Protein AF-0000000085120344 (afdb_homodimer)

Radius of gyration: 31.51 Å; Cα contacts (8 Å, |Δi|>4): 1935; chains: 2; bounding box: 82×93×73 Å

Foldseek 3Di:
DPPVLVVVLVVVLVVLLVQLVVQLVVCVVVVFHSLLRLLVSLQCCAQQHPNVDYPVSLVVCVVLQQCLLLLVLLLCLQPPVLPLPDDDDPLLLVLLVQLQVQQLVLLLVLQCVLPVPQADSLLSSLLSLLLSQFDLVLLCVLCVLQVNCPPPLNVSLSSSNVSSNVVSLLVNLCSVCVVVPVDNPVVVVVVVCCLVCVLVVLVVVLVCCVVPPPDPCRSLVVLSVCLVPVLVVCVVVRHHSSVSSNSNSNSCNVVCVVPLVSSVVSCCVNVSRRSSSNSSSLSNLQHHDDPSLVVSLVSSLCSSQVSQVVSCVVSVSPPSSLSRLHDDDVSSSSLVVQQPPDDPPHGNHDNSPSNSSSVSNSVSSVSSSVSSCVVGNRPDDDPDQLQADFQLPDPFAAQEDEQAAFQVVNQVSLVVDPLQKGFYAYPQQATFFMDGPVQCPPQDPVNRRVHGCNVRTDGDAAEDESRHGLVVCVPPVNQPDSKYFYAYPVRHTPGMDGSVVSVCVNSVVDDPPPD/DPPVLVVVLVVVLVVLLVQLVVQLVVCVVVVFHSLLRLLVSLQCCAQQHPNVDYPVSLVVCVVLQQLLLLLVLLLCLQPPVLPLPDDDDPLLLVLLVLLQVQQLVLLLVLQCVLPVVQADSLLSSLLSLLLSQFDLVLLCVLCVLQVNCPPPLNVSLSSSNVSSNVVSLLVNLCSVCVVVPVDPPVVVVVVVCCLVCVLVVLVVVLVCCVVPPPDPCRSLVVLSVCLVPVLVVCVVVRHHSNVSSNSNSNSCNVVCVVPLVSSVVSCCVNVSRRVSSNSSSLSNLQHHDDPSLVVSLVSSLCSSQVSQVVSCVVSVSPPSSLSRLHDDDVSSSSLVVQQPPDDPPHGNHDNSPSNSSSVSNSVSSVSSSVSSCVVGNRPDDDPDQLQADFQLPDPFAAQEDEQAAFQVVNQVSLVVDPLQKGFYAYPQQATFFMDGPVQCPPQDPVNRRVDGCNVRTDGDAAEDESRHGLVVCVPPVNQPDSKYFYAYPVRHTPGMDGSVVSVCVNSVVDDPPPD

InterPro domains:
  IPR000644 CBS domain [PF00571] (421-442)
  IPR000644 CBS domain [PF00571] (454-506)
  IPR006153 Cation/H+ exchanger, transmembrane domain [PF00999] (15-316)
  IPR038770 Sodium/solute symporter superfamily [G3DSA:1.20.1530.20] (8-380)
  IPR046342 CBS domain superfamily [G3DSA:3.10.580.10] (399-508)
  IPR046342 CBS domain superfamily [SSF54631] (400-507)

Secondary structure (DSSP, 8-state):
--HHHHHHHHHHHHHHHHHHHHHHHHHHHTTS-HHHHHHHHHHHHSTTTT--S-HHHHHHTHHHHHHHHHHHHHHHHHHTGGG--SPPPHHHHHHHHHHHHHHHHHHHHHHHHHTTTT--HHHHHHHHHHHH---HHHHHHHHHHHTGGGSHHHHHHHHHHHHHHHHHHHHHHHHHHHHH---TTHHHHHHHHIIIIIHHHHHHHHHHHHHH--STTHHHHHHHHHHHHHHHHHHHTTS-HHHHHHHHHHHTHHHHHT-HHHHHHHHHHIIIIIHHHHHHHHHHT-----HHHHHHHHHHHHHHHHHHHHHHHHTT-TTGGGGGG---HHHHHHHHHHHHSEETTEESS-HHHHHHHHHHHHHHHHHHHHHHHHHS---S-----GGGSBGGGS--B--EEETTSBHHHHHHHHHHSSSSEEEEE-TTS-EEEEEEGGGGTT--HHHHHH-BHHHHPEE---EEETTSBHHHHTSHHHHTSS-EEEE-TTS-EEEEE-HHHHHHHHTT-------/--HHHHHHHHHHHHHHHHHHHHHHHHHHHTTS-HHHHHHHHHHHHSTTTT--S-HHHHHHTHHHHHHHHHHHHHHHHHHTGGG--SPPPHHHHHHHHHHHHHHHHHHHHHHHHHTTTT--HHHHHHHHHHHH---HHHHHHHHHHHTGGGSHHHHHHHHHHHHHHHHHHHHHHHHHHHHH---TTHHHHHHHHIIIIIHHHHHHHHHHHHHH--STTHHHHHHHHHHHHHHHHHHHTTS-HHHHHHHHHHHHHHHHHT-HHHHHHHHHHIIIIIHHHHHHHHHHT-----HHHHHHHHHHHHHHHHHHHHHHHHTT-TTGGGGGG---HHHHHHHHHHHHSEETTEESS-HHHHHHHHHHHHHHHHHHHHHHHHHS---S-----GGGSBGGGS--B--EEETTSBHHHHHHHHHHSSSSEEEEE-TTS-EEEEEEGGGGTT--HHHHHH-BHHHHPEE---EEETTSBHHHHTSHHHHTSS-EEEE-TTS-EEEEE-HHHHHHHHTT-------

Organism: Pyrolobus fumarii (strain DSM 11204 / 1A) (NCBI:txid694429)

Sequence (1030 aa):
MAGSEIALVAVYVGLVLLVAKLFEDIVRRARLPGFIGAIIAGYILGPGGLNIIHKEHVEAMGLLLVVGIDFLLFLAGAEELSRMRGGLRPRELSVATVLMLSTTAATAVVAHLLYREHLDWSTSLAFGIVMAIVSLGPLTRALIDSGLIATNAGLTVTRIGLIAEVGGILAFNAVYAGKIFPNAITTPLFFIAVYLFGRRLLTRILYLVEDVISAREAPFAIIVALVLTASYLAEIIGFNAAVTALLLGFFASTYLEERPAYVERLKAFTYGFLEPLFFAGIGLKVPQLDPSSMAAMLLITLAAAAPKLLTASAAGLMPTGIALLAKGGVDAALLLTLYETPHGKGNLIPDQLYTAGVFSMLLLSTLMALGLRSIQPPRAKGEKEPWRMRIGELGLGYDVVRRTDNLLTVSMFVSASQGGAVVVIDEDGRPIGYITAADLIYIAPSEMRRLTAEEVMRENVPIVKVTDRVTELLREHLVAEPIVAVVDEDGHLVGTLNPHRVLQKIYGISGKREHMAGSEIALVAVYVGLVLLVAKLFEDIVRRARLPGFIGAIIAGYILGPGGLNIIHKEHVEAMGLLLVVGIDFLLFLAGAEELSRMRGGLRPRELSVATVLMLSTTAATAVVAHLLYREHLDWSTSLAFGIVMAIVSLGPLTRALIDSGLIATNAGLTVTRIGLIAEVGGILAFNAVYAGKIFPNAITTPLFFIAVYLFGRRLLTRILYLVEDVISAREAPFAIIVALVLTASYLAEIIGFNAAVTALLLGFFASTYLEERPAYVERLKAFTYGFLEPLFFAGIGLKVPQLDPSSMAAMLLITLAAAAPKLLTASAAGLMPTGIALLAKGGVDAALLLTLYETPHGKGNLIPDQLYTAGVFSMLLLSTLMALGLRSIQPPRAKGEKEPWRMRIGELGLGYDVVRRTDNLLTVSMFVSASQGGAVVVIDEDGRPIGYITAADLIYIAPSEMRRLTAEEVMRENVPIVKVTDRVTELLREHLVAEPIVAVVDEDGHLVGTLNPHRVLQKIYGISGKREH

Nearest PDB structures (foldseek):
  5bz2-assembly1_A-2  TM=7.868E-01  e=1.996E-12  Thermus thermophilus
  4bwz-assembly1_A  TM=6.552E-01  e=1.893E-11  Thermus thermophilus
  4czb-assembly1_A  TM=6.993E-01  e=3.773E-08  Methanocaldococcus jannaschii
  4cz8-assembly1_B  TM=6.909E-01  e=4.868E-08  Pyrococcus abyssi GE5
  4czb-assembly2_C  TM=6.665E-01  e=4.064E-07  Methanocaldococcus jannaschii

Structure (mmCIF, N/CA/C/O backbone):
data_AF-0000000085120344-model_v1
#
loop_
_entity.id
_entity.type
_entity.pdbx_description
1 polymer 'Sodium/hydrogen exchanger'
#
loop_
_atom_site.group_PDB
_atom_site.id
_atom_site.type_symbol
_atom_site.label_atom_id
_atom_site.label_alt_id
_atom_site.label_comp_id
_atom_site.label_asym_id
_atom_site.label_entity_id
_atom_site.label_seq_id
_atom_site.pdbx_PDB_ins_code
_atom_site.Cartn_x
_atom_site.Cartn_y
_atom_site.Cartn_z
_atom_site.occupancy
_atom_site.B_iso_or_equiv
_atom_site.auth_seq_id
_atom_site.auth_comp_id
_atom_site.auth_asym_id
_atom_site.auth_atom_id
_atom_site.pdbx_PDB_model_num
ATOM 1 N N . MET A 1 1 ? 7.766 -21.344 -13.438 1 42.22 1 MET A N 1
ATOM 2 C CA . MET A 1 1 ? 7.047 -20.719 -14.539 1 42.22 1 MET A CA 1
ATOM 3 C C . MET A 1 1 ? 8.008 -19.969 -15.453 1 42.22 1 MET A C 1
ATOM 5 O O . MET A 1 1 ? 8.93 -19.297 -14.984 1 42.22 1 MET A O 1
ATOM 9 N N . ALA A 1 2 ? 7.918 -20.266 -16.688 1 55.88 2 ALA A N 1
ATOM 10 C CA . ALA A 1 2 ? 8.742 -19.594 -17.672 1 55.88 2 ALA A CA 1
ATOM 11 C C . ALA A 1 2 ? 8.508 -18.094 -17.656 1 55.88 2 ALA A C 1
ATOM 13 O O . ALA A 1 2 ? 7.434 -17.625 -17.266 1 55.88 2 ALA A O 1
ATOM 14 N N . GLY A 1 3 ? 9.492 -17.266 -17.828 1 60.88 3 GLY A N 1
ATOM 15 C CA . GLY A 1 3 ? 9.445 -15.812 -17.875 1 60.88 3 GLY A CA 1
ATOM 16 C C . GLY A 1 3 ? 8.242 -15.281 -18.641 1 60.88 3 GLY A C 1
ATOM 17 O O . GLY A 1 3 ? 7.57 -14.359 -18.172 1 60.88 3 GLY A O 1
ATOM 18 N N . SER A 1 4 ? 7.883 -15.961 -19.641 1 67.62 4 SER A N 1
ATOM 19 C CA . SER A 1 4 ? 6.77 -15.516 -20.469 1 67.62 4 SER A CA 1
ATOM 20 C C . SER A 1 4 ? 5.434 -15.75 -19.766 1 67.62 4 SER A C 1
ATOM 22 O O . SER A 1 4 ? 4.52 -14.922 -19.875 1 67.62 4 SER A O 1
ATOM 24 N N . GLU A 1 5 ? 5.352 -16.828 -19.062 1 79.62 5 GLU A N 1
ATOM 25 C CA . GLU A 1 5 ? 4.113 -17.125 -18.359 1 79.62 5 GLU A CA 1
ATOM 26 C C . GLU A 1 5 ? 3.875 -16.125 -17.219 1 79.62 5 GLU A C 1
ATOM 28 O O . GLU A 1 5 ? 2.742 -15.695 -17 1 79.62 5 GLU A O 1
ATOM 33 N N . ILE A 1 6 ? 4.91 -15.742 -16.641 1 84.81 6 ILE A N 1
ATOM 34 C CA . ILE A 1 6 ? 4.801 -14.789 -15.547 1 84.81 6 ILE A CA 1
ATOM 35 C C . ILE A 1 6 ? 4.367 -13.43 -16.094 1 84.81 6 ILE A C 1
ATOM 37 O O . ILE A 1 6 ? 3.58 -12.727 -15.461 1 84.81 6 ILE A O 1
ATOM 41 N N . ALA A 1 7 ? 4.895 -13.109 -17.266 1 86.88 7 ALA A N 1
ATOM 42 C CA . ALA A 1 7 ? 4.535 -11.836 -17.891 1 86.88 7 ALA A CA 1
ATOM 43 C C . ALA A 1 7 ? 3.041 -11.781 -18.203 1 86.88 7 ALA A C 1
ATOM 45 O O . ALA A 1 7 ? 2.385 -10.773 -17.922 1 86.88 7 ALA A O 1
ATOM 46 N N . LEU A 1 8 ? 2.574 -12.836 -18.719 1 90.69 8 LEU A N 1
ATOM 47 C CA . LEU A 1 8 ? 1.155 -12.891 -19.047 1 90.69 8 LEU A CA 1
ATOM 48 C C . LEU A 1 8 ? 0.294 -12.828 -17.797 1 90.69 8 LEU A C 1
ATOM 50 O O . LEU A 1 8 ? -0.735 -12.156 -17.781 1 90.69 8 LEU A O 1
ATOM 54 N N . VAL A 1 9 ? 0.687 -13.523 -16.797 1 92.94 9 VAL A N 1
ATOM 55 C CA . VAL A 1 9 ? -0.058 -13.531 -15.539 1 92.94 9 VAL A CA 1
ATOM 56 C C . VAL A 1 9 ? -0.06 -12.125 -14.938 1 92.94 9 VAL A C 1
ATOM 58 O O . VAL A 1 9 ? -1.075 -11.68 -14.398 1 92.94 9 VAL A O 1
ATOM 61 N N . ALA A 1 10 ? 1.059 -11.469 -15.047 1 94 10 ALA A N 1
ATOM 62 C CA . ALA A 1 10 ? 1.147 -10.102 -14.539 1 94 10 ALA A CA 1
ATOM 63 C C . ALA A 1 10 ? 0.184 -9.18 -15.281 1 94 10 ALA A C 1
ATOM 65 O O . ALA A 1 10 ? -0.469 -8.336 -14.672 1 94 10 ALA A O 1
ATOM 66 N N . VAL A 1 11 ? 0.093 -9.367 -16.547 1 93.88 11 VAL A N 1
ATOM 67 C CA . VAL A 1 11 ? -0.843 -8.586 -17.359 1 93.88 11 VAL A CA 1
ATOM 68 C C . VAL A 1 11 ? -2.273 -8.859 -16.891 1 93.88 11 VAL A C 1
ATOM 70 O O . VAL A 1 11 ? -3.07 -7.926 -16.75 1 93.88 11 VAL A O 1
ATOM 73 N N . TYR A 1 12 ? -2.557 -10.094 -16.672 1 95.56 12 TYR A N 1
ATOM 74 C CA . TYR A 1 12 ? -3.9 -10.469 -16.25 1 95.56 12 TYR A CA 1
ATOM 75 C C . TYR A 1 12 ? -4.227 -9.883 -14.883 1 95.56 12 TYR A C 1
ATOM 77 O O . TYR A 1 12 ? -5.359 -9.469 -14.633 1 95.56 12 TYR A O 1
ATOM 85 N N . VAL A 1 13 ? -3.279 -9.891 -13.961 1 95.94 13 VAL A N 1
ATOM 86 C CA . VAL A 1 13 ? -3.5 -9.305 -12.648 1 95.94 13 VAL A CA 1
ATOM 87 C C . VAL A 1 13 ? -3.857 -7.824 -12.797 1 95.94 13 VAL A C 1
ATOM 89 O O . VAL A 1 13 ? -4.805 -7.344 -12.172 1 95.94 13 VAL A O 1
ATOM 92 N N . GLY A 1 14 ? -3.039 -7.133 -13.633 1 95.75 14 GLY A N 1
ATOM 93 C CA . GLY A 1 14 ? -3.334 -5.73 -13.891 1 95.75 14 GLY A CA 1
ATOM 94 C C . GLY A 1 14 ? -4.691 -5.516 -14.531 1 95.75 14 GLY A C 1
ATOM 95 O O . GLY A 1 14 ? -5.422 -4.598 -14.156 1 95.75 14 GLY A O 1
ATOM 96 N N . LEU A 1 15 ? -5.031 -6.336 -15.445 1 95.31 15 LEU A N 1
ATOM 97 C CA . LEU A 1 15 ? -6.309 -6.238 -16.141 1 95.31 15 LEU A CA 1
ATOM 98 C C . LEU A 1 15 ? -7.473 -6.48 -15.195 1 95.31 15 LEU A C 1
ATOM 100 O O . LEU A 1 15 ? -8.469 -5.758 -15.234 1 95.31 15 LEU A O 1
ATOM 104 N N . VAL A 1 16 ? -7.355 -7.516 -14.43 1 96.88 16 VAL A N 1
ATOM 105 C CA . VAL A 1 16 ? -8.406 -7.836 -13.461 1 96.88 16 VAL A CA 1
ATOM 106 C C . VAL A 1 16 ? -8.609 -6.656 -12.516 1 96.88 16 VAL A C 1
ATOM 108 O O . VAL A 1 16 ? -9.742 -6.281 -12.211 1 96.88 16 VAL A O 1
ATOM 111 N N . LEU A 1 17 ? -7.547 -6.105 -12.055 1 95.62 17 LEU A N 1
ATOM 112 C CA . LEU A 1 17 ? -7.621 -4.969 -11.148 1 95.62 17 LEU A CA 1
ATOM 113 C C . LEU A 1 17 ? -8.312 -3.783 -11.812 1 95.62 17 LEU A C 1
ATOM 115 O O . LEU A 1 17 ? -9.164 -3.133 -11.211 1 95.62 17 LEU A O 1
ATOM 119 N N . LEU A 1 18 ? -7.953 -3.504 -13.055 1 93.38 18 LEU A N 1
ATOM 120 C CA . LEU A 1 18 ? -8.523 -2.393 -13.805 1 93.38 18 LEU A CA 1
ATOM 121 C C . LEU A 1 18 ? -10.023 -2.588 -14.016 1 93.38 18 LEU A C 1
ATOM 123 O O . LEU A 1 18 ? -10.812 -1.683 -13.742 1 93.38 18 LEU A O 1
ATOM 127 N N . VAL A 1 19 ? -10.383 -3.732 -14.438 1 95.31 19 VAL A N 1
ATOM 128 C CA . VAL A 1 19 ? -11.781 -4.012 -14.75 1 95.31 19 VAL A CA 1
ATOM 129 C C . VAL A 1 19 ? -12.594 -4.082 -13.461 1 95.31 19 VAL A C 1
ATOM 131 O O . VAL A 1 19 ? -13.734 -3.613 -13.414 1 95.31 19 VAL A O 1
ATOM 134 N N . ALA A 1 20 ? -12.047 -4.703 -12.461 1 95.75 20 ALA A N 1
ATOM 135 C CA . ALA A 1 20 ? -12.727 -4.773 -11.172 1 95.75 20 ALA A CA 1
ATOM 136 C C . ALA A 1 20 ? -13.055 -3.377 -10.648 1 95.75 20 ALA A C 1
ATOM 138 O O . ALA A 1 20 ? -14.164 -3.125 -10.18 1 95.75 20 ALA A O 1
ATOM 139 N N . LYS A 1 21 ? -12.086 -2.469 -10.727 1 92.62 21 LYS A N 1
ATOM 140 C CA . LYS A 1 21 ? -12.297 -1.118 -10.219 1 92.62 21 LYS A CA 1
ATOM 141 C C . LYS A 1 21 ? -13.305 -0.358 -11.07 1 92.62 21 LYS A C 1
ATOM 143 O O . LYS A 1 21 ? -14.086 0.448 -10.555 1 92.62 21 LYS A O 1
ATOM 148 N N . LEU A 1 22 ? -13.273 -0.557 -12.336 1 91.81 22 LEU A N 1
ATOM 149 C CA . LEU A 1 22 ? -14.242 0.066 -13.227 1 91.81 22 LEU A CA 1
ATOM 150 C C . LEU A 1 22 ? -15.656 -0.404 -12.906 1 91.81 22 LEU A C 1
ATOM 152 O O . LEU A 1 22 ? -16.578 0.408 -12.82 1 91.81 22 LEU A O 1
ATOM 156 N N . PHE A 1 23 ? -15.797 -1.659 -12.727 1 95 23 PHE A N 1
ATOM 157 C CA . PHE A 1 23 ? -17.109 -2.205 -12.414 1 95 23 PHE A CA 1
ATOM 158 C C . PHE A 1 23 ? -17.547 -1.807 -11.008 1 95 23 PHE A C 1
ATOM 160 O O . PHE A 1 23 ? -18.734 -1.611 -10.75 1 95 23 PHE A O 1
ATOM 167 N N . GLU A 1 24 ? -16.594 -1.832 -10.078 1 92.94 24 GLU A N 1
ATOM 168 C CA . GLU A 1 24 ? -16.922 -1.314 -8.758 1 92.94 24 GLU A CA 1
ATOM 169 C C . GLU A 1 24 ? -17.516 0.089 -8.836 1 92.94 24 GLU A C 1
ATOM 171 O O . GLU A 1 24 ? -18.484 0.401 -8.148 1 92.94 24 GLU A O 1
ATOM 176 N N . ASP A 1 25 ? -16.938 0.894 -9.688 1 89.31 25 ASP A N 1
ATOM 177 C CA . ASP A 1 25 ? -17.406 2.264 -9.852 1 89.31 25 ASP A CA 1
ATOM 178 C C . ASP A 1 25 ? -18.812 2.289 -10.445 1 89.31 25 ASP A C 1
ATOM 180 O O . ASP A 1 25 ? -19.672 3.045 -9.984 1 89.31 25 ASP A O 1
ATOM 184 N N . ILE A 1 26 ? -19.047 1.523 -11.414 1 92.25 26 ILE A N 1
ATOM 185 C CA . ILE A 1 26 ? -20.344 1.458 -12.078 1 92.25 26 ILE A CA 1
ATOM 186 C C . ILE A 1 26 ? -21.422 1.048 -11.078 1 92.25 26 ILE A C 1
ATOM 188 O O . ILE A 1 26 ? -22.5 1.658 -11.031 1 92.25 26 ILE A O 1
ATOM 192 N N . VAL A 1 27 ? -21.141 0.092 -10.289 1 92.06 27 VAL A N 1
ATOM 193 C CA . VAL A 1 27 ? -22.094 -0.44 -9.336 1 92.06 27 VAL A CA 1
ATOM 194 C C . VAL A 1 27 ? -22.312 0.569 -8.211 1 92.06 27 VAL A C 1
ATOM 196 O O . VAL A 1 27 ? -23.438 0.729 -7.719 1 92.06 27 VAL A O 1
ATOM 199 N N . ARG A 1 28 ? -21.266 1.176 -7.824 1 86.12 28 ARG A N 1
ATOM 200 C CA . ARG A 1 28 ? -21.391 2.182 -6.773 1 86.12 28 ARG A CA 1
ATOM 201 C C . ARG A 1 28 ? -22.25 3.35 -7.23 1 86.12 28 ARG A C 1
ATOM 203 O O . ARG A 1 28 ? -22.969 3.949 -6.426 1 86.12 28 ARG A O 1
ATOM 210 N N . ARG A 1 29 ? -22.156 3.709 -8.445 1 83.88 29 ARG A N 1
ATOM 211 C CA . ARG A 1 29 ? -22.984 4.766 -9 1 83.88 29 ARG A CA 1
ATOM 212 C C . ARG A 1 29 ? -24.469 4.391 -8.914 1 83.88 29 ARG A C 1
ATOM 214 O O . ARG A 1 29 ? -25.328 5.266 -8.812 1 83.88 29 ARG A O 1
ATOM 221 N N . ALA A 1 30 ? -24.656 3.123 -8.945 1 87.12 30 ALA A N 1
ATOM 222 C CA . ALA A 1 30 ? -26.016 2.639 -8.766 1 87.12 30 ALA A CA 1
ATOM 223 C C . ALA A 1 30 ? -26.375 2.504 -7.285 1 87.12 30 ALA A C 1
ATOM 225 O O . ALA A 1 30 ? -27.406 1.95 -6.934 1 87.12 30 ALA A O 1
ATOM 226 N N . ARG A 1 31 ? -25.422 2.873 -6.488 1 83.69 31 ARG A N 1
ATOM 227 C CA . ARG A 1 31 ? -25.578 2.887 -5.035 1 83.69 31 ARG A CA 1
ATOM 228 C C . ARG A 1 31 ? -25.672 1.469 -4.484 1 83.69 31 ARG A C 1
ATOM 230 O O . ARG A 1 31 ? -26.484 1.203 -3.584 1 83.69 31 ARG A O 1
ATOM 237 N N . LEU A 1 32 ? -25.062 0.641 -5.102 1 90.38 32 LEU A N 1
ATOM 238 C CA . LEU A 1 32 ? -24.922 -0.737 -4.645 1 90.38 32 LEU A CA 1
ATOM 239 C C . LEU A 1 32 ? -23.547 -0.968 -4.035 1 90.38 32 LEU A C 1
ATOM 241 O O . LEU A 1 32 ? -22.625 -0.176 -4.254 1 90.38 32 LEU A O 1
ATOM 245 N N . PRO A 1 33 ? -23.438 -1.975 -3.158 1 89.38 33 PRO A N 1
ATOM 246 C CA . PRO A 1 33 ? -22.109 -2.275 -2.621 1 89.38 33 PRO A CA 1
ATOM 247 C C . PRO A 1 33 ? -21.094 -2.566 -3.713 1 89.38 33 PRO A C 1
ATOM 249 O O . PRO A 1 33 ? -21.344 -3.361 -4.617 1 89.38 33 PRO A O 1
ATOM 252 N N . GLY A 1 34 ? -19.953 -2.008 -3.615 1 89 34 GLY A N 1
ATOM 253 C CA . GLY A 1 34 ? -18.938 -2.012 -4.648 1 89 34 GLY A CA 1
ATOM 254 C C . GLY A 1 34 ? -18.422 -3.4 -4.977 1 89 34 GLY A C 1
ATOM 255 O O . GLY A 1 34 ? -18.078 -3.691 -6.125 1 89 34 GLY A O 1
ATOM 256 N N . PHE A 1 35 ? -18.359 -4.332 -3.965 1 91.56 35 PHE A N 1
ATOM 257 C CA . PHE A 1 35 ? -17.766 -5.648 -4.191 1 91.56 35 PHE A CA 1
ATOM 258 C C . PHE A 1 35 ? -18.578 -6.438 -5.211 1 91.56 35 PHE A C 1
ATOM 260 O O . PHE A 1 35 ? -18.047 -7.34 -5.863 1 91.56 35 PHE A O 1
ATOM 267 N N . ILE A 1 36 ? -19.859 -6.082 -5.375 1 95.12 36 ILE A N 1
ATOM 268 C CA . ILE A 1 36 ? -20.688 -6.707 -6.391 1 95.12 36 ILE A CA 1
ATOM 269 C C . ILE A 1 36 ? -20.062 -6.52 -7.77 1 95.12 36 ILE A C 1
ATOM 271 O O . ILE A 1 36 ? -20 -7.461 -8.562 1 95.12 36 ILE A O 1
ATOM 275 N N . GLY A 1 37 ? -19.656 -5.289 -7.984 1 95.69 37 GLY A N 1
ATOM 276 C CA . GLY A 1 37 ? -19.016 -4.988 -9.25 1 95.69 37 GLY A CA 1
ATOM 277 C C . GLY A 1 37 ? -17.766 -5.801 -9.492 1 95.69 37 GLY A C 1
ATOM 278 O O . GLY A 1 37 ? -17.531 -6.293 -10.602 1 95.69 37 GLY A O 1
ATOM 279 N N . ALA A 1 38 ? -16.906 -5.957 -8.547 1 95.5 38 ALA A N 1
ATOM 280 C CA . ALA A 1 38 ? -15.664 -6.711 -8.672 1 95.5 38 ALA A CA 1
ATOM 281 C C . ALA A 1 38 ? -15.938 -8.18 -8.977 1 95.5 38 ALA A C 1
ATOM 283 O O . ALA A 1 38 ? -15.242 -8.797 -9.789 1 95.5 38 ALA A O 1
ATOM 284 N N . ILE A 1 39 ? -16.922 -8.773 -8.336 1 96.56 39 ILE A N 1
ATOM 285 C CA . ILE A 1 39 ? -17.281 -10.164 -8.578 1 96.56 39 ILE A CA 1
ATOM 286 C C . ILE A 1 39 ? -17.812 -10.328 -10 1 96.56 39 ILE A C 1
ATOM 288 O O . ILE A 1 39 ? -17.422 -11.266 -10.703 1 96.56 39 ILE A O 1
ATOM 292 N N . ILE A 1 40 ? -18.641 -9.414 -10.422 1 97.19 40 ILE A N 1
ATOM 293 C CA . ILE A 1 40 ? -19.172 -9.453 -11.781 1 97.19 40 ILE A CA 1
ATOM 294 C C . ILE A 1 40 ? -18.047 -9.336 -12.797 1 97.19 40 ILE A C 1
ATOM 296 O O . ILE A 1 40 ? -18.031 -10.039 -13.805 1 97.19 40 ILE A O 1
ATOM 300 N N . ALA A 1 41 ? -17.156 -8.383 -12.562 1 97.31 41 ALA A N 1
ATOM 301 C CA . ALA A 1 41 ? -15.984 -8.234 -13.422 1 97.31 41 ALA A CA 1
ATOM 302 C C . ALA A 1 41 ? -15.219 -9.547 -13.547 1 97.31 41 ALA A C 1
ATOM 304 O O . ALA A 1 41 ? -14.844 -9.953 -14.656 1 97.31 41 ALA A O 1
ATOM 305 N N . GLY A 1 42 ? -14.938 -10.211 -12.43 1 97.38 42 GLY A N 1
ATOM 306 C CA . GLY A 1 42 ? -14.273 -11.5 -12.445 1 97.38 42 GLY A CA 1
ATOM 307 C C . GLY A 1 42 ? -15.031 -12.547 -13.25 1 97.38 42 GLY A C 1
ATOM 308 O O . GLY A 1 42 ? -14.438 -13.266 -14.055 1 97.38 42 GLY A O 1
ATOM 309 N N . TYR A 1 43 ? -16.344 -12.547 -13.016 1 97.19 43 TYR A N 1
ATOM 310 C CA . TYR A 1 43 ? -17.172 -13.508 -13.734 1 97.19 43 TYR A CA 1
ATOM 311 C C . TYR A 1 43 ? -17.078 -13.297 -15.234 1 97.19 43 TYR A C 1
ATOM 313 O O . TYR A 1 43 ? -16.922 -14.25 -16 1 97.19 43 TYR A O 1
ATOM 321 N N . ILE A 1 44 ? -17.172 -12.078 -15.688 1 97.31 44 ILE A N 1
ATOM 322 C CA . ILE A 1 44 ? -17.156 -11.734 -17.109 1 97.31 44 ILE A CA 1
ATOM 323 C C . ILE A 1 44 ? -15.812 -12.125 -17.719 1 97.31 44 ILE A C 1
ATOM 325 O O . ILE A 1 44 ? -15.766 -12.68 -18.812 1 97.31 44 ILE A O 1
ATOM 329 N N . LEU A 1 45 ? -14.703 -11.93 -17.031 1 97.44 45 LEU A N 1
ATOM 330 C CA . LEU A 1 45 ? -13.352 -12.18 -17.547 1 97.44 45 LEU A CA 1
ATOM 331 C C . LEU A 1 45 ? -13.016 -13.664 -17.484 1 97.44 45 LEU A C 1
ATOM 333 O O . LEU A 1 45 ? -12.117 -14.125 -18.203 1 97.44 45 LEU A O 1
ATOM 337 N N . GLY A 1 46 ? -13.703 -14.383 -16.625 1 96.56 46 GLY A N 1
ATOM 338 C CA . GLY A 1 46 ? -13.336 -15.766 -16.328 1 96.56 46 GLY A CA 1
ATOM 339 C C . GLY A 1 46 ? -14.016 -16.766 -17.234 1 96.56 46 GLY A C 1
ATOM 340 O O . GLY A 1 46 ? -14.68 -16.391 -18.203 1 96.56 46 GLY A O 1
ATOM 341 N N . PRO A 1 47 ? -13.844 -18.016 -16.969 1 93.5 47 PRO A N 1
ATOM 342 C CA . PRO A 1 47 ? -14.391 -19.094 -17.797 1 93.5 47 PRO A CA 1
ATOM 343 C C . PRO A 1 47 ? -15.914 -19.094 -17.844 1 93.5 47 PRO A C 1
ATOM 345 O O . PRO A 1 47 ? -16.516 -19.547 -18.812 1 93.5 47 PRO A O 1
ATOM 348 N N . GLY A 1 48 ? -16.578 -18.578 -16.891 1 92.88 48 GLY A N 1
ATOM 349 C CA . GLY A 1 48 ? -18.031 -18.516 -16.875 1 92.88 48 GLY A CA 1
ATOM 350 C C . GLY A 1 48 ? -18.609 -17.469 -17.812 1 92.88 48 GLY A C 1
ATOM 351 O O . GLY A 1 48 ? -19.766 -17.547 -18.188 1 92.88 48 GLY A O 1
ATOM 352 N N . GLY A 1 49 ? -17.797 -16.469 -18.109 1 95.31 49 GLY A N 1
ATOM 353 C CA . GLY A 1 49 ? -18.203 -15.383 -18.984 1 95.31 49 GLY A CA 1
ATOM 354 C C . GLY A 1 49 ? -17.5 -15.414 -20.344 1 95.31 49 GLY A C 1
ATOM 355 O O . GLY A 1 49 ? -17.625 -16.375 -21.094 1 95.31 49 GLY A O 1
ATOM 356 N N . LEU A 1 50 ? -16.656 -14.461 -20.594 1 95.62 50 LEU A N 1
ATOM 357 C CA . LEU A 1 50 ? -15.992 -14.305 -21.891 1 95.62 50 LEU A CA 1
ATOM 358 C C . LEU A 1 50 ? -14.758 -15.195 -21.984 1 95.62 50 LEU A C 1
ATOM 360 O O . LEU A 1 50 ? -14.203 -15.367 -23.078 1 95.62 50 LEU A O 1
ATOM 364 N N . ASN A 1 51 ? -14.305 -15.781 -20.938 1 95.25 51 ASN A N 1
ATOM 365 C CA . ASN A 1 51 ? -13.164 -16.688 -20.875 1 95.25 51 ASN A CA 1
ATOM 366 C C . ASN A 1 51 ? -11.898 -16.016 -21.406 1 95.25 51 ASN A C 1
ATOM 368 O O . ASN A 1 51 ? -11.141 -16.641 -22.172 1 95.25 51 ASN A O 1
ATOM 372 N N . ILE A 1 52 ? -11.727 -14.805 -21.141 1 95.69 52 ILE A N 1
ATOM 373 C CA . ILE A 1 52 ? -10.516 -14.062 -21.484 1 95.69 52 ILE A CA 1
ATOM 374 C C . ILE A 1 52 ? -9.336 -14.602 -20.672 1 95.69 52 ILE A C 1
ATOM 376 O O . ILE A 1 52 ? -8.227 -14.734 -21.203 1 95.69 52 ILE A O 1
ATOM 380 N N . ILE A 1 53 ? -9.578 -14.852 -19.406 1 96.12 53 ILE A N 1
ATOM 381 C CA . ILE A 1 53 ? -8.586 -15.461 -18.516 1 96.12 53 ILE A CA 1
ATOM 382 C C . ILE A 1 53 ? -8.922 -16.938 -18.297 1 96.12 53 ILE A C 1
ATOM 384 O O . ILE A 1 53 ? -9.922 -17.266 -17.656 1 96.12 53 ILE A O 1
ATOM 388 N N . HIS A 1 54 ? -8.102 -17.719 -18.75 1 94.19 54 HIS A N 1
ATOM 389 C CA . HIS A 1 54 ? -8.328 -19.156 -18.688 1 94.19 54 HIS A CA 1
ATOM 390 C C . HIS A 1 54 ? -8.055 -19.703 -17.281 1 94.19 54 HIS A C 1
ATOM 392 O O . HIS A 1 54 ? -7.41 -19.031 -16.469 1 94.19 54 HIS A O 1
ATOM 398 N N . LYS A 1 55 ? -8.516 -20.875 -17.062 1 91 55 LYS A N 1
ATOM 399 C CA . LYS A 1 55 ? -8.461 -21.5 -15.75 1 91 55 LYS A CA 1
ATOM 400 C C . LYS A 1 55 ? -7.02 -21.609 -15.242 1 91 55 LYS A C 1
ATOM 402 O O . LYS A 1 55 ? -6.758 -21.391 -14.062 1 91 55 LYS A O 1
ATOM 407 N N . GLU A 1 56 ? -6.109 -21.906 -16.109 1 89.81 56 GLU A N 1
ATOM 408 C CA . GLU A 1 56 ? -4.707 -22.062 -15.742 1 89.81 56 GLU A CA 1
ATOM 409 C C . GLU A 1 56 ? -4.117 -20.766 -15.211 1 89.81 56 GLU A C 1
ATOM 411 O O . GLU A 1 56 ? -3.32 -20.781 -14.273 1 89.81 56 GLU A O 1
ATOM 416 N N . HIS A 1 57 ? -4.527 -19.672 -15.844 1 91.56 57 HIS A N 1
ATOM 417 C CA . HIS A 1 57 ? -4.004 -18.375 -15.438 1 91.56 57 HIS A CA 1
ATOM 418 C C . HIS A 1 57 ? -4.652 -17.906 -14.141 1 91.56 57 HIS A C 1
ATOM 420 O O . HIS A 1 57 ? -4.023 -17.203 -13.344 1 91.56 57 HIS A O 1
ATOM 426 N N . VAL A 1 58 ? -5.914 -18.328 -13.922 1 91.19 58 VAL A N 1
ATOM 427 C CA . VAL A 1 58 ? -6.578 -18.031 -12.664 1 91.19 58 VAL A CA 1
ATOM 428 C C . VAL A 1 58 ? -5.84 -18.719 -11.516 1 91.19 58 VAL A C 1
ATOM 430 O O . VAL A 1 58 ? -5.617 -18.109 -10.461 1 91.19 58 VAL A O 1
ATOM 433 N N . GLU A 1 59 ? -5.453 -19.891 -11.75 1 87 59 GLU A N 1
ATOM 434 C CA . GLU A 1 59 ? -4.734 -20.656 -10.734 1 87 59 GLU A CA 1
ATOM 435 C C . GLU A 1 59 ? -3.373 -20.047 -10.438 1 87 59 GLU A C 1
ATOM 437 O O . GLU A 1 59 ? -2.912 -20.062 -9.289 1 87 59 GLU A O 1
ATOM 442 N N . ALA A 1 60 ? -2.77 -19.5 -11.523 1 87.19 60 ALA A N 1
ATOM 443 C CA . ALA A 1 60 ? -1.454 -18.875 -11.367 1 87.19 60 ALA A CA 1
ATOM 444 C C . ALA A 1 60 ? -1.537 -17.625 -10.508 1 87.19 60 ALA A C 1
ATOM 446 O O . ALA A 1 60 ? -0.561 -17.25 -9.859 1 87.19 60 ALA A O 1
ATOM 447 N N . MET A 1 61 ? -2.725 -17.047 -10.438 1 90.88 61 MET A N 1
ATOM 448 C CA . MET A 1 61 ? -2.945 -15.844 -9.641 1 90.88 61 MET A CA 1
ATOM 449 C C . MET A 1 61 ? -3.502 -16.203 -8.266 1 90.88 61 MET A C 1
ATOM 451 O O . MET A 1 61 ? -3.861 -15.32 -7.484 1 90.88 61 MET A O 1
ATOM 455 N N . GLY A 1 62 ? -3.551 -17.406 -7.969 1 87.62 62 GLY A N 1
ATOM 456 C CA . GLY A 1 62 ? -4.293 -17.938 -6.832 1 87.62 62 GLY A CA 1
ATOM 457 C C . GLY A 1 62 ? -3.898 -17.297 -5.516 1 87.62 62 GLY A C 1
ATOM 458 O O . GLY A 1 62 ? -4.762 -16.938 -4.711 1 87.62 62 GLY A O 1
ATOM 459 N N . LEU A 1 63 ? -2.633 -17.109 -5.27 1 87.69 63 LEU A N 1
ATOM 460 C CA . LEU A 1 63 ? -2.158 -16.547 -4.012 1 87.69 63 LEU A CA 1
ATOM 461 C C . LEU A 1 63 ? -2.721 -15.156 -3.793 1 87.69 63 LEU A C 1
ATOM 463 O O . LEU A 1 63 ? -3.248 -14.852 -2.721 1 87.69 63 LEU A O 1
ATOM 467 N N . LEU A 1 64 ? -2.648 -14.312 -4.832 1 90.38 64 LEU A N 1
ATOM 468 C CA . LEU A 1 64 ? -3.104 -12.93 -4.738 1 90.38 64 LEU A CA 1
ATOM 469 C C . LEU A 1 64 ? -4.617 -12.867 -4.562 1 90.38 64 LEU A C 1
ATOM 471 O O . LEU A 1 64 ? -5.129 -11.977 -3.877 1 90.38 64 LEU A O 1
ATOM 475 N N . LEU A 1 65 ? -5.285 -13.812 -5.148 1 88.81 65 LEU A N 1
ATOM 476 C CA . LEU A 1 65 ? -6.746 -13.82 -5.121 1 88.81 65 LEU A CA 1
ATOM 477 C C . LEU A 1 65 ? -7.262 -14.258 -3.754 1 88.81 65 LEU A C 1
ATOM 479 O O . LEU A 1 65 ? -8.367 -13.875 -3.354 1 88.81 65 LEU A O 1
ATOM 483 N N . VAL A 1 66 ? -6.445 -14.984 -3.021 1 85.5 66 VAL A N 1
ATOM 484 C CA . VAL A 1 66 ? -6.977 -15.586 -1.802 1 85.5 66 VAL A CA 1
ATOM 485 C C . VAL A 1 66 ? -6.535 -14.766 -0.589 1 85.5 66 VAL A C 1
ATOM 487 O O . VAL A 1 66 ? -7.285 -14.633 0.382 1 85.5 66 VAL A O 1
ATOM 490 N N . VAL A 1 67 ? -5.395 -14.164 -0.666 1 91.31 67 VAL A N 1
ATOM 491 C CA . VAL A 1 67 ? -4.84 -13.5 0.509 1 91.31 67 VAL A CA 1
ATOM 492 C C . VAL A 1 67 ? -5.609 -12.211 0.777 1 91.31 67 VAL A C 1
ATOM 494 O O . VAL A 1 67 ? -5.574 -11.68 1.891 1 91.31 67 VAL A O 1
ATOM 497 N N . GLY A 1 68 ? -6.316 -11.68 -0.216 1 90.19 68 GLY A N 1
ATOM 498 C CA . GLY A 1 68 ? -7.047 -10.43 -0.079 1 90.19 68 GLY A CA 1
ATOM 499 C C . GLY A 1 68 ? -8.047 -10.445 1.06 1 90.19 68 GLY A C 1
ATOM 500 O O . GLY A 1 68 ? -8.234 -9.438 1.746 1 90.19 68 GLY A O 1
ATOM 501 N N . ILE A 1 69 ? -8.586 -11.516 1.355 1 85.44 69 ILE A N 1
ATOM 502 C CA . ILE A 1 69 ? -9.617 -11.617 2.387 1 85.44 69 ILE A CA 1
ATOM 503 C C . ILE A 1 69 ? -8.992 -11.398 3.762 1 85.44 69 ILE A C 1
ATOM 505 O O . ILE A 1 69 ? -9.625 -10.828 4.656 1 85.44 69 ILE A O 1
ATOM 509 N N . ASP A 1 70 ? -7.832 -11.914 3.908 1 89.06 70 ASP A N 1
ATOM 510 C CA . ASP A 1 70 ? -7.164 -11.789 5.199 1 89.06 70 ASP A CA 1
ATOM 511 C C . ASP A 1 70 ? -6.941 -10.32 5.555 1 89.06 70 ASP A C 1
ATOM 513 O O . ASP A 1 70 ? -7.137 -9.914 6.703 1 89.06 70 ASP A O 1
ATOM 517 N N . PHE A 1 71 ? -6.625 -9.578 4.59 1 91.69 71 PHE A N 1
ATOM 518 C CA . PHE A 1 71 ? -6.328 -8.172 4.859 1 91.69 71 PHE A CA 1
ATOM 519 C C . PHE A 1 71 ? -7.617 -7.367 4.996 1 91.69 71 PHE A C 1
ATOM 521 O O . PHE A 1 71 ? -7.672 -6.406 5.766 1 91.69 71 PHE A O 1
ATOM 528 N N . LEU A 1 72 ? -8.594 -7.746 4.238 1 84.12 72 LEU A N 1
ATOM 529 C CA . LEU A 1 72 ? -9.906 -7.133 4.406 1 84.12 72 LEU A CA 1
ATOM 530 C C . LEU A 1 72 ? -10.414 -7.32 5.832 1 84.12 72 LEU A C 1
ATOM 532 O O . LEU A 1 72 ? -10.875 -6.363 6.461 1 84.12 72 LEU A O 1
ATOM 536 N N . LEU A 1 73 ? -10.258 -8.477 6.289 1 80.69 73 LEU A N 1
ATOM 537 C CA . LEU A 1 73 ? -10.781 -8.781 7.617 1 80.69 73 LEU A CA 1
ATOM 538 C C . LEU A 1 73 ? -9.875 -8.211 8.703 1 80.69 73 LEU A C 1
ATOM 540 O O . LEU A 1 73 ? -10.352 -7.828 9.773 1 80.69 73 LEU A O 1
ATOM 544 N N . PHE A 1 74 ? -8.609 -8.195 8.492 1 87.62 74 PHE A N 1
ATOM 545 C CA . PHE A 1 74 ? -7.691 -7.539 9.414 1 87.62 74 PHE A CA 1
ATOM 546 C C . PHE A 1 74 ? -8.109 -6.098 9.664 1 87.62 74 PHE A C 1
ATOM 548 O O . PHE A 1 74 ? -8.172 -5.648 10.812 1 87.62 74 PHE A O 1
ATOM 555 N N . LEU A 1 75 ? -8.43 -5.371 8.57 1 84.69 75 LEU A N 1
ATOM 556 C CA . LEU A 1 75 ? -8.836 -3.977 8.703 1 84.69 75 LEU A CA 1
ATOM 557 C C . LEU A 1 75 ? -10.203 -3.871 9.375 1 84.69 75 LEU A C 1
ATOM 559 O O . LEU A 1 75 ? -10.445 -2.945 10.156 1 84.69 75 LEU A O 1
ATOM 563 N N . ALA A 1 76 ? -11.07 -4.746 9.039 1 75.62 76 ALA A N 1
ATOM 564 C CA . ALA A 1 76 ? -12.375 -4.781 9.695 1 75.62 76 ALA A CA 1
ATOM 565 C C . ALA A 1 76 ? -12.227 -4.957 11.203 1 75.62 76 ALA A C 1
ATOM 567 O O . ALA A 1 76 ? -12.953 -4.344 11.984 1 75.62 76 ALA A O 1
ATOM 568 N N . GLY A 1 77 ? -11.367 -5.852 11.602 1 77.19 77 GLY A N 1
ATOM 569 C CA . GLY A 1 77 ? -11.078 -6.051 13.016 1 77.19 77 GLY A CA 1
ATOM 570 C C . GLY A 1 77 ? -10.469 -4.832 13.68 1 77.19 77 GLY A C 1
ATOM 571 O O . GLY A 1 77 ? -10.836 -4.488 14.805 1 77.19 77 GLY A O 1
ATOM 572 N N . ALA A 1 78 ? -9.633 -4.188 12.977 1 82.25 78 ALA A N 1
ATOM 573 C CA . ALA A 1 78 ? -8.898 -3.055 13.531 1 82.25 78 ALA A CA 1
ATOM 574 C C . ALA A 1 78 ? -9.797 -1.827 13.656 1 82.25 78 ALA A C 1
ATOM 576 O O . ALA A 1 78 ? -9.617 -1.005 14.555 1 82.25 78 ALA A O 1
ATOM 577 N N . GLU A 1 79 ? -10.727 -1.657 12.812 1 73.44 79 GLU A N 1
ATOM 578 C CA . GLU A 1 79 ? -11.516 -0.429 12.773 1 73.44 79 GLU A CA 1
ATOM 579 C C . GLU A 1 79 ? -12.922 -0.66 13.305 1 73.44 79 GLU A C 1
ATOM 581 O O . GLU A 1 79 ? -13.469 0.186 14.023 1 73.44 79 GLU A O 1
ATOM 586 N N . GLU A 1 80 ? -13.531 -1.738 12.859 1 63.09 80 GLU A N 1
ATOM 587 C CA . GLU A 1 80 ? -14.953 -1.927 13.109 1 63.09 80 GLU A CA 1
ATOM 588 C C . GLU A 1 80 ? -15.195 -2.625 14.445 1 63.09 80 GLU A C 1
ATOM 590 O O . GLU A 1 80 ? -16.016 -2.172 15.258 1 63.09 80 GLU A O 1
ATOM 595 N N . LEU A 1 81 ? -14.555 -3.604 14.648 1 61.38 81 LEU A N 1
ATOM 596 C CA . LEU A 1 81 ? -14.805 -4.41 15.836 1 61.38 81 LEU A CA 1
ATOM 597 C C . LEU A 1 81 ? -14.328 -3.691 17.094 1 61.38 81 LEU A C 1
ATOM 599 O O . LEU A 1 81 ? -14.938 -3.82 18.156 1 61.38 81 LEU A O 1
ATOM 603 N N . SER A 1 82 ? -13.383 -2.922 16.922 1 61.03 82 SER A N 1
ATOM 604 C CA . SER A 1 82 ? -12.82 -2.256 18.094 1 61.03 82 SER A CA 1
ATOM 605 C C . SER A 1 82 ? -13.758 -1.175 18.609 1 61.03 82 SER A C 1
ATOM 607 O O . SER A 1 82 ? -13.703 -0.821 19.797 1 61.03 82 SER A O 1
ATOM 609 N N . ARG A 1 83 ? -14.547 -0.731 17.797 1 58.38 83 ARG A N 1
ATOM 610 C CA . ARG A 1 83 ? -15.438 0.354 18.188 1 58.38 83 ARG A CA 1
ATOM 611 C C . ARG A 1 83 ? -16.703 -0.188 18.859 1 58.38 83 ARG A C 1
ATOM 613 O O . ARG A 1 83 ? -17.438 0.561 19.5 1 58.38 83 ARG A O 1
ATOM 620 N N . MET A 1 84 ? -16.984 -1.354 18.625 1 52.62 84 MET A N 1
ATOM 621 C CA . MET A 1 84 ? -18.219 -1.922 19.172 1 52.62 84 MET A CA 1
ATOM 622 C C . MET A 1 84 ? -18.094 -2.189 20.656 1 52.62 84 MET A C 1
ATOM 624 O O . MET A 1 84 ? -17.75 -3.301 21.062 1 52.62 84 MET A O 1
ATOM 628 N N . ARG A 1 85 ? -17.625 -1.244 21.469 1 52.81 85 ARG A N 1
ATOM 629 C CA . ARG A 1 85 ? -17.406 -1.309 22.906 1 52.81 85 ARG A CA 1
ATOM 630 C C . ARG A 1 85 ? -18.703 -1.6 23.641 1 52.81 85 ARG A C 1
ATOM 632 O O . ARG A 1 85 ? -18.703 -1.76 24.875 1 52.81 85 ARG A O 1
ATOM 639 N N . GLY A 1 86 ? -19.812 -1.731 23.031 1 56.19 86 GLY A N 1
ATOM 640 C CA . GLY A 1 86 ? -20.969 -1.9 23.906 1 56.19 86 GLY A CA 1
ATOM 641 C C . GLY A 1 86 ? -21.281 -3.354 24.203 1 56.19 86 GLY A C 1
ATOM 642 O O . GLY A 1 86 ? -20.812 -4.254 23.5 1 56.19 86 GLY A O 1
ATOM 643 N N . GLY A 1 87 ? -21.594 -3.805 25.484 1 59.66 87 GLY A N 1
ATOM 644 C CA . GLY A 1 87 ? -21.953 -5.121 25.969 1 59.66 87 GLY A CA 1
ATOM 645 C C . GLY A 1 87 ? -23.031 -5.797 25.156 1 59.66 87 GLY A C 1
ATOM 646 O O . GLY A 1 87 ? -23.781 -5.129 24.438 1 59.66 87 GLY A O 1
ATOM 647 N N . LEU A 1 88 ? -22.922 -7.105 24.828 1 65.38 88 LEU A N 1
ATOM 648 C CA . LEU A 1 88 ? -23.922 -7.945 24.156 1 65.38 88 LEU A CA 1
ATOM 649 C C . LEU A 1 88 ? -25.219 -7.992 24.953 1 65.38 88 LEU A C 1
ATOM 651 O O . LEU A 1 88 ? -25.203 -8.227 26.156 1 65.38 88 LEU A O 1
ATOM 655 N N . ARG A 1 89 ? -26.344 -7.496 24.344 1 81.94 89 ARG A N 1
ATOM 656 C CA . ARG A 1 89 ? -27.656 -7.613 24.969 1 81.94 89 ARG A CA 1
ATOM 657 C C . ARG A 1 89 ? -28.281 -8.969 24.672 1 81.94 89 ARG A C 1
ATOM 659 O O . ARG A 1 89 ? -28.203 -9.461 23.547 1 81.94 89 ARG A O 1
ATOM 666 N N . PRO A 1 90 ? -28.922 -9.602 25.688 1 88.25 90 PRO A N 1
ATOM 667 C CA . PRO A 1 90 ? -29.516 -10.93 25.5 1 88.25 90 PRO A CA 1
ATOM 668 C C . PRO A 1 90 ? -30.531 -10.969 24.359 1 88.25 90 PRO A C 1
ATOM 670 O O . PRO A 1 90 ? -30.625 -11.969 23.656 1 88.25 90 PRO A O 1
ATOM 673 N N . ARG A 1 91 ? -31.281 -9.977 24.234 1 90.38 91 ARG A N 1
ATOM 674 C CA . ARG A 1 91 ? -32.281 -9.93 23.172 1 90.38 91 ARG A CA 1
ATOM 675 C C . ARG A 1 91 ? -31.594 -9.992 21.797 1 90.38 91 ARG A C 1
ATOM 677 O O . ARG A 1 91 ? -32.094 -10.68 20.891 1 90.38 91 ARG A O 1
ATOM 684 N N . GLU A 1 92 ? -30.578 -9.312 21.656 1 92.31 92 GLU A N 1
ATOM 685 C CA . GLU A 1 92 ? -29.859 -9.297 20.391 1 92.31 92 GLU A CA 1
ATOM 686 C C . GLU A 1 92 ? -29.234 -10.664 20.094 1 92.31 92 GLU A C 1
ATOM 688 O O . GLU A 1 92 ? -29.203 -11.094 18.938 1 92.31 92 GLU A O 1
ATOM 693 N N . LEU A 1 93 ? -28.812 -11.312 21.141 1 93.38 93 LEU A N 1
ATOM 694 C CA . LEU A 1 93 ? -28.281 -12.664 21 1 93.38 93 LEU A CA 1
ATOM 695 C C . LEU A 1 93 ? -29.359 -13.633 20.531 1 93.38 93 LEU A C 1
ATOM 697 O O . LEU A 1 93 ? -29.109 -14.492 19.688 1 93.38 93 LEU A O 1
ATOM 701 N N . SER A 1 94 ? -30.484 -13.5 21.156 1 95.56 94 SER A N 1
ATOM 702 C CA . SER A 1 94 ? -31.594 -14.383 20.797 1 95.56 94 SER A CA 1
ATOM 703 C C . SER A 1 94 ? -32.031 -14.164 19.344 1 95.56 94 SER A C 1
ATOM 705 O O . SER A 1 94 ? -32.281 -15.125 18.625 1 95.56 94 SER A O 1
ATOM 707 N N . VAL A 1 95 ? -32.125 -12.969 18.953 1 96.44 95 VAL A N 1
ATOM 708 C CA . VAL A 1 95 ? -32.531 -12.648 17.578 1 96.44 95 VAL A CA 1
ATOM 709 C C . VAL A 1 95 ? -31.5 -13.172 16.594 1 96.44 95 VAL A C 1
ATOM 711 O O . VAL A 1 95 ? -31.844 -13.781 15.578 1 96.44 95 VAL A O 1
ATOM 714 N N . ALA A 1 96 ? -30.25 -12.961 16.891 1 96.5 96 ALA A N 1
ATOM 715 C CA . ALA A 1 96 ? -29.156 -13.43 16.016 1 96.5 96 ALA A CA 1
ATOM 716 C C . ALA A 1 96 ? -29.172 -14.945 15.906 1 96.5 96 ALA A C 1
ATOM 718 O O . ALA A 1 96 ? -28.938 -15.492 14.82 1 96.5 96 ALA A O 1
ATOM 719 N N . THR A 1 97 ? -29.422 -15.594 17.016 1 96.44 97 THR A N 1
ATOM 720 C CA . THR A 1 97 ? -29.422 -17.047 17.031 1 96.44 97 THR A CA 1
ATOM 721 C C . THR A 1 97 ? -30.578 -17.594 16.188 1 96.44 97 THR A C 1
ATOM 723 O O . THR A 1 97 ? -30.391 -18.531 15.406 1 96.44 97 THR A O 1
ATOM 726 N N . VAL A 1 98 ? -31.719 -17.016 16.391 1 97.56 98 VAL A N 1
ATOM 727 C CA . VAL A 1 98 ? -32.875 -17.453 15.625 1 97.56 98 VAL A CA 1
ATOM 728 C C . VAL A 1 98 ? -32.656 -17.203 14.141 1 97.56 98 VAL A C 1
ATOM 730 O O . VAL A 1 98 ? -32.969 -18.031 13.297 1 97.56 98 VAL A O 1
ATOM 733 N N . LEU A 1 99 ? -32.156 -16.047 13.836 1 98.06 99 LEU A N 1
ATOM 734 C CA . LEU A 1 99 ? -31.844 -15.68 12.461 1 98.06 99 LEU A CA 1
ATOM 735 C C . LEU A 1 99 ? -30.875 -16.672 11.836 1 98.06 99 LEU A C 1
ATOM 737 O O . LEU A 1 99 ? -31.094 -17.156 10.719 1 98.06 99 LEU A O 1
ATOM 741 N N . MET A 1 100 ? -29.844 -17.016 12.547 1 97.75 100 MET A N 1
ATOM 742 C CA . MET A 1 100 ? -28.812 -17.922 12.055 1 97.75 100 MET A CA 1
ATOM 743 C C . MET A 1 100 ? -29.344 -19.328 11.875 1 97.75 100 MET A C 1
ATOM 745 O O . MET A 1 100 ? -29.125 -19.969 10.836 1 97.75 100 MET A O 1
ATOM 749 N N . LEU A 1 101 ? -30.062 -19.797 12.875 1 98 101 LEU A N 1
ATOM 750 C CA . LEU A 1 101 ? -30.547 -21.172 12.836 1 98 101 LEU A CA 1
ATOM 751 C C . LEU A 1 101 ? -31.625 -21.328 11.766 1 98 101 LEU A C 1
ATOM 753 O O . LEU A 1 101 ? -31.625 -22.312 11.023 1 98 101 LEU A O 1
ATOM 757 N N . SER A 1 102 ? -32.531 -20.422 11.734 1 98.44 102 SER A N 1
ATOM 758 C CA . SER A 1 102 ? -33.625 -20.516 10.766 1 98.44 102 SER A CA 1
ATOM 759 C C . SER A 1 102 ? -33.125 -20.406 9.336 1 98.44 102 SER A C 1
ATOM 761 O O . SER A 1 102 ? -33.531 -21.172 8.461 1 98.44 102 SER A O 1
ATOM 763 N N . THR A 1 103 ? -32.219 -19.469 9.07 1 98.56 103 THR A N 1
ATOM 764 C CA . THR A 1 103 ? -31.672 -19.297 7.73 1 98.56 103 THR A CA 1
ATOM 765 C C . THR A 1 103 ? -30.828 -20.5 7.332 1 98.56 103 THR A C 1
ATOM 767 O O . THR A 1 103 ? -30.891 -20.953 6.191 1 98.56 103 THR A O 1
ATOM 770 N N . THR A 1 104 ? -29.969 -20.969 8.297 1 98.38 104 THR A N 1
ATOM 771 C CA . THR A 1 104 ? -29.141 -22.156 8.039 1 98.38 104 THR A CA 1
ATOM 772 C C . THR A 1 104 ? -30.016 -23.344 7.676 1 98.38 104 THR A C 1
ATOM 774 O O . THR A 1 104 ? -29.75 -24.047 6.699 1 98.38 104 THR A O 1
ATOM 777 N N . ALA A 1 105 ? -31.016 -23.547 8.469 1 98.12 105 ALA A N 1
ATOM 778 C CA . ALA A 1 105 ? -31.906 -24.672 8.234 1 98.12 105 ALA A CA 1
ATOM 779 C C . ALA A 1 105 ? -32.594 -24.578 6.871 1 98.12 105 ALA A C 1
ATOM 781 O O . ALA A 1 105 ? -32.594 -25.547 6.105 1 98.12 105 ALA A O 1
ATOM 782 N N . ALA A 1 106 ? -33.125 -23.469 6.555 1 98.56 106 ALA A N 1
ATOM 783 C CA . ALA A 1 106 ? -33.844 -23.281 5.301 1 98.56 106 ALA A CA 1
ATOM 784 C C . ALA A 1 106 ? -32.906 -23.484 4.102 1 98.56 106 ALA A C 1
ATOM 786 O O . ALA A 1 106 ? -33.25 -24.188 3.154 1 98.56 106 ALA A O 1
ATOM 787 N N . THR A 1 107 ? -31.75 -22.875 4.098 1 98.5 107 THR A N 1
ATOM 788 C CA . THR A 1 107 ? -30.844 -22.938 2.955 1 98.5 107 THR A CA 1
ATOM 789 C C . THR A 1 107 ? -30.188 -24.297 2.859 1 98.5 107 THR A C 1
ATOM 791 O O . THR A 1 107 ? -29.938 -24.797 1.759 1 98.5 107 THR A O 1
ATOM 794 N N . ALA A 1 108 ? -29.891 -24.906 4.051 1 97.56 108 ALA A N 1
ATOM 795 C CA . ALA A 1 108 ? -29.328 -26.25 4.051 1 97.56 108 ALA A CA 1
ATOM 796 C C . ALA A 1 108 ? -30.297 -27.25 3.439 1 97.56 108 ALA A C 1
ATOM 798 O O . ALA A 1 108 ? -29.906 -28.125 2.664 1 97.56 108 ALA A O 1
ATOM 799 N N . VAL A 1 109 ? -31.531 -27.156 3.789 1 97.75 109 VAL A N 1
ATOM 800 C CA . VAL A 1 109 ? -32.531 -28.078 3.295 1 97.75 109 VAL A CA 1
ATOM 801 C C . VAL A 1 109 ? -32.719 -27.891 1.789 1 97.75 109 VAL A C 1
ATOM 803 O O . VAL A 1 109 ? -32.781 -28.859 1.041 1 97.75 109 VAL A O 1
ATOM 806 N N . VAL A 1 110 ? -32.781 -26.672 1.34 1 97.75 110 VAL A N 1
ATOM 807 C CA . VAL A 1 110 ? -32.938 -26.391 -0.083 1 97.75 110 VAL A CA 1
ATOM 808 C C . VAL A 1 110 ? -31.75 -26.938 -0.858 1 97.75 110 VAL A C 1
ATOM 810 O O . VAL A 1 110 ? -31.906 -27.594 -1.886 1 97.75 110 VAL A O 1
ATOM 813 N N . ALA A 1 111 ? -30.547 -26.641 -0.392 1 97.12 111 ALA A N 1
ATOM 814 C CA . ALA A 1 111 ? -29.328 -27.125 -1.057 1 97.12 111 ALA A CA 1
ATOM 815 C C . ALA A 1 111 ? -29.297 -28.641 -1.105 1 97.12 111 ALA A C 1
ATOM 817 O O . ALA A 1 111 ? -28.938 -29.234 -2.129 1 97.12 111 ALA A O 1
ATOM 818 N N . HIS A 1 112 ? -29.703 -29.266 0.061 1 95.69 112 HIS A N 1
ATOM 819 C CA . HIS A 1 112 ? -29.672 -30.719 0.15 1 95.69 112 HIS A CA 1
ATOM 820 C C . HIS A 1 112 ? -30.703 -31.344 -0.797 1 95.69 112 HIS A C 1
ATOM 822 O O . HIS A 1 112 ? -30.422 -32.375 -1.405 1 95.69 112 HIS A O 1
ATOM 828 N N . LEU A 1 113 ? -31.812 -30.781 -0.913 1 95.94 113 LEU A N 1
ATOM 829 C CA . LEU A 1 113 ? -32.875 -31.312 -1.768 1 95.94 113 LEU A CA 1
ATOM 830 C C . LEU A 1 113 ? -32.5 -31.141 -3.24 1 95.94 113 LEU A C 1
ATOM 832 O O . LEU A 1 113 ? -32.812 -32.031 -4.055 1 95.94 113 LEU A O 1
ATOM 836 N N . LEU A 1 114 ? -31.906 -30.094 -3.607 1 95.12 114 LEU A N 1
ATOM 837 C CA . LEU A 1 114 ? -31.562 -29.812 -4.992 1 95.12 114 LEU A CA 1
ATOM 838 C C . LEU A 1 114 ? -30.391 -30.688 -5.449 1 95.12 114 LEU A C 1
ATOM 840 O O . LEU A 1 114 ? -30.328 -31.094 -6.613 1 95.12 114 LEU A O 1
ATOM 844 N N . TYR A 1 115 ? -29.5 -30.953 -4.543 1 93.75 115 TYR A N 1
ATOM 845 C CA . TYR A 1 115 ? -28.281 -31.672 -4.922 1 93.75 115 TYR A CA 1
ATOM 846 C C . TYR A 1 115 ? -28.047 -32.875 -4.02 1 93.75 115 TYR A C 1
ATOM 848 O O . TYR A 1 115 ? -26.938 -33.125 -3.566 1 93.75 115 TYR A O 1
ATOM 856 N N . ARG A 1 116 ? -29 -33.625 -3.795 1 89.25 116 ARG A N 1
ATOM 857 C CA . ARG A 1 116 ? -29.047 -34.719 -2.859 1 89.25 116 ARG A CA 1
ATOM 858 C C . ARG A 1 116 ? -27.969 -35.75 -3.189 1 89.25 116 ARG A C 1
ATOM 860 O O . ARG A 1 116 ? -27.406 -36.375 -2.289 1 89.25 116 ARG A O 1
ATOM 867 N N . GLU A 1 117 ? -27.625 -35.938 -4.391 1 86.5 117 GLU A N 1
ATOM 868 C CA . GLU A 1 117 ? -26.688 -36.969 -4.82 1 86.5 117 GLU A CA 1
ATOM 869 C C . GLU A 1 117 ? -25.25 -36.531 -4.566 1 86.5 117 GLU A C 1
ATOM 871 O O . GLU A 1 117 ? -24.359 -37.375 -4.453 1 86.5 117 GLU A O 1
ATOM 876 N N . HIS A 1 118 ? -25.125 -35.312 -4.43 1 86.25 118 HIS A N 1
ATOM 877 C CA . HIS A 1 118 ? -23.75 -34.812 -4.367 1 86.25 118 HIS A CA 1
ATOM 878 C C . HIS A 1 118 ? -23.406 -34.344 -2.963 1 86.25 118 HIS A C 1
ATOM 880 O O . HIS A 1 118 ? -22.234 -34.25 -2.607 1 86.25 118 HIS A O 1
ATOM 886 N N . LEU A 1 119 ? -24.453 -34.031 -2.209 1 90.62 119 LEU A N 1
ATOM 887 C CA . LEU A 1 119 ? -24.172 -33.344 -0.941 1 90.62 119 LEU A CA 1
ATOM 888 C C . LEU A 1 119 ? -24.5 -34.25 0.237 1 90.62 119 LEU A C 1
ATOM 890 O O . LEU A 1 119 ? -25.562 -34.875 0.269 1 90.62 119 LEU A O 1
ATOM 894 N N . ASP A 1 120 ? -23.531 -34.375 1.151 1 90.44 120 ASP A N 1
ATOM 895 C CA . ASP A 1 120 ? -23.891 -34.906 2.461 1 90.44 120 ASP A CA 1
ATOM 896 C C . ASP A 1 120 ? -24.453 -33.812 3.367 1 90.44 120 ASP A C 1
ATOM 898 O O . ASP A 1 120 ? -24.375 -32.625 3.043 1 90.44 120 ASP A O 1
ATOM 902 N N . TRP A 1 121 ? -25.078 -34.188 4.438 1 90.5 121 TRP A N 1
ATOM 903 C CA . TRP A 1 121 ? -25.766 -33.25 5.312 1 90.5 121 TRP A CA 1
ATOM 904 C C . TRP A 1 121 ? -24.781 -32.281 5.957 1 90.5 121 TRP A C 1
ATOM 906 O O . TRP A 1 121 ? -25.109 -31.109 6.199 1 90.5 121 TRP A O 1
ATOM 916 N N . SER A 1 122 ? -23.594 -32.719 6.297 1 90.31 122 SER A N 1
ATOM 917 C CA . SER A 1 122 ? -22.594 -31.844 6.887 1 90.31 122 SER A CA 1
ATOM 918 C C . SER A 1 122 ? -22.234 -30.703 5.938 1 90.31 122 SER A C 1
ATOM 920 O O . SER A 1 122 ? -22.078 -29.562 6.363 1 90.31 122 SER A O 1
ATOM 922 N N . THR A 1 123 ? -22.078 -31.078 4.633 1 92.56 123 THR A N 1
ATOM 923 C CA . THR A 1 123 ? -21.75 -30.062 3.631 1 92.56 123 THR A CA 1
ATOM 924 C C . THR A 1 123 ? -22.922 -29.109 3.418 1 92.56 123 THR A C 1
ATOM 926 O O . THR A 1 123 ? -22.719 -27.906 3.266 1 92.56 123 THR A O 1
ATOM 929 N N . SER A 1 124 ? -24.125 -29.656 3.438 1 95.31 124 SER A N 1
ATOM 930 C CA . SER A 1 124 ? -25.312 -28.828 3.303 1 95.31 124 SER A CA 1
ATOM 931 C C . SER A 1 124 ? -25.438 -27.844 4.465 1 95.31 124 SER A C 1
ATOM 933 O O . SER A 1 124 ? -25.828 -26.688 4.273 1 95.31 124 SER A O 1
ATOM 935 N N . LEU A 1 125 ? -25.141 -28.375 5.617 1 94.81 125 LEU A N 1
ATOM 936 C CA . LEU A 1 125 ? -25.188 -27.531 6.809 1 94.81 125 LEU A CA 1
ATOM 937 C C . LEU A 1 125 ? -24.141 -26.438 6.73 1 94.81 125 LEU A C 1
ATOM 939 O O . LEU A 1 125 ? -24.422 -25.281 7.094 1 94.81 125 LEU A O 1
ATOM 943 N N . ALA A 1 126 ? -22.969 -26.797 6.289 1 92.81 126 ALA A N 1
ATOM 944 C CA . ALA A 1 126 ? -21.922 -25.797 6.125 1 92.81 126 ALA A CA 1
ATOM 945 C C . ALA A 1 126 ? -22.344 -24.719 5.137 1 92.81 126 ALA A C 1
ATOM 947 O O . ALA A 1 126 ? -22.109 -23.531 5.379 1 92.81 126 ALA A O 1
ATOM 948 N N . PHE A 1 127 ? -22.906 -25.141 4.078 1 95.88 127 PHE A N 1
ATOM 949 C CA . PHE A 1 127 ? -23.406 -24.203 3.082 1 95.88 127 PHE A CA 1
ATOM 950 C C . PHE A 1 127 ? -24.469 -23.281 3.684 1 95.88 127 PHE A C 1
ATOM 952 O O . PHE A 1 127 ? -24.453 -22.078 3.453 1 95.88 127 PHE A O 1
ATOM 959 N N . GLY A 1 128 ? -25.391 -23.891 4.422 1 97.81 128 GLY A N 1
ATOM 960 C CA . GLY A 1 128 ? -26.438 -23.109 5.07 1 97.81 128 GLY A CA 1
ATOM 961 C C . GLY A 1 128 ? -25.906 -22.078 6.035 1 97.81 128 GLY A C 1
ATOM 962 O O . GLY A 1 128 ? -26.438 -20.969 6.121 1 97.81 128 GLY A O 1
ATOM 963 N N . ILE A 1 129 ? -24.906 -22.406 6.762 1 95.56 129 ILE A N 1
ATOM 964 C CA . ILE A 1 129 ? -24.281 -21.469 7.691 1 95.56 129 ILE A CA 1
ATOM 965 C C . ILE A 1 129 ? -23.703 -20.281 6.926 1 95.56 129 ILE A C 1
ATOM 967 O O . ILE A 1 129 ? -23.875 -19.141 7.34 1 95.56 129 ILE A O 1
ATOM 971 N N . VAL A 1 130 ? -23.047 -20.547 5.773 1 95.06 130 VAL A N 1
ATOM 972 C CA . VAL A 1 130 ? -22.453 -19.5 4.949 1 95.06 130 VAL A CA 1
ATOM 973 C C . VAL A 1 130 ? -23.547 -18.531 4.5 1 95.06 130 VAL A C 1
ATOM 975 O O . VAL A 1 130 ? -23.359 -17.312 4.551 1 95.06 130 VAL A O 1
ATOM 978 N N . MET A 1 131 ? -24.688 -19.062 4.168 1 97.44 131 MET A N 1
ATOM 979 C CA . MET A 1 131 ? -25.781 -18.234 3.68 1 97.44 131 MET A CA 1
ATOM 980 C C . MET A 1 131 ? -26.438 -17.469 4.824 1 97.44 131 MET A C 1
ATOM 982 O O . MET A 1 131 ? -27.062 -16.438 4.605 1 97.44 131 MET A O 1
ATOM 986 N N . ALA A 1 132 ? -26.266 -17.938 6.02 1 97.88 132 ALA A N 1
ATOM 987 C CA . ALA A 1 132 ? -26.906 -17.344 7.188 1 97.88 132 ALA A CA 1
ATOM 988 C C . ALA A 1 132 ? -26.062 -16.203 7.746 1 97.88 132 ALA A C 1
ATOM 990 O O . ALA A 1 132 ? -26.594 -15.289 8.391 1 97.88 132 ALA A O 1
ATOM 991 N N . ILE A 1 133 ? -24.812 -16.234 7.508 1 93.81 133 ILE A N 1
ATOM 992 C CA . ILE A 1 133 ? -23.891 -15.219 8.023 1 93.81 133 ILE A CA 1
ATOM 993 C C . ILE A 1 133 ? -24.297 -13.844 7.492 1 93.81 133 ILE A C 1
ATOM 995 O O . ILE A 1 133 ? -24.797 -13.727 6.371 1 93.81 133 ILE A O 1
ATOM 999 N N . VAL A 1 134 ? -24.188 -12.852 8.359 1 93.94 134 VAL A N 1
ATOM 1000 C CA . VAL A 1 134 ? -24.391 -11.453 8 1 93.94 134 VAL A CA 1
ATOM 1001 C C . VAL A 1 134 ? -23.047 -10.719 8.008 1 93.94 134 VAL A C 1
ATOM 1003 O O . VAL A 1 134 ? -22.328 -10.727 9.016 1 93.94 134 VAL A O 1
ATOM 1006 N N . SER A 1 135 ? -22.75 -10.18 6.875 1 88.88 135 SER A N 1
ATOM 1007 C CA . SER A 1 135 ? -21.469 -9.492 6.785 1 88.88 135 SER A CA 1
ATOM 1008 C C . SER A 1 135 ? -21.547 -8.094 7.395 1 88.88 135 SER A C 1
ATOM 1010 O O . SER A 1 135 ? -22.281 -7.238 6.902 1 88.88 135 SER A O 1
ATOM 1012 N N . LEU A 1 136 ? -20.766 -7.84 8.352 1 79.38 136 LEU A N 1
ATOM 1013 C CA . LEU A 1 136 ? -20.828 -6.598 9.117 1 79.38 136 LEU A CA 1
ATOM 1014 C C . LEU A 1 136 ? -20.328 -5.422 8.289 1 79.38 136 LEU A C 1
ATOM 1016 O O . LEU A 1 136 ? -20.859 -4.316 8.375 1 79.38 136 LEU A O 1
ATOM 1020 N N . GLY A 1 137 ? -19.266 -5.621 7.547 1 76.19 137 GLY A N 1
ATOM 1021 C CA . GLY A 1 137 ? -18.719 -4.547 6.746 1 76.19 137 GLY A CA 1
ATOM 1022 C C . GLY A 1 137 ? -19.734 -3.883 5.836 1 76.19 137 GLY A C 1
ATOM 1023 O O . GLY A 1 137 ? -20.062 -2.711 6.02 1 76.19 137 GLY A O 1
ATOM 1024 N N . PRO A 1 138 ? -20.188 -4.637 4.926 1 84.19 138 PRO A N 1
ATOM 1025 C CA . PRO A 1 138 ? -21.203 -4.094 4.027 1 84.19 138 PRO A CA 1
ATOM 1026 C C . PRO A 1 138 ? -22.453 -3.598 4.77 1 84.19 138 PRO A C 1
ATOM 1028 O O . PRO A 1 138 ? -23.062 -2.6 4.371 1 84.19 138 PRO A O 1
ATOM 1031 N N . LEU A 1 139 ? -22.844 -4.23 5.805 1 88.69 139 LEU A N 1
ATOM 1032 C CA . LEU A 1 139 ? -23.984 -3.812 6.605 1 88.69 139 LEU A CA 1
ATOM 1033 C C . LEU A 1 139 ? -23.75 -2.428 7.203 1 88.69 139 LEU A C 1
ATOM 1035 O O . LEU A 1 139 ? -24.594 -1.537 7.055 1 88.69 139 LEU A O 1
ATOM 1039 N N . THR A 1 140 ? -22.656 -2.26 7.84 1 79.31 140 THR A N 1
ATOM 1040 C CA . THR A 1 140 ? -22.359 -0.994 8.5 1 79.31 140 THR A CA 1
ATOM 1041 C C . THR A 1 140 ? -22.219 0.13 7.473 1 79.31 140 THR A C 1
ATOM 1043 O O . THR A 1 140 ? -22.703 1.242 7.699 1 79.31 140 THR A O 1
ATOM 1046 N N . ARG A 1 141 ? -21.594 -0.267 6.426 1 75.25 141 ARG A N 1
ATOM 1047 C CA . ARG A 1 141 ? -21.438 0.737 5.379 1 75.25 141 ARG A CA 1
ATOM 1048 C C . ARG A 1 141 ? -22.781 1.178 4.824 1 75.25 141 ARG A C 1
ATOM 1050 O O . ARG A 1 141 ? -23 2.367 4.59 1 75.25 141 ARG A O 1
ATOM 1057 N N . ALA A 1 142 ? -23.594 0.313 4.625 1 83.5 142 ALA A N 1
ATOM 1058 C CA . ALA A 1 142 ? -24.922 0.621 4.102 1 83.5 142 ALA A CA 1
ATOM 1059 C C . ALA A 1 142 ? -25.719 1.479 5.082 1 83.5 142 ALA A C 1
ATOM 1061 O O . ALA A 1 142 ? -26.438 2.393 4.676 1 83.5 142 ALA A O 1
ATOM 1062 N N . LEU A 1 143 ? -25.562 1.219 6.312 1 82.88 143 LEU A N 1
ATOM 1063 C CA . LEU A 1 143 ? -26.266 1.983 7.336 1 82.88 143 LEU A CA 1
ATOM 1064 C C . LEU A 1 143 ? -25.688 3.395 7.449 1 82.88 143 LEU A C 1
ATOM 1066 O O . LEU A 1 143 ? -26.438 4.352 7.668 1 82.88 143 LEU A O 1
ATOM 1070 N N . ILE A 1 144 ? -24.422 3.443 7.312 1 73.19 144 ILE A N 1
ATOM 1071 C CA . ILE A 1 144 ? -23.766 4.75 7.328 1 73.19 144 ILE A CA 1
ATOM 1072 C C . ILE A 1 144 ? -24.25 5.574 6.137 1 73.19 144 ILE A C 1
ATOM 1074 O O . ILE A 1 144 ? -24.641 6.734 6.293 1 73.19 144 ILE A O 1
ATOM 1078 N N . ASP A 1 145 ? -24.25 4.973 5.02 1 72.81 145 ASP A N 1
ATOM 1079 C CA . ASP A 1 145 ? -24.641 5.652 3.787 1 72.81 145 ASP A CA 1
ATOM 1080 C C . ASP A 1 145 ? -26.109 6.105 3.852 1 72.81 145 ASP A C 1
ATOM 1082 O O . ASP A 1 145 ? -26.469 7.133 3.271 1 72.81 145 ASP A O 1
ATOM 1086 N N . SER A 1 146 ? -26.844 5.371 4.613 1 79.44 146 SER A N 1
ATOM 1087 C CA . SER A 1 146 ? -28.266 5.703 4.707 1 79.44 146 SER A CA 1
ATOM 1088 C C . SER A 1 146 ? -28.531 6.613 5.898 1 79.44 146 SER A C 1
ATOM 1090 O O . SER A 1 146 ? -29.672 7.074 6.09 1 79.44 146 SER A O 1
ATOM 1092 N N . GLY A 1 147 ? -27.516 6.805 6.699 1 73.81 147 GLY A N 1
ATOM 1093 C CA . GLY A 1 147 ? -27.672 7.637 7.883 1 73.81 147 GLY A CA 1
ATOM 1094 C C . GLY A 1 147 ? -28.359 6.918 9.031 1 73.81 147 GLY A C 1
ATOM 1095 O O . GLY A 1 147 ? -28.609 7.52 10.078 1 73.81 147 GLY A O 1
ATOM 1096 N N . LEU A 1 148 ? -28.609 5.734 8.891 1 81.38 148 LEU A N 1
ATOM 1097 C CA . LEU A 1 148 ? -29.391 4.988 9.867 1 81.38 148 LEU A CA 1
ATOM 1098 C C . LEU A 1 148 ? -28.5 4.438 10.977 1 81.38 148 LEU A C 1
ATOM 1100 O O . LEU A 1 148 ? -28.984 3.965 12 1 81.38 148 LEU A O 1
ATOM 1104 N N . ILE A 1 149 ? -27.188 4.555 10.758 1 77.19 149 ILE A N 1
ATOM 1105 C CA . ILE A 1 149 ? -26.234 3.959 11.68 1 77.19 149 ILE A CA 1
ATOM 1106 C C . ILE A 1 149 ? -26.375 4.598 13.062 1 77.19 149 ILE A C 1
ATOM 1108 O O . ILE A 1 149 ? -26.078 3.973 14.078 1 77.19 149 ILE A O 1
ATOM 1112 N N . ALA A 1 150 ? -26.906 5.812 13.055 1 71.38 150 ALA A N 1
ATOM 1113 C CA . ALA A 1 150 ? -26.984 6.559 14.305 1 71.38 150 ALA A CA 1
ATOM 1114 C C . ALA A 1 150 ? -28.297 6.277 15.031 1 71.38 150 ALA A C 1
ATOM 1116 O O . ALA A 1 150 ? -28.469 6.652 16.188 1 71.38 150 ALA A O 1
ATOM 1117 N N . THR A 1 151 ? -29.156 5.582 14.477 1 80.5 151 THR A N 1
ATOM 1118 C CA . THR A 1 151 ? -30.453 5.273 15.078 1 80.5 151 THR A CA 1
ATOM 1119 C C . THR A 1 151 ? -30.359 4.039 15.969 1 80.5 151 THR A C 1
ATOM 1121 O O . THR A 1 151 ? -29.406 3.258 15.852 1 80.5 151 THR A O 1
ATOM 1124 N N . ASN A 1 152 ? -31.297 3.908 16.859 1 81.94 152 ASN A N 1
ATOM 1125 C CA . ASN A 1 152 ? -31.344 2.736 17.734 1 81.94 152 ASN A CA 1
ATOM 1126 C C . ASN A 1 152 ? -31.5 1.448 16.938 1 81.94 152 ASN A C 1
ATOM 1128 O O . ASN A 1 152 ? -30.891 0.429 17.266 1 81.94 152 ASN A O 1
ATOM 1132 N N . ALA A 1 153 ? -32.312 1.515 15.969 1 88.25 153 ALA A N 1
ATOM 1133 C CA . ALA A 1 153 ? -32.531 0.346 15.109 1 88.25 153 ALA A CA 1
ATOM 1134 C C . ALA A 1 153 ? -31.234 -0.022 14.383 1 88.25 153 ALA A C 1
ATOM 1136 O O . ALA A 1 153 ? -30.891 -1.201 14.273 1 88.25 153 ALA A O 1
ATOM 1137 N N . GLY A 1 154 ? -30.578 1.014 13.859 1 87.19 154 GLY A N 1
ATOM 1138 C CA . GLY A 1 154 ? -29.312 0.788 13.172 1 87.19 154 GLY A CA 1
ATOM 1139 C C . GLY A 1 154 ? -28.266 0.151 14.055 1 87.19 154 GLY A C 1
ATOM 1140 O O . GLY A 1 154 ? -27.562 -0.776 13.633 1 87.19 154 GLY A O 1
ATOM 1141 N N . LEU A 1 155 ? -28.219 0.589 15.266 1 80.88 155 LEU A N 1
ATOM 1142 C CA . LEU A 1 155 ? -27.25 0.056 16.219 1 80.88 155 LEU A CA 1
ATOM 1143 C C . LEU A 1 155 ? -27.594 -1.382 16.594 1 80.88 155 LEU A C 1
ATOM 1145 O O . LEU A 1 155 ? -26.703 -2.227 16.703 1 80.88 155 LEU A O 1
ATOM 1149 N N . THR A 1 156 ? -28.844 -1.583 16.797 1 86.88 156 THR A N 1
ATOM 1150 C CA . THR A 1 156 ? -29.297 -2.926 17.156 1 86.88 156 THR A CA 1
ATOM 1151 C C . THR A 1 156 ? -29 -3.906 16.016 1 86.88 156 THR A C 1
ATOM 1153 O O . THR A 1 156 ? -28.484 -5 16.266 1 86.88 156 THR A O 1
ATOM 1156 N N . VAL A 1 157 ? -29.266 -3.514 14.836 1 92 157 VAL A N 1
ATOM 1157 C CA . VAL A 1 157 ? -29.031 -4.355 13.664 1 92 157 VAL A CA 1
ATOM 1158 C C . VAL A 1 157 ? -27.547 -4.625 13.5 1 92 157 VAL A C 1
ATOM 1160 O O . VAL A 1 157 ? -27.141 -5.73 13.133 1 92 157 VAL A O 1
ATOM 1163 N N . THR A 1 158 ? -26.766 -3.637 13.758 1 84.88 158 THR A N 1
ATOM 1164 C CA . THR A 1 158 ? -25.328 -3.785 13.672 1 84.88 158 THR A CA 1
ATOM 1165 C C . THR A 1 158 ? -24.828 -4.812 14.68 1 84.88 158 THR A C 1
ATOM 1167 O O . THR A 1 158 ? -23.984 -5.652 14.352 1 84.88 158 THR A O 1
ATOM 1170 N N . ARG A 1 159 ? -25.344 -4.766 15.844 1 83.88 159 ARG A N 1
ATOM 1171 C CA . ARG A 1 159 ? -24.938 -5.711 16.875 1 83.88 159 ARG A CA 1
ATOM 1172 C C . ARG A 1 159 ? -25.391 -7.125 16.531 1 83.88 159 ARG A C 1
ATOM 1174 O O . ARG A 1 159 ? -24.641 -8.086 16.734 1 83.88 159 ARG A O 1
ATOM 1181 N N . ILE A 1 160 ? -26.547 -7.262 16.062 1 91.06 160 ILE A N 1
ATOM 1182 C CA . ILE A 1 160 ? -27.062 -8.555 15.633 1 91.06 160 ILE A CA 1
ATOM 1183 C C . ILE A 1 160 ? -26.188 -9.109 14.508 1 91.06 160 ILE A C 1
ATOM 1185 O O . ILE A 1 160 ? -25.844 -10.297 14.492 1 91.06 160 ILE A O 1
ATOM 1189 N N . GLY A 1 161 ? -25.859 -8.25 13.531 1 89.75 161 GLY A N 1
ATOM 1190 C CA . GLY A 1 161 ? -24.953 -8.641 12.461 1 89.75 161 GLY A CA 1
ATOM 1191 C C . GLY A 1 161 ? -23.625 -9.156 12.953 1 89.75 161 GLY A C 1
ATOM 1192 O O . GLY A 1 161 ? -23.094 -10.148 12.438 1 89.75 161 GLY A O 1
ATOM 1193 N N . LEU A 1 162 ? -23.125 -8.508 13.938 1 80 162 LEU A N 1
ATOM 1194 C CA . LEU A 1 162 ? -21.859 -8.906 14.516 1 80 162 LEU A CA 1
ATOM 1195 C C . LEU A 1 162 ? -21.938 -10.305 15.125 1 80 162 LEU A C 1
ATOM 1197 O O . LEU A 1 162 ? -21.062 -11.141 14.898 1 80 162 LEU A O 1
ATOM 1201 N N . ILE A 1 163 ? -22.922 -10.5 15.906 1 84.38 163 ILE A N 1
ATOM 1202 C CA . ILE A 1 163 ? -23.125 -11.797 16.547 1 84.38 163 ILE A CA 1
ATOM 1203 C C . ILE A 1 163 ? -23.297 -12.883 15.484 1 84.38 163 ILE A C 1
ATOM 1205 O O . ILE A 1 163 ? -22.719 -13.961 15.594 1 84.38 163 ILE A O 1
ATOM 1209 N N . ALA A 1 164 ? -24.031 -12.578 14.5 1 90.94 164 ALA A N 1
ATOM 1210 C CA . ALA A 1 164 ? -24.297 -13.531 13.43 1 90.94 164 ALA A CA 1
ATOM 1211 C C . ALA A 1 164 ? -23.016 -13.852 12.656 1 90.94 164 ALA A C 1
ATOM 1213 O O . ALA A 1 164 ? -22.812 -15 12.25 1 90.94 164 ALA A O 1
ATOM 1214 N N . GLU A 1 165 ? -22.219 -12.852 12.391 1 85.25 165 GLU A N 1
ATOM 1215 C CA . GLU A 1 165 ? -20.969 -13.07 11.648 1 85.25 165 GLU A CA 1
ATOM 1216 C C . GLU A 1 165 ? -19.984 -13.898 12.469 1 85.25 165 GLU A C 1
ATOM 1218 O O . GLU A 1 165 ? -19.469 -14.906 11.984 1 85.25 165 GLU A O 1
ATOM 1223 N N . VAL A 1 166 ? -19.75 -13.523 13.672 1 76.06 166 VAL A N 1
ATOM 1224 C CA . VAL A 1 166 ? -18.812 -14.234 14.523 1 76.06 166 VAL A CA 1
ATOM 1225 C C . VAL A 1 166 ? -19.328 -15.641 14.812 1 76.06 166 VAL A C 1
ATOM 1227 O O . VAL A 1 166 ? -18.578 -16.609 14.711 1 76.06 166 VAL A O 1
ATOM 1230 N N . GLY A 1 167 ? -20.531 -15.68 15.211 1 82.81 167 GLY A N 1
ATOM 1231 C CA . GLY A 1 167 ? -21.141 -16.984 15.461 1 82.81 167 GLY A CA 1
ATOM 1232 C C . GLY A 1 167 ? -21.125 -17.891 14.25 1 82.81 167 GLY A C 1
ATOM 1233 O O . GLY A 1 167 ? -20.906 -19.094 14.375 1 82.81 167 GLY A O 1
ATOM 1234 N N . GLY A 1 168 ? -21.422 -17.312 13.094 1 87.38 168 GLY A N 1
ATOM 1235 C CA . GLY A 1 168 ? -21.406 -18.078 11.852 1 87.38 168 GLY A CA 1
ATOM 1236 C C . GLY A 1 168 ? -20.047 -18.641 11.508 1 87.38 168 GLY A C 1
ATOM 1237 O O . GLY A 1 168 ? -19.938 -19.797 11.094 1 87.38 168 GLY A O 1
ATOM 1238 N N . ILE A 1 169 ? -19.031 -17.844 11.672 1 78.88 169 ILE A N 1
ATOM 1239 C CA . ILE A 1 169 ? -17.672 -18.281 11.398 1 78.88 169 ILE A CA 1
ATOM 1240 C C . ILE A 1 169 ? -17.312 -19.453 12.32 1 78.88 169 ILE A C 1
ATOM 1242 O O . ILE A 1 169 ? -16.75 -20.453 11.867 1 78.88 169 ILE A O 1
ATOM 1246 N N . LEU A 1 170 ? -17.641 -19.312 13.586 1 76.75 170 LEU A N 1
ATOM 1247 C CA . LEU A 1 170 ? -17.375 -20.359 14.555 1 76.75 170 LEU A CA 1
ATOM 1248 C C . LEU A 1 170 ? -18.156 -21.625 14.219 1 76.75 170 LEU A C 1
ATOM 1250 O O . LEU A 1 170 ? -17.609 -22.734 14.289 1 76.75 170 LEU A O 1
ATOM 1254 N N . ALA A 1 171 ? -19.375 -21.469 13.914 1 85.5 171 ALA A N 1
ATOM 1255 C CA . ALA A 1 171 ? -20.234 -22.594 13.562 1 85.5 171 ALA A CA 1
ATOM 1256 C C . ALA A 1 171 ? -19.719 -23.297 12.305 1 85.5 171 ALA A C 1
ATOM 1258 O O . ALA A 1 171 ? -19.719 -24.531 12.227 1 85.5 171 ALA A O 1
ATOM 1259 N N . PHE A 1 172 ? -19.344 -22.484 11.32 1 84.94 172 PHE A N 1
ATOM 1260 C CA . PHE A 1 172 ? -18.797 -23.047 10.086 1 84.94 172 PHE A CA 1
ATOM 1261 C C . PHE A 1 172 ? -17.562 -23.891 10.359 1 84.94 172 PHE A C 1
ATOM 1263 O O . PHE A 1 172 ? -17.438 -25 9.844 1 84.94 172 PHE A O 1
ATOM 1270 N N . ASN A 1 173 ? -16.688 -23.312 11.141 1 75.81 173 ASN A N 1
ATOM 1271 C CA . ASN A 1 173 ? -15.445 -24.016 11.453 1 75.81 173 ASN A CA 1
ATOM 1272 C C . ASN A 1 173 ? -15.719 -25.328 12.172 1 75.81 173 ASN A C 1
ATOM 1274 O O . ASN A 1 173 ? -15.023 -26.328 11.953 1 75.81 173 ASN A O 1
ATOM 1278 N N . ALA A 1 174 ? -16.641 -25.312 13.062 1 77 174 ALA A N 1
ATOM 1279 C CA . ALA A 1 174 ? -17 -26.516 13.805 1 77 174 ALA A CA 1
ATOM 1280 C C . ALA A 1 174 ? -17.531 -27.609 12.875 1 77 174 ALA A C 1
ATOM 1282 O O . ALA A 1 174 ? -17.188 -28.781 13.016 1 77 174 ALA A O 1
ATOM 1283 N N . VAL A 1 175 ? -18.344 -27.234 11.938 1 81 175 VAL A N 1
ATOM 1284 C CA . VAL A 1 175 ? -18.953 -28.188 11.008 1 81 175 VAL A CA 1
ATOM 1285 C C . VAL A 1 175 ? -17.906 -28.641 9.984 1 81 175 VAL A C 1
ATOM 1287 O O . VAL A 1 175 ? -17.828 -29.828 9.656 1 81 175 VAL A O 1
ATOM 1290 N N . TYR A 1 176 ? -17.172 -27.641 9.516 1 75.31 176 TYR A N 1
ATOM 1291 C CA . TYR A 1 176 ? -16.156 -27.906 8.5 1 75.31 176 TYR A CA 1
ATOM 1292 C C . TYR A 1 176 ? -15.047 -28.781 9.055 1 75.31 176 TYR A C 1
ATOM 1294 O O . TYR A 1 176 ? -14.594 -29.719 8.391 1 75.31 176 TYR A O 1
ATOM 1302 N N . ALA A 1 177 ? -14.5 -28.328 10.234 1 63.72 177 ALA A N 1
ATOM 1303 C CA . ALA A 1 177 ? -13.453 -29.109 10.891 1 63.72 177 ALA A CA 1
ATOM 1304 C C . ALA A 1 177 ? -13.922 -30.531 11.18 1 63.72 177 ALA A C 1
ATOM 1306 O O . ALA A 1 177 ? -13.141 -31.484 11.086 1 63.72 177 ALA A O 1
ATOM 1307 N N . GLY A 1 178 ? -15.125 -30.578 11.781 1 60.09 178 GLY A N 1
ATOM 1308 C CA . GLY A 1 178 ? -15.664 -31.891 12.047 1 60.09 178 GLY A CA 1
ATOM 1309 C C . GLY A 1 178 ? -15.602 -32.812 10.844 1 60.09 178 GLY A C 1
ATOM 1310 O O . GLY A 1 178 ? -15.484 -34.031 10.984 1 60.09 178 GLY A O 1
ATOM 1311 N N . LYS A 1 179 ? -15.742 -32.188 9.828 1 57 179 LYS A N 1
ATOM 1312 C CA . LYS A 1 179 ? -15.641 -32.969 8.609 1 57 179 LYS A CA 1
ATOM 1313 C C . LYS A 1 179 ? -14.188 -33.281 8.281 1 57 179 LYS A C 1
ATOM 1315 O O . LYS A 1 179 ? -13.883 -34.344 7.758 1 57 179 LYS A O 1
ATOM 1320 N N . ILE A 1 180 ? -13.328 -32.219 8.508 1 53.03 180 ILE A N 1
ATOM 1321 C CA . ILE A 1 180 ? -11.938 -32.406 8.109 1 53.03 180 ILE A CA 1
ATOM 1322 C C . ILE A 1 180 ? -11.094 -32.781 9.336 1 53.03 180 ILE A C 1
ATOM 1324 O O . ILE A 1 180 ? -10.219 -33.625 9.266 1 53.03 180 ILE A O 1
ATOM 1328 N N . PHE A 1 181 ? -11.148 -31.828 10.445 1 53.62 181 PHE A N 1
ATOM 1329 C CA . PHE A 1 181 ? -10.281 -32.062 11.594 1 53.62 181 PHE A CA 1
ATOM 1330 C C . PHE A 1 181 ? -11.109 -32.344 12.844 1 53.62 181 PHE A C 1
ATOM 1332 O O . PHE A 1 181 ? -12.141 -31.719 13.078 1 53.62 181 PHE A O 1
ATOM 1339 N N . PRO A 1 182 ? -11.141 -33.438 13.383 1 46.03 182 PRO A N 1
ATOM 1340 C CA . PRO A 1 182 ? -11.938 -33.906 14.516 1 46.03 182 PRO A CA 1
ATOM 1341 C C . PRO A 1 182 ? -11.945 -32.906 15.68 1 46.03 182 PRO A C 1
ATOM 1343 O O . PRO A 1 182 ? -12.703 -33.094 16.641 1 46.03 182 PRO A O 1
ATOM 1346 N N . ASN A 1 183 ? -10.984 -31.875 16.062 1 51 183 ASN A N 1
ATOM 1347 C CA . ASN A 1 183 ? -10.883 -31.578 17.484 1 51 183 ASN A CA 1
ATOM 1348 C C . ASN A 1 183 ? -11.641 -30.312 17.844 1 51 183 ASN A C 1
ATOM 1350 O O . ASN A 1 183 ? -11.133 -29.203 17.641 1 51 183 ASN A O 1
ATOM 1354 N N . ALA A 1 184 ? -12.859 -30.359 18.062 1 54.94 184 ALA A N 1
ATOM 1355 C CA . ALA A 1 184 ? -13.805 -29.406 18.656 1 54.94 184 ALA A CA 1
ATOM 1356 C C . ALA A 1 184 ? -13.141 -28.609 19.766 1 54.94 184 ALA A C 1
ATOM 1358 O O . ALA A 1 184 ? -13.484 -27.453 20 1 54.94 184 ALA A O 1
ATOM 1359 N N . ILE A 1 185 ? -12.141 -29.234 20.391 1 57.59 185 ILE A N 1
ATOM 1360 C CA . ILE A 1 185 ? -11.555 -28.594 21.562 1 57.59 185 ILE A CA 1
ATOM 1361 C C . ILE A 1 185 ? -10.438 -27.641 21.125 1 57.59 185 ILE A C 1
ATOM 1363 O O . ILE A 1 185 ? -10.172 -26.641 21.781 1 57.59 185 ILE A O 1
ATOM 1367 N N . THR A 1 186 ? -9.891 -27.906 19.938 1 60.94 186 THR A N 1
ATOM 1368 C CA . THR A 1 186 ? -8.711 -27.141 19.531 1 60.94 186 THR A CA 1
ATOM 1369 C C . THR A 1 186 ? -9.109 -25.766 19.031 1 60.94 186 THR A C 1
ATOM 1371 O O . THR A 1 186 ? -8.336 -24.812 19.156 1 60.94 186 THR A O 1
ATOM 1374 N N . THR A 1 187 ? -10.359 -25.672 18.578 1 62.47 187 THR A N 1
ATOM 1375 C CA . THR A 1 187 ? -10.766 -24.406 18 1 62.47 187 THR A CA 1
ATOM 1376 C C . THR A 1 187 ? -10.938 -23.344 19.094 1 62.47 187 THR A C 1
ATOM 1378 O O . THR A 1 187 ? -10.344 -22.266 19 1 62.47 187 THR A O 1
ATOM 1381 N N . PRO A 1 188 ? -11.719 -23.703 20.141 1 61.97 188 PRO A N 1
ATOM 1382 C CA . PRO A 1 188 ? -11.812 -22.688 21.188 1 61.97 188 PRO A CA 1
ATOM 1383 C C . PRO A 1 188 ? -10.461 -22.375 21.828 1 61.97 188 PRO A C 1
ATOM 1385 O O . PRO A 1 188 ? -10.195 -21.219 22.172 1 61.97 188 PRO A O 1
ATOM 1388 N N . LEU A 1 189 ? -9.656 -23.375 21.953 1 63.88 189 LEU A N 1
ATOM 1389 C CA . LEU A 1 189 ? -8.344 -23.156 22.547 1 63.88 189 LEU A CA 1
ATOM 1390 C C . LEU A 1 189 ? -7.488 -22.234 21.688 1 63.88 189 LEU A C 1
ATOM 1392 O O . LEU A 1 189 ? -6.762 -21.391 22.219 1 63.88 189 LEU A O 1
ATOM 1396 N N . PHE A 1 190 ? -7.684 -22.328 20.453 1 67.94 190 PHE A N 1
ATOM 1397 C CA . PHE A 1 190 ? -6.938 -21.469 19.547 1 67.94 190 PHE A CA 1
ATOM 1398 C C . PHE A 1 190 ? -7.379 -20.016 19.688 1 67.94 190 PHE A C 1
ATOM 1400 O O . PHE A 1 190 ? -6.543 -19.109 19.766 1 67.94 190 PHE A O 1
ATOM 1407 N N . PHE A 1 191 ? -8.656 -19.906 19.828 1 66.44 191 PHE A N 1
ATOM 1408 C CA . PHE A 1 191 ? -9.164 -18.547 19.922 1 66.44 191 PHE A CA 1
ATOM 1409 C C . PHE A 1 191 ? -8.758 -17.906 21.25 1 66.44 191 PHE A C 1
ATOM 1411 O O . PHE A 1 191 ? -8.422 -16.719 21.297 1 66.44 191 PHE A O 1
ATOM 1418 N N . ILE A 1 192 ? -8.789 -18.766 22.219 1 65.75 192 ILE A N 1
ATOM 1419 C CA . ILE A 1 192 ? -8.375 -18.281 23.531 1 65.75 192 ILE A CA 1
ATOM 1420 C C . ILE A 1 192 ? -6.891 -17.938 23.516 1 65.75 192 ILE A C 1
ATOM 1422 O O . ILE A 1 192 ? -6.488 -16.891 24.031 1 65.75 192 ILE A O 1
ATOM 1426 N N . ALA A 1 193 ? -6.133 -18.719 22.875 1 68.31 193 ALA A N 1
ATOM 1427 C CA . ALA A 1 193 ? -4.691 -18.484 22.781 1 68.31 193 ALA A CA 1
ATOM 1428 C C . ALA A 1 193 ? -4.391 -17.219 21.969 1 68.31 193 ALA A C 1
ATOM 1430 O O . ALA A 1 193 ? -3.555 -16.406 22.375 1 68.31 193 ALA A O 1
ATOM 1431 N N . VAL A 1 194 ? -5.102 -17.141 20.938 1 69.44 194 VAL A N 1
ATOM 1432 C CA . VAL A 1 194 ? -4.887 -15.969 20.094 1 69.44 194 VAL A CA 1
ATOM 1433 C C . VAL A 1 194 ? -5.305 -14.703 20.828 1 69.44 194 VAL A C 1
ATOM 1435 O O . VAL A 1 194 ? -4.633 -13.672 20.75 1 69.44 194 VAL A O 1
ATOM 1438 N N . TYR A 1 195 ? -6.402 -14.906 21.531 1 64.06 195 TYR A N 1
ATOM 1439 C CA . TYR A 1 195 ? -6.902 -13.766 22.281 1 64.06 195 TYR A CA 1
ATOM 1440 C C . TYR A 1 195 ? -5.926 -13.375 23.391 1 64.06 195 TYR A C 1
ATOM 1442 O O . TYR A 1 195 ? -5.609 -12.195 23.547 1 64.06 195 TYR A O 1
ATOM 1450 N N . LEU A 1 196 ? -5.473 -14.367 24.109 1 63.88 196 LEU A N 1
ATOM 1451 C CA . LEU A 1 196 ? -4.633 -14.102 25.281 1 63.88 196 LEU A CA 1
ATOM 1452 C C . LEU A 1 196 ? -3.238 -13.656 24.859 1 63.88 196 LEU A C 1
ATOM 1454 O O . LEU A 1 196 ? -2.676 -12.727 25.438 1 63.88 196 LEU A O 1
ATOM 1458 N N . PHE A 1 197 ? -2.785 -14.242 23.766 1 65.62 197 PHE A N 1
ATOM 1459 C CA . PHE A 1 197 ? -1.384 -14.008 23.438 1 65.62 197 PHE A CA 1
ATOM 1460 C C . PHE A 1 197 ? -1.254 -13.109 22.219 1 65.62 197 PHE A C 1
ATOM 1462 O O . PHE A 1 197 ? -0.234 -12.445 22.047 1 65.62 197 PHE A O 1
ATOM 1469 N N . GLY A 1 198 ? -2.268 -13.188 21.547 1 69.12 198 GLY A N 1
ATOM 1470 C CA . GLY A 1 198 ? -2.178 -12.477 20.281 1 69.12 198 GLY A CA 1
ATOM 1471 C C . GLY A 1 198 ? -2.104 -10.969 20.438 1 69.12 198 GLY A C 1
ATOM 1472 O O . GLY A 1 198 ? -1.261 -10.312 19.828 1 69.12 198 GLY A O 1
ATOM 1473 N N . ARG A 1 199 ? -2.857 -10.578 21.406 1 73.56 199 ARG A N 1
ATOM 1474 C CA . ARG A 1 199 ? -2.895 -9.133 21.609 1 73.56 199 ARG A CA 1
ATOM 1475 C C . ARG A 1 199 ? -1.576 -8.625 22.172 1 73.56 199 ARG A C 1
ATOM 1477 O O . ARG A 1 199 ? -0.996 -7.668 21.656 1 73.56 199 ARG A O 1
ATOM 1484 N N . ARG A 1 200 ? -1.148 -9.25 23.234 1 75.88 200 ARG A N 1
ATOM 1485 C CA . ARG A 1 200 ? 0.068 -8.82 23.922 1 75.88 200 ARG A CA 1
ATOM 1486 C C . ARG A 1 200 ? 1.287 -8.984 23.016 1 75.88 200 ARG A C 1
ATOM 1488 O O . ARG A 1 200 ? 2.145 -8.102 22.953 1 75.88 200 ARG A O 1
ATOM 1495 N N . LEU A 1 201 ? 1.305 -10.086 22.391 1 78.81 201 LEU A N 1
ATOM 1496 C CA . LEU A 1 201 ? 2.463 -10.391 21.562 1 78.81 201 LEU A CA 1
ATOM 1497 C C . LEU A 1 201 ? 2.518 -9.461 20.344 1 78.81 201 LEU A C 1
ATOM 1499 O O . LEU A 1 201 ? 3.582 -8.945 20 1 78.81 201 LEU A O 1
ATOM 1503 N N . LEU A 1 202 ? 1.405 -9.273 19.734 1 81.44 202 LEU A N 1
ATOM 1504 C CA . LEU A 1 202 ? 1.359 -8.43 18.547 1 81.44 202 LEU A CA 1
ATOM 1505 C C . LEU A 1 202 ? 1.747 -6.992 18.875 1 81.44 202 LEU A C 1
ATOM 1507 O O . LEU A 1 202 ? 2.559 -6.387 18.172 1 81.44 202 LEU A O 1
ATOM 1511 N N . THR A 1 203 ? 1.214 -6.547 19.938 1 77.19 203 THR A N 1
ATOM 1512 C CA . THR A 1 203 ? 1.501 -5.172 20.312 1 77.19 203 THR A CA 1
ATOM 1513 C C . THR A 1 203 ? 2.973 -5.008 20.688 1 77.19 203 THR A C 1
ATOM 1515 O O . THR A 1 203 ? 3.604 -4.012 20.328 1 77.19 203 THR A O 1
ATOM 1518 N N . ARG A 1 204 ? 3.455 -5.93 21.375 1 79.94 204 ARG A N 1
ATOM 1519 C CA . ARG A 1 204 ? 4.859 -5.875 21.766 1 79.94 204 ARG A CA 1
ATOM 1520 C C . ARG A 1 204 ? 5.773 -5.902 20.547 1 79.94 204 ARG A C 1
ATOM 1522 O O . ARG A 1 204 ? 6.77 -5.18 20.5 1 79.94 204 ARG A O 1
ATOM 1529 N N . ILE A 1 205 ? 5.449 -6.746 19.609 1 83.5 205 ILE A N 1
ATOM 1530 C CA . ILE A 1 205 ? 6.258 -6.871 18.406 1 83.5 205 ILE A CA 1
ATOM 1531 C C . ILE A 1 205 ? 6.227 -5.559 17.625 1 83.5 205 ILE A C 1
ATOM 1533 O O . ILE A 1 205 ? 7.266 -5.062 17.188 1 83.5 205 ILE A O 1
ATOM 1537 N N . LEU A 1 206 ? 5.059 -5.047 17.516 1 81.44 206 LEU A N 1
ATOM 1538 C CA . LEU A 1 206 ? 4.902 -3.828 16.719 1 81.44 206 LEU A CA 1
ATOM 1539 C C . LEU A 1 206 ? 5.641 -2.662 17.375 1 81.44 206 LEU A C 1
ATOM 1541 O O . LEU A 1 206 ? 6.289 -1.873 16.688 1 81.44 206 LEU A O 1
ATOM 1545 N N . TYR A 1 207 ? 5.582 -2.604 18.656 1 74.69 207 TYR A N 1
ATOM 1546 C CA . TYR A 1 207 ? 6.312 -1.56 19.375 1 74.69 207 TYR A CA 1
ATOM 1547 C C . TYR A 1 207 ? 7.816 -1.767 19.25 1 74.69 207 TYR A C 1
ATOM 1549 O O . TYR A 1 207 ? 8.57 -0.807 19.062 1 74.69 207 TYR A O 1
ATOM 1557 N N . LEU A 1 208 ? 8.242 -2.955 19.312 1 77.31 208 LEU A N 1
ATOM 1558 C CA . LEU A 1 208 ? 9.664 -3.271 19.203 1 77.31 208 LEU A CA 1
ATOM 1559 C C . LEU A 1 208 ? 10.188 -2.904 17.812 1 77.31 208 LEU A C 1
ATOM 1561 O O . LEU A 1 208 ? 11.289 -2.354 17.688 1 77.31 208 LEU A O 1
ATOM 1565 N N . VAL A 1 209 ? 9.391 -3.256 16.875 1 77.94 209 VAL A N 1
ATOM 1566 C CA . VAL A 1 209 ? 9.789 -2.979 15.5 1 77.94 209 VAL A CA 1
ATOM 1567 C C . VAL A 1 209 ? 9.914 -1.47 15.297 1 77.94 209 VAL A C 1
ATOM 1569 O O . VAL A 1 209 ? 10.875 -1 14.68 1 77.94 209 VAL A O 1
ATOM 1572 N N . GLU A 1 210 ? 8.953 -0.816 15.766 1 70.75 210 GLU A N 1
ATOM 1573 C CA . GLU A 1 210 ? 8.961 0.637 15.625 1 70.75 210 GLU A CA 1
ATOM 1574 C C . GLU A 1 210 ? 10.172 1.254 16.312 1 70.75 210 GLU A C 1
ATOM 1576 O O . GLU A 1 210 ? 10.742 2.23 15.836 1 70.75 210 GLU A O 1
ATOM 1581 N N . ASP A 1 211 ? 10.516 0.621 17.391 1 67.38 211 ASP A N 1
ATOM 1582 C CA . ASP A 1 211 ? 11.578 1.185 18.219 1 67.38 211 ASP A CA 1
ATOM 1583 C C . ASP A 1 211 ? 12.953 0.795 17.688 1 67.38 211 ASP A C 1
ATOM 1585 O O . ASP A 1 211 ? 13.898 1.579 17.766 1 67.38 211 ASP A O 1
ATOM 1589 N N . VAL A 1 212 ? 13.023 -0.387 17.141 1 70.12 212 VAL A N 1
ATOM 1590 C CA . VAL A 1 212 ? 14.359 -0.941 16.938 1 70.12 212 VAL A CA 1
ATOM 1591 C C . VAL A 1 212 ? 14.672 -0.988 15.438 1 70.12 212 VAL A C 1
ATOM 1593 O O . VAL A 1 212 ? 15.828 -0.848 15.039 1 70.12 212 VAL A O 1
ATOM 1596 N N . ILE A 1 213 ? 13.656 -1.13 14.641 1 72.5 213 ILE A N 1
ATOM 1597 C CA . ILE A 1 213 ? 13.922 -1.402 13.234 1 72.5 213 ILE A CA 1
ATOM 1598 C C . ILE A 1 213 ? 13.875 -0.099 12.438 1 72.5 213 ILE A C 1
ATOM 1600 O O . ILE A 1 213 ? 12.883 0.627 12.477 1 72.5 213 ILE A O 1
ATOM 1604 N N . SER A 1 214 ? 14.938 0.214 11.797 1 68.31 214 SER A N 1
ATOM 1605 C CA . SER A 1 214 ? 15.078 1.47 11.07 1 68.31 214 SER A CA 1
ATOM 1606 C C . SER A 1 214 ? 14.844 1.27 9.57 1 68.31 214 SER A C 1
ATOM 1608 O O . SER A 1 214 ? 14.844 2.232 8.805 1 68.31 214 SER A O 1
ATOM 1610 N N . ALA A 1 215 ? 14.586 0.103 9.195 1 71.44 215 ALA A N 1
ATOM 1611 C CA . ALA A 1 215 ? 14.367 -0.16 7.773 1 71.44 215 ALA A CA 1
ATOM 1612 C C . ALA A 1 215 ? 13.148 0.602 7.262 1 71.44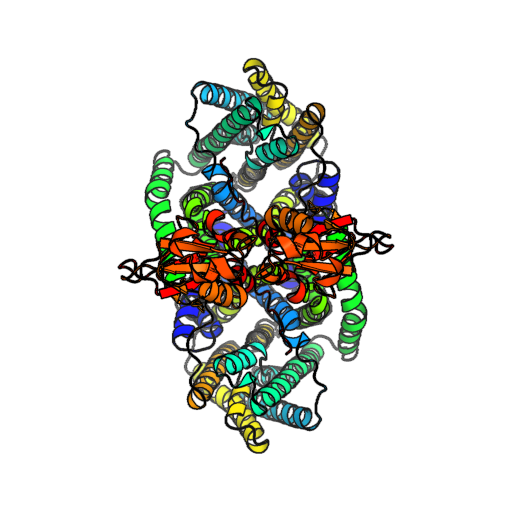 215 ALA A C 1
ATOM 1614 O O . ALA A 1 215 ? 12.18 0.819 8 1 71.44 215 ALA A O 1
ATOM 1615 N N . ARG A 1 216 ? 13.258 0.959 6.062 1 72.94 216 ARG A N 1
ATOM 1616 C CA . ARG A 1 216 ? 12.195 1.731 5.43 1 72.94 216 ARG A CA 1
ATOM 1617 C C . ARG A 1 216 ? 10.883 0.957 5.434 1 72.94 216 ARG A C 1
ATOM 1619 O O . ARG A 1 216 ? 10.844 -0.223 5.078 1 72.94 216 ARG A O 1
ATOM 1626 N N . GLU A 1 217 ? 9.82 1.596 5.855 1 79.06 217 GLU A N 1
ATOM 1627 C CA . GLU A 1 217 ? 8.469 1.043 5.863 1 79.06 217 GLU A CA 1
ATOM 1628 C C . GLU A 1 217 ? 8.414 -0.271 6.637 1 79.06 217 GLU A C 1
ATOM 1630 O O . GLU A 1 217 ? 7.664 -1.178 6.281 1 79.06 217 GLU A O 1
ATOM 1635 N N . ALA A 1 218 ? 9.227 -0.382 7.676 1 83.56 218 ALA A N 1
ATOM 1636 C CA . ALA A 1 218 ? 9.344 -1.627 8.43 1 83.56 218 ALA A CA 1
ATOM 1637 C C . ALA A 1 218 ? 8.047 -1.952 9.156 1 83.56 218 ALA A C 1
ATOM 1639 O O . ALA A 1 218 ? 7.578 -3.094 9.125 1 83.56 218 ALA A O 1
ATOM 1640 N N . PRO A 1 219 ? 7.426 -0.948 9.781 1 81.88 219 PRO A N 1
ATOM 1641 C CA . PRO A 1 219 ? 6.195 -1.296 10.492 1 81.88 219 PRO A CA 1
ATOM 1642 C C . PRO A 1 219 ? 5.113 -1.849 9.562 1 81.88 219 PRO A C 1
ATOM 1644 O O . PRO A 1 219 ? 4.449 -2.83 9.906 1 81.88 219 PRO A O 1
ATOM 1647 N N . PHE A 1 220 ? 4.934 -1.229 8.461 1 88.69 220 PHE A N 1
ATOM 1648 C CA . PHE A 1 220 ? 3.984 -1.714 7.461 1 88.69 220 PHE A CA 1
ATOM 1649 C C . PHE A 1 220 ? 4.332 -3.135 7.031 1 88.69 220 PHE A C 1
ATOM 1651 O O . PHE A 1 220 ? 3.465 -4.008 7.004 1 88.69 220 PHE A O 1
ATOM 1658 N N . ALA A 1 221 ? 5.566 -3.35 6.68 1 92.44 221 ALA A N 1
ATOM 1659 C CA . ALA A 1 221 ? 6.039 -4.648 6.203 1 92.44 221 ALA A CA 1
ATOM 1660 C C . ALA A 1 221 ? 5.805 -5.734 7.25 1 92.44 221 ALA A C 1
ATOM 1662 O O . ALA A 1 221 ? 5.414 -6.855 6.914 1 92.44 221 ALA A O 1
ATOM 1663 N N . ILE A 1 222 ? 6.02 -5.422 8.406 1 89.62 222 ILE A N 1
ATOM 1664 C CA . ILE A 1 222 ? 5.918 -6.391 9.492 1 89.62 222 ILE A CA 1
ATOM 1665 C C . ILE A 1 222 ? 4.453 -6.758 9.719 1 89.62 222 ILE A C 1
ATOM 1667 O O . ILE A 1 222 ? 4.129 -7.922 9.969 1 89.62 222 ILE A O 1
ATOM 1671 N N . ILE A 1 223 ? 3.592 -5.758 9.68 1 91.31 223 ILE A N 1
ATOM 1672 C CA . ILE A 1 223 ? 2.166 -6.039 9.812 1 91.31 223 ILE A CA 1
ATOM 1673 C C . ILE A 1 223 ? 1.725 -6.988 8.703 1 91.31 223 ILE A C 1
ATOM 1675 O O . ILE A 1 223 ? 1.063 -7.996 8.961 1 91.31 223 ILE A O 1
ATOM 1679 N N . VAL A 1 224 ? 2.107 -6.68 7.469 1 94.69 224 VAL A N 1
ATOM 1680 C CA . VAL A 1 224 ? 1.743 -7.512 6.324 1 94.69 224 VAL A CA 1
ATOM 1681 C C . VAL A 1 224 ? 2.303 -8.922 6.508 1 94.69 224 VAL A C 1
ATOM 1683 O O . VAL A 1 224 ? 1.594 -9.906 6.301 1 94.69 224 VAL A O 1
ATOM 1686 N N . ALA A 1 225 ? 3.529 -8.992 6.922 1 94.31 225 ALA A N 1
ATOM 1687 C CA . ALA A 1 225 ? 4.191 -10.281 7.125 1 94.31 225 ALA A CA 1
ATOM 1688 C C . ALA A 1 225 ? 3.49 -11.094 8.211 1 94.31 225 ALA A C 1
ATOM 1690 O O . ALA A 1 225 ? 3.289 -12.297 8.062 1 94.31 225 ALA A O 1
ATOM 1691 N N . LEU A 1 226 ? 3.137 -10.453 9.25 1 90.88 226 LEU A N 1
ATOM 1692 C CA . LEU A 1 226 ? 2.51 -11.141 10.375 1 90.88 226 LEU A CA 1
ATOM 1693 C C . LEU A 1 226 ? 1.113 -11.625 10.008 1 90.88 226 LEU A C 1
ATOM 1695 O O . LEU A 1 226 ? 0.703 -12.711 10.414 1 90.88 226 LEU A O 1
ATOM 1699 N N . VAL A 1 227 ? 0.37 -10.797 9.312 1 92 227 VAL A N 1
ATOM 1700 C CA . VAL A 1 227 ? -0.958 -11.211 8.875 1 92 227 VAL A CA 1
ATOM 1701 C C . VAL A 1 227 ? -0.848 -12.461 8 1 92 227 VAL A C 1
ATOM 1703 O O . VAL A 1 227 ? -1.581 -13.43 8.203 1 92 227 VAL A O 1
ATOM 1706 N N . LEU A 1 228 ? 0.087 -12.484 7.066 1 94.25 228 LEU A N 1
ATOM 1707 C CA . LEU A 1 228 ? 0.261 -13.625 6.172 1 94.25 228 LEU A CA 1
ATOM 1708 C C . LEU A 1 228 ? 0.752 -14.844 6.941 1 94.25 228 LEU A C 1
ATOM 1710 O O . LEU A 1 228 ? 0.155 -15.922 6.852 1 94.25 228 LEU A O 1
ATOM 1714 N N . THR A 1 229 ? 1.769 -14.719 7.746 1 92.38 229 THR A N 1
ATOM 1715 C CA . THR A 1 229 ? 2.393 -15.859 8.414 1 92.38 229 THR A CA 1
ATOM 1716 C C . THR A 1 229 ? 1.466 -16.422 9.484 1 92.38 229 THR A C 1
ATOM 1718 O O . THR A 1 229 ? 1.18 -17.625 9.492 1 92.38 229 THR A O 1
ATOM 1721 N N . ALA A 1 230 ? 0.939 -15.57 10.344 1 87.56 230 ALA A N 1
ATOM 1722 C CA . ALA A 1 230 ? 0.112 -16.031 11.461 1 87.56 230 ALA A CA 1
ATOM 1723 C C . ALA A 1 230 ? -1.208 -16.609 10.953 1 87.56 230 ALA A C 1
ATOM 1725 O O . ALA A 1 230 ? -1.663 -17.656 11.438 1 87.56 230 ALA A O 1
ATOM 1726 N N . SER A 1 231 ? -1.854 -15.93 10.023 1 87.25 231 SER A N 1
ATOM 1727 C CA . SER A 1 231 ? -3.15 -16.375 9.523 1 87.25 231 SER A CA 1
ATOM 1728 C C . SER A 1 231 ? -3.035 -17.734 8.828 1 87.25 231 SER A C 1
ATOM 1730 O O . SER A 1 231 ? -3.83 -18.641 9.086 1 87.25 231 SER A O 1
ATOM 1732 N N . TYR A 1 232 ? -2.025 -17.891 8.008 1 90.44 232 TYR A N 1
ATOM 1733 C CA . TYR A 1 232 ? -1.974 -19.125 7.219 1 90.44 232 TYR A CA 1
ATOM 1734 C C . TYR A 1 232 ? -1.28 -20.234 7.992 1 90.44 232 TYR A C 1
ATOM 1736 O O . TYR A 1 232 ? -1.466 -21.422 7.688 1 90.44 232 TYR A O 1
ATOM 1744 N N . LEU A 1 233 ? -0.449 -19.906 8.961 1 86.56 233 LEU A N 1
ATOM 1745 C CA . LEU A 1 233 ? -0.025 -20.938 9.906 1 86.56 233 LEU A CA 1
ATOM 1746 C C . LEU A 1 233 ? -1.22 -21.5 10.664 1 86.56 233 LEU A C 1
ATOM 1748 O O . LEU A 1 233 ? -1.287 -22.703 10.914 1 86.56 233 LEU A O 1
ATOM 1752 N N . ALA A 1 234 ? -2.111 -20.578 11.086 1 80.25 234 ALA A N 1
ATOM 1753 C CA . ALA A 1 234 ? -3.348 -21.016 11.734 1 80.25 234 ALA A CA 1
ATOM 1754 C C . ALA A 1 234 ? -4.152 -21.922 10.812 1 80.25 234 ALA A C 1
ATOM 1756 O O . ALA A 1 234 ? -4.73 -22.922 11.266 1 80.25 234 ALA A O 1
ATOM 1757 N N . GLU A 1 235 ? -4.188 -21.562 9.547 1 79.06 235 GLU A N 1
ATOM 1758 C CA . GLU A 1 235 ? -4.926 -22.375 8.594 1 79.06 235 GLU A CA 1
ATOM 1759 C C . GLU A 1 235 ? -4.316 -23.781 8.469 1 79.06 235 GLU A C 1
ATOM 1761 O O . GLU A 1 235 ? -5.043 -24.766 8.359 1 79.06 235 GLU A O 1
ATOM 1766 N N . ILE A 1 236 ? -3.002 -23.875 8.477 1 80.12 236 ILE A N 1
ATOM 1767 C CA . ILE A 1 236 ? -2.291 -25.141 8.359 1 80.12 236 ILE A CA 1
ATOM 1768 C C . ILE A 1 236 ? -2.623 -26.031 9.562 1 80.12 236 ILE A C 1
ATOM 1770 O O . ILE A 1 236 ? -2.738 -27.25 9.422 1 80.12 236 ILE A O 1
ATOM 1774 N N . ILE A 1 237 ? -2.863 -25.375 10.664 1 75 237 ILE A N 1
ATOM 1775 C CA . ILE A 1 237 ? -3.137 -26.172 11.859 1 75 237 ILE A CA 1
ATOM 1776 C C . ILE A 1 237 ? -4.645 -26.359 12.023 1 75 237 ILE A C 1
ATOM 1778 O O . ILE A 1 237 ? -5.105 -26.859 13.055 1 75 237 ILE A O 1
ATOM 1782 N N . GLY A 1 238 ? -5.398 -25.891 11.047 1 68.25 238 GLY A N 1
ATOM 1783 C CA . GLY A 1 238 ? -6.797 -26.281 10.984 1 68.25 238 GLY A CA 1
ATOM 1784 C C . GLY A 1 238 ? -7.75 -25.125 11.273 1 68.25 238 GLY A C 1
ATOM 1785 O O . GLY A 1 238 ? -8.961 -25.344 11.398 1 68.25 238 GLY A O 1
ATOM 1786 N N . PHE A 1 239 ? -7.254 -23.953 11.43 1 69.5 239 PHE A N 1
ATOM 1787 C CA . PHE A 1 239 ? -8.117 -22.812 11.672 1 69.5 239 PHE A CA 1
ATOM 1788 C C . PHE A 1 239 ? -8.297 -21.984 10.398 1 69.5 239 PHE A C 1
ATOM 1790 O O . PHE A 1 239 ? -7.57 -22.172 9.422 1 69.5 239 PHE A O 1
ATOM 1797 N N . ASN A 1 240 ? -9.336 -21.172 10.422 1 70.38 240 ASN A N 1
ATOM 1798 C CA . ASN A 1 240 ? -9.586 -20.312 9.266 1 70.38 240 ASN A CA 1
ATOM 1799 C C . ASN A 1 240 ? -8.641 -19.125 9.242 1 70.38 240 ASN A C 1
ATOM 1801 O O . ASN A 1 240 ? -8.516 -18.406 10.234 1 70.38 240 ASN A O 1
ATOM 1805 N N . ALA A 1 241 ? -7.984 -18.953 8.164 1 80.44 241 ALA A N 1
ATOM 1806 C CA . ALA A 1 241 ? -7.008 -17.875 8.023 1 80.44 241 ALA A CA 1
ATOM 1807 C C . ALA A 1 241 ? -7.684 -16.5 8.125 1 80.44 241 ALA A C 1
ATOM 1809 O O . ALA A 1 241 ? -7.133 -15.578 8.727 1 80.44 241 ALA A O 1
ATOM 1810 N N . ALA A 1 242 ? -8.828 -16.328 7.543 1 76.56 242 ALA A N 1
ATOM 1811 C CA . ALA A 1 242 ? -9.539 -15.055 7.52 1 76.56 242 ALA A CA 1
ATOM 1812 C C . ALA A 1 242 ? -9.953 -14.633 8.93 1 76.56 242 ALA A C 1
ATOM 1814 O O . ALA A 1 242 ? -9.828 -13.469 9.297 1 76.56 242 ALA A O 1
ATOM 1815 N N . VAL A 1 243 ? -10.422 -15.531 9.68 1 71.56 243 VAL A N 1
ATOM 1816 C CA . VAL A 1 243 ? -10.836 -15.25 11.047 1 71.56 243 VAL A CA 1
ATOM 1817 C C . VAL A 1 243 ? -9.625 -14.867 11.891 1 71.56 243 VAL A C 1
ATOM 1819 O O . VAL A 1 243 ? -9.695 -13.945 12.711 1 71.56 243 VAL A O 1
ATOM 1822 N N . THR A 1 244 ? -8.633 -15.641 11.719 1 78.12 244 THR A N 1
ATOM 1823 C CA . THR A 1 244 ? -7.398 -15.32 12.43 1 78.12 244 THR A CA 1
ATOM 1824 C C . THR A 1 244 ? -6.938 -13.906 12.102 1 78.12 244 THR A C 1
ATOM 1826 O O . THR A 1 244 ? -6.512 -13.164 12.984 1 78.12 244 THR A O 1
ATOM 1829 N N . ALA A 1 245 ? -7.004 -13.531 10.82 1 84.75 245 ALA A N 1
ATOM 1830 C CA . ALA A 1 245 ? -6.629 -12.18 10.406 1 84.75 245 ALA A CA 1
ATOM 1831 C C . ALA A 1 245 ? -7.52 -11.133 11.078 1 84.75 245 ALA A C 1
ATOM 1833 O O . ALA A 1 245 ? -7.043 -10.062 11.469 1 84.75 245 ALA A O 1
ATOM 1834 N N . LEU A 1 246 ? -8.781 -11.445 11.227 1 77.44 246 LEU A N 1
ATOM 1835 C CA . LEU A 1 246 ? -9.727 -10.555 11.891 1 77.44 246 LEU A CA 1
ATOM 1836 C C . LEU A 1 246 ? -9.328 -10.32 13.344 1 77.44 246 LEU A C 1
ATOM 1838 O O . LEU A 1 246 ? -9.344 -9.188 13.828 1 77.44 246 LEU A O 1
ATOM 1842 N N . LEU A 1 247 ? -9.023 -11.344 13.992 1 77.06 247 LEU A N 1
ATOM 1843 C CA . LEU A 1 247 ? -8.617 -11.258 15.383 1 77.06 247 LEU A CA 1
ATOM 1844 C C . LEU A 1 247 ? -7.328 -10.453 15.523 1 77.06 247 LEU A C 1
ATOM 1846 O O . LEU A 1 247 ? -7.191 -9.648 16.453 1 77.06 247 LEU A O 1
ATOM 1850 N N . LEU A 1 248 ? -6.395 -10.742 14.633 1 85.06 248 LEU A N 1
ATOM 1851 C CA . LEU A 1 248 ? -5.145 -9.984 14.656 1 85.06 248 LEU A CA 1
ATOM 1852 C C . LEU A 1 248 ? -5.41 -8.492 14.484 1 85.06 248 LEU A C 1
ATOM 1854 O O . LEU A 1 248 ? -4.77 -7.664 15.133 1 85.06 248 LEU A O 1
ATOM 1858 N N . GLY A 1 249 ? -6.273 -8.172 13.539 1 85.5 249 GLY A N 1
ATOM 1859 C CA . GLY A 1 249 ? -6.672 -6.789 13.359 1 85.5 249 GLY A CA 1
ATOM 1860 C C . GLY A 1 249 ? -7.258 -6.164 14.609 1 85.5 249 GLY A C 1
ATOM 1861 O O . GLY A 1 249 ? -6.922 -5.031 14.961 1 85.5 249 GLY A O 1
ATOM 1862 N N . PHE A 1 250 ? -8.125 -6.891 15.273 1 78.69 250 PHE A N 1
ATOM 1863 C CA . PHE A 1 250 ? -8.742 -6.43 16.516 1 78.69 250 PHE A CA 1
ATOM 1864 C C . PHE A 1 250 ? -7.684 -6.16 17.578 1 78.69 250 PHE A C 1
ATOM 1866 O O . PHE A 1 250 ? -7.75 -5.152 18.281 1 78.69 250 PHE A O 1
ATOM 1873 N N . PHE A 1 251 ? -6.75 -7.031 17.656 1 82 251 PHE A N 1
ATOM 1874 C CA . PHE A 1 251 ? -5.684 -6.887 18.641 1 82 251 PHE A CA 1
ATOM 1875 C C . PHE A 1 251 ? -4.801 -5.691 18.297 1 82 251 PHE A C 1
ATOM 1877 O O . PHE A 1 251 ? -4.27 -5.035 19.203 1 82 251 PHE A O 1
ATOM 1884 N N . ALA A 1 252 ? -4.668 -5.426 17.047 1 85.38 252 ALA A N 1
ATOM 1885 C CA . ALA A 1 252 ? -3.793 -4.344 16.609 1 85.38 252 ALA A CA 1
ATOM 1886 C C . ALA A 1 252 ? -4.523 -3.002 16.641 1 85.38 252 ALA A C 1
ATOM 1888 O O . ALA A 1 252 ? -3.924 -1.957 16.359 1 85.38 252 ALA A O 1
ATOM 1889 N N . SER A 1 253 ? -5.789 -2.986 16.984 1 81.88 253 SER A N 1
ATOM 1890 C CA . SER A 1 253 ? -6.648 -1.813 16.859 1 81.88 253 SER A CA 1
ATOM 1891 C C . SER A 1 253 ? -6.113 -0.643 17.672 1 81.88 253 SER A C 1
ATOM 1893 O O . SER A 1 253 ? -6.066 0.49 17.188 1 81.88 253 SER A O 1
ATOM 1895 N N . THR A 1 254 ? -5.711 -0.857 18.875 1 73.25 254 THR A N 1
ATOM 1896 C CA . THR A 1 254 ? -5.219 0.212 19.734 1 73.25 254 THR A CA 1
ATOM 1897 C C . THR A 1 254 ? -3.936 0.814 19.172 1 73.25 254 THR A C 1
ATOM 1899 O O . THR A 1 254 ? -3.766 2.035 19.172 1 73.25 254 THR A O 1
ATOM 1902 N N . TYR A 1 255 ? -3.086 -0.094 18.703 1 76.94 255 TYR A N 1
ATOM 1903 C CA . TYR A 1 255 ? -1.839 0.354 18.094 1 76.94 255 TYR A CA 1
ATOM 1904 C C . TYR A 1 255 ? -2.107 1.172 16.844 1 76.94 255 TYR A C 1
ATOM 1906 O O . TYR A 1 255 ? -1.519 2.238 16.641 1 76.94 255 TYR A O 1
ATOM 1914 N N . LEU A 1 256 ? -2.955 0.747 16.031 1 81.75 256 LEU A N 1
ATOM 1915 C CA . LEU A 1 256 ? -3.229 1.363 14.734 1 81.75 256 LEU A CA 1
ATOM 1916 C C . LEU A 1 256 ? -4.027 2.65 14.906 1 81.75 256 LEU A C 1
ATOM 1918 O O . LEU A 1 256 ? -3.904 3.572 14.094 1 81.75 256 LEU A O 1
ATOM 1922 N N . GLU A 1 257 ? -4.832 2.707 15.938 1 73.62 257 GLU A N 1
ATOM 1923 C CA . GLU A 1 257 ? -5.598 3.918 16.219 1 73.62 257 GLU A CA 1
ATOM 1924 C C . GLU A 1 257 ? -4.68 5.113 16.453 1 73.62 257 GLU A C 1
ATOM 1926 O O . GLU A 1 257 ? -5.027 6.246 16.125 1 73.62 257 GLU A O 1
ATOM 1931 N N . GLU A 1 258 ? -3.574 4.824 16.953 1 67.5 258 GLU A N 1
ATOM 1932 C CA . GLU A 1 258 ? -2.621 5.883 17.281 1 67.5 258 GLU A CA 1
ATOM 1933 C C . GLU A 1 258 ? -1.717 6.191 16.094 1 67.5 258 GLU A C 1
ATOM 1935 O O . GLU A 1 258 ? -0.915 7.129 16.141 1 67.5 258 GLU A O 1
ATOM 1940 N N . ARG A 1 259 ? -1.905 5.5 15.078 1 75 259 ARG A N 1
ATOM 1941 C CA . ARG A 1 259 ? -1.053 5.645 13.906 1 75 259 ARG A CA 1
ATOM 1942 C C . ARG A 1 259 ? -1.885 5.68 12.625 1 75 259 ARG A C 1
ATOM 1944 O O . ARG A 1 259 ? -1.771 4.785 11.781 1 75 259 ARG A O 1
ATOM 1951 N N . PRO A 1 260 ? -2.51 6.738 12.391 1 71.44 260 PRO A N 1
ATOM 1952 C CA . PRO A 1 260 ? -3.439 6.816 11.258 1 71.44 260 PRO A CA 1
ATOM 1953 C C . PRO A 1 260 ? -2.742 6.68 9.906 1 71.44 260 PRO A C 1
ATOM 1955 O O . PRO A 1 260 ? -3.326 6.152 8.961 1 71.44 260 PRO A O 1
ATOM 1958 N N . ALA A 1 261 ? -1.514 7.102 9.875 1 70.94 261 ALA A N 1
ATOM 1959 C CA . ALA A 1 261 ? -0.765 6.996 8.625 1 70.94 261 ALA A CA 1
ATOM 1960 C C . ALA A 1 261 ? -0.602 5.539 8.203 1 70.94 261 ALA A C 1
ATOM 1962 O O . ALA A 1 261 ? -0.681 5.219 7.012 1 70.94 261 ALA A O 1
ATOM 1963 N N . TYR A 1 262 ? -0.394 4.676 9.195 1 79.5 262 TYR A N 1
ATOM 1964 C CA . TYR A 1 262 ? -0.253 3.256 8.898 1 79.5 262 TYR A CA 1
ATOM 1965 C C . TYR A 1 262 ? -1.577 2.664 8.43 1 79.5 262 TYR A C 1
ATOM 1967 O O . TYR A 1 262 ? -1.603 1.812 7.535 1 79.5 262 TYR A O 1
ATOM 1975 N N . VAL A 1 263 ? -2.598 3.137 9.016 1 81.81 263 VAL A N 1
ATOM 1976 C CA . VAL A 1 263 ? -3.922 2.658 8.641 1 81.81 263 VAL A CA 1
ATOM 1977 C C . VAL A 1 263 ? -4.219 3.041 7.195 1 81.81 263 VAL A C 1
ATOM 1979 O O . VAL A 1 263 ? -4.742 2.23 6.426 1 81.81 263 VAL A O 1
ATOM 1982 N N . GLU A 1 264 ? -3.834 4.227 6.891 1 80.5 264 GLU A N 1
ATOM 1983 C CA . GLU A 1 264 ? -4.078 4.707 5.535 1 80.5 264 GLU A CA 1
ATOM 1984 C C . GLU A 1 264 ? -3.279 3.908 4.512 1 80.5 264 GLU A C 1
ATOM 1986 O O . GLU A 1 264 ? -3.764 3.631 3.412 1 80.5 264 GLU A O 1
ATOM 1991 N N . ARG A 1 265 ? -2.094 3.547 4.867 1 85.69 265 ARG A N 1
ATOM 1992 C CA . ARG A 1 265 ? -1.265 2.725 3.988 1 85.69 265 ARG A CA 1
ATOM 1993 C C . ARG A 1 265 ? -1.859 1.331 3.822 1 85.69 265 ARG A C 1
ATOM 1995 O O . ARG A 1 265 ? -1.891 0.791 2.715 1 85.69 265 ARG A O 1
ATOM 2002 N N . LEU A 1 266 ? -2.322 0.809 4.883 1 90.5 266 LEU A N 1
ATOM 2003 C CA . LEU A 1 266 ? -2.93 -0.517 4.852 1 90.5 266 LEU A CA 1
ATOM 2004 C C . LEU A 1 266 ? -4.23 -0.5 4.059 1 90.5 266 LEU A C 1
ATOM 2006 O O . LEU A 1 266 ? -4.562 -1.478 3.385 1 90.5 266 LEU A O 1
ATOM 2010 N N . LYS A 1 267 ? -4.934 0.605 4.145 1 87.5 267 LYS A N 1
ATOM 2011 C CA . LYS A 1 267 ? -6.172 0.738 3.387 1 87.5 267 LYS A CA 1
ATOM 2012 C C . LYS A 1 267 ? -5.902 0.762 1.886 1 87.5 267 LYS A C 1
ATOM 2014 O O . LYS A 1 267 ? -6.59 0.091 1.113 1 87.5 267 LYS A O 1
ATOM 2019 N N . ALA A 1 268 ? -4.914 1.514 1.527 1 88.25 268 ALA A N 1
ATOM 2020 C CA . ALA A 1 268 ? -4.551 1.562 0.115 1 88.25 268 ALA A CA 1
ATOM 2021 C C . ALA A 1 268 ? -4.137 0.184 -0.394 1 88.25 268 ALA A C 1
ATOM 2023 O O . ALA A 1 268 ? -4.547 -0.231 -1.481 1 88.25 268 ALA A O 1
ATOM 2024 N N . PHE A 1 269 ? -3.363 -0.468 0.391 1 92.81 269 PHE A N 1
ATOM 2025 C CA . PHE A 1 269 ? -2.877 -1.807 0.079 1 92.81 269 PHE A CA 1
ATOM 2026 C C . PHE A 1 269 ? -4.035 -2.789 -0.039 1 92.81 269 PHE A C 1
ATOM 2028 O O . PHE A 1 269 ? -4.082 -3.592 -0.974 1 92.81 269 PHE A O 1
ATOM 2035 N N . THR A 1 270 ? -4.957 -2.725 0.833 1 92.31 270 THR A N 1
ATOM 2036 C CA . THR A 1 270 ? -6.059 -3.68 0.919 1 92.31 270 THR A CA 1
ATOM 2037 C C . THR A 1 270 ? -7.16 -3.326 -0.076 1 92.31 270 THR A C 1
ATOM 2039 O O . THR A 1 270 ? -7.516 -4.141 -0.928 1 92.31 270 THR A O 1
ATOM 2042 N N . TYR A 1 271 ? -7.617 -2.09 -0.033 1 90.06 271 TYR A N 1
ATOM 2043 C CA . TYR A 1 271 ? -8.781 -1.692 -0.813 1 90.06 271 TYR A CA 1
ATOM 2044 C C . TYR A 1 271 ? -8.391 -1.354 -2.246 1 90.06 271 TYR A C 1
ATOM 2046 O O . TYR A 1 271 ? -9.227 -1.401 -3.154 1 90.06 271 TYR A O 1
ATOM 2054 N N . GLY A 1 272 ? -7.184 -1.034 -2.443 1 91.19 272 GLY A N 1
ATOM 2055 C CA . GLY A 1 272 ? -6.727 -0.649 -3.77 1 91.19 272 GLY A CA 1
ATOM 2056 C C . GLY A 1 272 ? -6.184 -1.813 -4.574 1 91.19 272 GLY A C 1
ATOM 2057 O O . GLY A 1 272 ? -6.23 -1.8 -5.805 1 91.19 272 GLY A O 1
ATOM 2058 N N . PHE A 1 273 ? -5.707 -2.777 -3.861 1 94 273 PHE A N 1
ATOM 2059 C CA . PHE A 1 273 ? -4.98 -3.82 -4.574 1 94 273 PHE A CA 1
ATOM 2060 C C . PHE A 1 273 ? -5.555 -5.195 -4.262 1 94 273 PHE A C 1
ATOM 2062 O O . PHE A 1 273 ? -6.188 -5.82 -5.117 1 94 273 PHE A O 1
ATOM 2069 N N . LEU A 1 274 ? -5.586 -5.625 -3.021 1 94.5 274 LEU A N 1
ATOM 2070 C CA . LEU A 1 274 ? -5.859 -7.012 -2.662 1 94.5 274 LEU A CA 1
ATOM 2071 C C . LEU A 1 274 ? -7.355 -7.297 -2.68 1 94.5 274 LEU A C 1
ATOM 2073 O O . LEU A 1 274 ? -7.793 -8.328 -3.195 1 94.5 274 LEU A O 1
ATOM 2077 N N . GLU A 1 275 ? -8.164 -6.391 -2.133 1 92.5 275 GLU A N 1
ATOM 2078 C CA . GLU A 1 275 ? -9.609 -6.605 -2.023 1 92.5 275 GLU A CA 1
ATOM 2079 C C . GLU A 1 275 ? -10.242 -6.773 -3.398 1 92.5 275 GLU A C 1
ATOM 2081 O O . GLU A 1 275 ? -10.977 -7.734 -3.633 1 92.5 275 GLU A O 1
ATOM 2086 N N . PRO A 1 276 ? -9.977 -5.867 -4.355 1 94.25 276 PRO A N 1
ATOM 2087 C CA . PRO A 1 276 ? -10.578 -6.047 -5.68 1 94.25 276 PRO A CA 1
ATOM 2088 C C . PRO A 1 276 ? -10.164 -7.359 -6.344 1 94.25 276 PRO A C 1
ATOM 2090 O O . PRO A 1 276 ? -10.969 -7.996 -7.02 1 94.25 276 PRO A O 1
ATOM 2093 N N . LEU A 1 277 ? -8.93 -7.73 -6.168 1 95.88 277 LEU A N 1
ATOM 2094 C CA . LEU A 1 277 ? -8.461 -8.984 -6.738 1 95.88 277 LEU A CA 1
ATOM 2095 C C . LEU A 1 277 ? -9.172 -10.172 -6.098 1 95.88 277 LEU A C 1
ATOM 2097 O O . LEU A 1 277 ? -9.516 -11.141 -6.781 1 95.88 277 LEU A O 1
ATOM 2101 N N . PHE A 1 278 ? -9.367 -10.102 -4.816 1 93.62 278 PHE A N 1
ATOM 2102 C CA . PHE A 1 278 ? -10.047 -11.172 -4.098 1 93.62 278 PHE A CA 1
ATOM 2103 C C . PHE A 1 278 ? -11.477 -11.352 -4.609 1 93.62 278 PHE A C 1
ATOM 2105 O O . PHE A 1 278 ? -11.883 -12.461 -4.957 1 93.62 278 PHE A O 1
ATOM 2112 N N . PHE A 1 279 ? -12.211 -10.273 -4.656 1 94.75 279 PHE A N 1
ATOM 2113 C CA . PHE A 1 279 ? -13.602 -10.367 -5.09 1 94.75 279 PHE A CA 1
ATOM 2114 C C . PHE A 1 279 ? -13.688 -10.758 -6.559 1 94.75 279 PHE A C 1
ATOM 2116 O O . PHE A 1 279 ? -14.555 -11.539 -6.953 1 94.75 279 PHE A O 1
ATOM 2123 N N . ALA A 1 280 ? -12.812 -10.18 -7.336 1 96.62 280 ALA A N 1
ATOM 2124 C CA . ALA A 1 280 ? -12.773 -10.609 -8.727 1 96.62 280 ALA A CA 1
ATOM 2125 C C . ALA A 1 280 ? -12.43 -12.094 -8.836 1 96.62 280 ALA A C 1
ATOM 2127 O O . ALA A 1 280 ? -12.914 -12.789 -9.734 1 96.62 280 ALA A O 1
ATOM 2128 N N . GLY A 1 281 ? -11.547 -12.547 -7.934 1 95.56 281 GLY A N 1
ATOM 2129 C CA . GLY A 1 281 ? -11.188 -13.953 -7.887 1 95.56 281 GLY A CA 1
ATOM 2130 C C . GLY A 1 281 ? -12.383 -14.859 -7.652 1 95.56 281 GLY A C 1
ATOM 2131 O O . GLY A 1 281 ? -12.469 -15.938 -8.242 1 95.56 281 GLY A O 1
ATOM 2132 N N . ILE A 1 282 ? -13.25 -14.422 -6.77 1 94.5 282 ILE A N 1
ATOM 2133 C CA . ILE A 1 282 ? -14.484 -15.164 -6.531 1 94.5 282 ILE A CA 1
ATOM 2134 C C . ILE A 1 282 ? -15.25 -15.32 -7.84 1 94.5 282 ILE A C 1
ATOM 2136 O O . ILE A 1 282 ? -15.703 -16.422 -8.172 1 94.5 282 ILE A O 1
ATOM 2140 N N . GLY A 1 283 ? -15.359 -14.258 -8.602 1 96.12 283 GLY A N 1
ATOM 2141 C CA . GLY A 1 283 ? -16.062 -14.273 -9.875 1 96.12 283 GLY A CA 1
ATOM 2142 C C . GLY A 1 283 ? -15.352 -15.102 -10.938 1 96.12 283 GLY A C 1
ATOM 2143 O O . GLY A 1 283 ? -15.992 -15.789 -11.727 1 96.12 283 GLY A O 1
ATOM 2144 N N . LEU A 1 284 ? -14.016 -15.008 -10.969 1 96.44 284 LEU A N 1
ATOM 2145 C CA . LEU A 1 284 ? -13.211 -15.727 -11.945 1 96.44 284 LEU A CA 1
ATOM 2146 C C . LEU A 1 284 ? -13.422 -17.234 -11.82 1 96.44 284 LEU A C 1
ATOM 2148 O O . LEU A 1 284 ? -13.258 -17.969 -12.797 1 96.44 284 LEU A O 1
ATOM 2152 N N . LYS A 1 285 ? -13.789 -17.688 -10.648 1 94.31 285 LYS A N 1
ATOM 2153 C CA . LYS A 1 285 ? -13.875 -19.125 -10.398 1 94.31 285 LYS A CA 1
ATOM 2154 C C . LYS A 1 285 ? -15.297 -19.641 -10.594 1 94.31 285 LYS A C 1
ATOM 2156 O O . LYS A 1 285 ? -15.555 -20.844 -10.453 1 94.31 285 LYS A O 1
ATOM 2161 N N . VAL A 1 286 ? -16.234 -18.75 -10.883 1 95.5 286 VAL A N 1
ATOM 2162 C CA . VAL A 1 286 ? -17.625 -19.125 -11.078 1 95.5 286 VAL A CA 1
ATOM 2163 C C . VAL A 1 286 ? -17.781 -19.812 -12.438 1 95.5 286 VAL A C 1
ATOM 2165 O O . VAL A 1 286 ? -17.453 -19.234 -13.477 1 95.5 286 VAL A O 1
ATOM 2168 N N . PRO A 1 287 ? -18.281 -21 -12.406 1 93.69 287 PRO A N 1
ATOM 2169 C CA . PRO A 1 287 ? -18.594 -21.641 -13.688 1 93.69 287 PRO A CA 1
ATOM 2170 C C . PRO A 1 287 ? -19.719 -20.953 -14.438 1 93.69 287 PRO A C 1
ATOM 2172 O O . PRO A 1 287 ? -20.312 -19.984 -13.922 1 93.69 287 PRO A O 1
ATOM 2175 N N . GLN A 1 288 ? -20 -21.469 -15.57 1 92.75 288 GLN A N 1
ATOM 2176 C CA . GLN A 1 288 ? -21 -20.859 -16.438 1 92.75 288 GLN A CA 1
ATOM 2177 C C . GLN A 1 288 ? -22.391 -20.938 -15.805 1 92.75 288 GLN A C 1
ATOM 2179 O O . GLN A 1 288 ? -22.75 -21.953 -15.195 1 92.75 288 GLN A O 1
ATOM 2184 N N . LEU A 1 289 ? -23.094 -19.875 -15.969 1 91.25 289 LEU A N 1
ATOM 2185 C CA . LEU A 1 289 ? -24.469 -19.812 -15.477 1 91.25 289 LEU A CA 1
ATOM 2186 C C . LEU A 1 289 ? -25.406 -20.594 -16.391 1 91.25 289 LEU A C 1
ATOM 2188 O O . LEU A 1 289 ? -25.516 -20.312 -17.578 1 91.25 289 LEU A O 1
ATOM 2192 N N . ASP A 1 290 ? -25.984 -21.625 -15.844 1 92.62 290 ASP A N 1
ATOM 2193 C CA . ASP A 1 290 ? -26.969 -22.438 -16.578 1 92.62 290 ASP A CA 1
ATOM 2194 C C . ASP A 1 290 ? -28.359 -22.312 -15.938 1 92.62 290 ASP A C 1
ATOM 2196 O O . ASP A 1 290 ? -28.5 -21.781 -14.836 1 92.62 290 ASP A O 1
ATOM 2200 N N . PRO A 1 291 ? -29.359 -22.734 -16.625 1 93.06 291 PRO A N 1
ATOM 2201 C CA . PRO A 1 291 ? -30.719 -22.594 -16.094 1 93.06 291 PRO A CA 1
ATOM 2202 C C . PRO A 1 291 ? -30.906 -23.266 -14.734 1 93.06 291 PRO A C 1
ATOM 2204 O O . PRO A 1 291 ? -31.641 -22.75 -13.883 1 93.06 291 PRO A O 1
ATOM 2207 N N . SER A 1 292 ? -30.297 -24.359 -14.594 1 92.19 292 SER A N 1
ATOM 2208 C CA . SER A 1 292 ? -30.406 -25.047 -13.32 1 92.19 292 SER A CA 1
ATOM 2209 C C . SER A 1 292 ? -29.797 -24.234 -12.188 1 92.19 292 SER A C 1
ATOM 2211 O O . SER A 1 292 ? -30.359 -24.141 -11.094 1 92.19 292 SER A O 1
ATOM 2213 N N . SER A 1 293 ? -28.641 -23.656 -12.414 1 93.69 293 SER A N 1
ATOM 2214 C CA . SER A 1 293 ? -28 -22.812 -11.406 1 93.69 293 SER A CA 1
ATOM 2215 C C . SER A 1 293 ? -28.797 -21.547 -11.148 1 93.69 293 SER A C 1
ATOM 2217 O O . SER A 1 293 ? -28.828 -21.031 -10.031 1 93.69 293 SER A O 1
ATOM 2219 N N . MET A 1 294 ? -29.453 -21.078 -12.125 1 94.69 294 MET A N 1
ATOM 2220 C CA . MET A 1 294 ? -30.266 -19.875 -11.961 1 94.69 294 MET A CA 1
ATOM 2221 C C . MET A 1 294 ? -31.469 -20.156 -11.07 1 94.69 294 MET A C 1
ATOM 2223 O O . MET A 1 294 ? -31.828 -19.328 -10.219 1 94.69 294 MET A O 1
ATOM 2227 N N . ALA A 1 295 ? -32.094 -21.266 -11.367 1 95.75 295 ALA A N 1
ATOM 2228 C CA . ALA A 1 295 ? -33.219 -21.656 -10.516 1 95.75 295 ALA A CA 1
ATOM 2229 C C . ALA A 1 295 ? -32.75 -21.859 -9.07 1 95.75 295 ALA A C 1
ATOM 2231 O O . ALA A 1 295 ? -33.469 -21.453 -8.141 1 95.75 295 ALA A O 1
ATOM 2232 N N . ALA A 1 296 ? -31.672 -22.516 -8.945 1 96.56 296 ALA A N 1
ATOM 2233 C CA . ALA A 1 296 ? -31.125 -22.734 -7.609 1 96.56 296 ALA A CA 1
ATOM 2234 C C . ALA A 1 296 ? -30.828 -21.422 -6.918 1 96.56 296 ALA A C 1
ATOM 2236 O O . ALA A 1 296 ? -31.047 -21.281 -5.711 1 96.56 296 ALA A O 1
ATOM 2237 N N . MET A 1 297 ? -30.266 -20.469 -7.664 1 96.81 297 MET A N 1
ATOM 2238 C CA . MET A 1 297 ? -29.953 -19.156 -7.141 1 96.81 297 MET A CA 1
ATOM 2239 C C . MET A 1 297 ? -31.188 -18.469 -6.559 1 96.81 297 MET A C 1
ATOM 2241 O O . MET A 1 297 ? -31.125 -17.906 -5.469 1 96.81 297 MET A O 1
ATOM 2245 N N . LEU A 1 298 ? -32.281 -18.531 -7.262 1 97.5 298 LEU A N 1
ATOM 2246 C CA . LEU A 1 298 ? -33.5 -17.891 -6.812 1 97.5 298 LEU A CA 1
ATOM 2247 C C . LEU A 1 298 ? -34.062 -18.562 -5.562 1 97.5 298 LEU A C 1
ATOM 2249 O O . LEU A 1 298 ? -34.469 -17.891 -4.625 1 97.5 298 LEU A O 1
ATOM 2253 N N . LEU A 1 299 ? -34.031 -19.891 -5.57 1 98 299 LEU A N 1
ATOM 22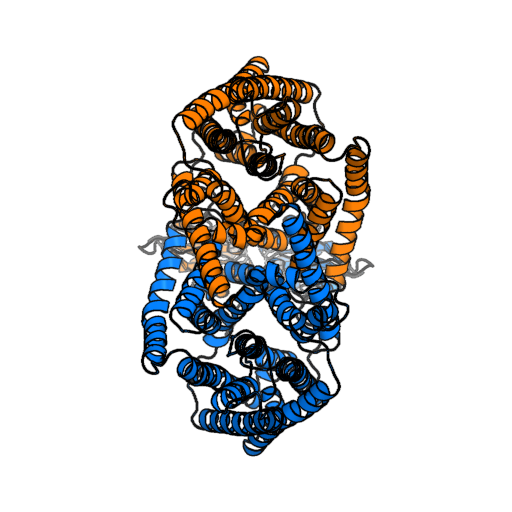54 C CA . LEU A 1 299 ? -34.531 -20.641 -4.426 1 98 299 LEU A CA 1
ATOM 2255 C C . LEU A 1 299 ? -33.656 -20.391 -3.191 1 98 299 LEU A C 1
ATOM 2257 O O . LEU A 1 299 ? -34.188 -20.234 -2.086 1 98 299 LEU A O 1
ATOM 2261 N N . ILE A 1 300 ? -32.375 -20.438 -3.361 1 98.19 300 ILE A N 1
ATOM 2262 C CA . ILE A 1 300 ? -31.453 -20.203 -2.258 1 98.19 300 ILE A CA 1
ATOM 2263 C C . ILE A 1 300 ? -31.609 -18.781 -1.731 1 98.19 300 ILE A C 1
ATOM 2265 O O . ILE A 1 300 ? -31.562 -18.547 -0.521 1 98.19 300 ILE A O 1
ATOM 2269 N N . THR A 1 301 ? -31.75 -17.828 -2.67 1 98.44 301 THR A N 1
ATOM 2270 C CA . THR A 1 301 ? -31.969 -16.438 -2.266 1 98.44 301 THR A CA 1
ATOM 2271 C C . THR A 1 301 ? -33.219 -16.312 -1.41 1 98.44 301 THR A C 1
ATOM 2273 O O . THR A 1 301 ? -33.219 -15.633 -0.377 1 98.44 301 THR A O 1
ATOM 2276 N N . LEU A 1 302 ? -34.25 -16.953 -1.829 1 98.31 302 LEU A N 1
ATOM 2277 C CA . LEU A 1 302 ? -35.5 -16.906 -1.074 1 98.31 302 LEU A CA 1
ATOM 2278 C C . LEU A 1 302 ? -35.312 -17.594 0.282 1 98.31 302 LEU A C 1
ATOM 2280 O O . LEU A 1 302 ? -35.812 -17.078 1.297 1 98.31 302 LEU A O 1
ATOM 2284 N N . ALA A 1 303 ? -34.688 -18.719 0.27 1 98.5 303 ALA A N 1
ATOM 2285 C CA . ALA A 1 303 ? -34.469 -19.484 1.498 1 98.5 303 ALA A CA 1
ATOM 2286 C C . ALA A 1 303 ? -33.594 -18.688 2.482 1 98.5 303 ALA A C 1
ATOM 2288 O O . ALA A 1 303 ? -33.719 -18.859 3.697 1 98.5 303 ALA A O 1
ATOM 2289 N N . ALA A 1 304 ? -32.688 -17.922 1.962 1 98.56 304 ALA A N 1
ATOM 2290 C CA . ALA A 1 304 ? -31.812 -17.125 2.82 1 98.56 304 ALA A CA 1
ATOM 2291 C C . ALA A 1 304 ? -32.5 -15.836 3.268 1 98.56 304 ALA A C 1
ATOM 2293 O O . ALA A 1 304 ? -32.344 -15.414 4.418 1 98.56 304 ALA A O 1
ATOM 2294 N N . ALA A 1 305 ? -33.25 -15.211 2.402 1 98.44 305 ALA A N 1
ATOM 2295 C CA . ALA A 1 305 ? -33.844 -13.898 2.66 1 98.44 305 ALA A CA 1
ATOM 2296 C C . ALA A 1 305 ? -35.062 -14.016 3.582 1 98.44 305 ALA A C 1
ATOM 2298 O O . ALA A 1 305 ? -35.25 -13.203 4.488 1 98.44 305 ALA A O 1
ATOM 2299 N N . ALA A 1 306 ? -35.906 -14.961 3.379 1 98.25 306 ALA A N 1
ATOM 2300 C CA . ALA A 1 306 ? -37.188 -15.055 4.062 1 98.25 306 ALA A CA 1
ATOM 2301 C C . ALA A 1 306 ? -37 -15.203 5.566 1 98.25 306 ALA A C 1
ATOM 2303 O O . ALA A 1 306 ? -37.562 -14.43 6.352 1 98.25 306 ALA A O 1
ATOM 2304 N N . PRO A 1 307 ? -36.219 -16.188 6 1 98.31 307 PRO A N 1
ATOM 2305 C CA . PRO A 1 307 ? -36.062 -16.312 7.449 1 98.31 307 PRO A CA 1
ATOM 2306 C C . PRO A 1 307 ? -35.438 -15.062 8.078 1 98.31 307 PRO A C 1
ATOM 2308 O O . PRO A 1 307 ? -35.812 -14.688 9.195 1 98.31 307 PRO A O 1
ATOM 2311 N N . LYS A 1 308 ? -34.469 -14.43 7.422 1 98.06 308 LYS A N 1
ATOM 2312 C CA . LYS A 1 308 ? -33.812 -13.234 7.961 1 98.06 308 LYS A CA 1
ATOM 2313 C C . LYS A 1 308 ? -34.812 -12.094 8.109 1 98.06 308 LYS A C 1
ATOM 2315 O O . LYS A 1 308 ? -34.875 -11.43 9.148 1 98.06 308 LYS A O 1
ATOM 2320 N N . LEU A 1 309 ? -35.656 -11.922 7.098 1 97.75 309 LEU A N 1
ATOM 2321 C CA . LEU A 1 309 ? -36.625 -10.836 7.113 1 97.75 309 LEU A CA 1
ATOM 2322 C C . LEU A 1 309 ? -37.75 -11.117 8.109 1 97.75 309 LEU A C 1
ATOM 2324 O O . LEU A 1 309 ? -38.25 -10.203 8.773 1 97.75 309 LEU A O 1
ATOM 2328 N N . LEU A 1 310 ? -38.156 -12.328 8.195 1 97.88 310 LEU A N 1
ATOM 2329 C CA . LEU A 1 310 ? -39.188 -12.703 9.148 1 97.88 310 LEU A CA 1
ATOM 2330 C C . LEU A 1 310 ? -38.719 -12.516 10.586 1 97.88 310 LEU A C 1
ATOM 2332 O O . LEU A 1 310 ? -39.438 -12.039 11.438 1 97.88 310 LEU A O 1
ATOM 2336 N N . THR A 1 311 ? -37.469 -12.945 10.812 1 97.88 311 THR A N 1
ATOM 2337 C CA . THR A 1 311 ? -36.906 -12.781 12.148 1 97.88 311 THR A CA 1
ATOM 2338 C C . THR A 1 311 ? -36.75 -11.305 12.492 1 97.88 311 THR A C 1
ATOM 2340 O O . THR A 1 311 ? -37.062 -10.891 13.609 1 97.88 311 THR A O 1
ATOM 2343 N N . ALA A 1 312 ? -36.312 -10.516 11.562 1 97.12 312 ALA A N 1
ATOM 2344 C CA . ALA A 1 312 ? -36.188 -9.078 11.766 1 97.12 312 ALA A CA 1
ATOM 2345 C C . ALA A 1 312 ? -37.562 -8.445 12.031 1 97.12 312 ALA A C 1
ATOM 2347 O O . ALA A 1 312 ? -37.688 -7.566 12.891 1 97.12 312 ALA A O 1
ATOM 2348 N N . SER A 1 313 ? -38.594 -8.859 11.305 1 97 313 SER A N 1
ATOM 2349 C CA . SER A 1 313 ? -39.938 -8.344 11.484 1 97 313 SER A CA 1
ATOM 2350 C C . SER A 1 313 ? -40.5 -8.711 12.859 1 97 313 SER A C 1
ATOM 2352 O O . SER A 1 313 ? -41.094 -7.875 13.531 1 97 313 SER A O 1
ATOM 2354 N N . ALA A 1 314 ? -40.281 -9.898 13.258 1 97.06 314 ALA A N 1
ATOM 2355 C CA . ALA A 1 314 ? -40.75 -10.359 14.562 1 97.06 314 ALA A CA 1
ATOM 2356 C C . ALA A 1 314 ? -40.062 -9.609 15.695 1 97.06 314 ALA A C 1
ATOM 2358 O O . ALA A 1 314 ? -40.625 -9.406 16.766 1 97.06 314 ALA A O 1
ATOM 2359 N N . ALA A 1 315 ? -38.844 -9.156 15.422 1 96.12 315 ALA A N 1
ATOM 2360 C CA . ALA A 1 315 ? -38.094 -8.445 16.438 1 96.12 315 ALA A CA 1
ATOM 2361 C C . ALA A 1 315 ? -38.375 -6.949 16.406 1 96.12 315 ALA A C 1
ATOM 2363 O O . ALA A 1 315 ? -37.812 -6.184 17.188 1 96.12 315 ALA A O 1
ATOM 2364 N N . GLY A 1 316 ? -39.188 -6.477 15.445 1 95.12 316 GLY A N 1
ATOM 2365 C CA . GLY A 1 316 ? -39.562 -5.074 15.352 1 95.12 316 GLY A CA 1
ATOM 2366 C C . GLY A 1 316 ? -38.469 -4.207 14.758 1 95.12 316 GLY A C 1
ATOM 2367 O O . GLY A 1 316 ? -38.375 -3.021 15.086 1 95.12 316 GLY A O 1
ATOM 2368 N N . LEU A 1 317 ? -37.719 -4.777 13.938 1 95.56 317 LEU A N 1
ATOM 2369 C CA . LEU A 1 317 ? -36.531 -4.043 13.461 1 95.56 317 LEU A CA 1
ATOM 2370 C C . LEU A 1 317 ? -36.781 -3.52 12.047 1 95.56 317 LEU A C 1
ATOM 2372 O O . LEU A 1 317 ? -35.938 -2.805 11.5 1 95.56 317 LEU A O 1
ATOM 2376 N N . MET A 1 318 ? -38 -3.928 11.445 1 94.31 318 MET A N 1
ATOM 2377 C CA . MET A 1 318 ? -38.281 -3.436 10.102 1 94.31 318 MET A CA 1
ATOM 2378 C C . MET A 1 318 ? -38.625 -1.957 10.125 1 94.31 318 MET A C 1
ATOM 2380 O O . MET A 1 318 ? -39.25 -1.481 11.086 1 94.31 318 MET A O 1
ATOM 2384 N N . PRO A 1 319 ? -38.156 -1.125 9.211 1 93.25 319 PRO A N 1
ATOM 2385 C CA . PRO A 1 319 ? -37.562 -1.543 7.941 1 93.25 319 PRO A CA 1
ATOM 2386 C C . PRO A 1 319 ? -36.031 -1.655 8.008 1 93.25 319 PRO A C 1
ATOM 2388 O O . PRO A 1 319 ? -35.406 -2.186 7.082 1 93.25 319 PRO A O 1
ATOM 2391 N N . THR A 1 320 ? -35.406 -1.265 9.078 1 93.88 320 THR A N 1
ATOM 2392 C CA . THR A 1 320 ? -33.938 -1.239 9.18 1 93.88 320 THR A CA 1
ATOM 2393 C C . THR A 1 320 ? -33.375 -2.654 9.141 1 93.88 320 THR A C 1
ATOM 2395 O O . THR A 1 320 ? -32.219 -2.859 8.727 1 93.88 320 THR A O 1
ATOM 2398 N N . GLY A 1 321 ? -34.219 -3.65 9.469 1 96.25 321 GLY A N 1
ATOM 2399 C CA . GLY A 1 321 ? -33.812 -5.047 9.531 1 96.25 321 GLY A CA 1
ATOM 2400 C C . GLY A 1 321 ? -33.438 -5.621 8.18 1 96.25 321 GLY A C 1
ATOM 2401 O O . GLY A 1 321 ? -32.812 -6.68 8.102 1 96.25 321 GLY A O 1
ATOM 2402 N N . ILE A 1 322 ? -33.781 -4.926 7.07 1 96.62 322 ILE A N 1
ATOM 2403 C CA . ILE A 1 322 ? -33.406 -5.383 5.734 1 96.62 322 ILE A CA 1
ATOM 2404 C C . ILE A 1 322 ? -31.891 -5.426 5.598 1 96.62 322 ILE A C 1
ATOM 2406 O O . ILE A 1 322 ? -31.359 -6.164 4.77 1 96.62 322 ILE A O 1
ATOM 2410 N N . ALA A 1 323 ? -31.188 -4.684 6.48 1 95.75 323 ALA A N 1
ATOM 2411 C CA . ALA A 1 323 ? -29.734 -4.621 6.473 1 95.75 323 ALA A CA 1
ATOM 2412 C C . ALA A 1 323 ? -29.125 -5.973 6.836 1 95.75 323 ALA A C 1
ATOM 2414 O O . ALA A 1 323 ? -27.953 -6.234 6.531 1 95.75 323 ALA A O 1
ATOM 2415 N N . LEU A 1 324 ? -29.938 -6.863 7.41 1 97.06 324 LEU A N 1
ATOM 2416 C CA . LEU A 1 324 ? -29.453 -8.164 7.859 1 97.06 324 LEU A CA 1
ATOM 2417 C C . LEU A 1 324 ? -29.281 -9.117 6.68 1 97.06 324 LEU A C 1
ATOM 2419 O O . LEU A 1 324 ? -28.766 -10.219 6.836 1 97.06 324 LEU A O 1
ATOM 2423 N N . LEU A 1 325 ? -29.625 -8.648 5.438 1 97.69 325 LEU A N 1
ATOM 2424 C CA . LEU A 1 325 ? -29.406 -9.406 4.211 1 97.69 325 LEU A CA 1
ATOM 2425 C C . LEU A 1 325 ? -27.969 -9.211 3.713 1 97.69 325 LEU A C 1
ATOM 2427 O O . LEU A 1 325 ? -27.562 -9.859 2.752 1 97.69 325 LEU A O 1
ATOM 2431 N N . ALA A 1 326 ? -27.188 -8.445 4.383 1 95 326 ALA A N 1
ATOM 2432 C CA . ALA A 1 326 ? -25.859 -8.039 3.943 1 95 326 ALA A CA 1
ATOM 2433 C C . ALA A 1 326 ? -24.938 -9.242 3.766 1 95 326 ALA A C 1
ATOM 2435 O O . ALA A 1 326 ? -24.875 -10.117 4.637 1 95 326 ALA A O 1
ATOM 2436 N N . LYS A 1 327 ? -24.312 -9.328 2.611 1 94.25 327 LYS A N 1
ATOM 2437 C CA . LYS A 1 327 ? -23.281 -10.305 2.283 1 94.25 327 LYS A CA 1
ATOM 2438 C C . LYS A 1 327 ? -21.969 -9.617 1.954 1 94.25 327 LYS A C 1
ATOM 2440 O O . LYS A 1 327 ? -21.922 -8.406 1.72 1 94.25 327 LYS A O 1
ATOM 2445 N N . GLY A 1 328 ? -20.875 -10.312 2.061 1 87.12 328 GLY A N 1
ATOM 2446 C CA . GLY A 1 328 ? -19.578 -9.688 1.82 1 87.12 328 GLY A CA 1
ATOM 2447 C C . GLY A 1 328 ? -18.469 -10.695 1.618 1 87.12 328 GLY A C 1
ATOM 2448 O O . GLY A 1 328 ? -18.672 -11.75 1.003 1 87.12 328 GLY A O 1
ATOM 2449 N N . GLY A 1 329 ? -17.312 -10.281 2.029 1 82.19 329 GLY A N 1
ATOM 2450 C CA . GLY A 1 329 ? -16.109 -11.055 1.766 1 82.19 329 GLY A CA 1
ATOM 2451 C C . GLY A 1 329 ? -16.031 -12.328 2.588 1 82.19 329 GLY A C 1
ATOM 2452 O O . GLY A 1 329 ? -15.586 -13.367 2.09 1 82.19 329 GLY A O 1
ATOM 2453 N N . VAL A 1 330 ? -16.469 -12.266 3.773 1 79.19 330 VAL A N 1
ATOM 2454 C CA . VAL A 1 330 ? -16.359 -13.43 4.652 1 79.19 330 VAL A CA 1
ATOM 2455 C C . VAL A 1 330 ? -17.203 -14.578 4.105 1 79.19 330 VAL A C 1
ATOM 2457 O O . VAL A 1 330 ? -16.719 -15.711 4 1 79.19 330 VAL A O 1
ATOM 2460 N N . ASP A 1 331 ? -18.406 -14.281 3.809 1 88.88 331 ASP A N 1
ATOM 2461 C CA . ASP A 1 331 ? -19.281 -15.328 3.297 1 88.88 331 ASP A CA 1
ATOM 2462 C C . ASP A 1 331 ? -18.797 -15.852 1.952 1 88.88 331 ASP A C 1
ATOM 2464 O O . ASP A 1 331 ? -18.812 -17.062 1.708 1 88.88 331 ASP A O 1
ATOM 2468 N N . ALA A 1 332 ? -18.312 -14.914 1.161 1 89.06 332 ALA A N 1
ATOM 2469 C CA . ALA A 1 332 ? -17.797 -15.336 -0.14 1 89.06 332 ALA A CA 1
ATOM 2470 C C . ALA A 1 332 ? -16.578 -16.234 0.017 1 89.06 332 ALA A C 1
ATOM 2472 O O . ALA A 1 332 ? -16.422 -17.219 -0.711 1 89.06 332 ALA A O 1
ATOM 2473 N N . ALA A 1 333 ? -15.75 -15.906 0.923 1 82.69 333 ALA A N 1
ATOM 2474 C CA . ALA A 1 333 ? -14.539 -16.688 1.176 1 82.69 333 ALA A CA 1
ATOM 2475 C C . ALA A 1 333 ? -14.891 -18.094 1.667 1 82.69 333 ALA A C 1
ATOM 2477 O O . ALA A 1 333 ? -14.258 -19.078 1.267 1 82.69 333 ALA A O 1
ATOM 2478 N N . LEU A 1 334 ? -15.812 -18.172 2.578 1 85.75 334 LEU A N 1
ATOM 2479 C CA . LEU A 1 334 ? -16.203 -19.469 3.111 1 85.75 334 LEU A CA 1
ATOM 2480 C C . LEU A 1 334 ? -16.875 -20.328 2.039 1 85.75 334 LEU A C 1
ATOM 2482 O O . LEU A 1 334 ? -16.688 -21.547 1.994 1 85.75 334 LEU A O 1
ATOM 2486 N N . LEU A 1 335 ? -17.641 -19.641 1.221 1 91.69 335 LEU A N 1
ATOM 2487 C CA . LEU A 1 335 ? -18.234 -20.359 0.098 1 91.69 335 LEU A CA 1
ATOM 2488 C C . LEU A 1 335 ? -17.172 -20.922 -0.827 1 91.69 335 LEU A C 1
ATOM 2490 O O . LEU A 1 335 ? -17.266 -22.047 -1.291 1 91.69 335 LEU A O 1
ATOM 2494 N N . LEU A 1 336 ? -16.203 -20.094 -1.078 1 87.25 336 LEU A N 1
ATOM 2495 C CA . LEU A 1 336 ? -15.102 -20.516 -1.93 1 87.25 336 LEU A CA 1
ATOM 2496 C C . LEU A 1 336 ? -14.352 -21.688 -1.302 1 87.25 336 LEU A C 1
ATOM 2498 O O . LEU A 1 336 ? -13.891 -22.578 -2.008 1 87.25 336 LEU A O 1
ATOM 2502 N N . THR A 1 337 ? -14.227 -21.625 -0.017 1 80.44 337 THR A N 1
ATOM 2503 C CA . THR A 1 337 ? -13.57 -22.703 0.702 1 80.44 337 THR A CA 1
ATOM 2504 C C . THR A 1 337 ? -14.312 -24.031 0.488 1 80.44 337 THR A C 1
ATOM 2506 O O . THR A 1 337 ? -13.695 -25.062 0.253 1 80.44 337 THR A O 1
ATOM 2509 N N . LEU A 1 338 ? -15.57 -24.016 0.582 1 86.81 338 LEU A N 1
ATOM 2510 C CA . LEU A 1 338 ? -16.375 -25.203 0.345 1 86.81 338 LEU A CA 1
ATOM 2511 C C . LEU A 1 338 ? -16.203 -25.703 -1.085 1 86.81 338 LEU A C 1
ATOM 2513 O O . LEU A 1 338 ? -16.156 -26.906 -1.323 1 86.81 338 LEU A O 1
ATOM 2517 N N . TYR A 1 339 ? -16.062 -24.766 -1.946 1 89.44 339 TYR A N 1
ATOM 2518 C CA . TYR A 1 339 ? -15.961 -25.109 -3.363 1 89.44 339 TYR A CA 1
ATOM 2519 C C . TYR A 1 339 ? -14.594 -25.688 -3.691 1 89.44 339 TYR A C 1
ATOM 2521 O O . TYR A 1 339 ? -14.477 -26.578 -4.531 1 89.44 339 TYR A O 1
ATOM 2529 N N . GLU A 1 340 ? -13.586 -25.234 -3.076 1 82.31 340 GLU A N 1
ATOM 2530 C CA . GLU A 1 340 ? -12.219 -25.609 -3.416 1 82.31 340 GLU A CA 1
ATOM 2531 C C . GLU A 1 340 ? -11.773 -26.844 -2.631 1 82.31 340 GLU A C 1
ATOM 2533 O O . GLU A 1 340 ? -10.742 -27.453 -2.945 1 82.31 340 GLU A O 1
ATOM 2538 N N . THR A 1 341 ? -12.508 -27.234 -1.616 1 79.25 341 THR A N 1
ATOM 2539 C CA . THR A 1 341 ? -12.172 -28.422 -0.841 1 79.25 341 THR A CA 1
ATOM 2540 C C . THR A 1 341 ? -12.5 -29.688 -1.622 1 79.25 341 THR A C 1
ATOM 2542 O O . THR A 1 341 ? -13.648 -29.906 -2.008 1 79.25 341 THR A O 1
ATOM 2545 N N . PRO A 1 342 ? -11.383 -30.438 -1.829 1 78.12 342 PRO A N 1
ATOM 2546 C CA . PRO A 1 342 ? -11.609 -31.672 -2.584 1 78.12 342 PRO A CA 1
ATOM 2547 C C . PRO A 1 342 ? -12.406 -32.719 -1.79 1 78.12 342 PRO A C 1
ATOM 2549 O O . PRO A 1 342 ? -12.219 -32.844 -0.578 1 78.12 342 PRO A O 1
ATOM 2552 N N . HIS A 1 343 ? -13.344 -33.312 -2.35 1 77.94 343 HIS A N 1
ATOM 2553 C CA . HIS A 1 343 ? -14.133 -34.375 -1.776 1 77.94 343 HIS A CA 1
ATOM 2554 C C . HIS A 1 343 ? -14.43 -35.469 -2.814 1 77.94 343 HIS A C 1
ATOM 2556 O O . HIS A 1 343 ? -15.258 -35.281 -3.701 1 77.94 343 HIS A O 1
ATOM 2562 N N . GLY A 1 344 ? -13.773 -36.562 -2.553 1 69 344 GLY A N 1
ATOM 2563 C CA . GLY A 1 344 ? -13.938 -37.625 -3.521 1 69 344 GLY A CA 1
ATOM 2564 C C . GLY A 1 344 ? -13.5 -37.25 -4.922 1 69 344 GLY A C 1
ATOM 2565 O O . GLY A 1 344 ? -12.352 -36.812 -5.125 1 69 344 GLY A O 1
ATOM 2566 N N . LYS A 1 345 ? -14.32 -37.438 -5.879 1 65.38 345 LYS A N 1
ATOM 2567 C CA . LYS A 1 345 ? -13.984 -37.188 -7.273 1 65.38 345 LYS A CA 1
ATOM 2568 C C . LYS A 1 345 ? -14.227 -35.719 -7.641 1 65.38 345 LYS A C 1
ATOM 2570 O O . LYS A 1 345 ? -13.969 -35.312 -8.773 1 65.38 345 LYS A O 1
ATOM 2575 N N . GLY A 1 346 ? -14.648 -34.969 -6.672 1 76.75 346 GLY A N 1
ATOM 2576 C CA . GLY A 1 346 ? -14.93 -33.562 -6.945 1 76.75 346 GLY A CA 1
ATOM 2577 C C . GLY A 1 346 ? -14.68 -32.656 -5.75 1 76.75 346 GLY A C 1
ATOM 2578 O O . GLY A 1 346 ? -13.758 -32.906 -4.969 1 76.75 346 GLY A O 1
ATOM 2579 N N . ASN A 1 347 ? -15.445 -31.594 -5.809 1 81.88 347 ASN A N 1
ATOM 2580 C CA . ASN A 1 347 ? -15.367 -30.641 -4.703 1 81.88 347 ASN A CA 1
ATOM 2581 C C . ASN A 1 347 ? -16.484 -30.875 -3.693 1 81.88 347 ASN A C 1
ATOM 2583 O O . ASN A 1 347 ? -17.438 -31.609 -3.967 1 81.88 347 ASN A O 1
ATOM 2587 N N . LEU A 1 348 ? -16.359 -30.391 -2.562 1 87.44 348 LEU A N 1
ATOM 2588 C CA . LEU A 1 348 ? -17.359 -30.531 -1.519 1 87.44 348 LEU A CA 1
ATOM 2589 C C . LEU A 1 348 ? -18.734 -30.062 -2.008 1 87.44 348 LEU A C 1
ATOM 2591 O O . LEU A 1 348 ? -19.766 -30.609 -1.604 1 87.44 348 LEU A O 1
ATOM 2595 N N . ILE A 1 349 ? -18.656 -28.984 -2.807 1 92.31 349 ILE A N 1
ATOM 2596 C CA . ILE A 1 349 ? -19.906 -28.516 -3.404 1 92.31 349 ILE A CA 1
ATOM 2597 C C . ILE A 1 349 ? -19.781 -28.5 -4.926 1 92.31 349 ILE A C 1
ATOM 2599 O O . ILE A 1 349 ? -18.703 -28.188 -5.457 1 92.31 349 ILE A O 1
ATOM 2603 N N . PRO A 1 350 ? -20.859 -28.938 -5.609 1 93.5 350 PRO A N 1
ATOM 2604 C CA . PRO A 1 350 ? -20.797 -28.953 -7.074 1 93.5 350 PRO A CA 1
ATOM 2605 C C . PRO A 1 350 ? -20.75 -27.562 -7.688 1 93.5 350 PRO A C 1
ATOM 2607 O O . PRO A 1 350 ? -21.062 -26.578 -7.012 1 93.5 350 PRO A O 1
ATOM 2610 N N . ASP A 1 351 ? -20.422 -27.453 -8.984 1 93.25 351 ASP A N 1
ATOM 2611 C CA . ASP A 1 351 ? -20.25 -26.219 -9.727 1 93.25 351 ASP A CA 1
ATOM 2612 C C . ASP A 1 351 ? -21.531 -25.375 -9.688 1 93.25 351 ASP A C 1
ATOM 2614 O O . ASP A 1 351 ? -21.469 -24.156 -9.508 1 93.25 351 ASP A O 1
ATOM 2618 N N . GLN A 1 352 ? -22.641 -26.031 -9.805 1 94.31 352 GLN A N 1
ATOM 2619 C CA . GLN A 1 352 ? -23.922 -25.328 -9.883 1 94.31 352 GLN A CA 1
ATOM 2620 C C . GLN A 1 352 ? -24.25 -24.641 -8.562 1 94.31 352 GLN A C 1
ATOM 2622 O O . GLN A 1 352 ? -24.797 -23.531 -8.547 1 94.31 352 GLN A O 1
ATOM 2627 N N . LEU A 1 353 ? -23.938 -25.344 -7.5 1 95.5 353 LEU A N 1
ATOM 2628 C CA . LEU A 1 353 ? -24.234 -24.781 -6.191 1 95.5 353 LEU A CA 1
ATOM 2629 C C . LEU A 1 353 ? -23.328 -23.594 -5.887 1 95.5 353 LEU A C 1
ATOM 2631 O O . LEU A 1 353 ? -23.75 -22.641 -5.242 1 95.5 353 LEU A O 1
ATOM 2635 N N . TYR A 1 354 ? -22.078 -23.703 -6.301 1 95.94 354 TYR A N 1
ATOM 2636 C CA . TYR A 1 354 ? -21.172 -22.562 -6.141 1 95.94 354 TYR A CA 1
ATOM 2637 C C . TYR A 1 354 ? -21.672 -21.359 -6.918 1 95.94 354 TYR A C 1
ATOM 2639 O O . TYR A 1 354 ? -21.734 -20.25 -6.383 1 95.94 354 TYR A O 1
ATOM 2647 N N . THR A 1 355 ? -22.031 -21.594 -8.156 1 96.56 355 THR A N 1
ATOM 2648 C CA . THR A 1 355 ? -22.562 -20.516 -9.008 1 96.56 355 THR A CA 1
ATOM 2649 C C . THR A 1 355 ? -23.812 -19.906 -8.383 1 96.56 355 THR A C 1
ATOM 2651 O O . THR A 1 355 ? -23.922 -18.688 -8.281 1 96.56 355 THR A O 1
ATOM 2654 N N . ALA A 1 356 ? -24.688 -20.766 -7.945 1 96.88 356 ALA A N 1
ATOM 2655 C CA . ALA A 1 356 ? -25.938 -20.297 -7.328 1 96.88 356 ALA A CA 1
ATOM 2656 C C . ALA A 1 356 ? -25.641 -19.516 -6.051 1 96.88 356 ALA A C 1
ATOM 2658 O O . ALA A 1 356 ? -26.297 -18.5 -5.781 1 96.88 356 ALA A O 1
ATOM 2659 N N . GLY A 1 357 ? -24.719 -20.031 -5.246 1 97.44 357 GLY A N 1
ATOM 2660 C CA . GLY A 1 357 ? -24.375 -19.359 -4.004 1 97.44 357 GLY A CA 1
ATOM 2661 C C . GLY A 1 357 ? -23.828 -17.953 -4.219 1 97.44 357 GLY A C 1
ATOM 2662 O O . GLY A 1 357 ? -24.25 -17.016 -3.553 1 97.44 357 GLY A O 1
ATOM 2663 N N . VAL A 1 358 ? -22.906 -17.812 -5.16 1 96.94 358 VAL A N 1
ATOM 2664 C CA . VAL A 1 358 ? -22.266 -16.531 -5.43 1 96.94 358 VAL A CA 1
ATOM 2665 C C . VAL A 1 358 ? -23.312 -15.523 -5.902 1 96.94 358 VAL A C 1
ATOM 2667 O O . VAL A 1 358 ? -23.391 -14.406 -5.375 1 96.94 358 VAL A O 1
ATOM 2670 N N . PHE A 1 359 ? -24.125 -15.906 -6.781 1 96.94 359 PHE A N 1
ATOM 2671 C CA . PHE A 1 359 ? -25.094 -14.977 -7.344 1 96.94 359 PHE A CA 1
ATOM 2672 C C . PHE A 1 359 ? -26.203 -14.688 -6.34 1 96.94 359 PHE A C 1
ATOM 2674 O O . PHE A 1 359 ? -26.781 -13.594 -6.34 1 96.94 359 PHE A O 1
ATOM 2681 N N . SER A 1 360 ? -26.531 -15.672 -5.516 1 97.81 360 SER A N 1
ATOM 2682 C CA . SER A 1 360 ? -27.484 -15.406 -4.43 1 97.81 360 SER A CA 1
ATOM 2683 C C . SER A 1 360 ? -26.953 -14.328 -3.494 1 97.81 360 SER A C 1
ATOM 2685 O O . SER A 1 360 ? -27.703 -13.461 -3.045 1 97.81 360 SER A O 1
ATOM 2687 N N . MET A 1 361 ? -25.688 -14.43 -3.186 1 97 361 MET A N 1
ATOM 2688 C CA . MET A 1 361 ? -25.062 -13.422 -2.324 1 97 361 MET A CA 1
ATOM 2689 C C . MET A 1 361 ? -25.141 -12.039 -2.963 1 97 361 MET A C 1
ATOM 2691 O O . MET A 1 361 ? -25.391 -11.047 -2.275 1 97 361 MET A O 1
ATOM 2695 N N . LEU A 1 362 ? -24.938 -11.984 -4.254 1 96.75 362 LEU A N 1
ATOM 2696 C CA . LEU A 1 362 ? -25.031 -10.719 -4.973 1 96.75 362 LEU A CA 1
ATOM 2697 C C . LEU A 1 362 ? -26.453 -10.18 -4.938 1 96.75 362 LEU A C 1
ATOM 2699 O O . LEU A 1 362 ? -26.672 -8.984 -4.719 1 96.75 362 LEU A O 1
ATOM 2703 N N . LEU A 1 363 ? -27.359 -11.039 -5.105 1 97.06 363 LEU A N 1
ATOM 2704 C CA . LEU A 1 363 ? -28.75 -10.641 -5.109 1 97.06 363 LEU A CA 1
ATOM 2705 C C . LEU A 1 363 ? -29.203 -10.18 -3.725 1 97.06 363 LEU A C 1
ATOM 2707 O O . LEU A 1 363 ? -29.938 -9.195 -3.598 1 97.06 363 LEU A O 1
ATOM 2711 N N . LEU A 1 364 ? -28.828 -10.906 -2.738 1 97.62 364 LEU A N 1
ATOM 2712 C CA . LEU A 1 364 ? -29.156 -10.523 -1.368 1 97.62 364 LEU A CA 1
ATOM 2713 C C . LEU A 1 364 ? -28.609 -9.141 -1.037 1 97.62 364 LEU A C 1
ATOM 2715 O O . LEU A 1 364 ? -29.297 -8.312 -0.449 1 97.62 364 LEU A O 1
ATOM 2719 N N . SER A 1 365 ? -27.375 -8.93 -1.402 1 95.56 365 SER A N 1
ATOM 2720 C CA . SER A 1 365 ? -26.734 -7.641 -1.156 1 95.56 365 SER A CA 1
ATOM 2721 C C . SER A 1 365 ? -27.438 -6.527 -1.93 1 95.56 365 SER A C 1
ATOM 2723 O O . SER A 1 365 ? -27.578 -5.41 -1.43 1 95.56 365 SER A O 1
ATOM 2725 N N . THR A 1 366 ? -27.875 -6.832 -3.127 1 95.31 366 THR A N 1
ATOM 2726 C CA . THR A 1 366 ? -28.609 -5.871 -3.939 1 95.31 366 THR A CA 1
ATOM 2727 C C . THR A 1 366 ? -29.953 -5.551 -3.303 1 95.31 366 THR A C 1
ATOM 2729 O O . THR A 1 366 ? -30.359 -4.387 -3.242 1 95.31 366 THR A O 1
ATOM 2732 N N . LEU A 1 367 ? -30.625 -6.551 -2.828 1 95.62 367 LEU A N 1
ATOM 2733 C CA . LEU A 1 367 ? -31.906 -6.367 -2.166 1 95.62 367 LEU A CA 1
ATOM 2734 C C . LEU A 1 367 ? -31.75 -5.523 -0.905 1 95.62 367 LEU A C 1
ATOM 2736 O O . LEU A 1 367 ? -32.594 -4.676 -0.615 1 95.62 367 LEU A O 1
ATOM 2740 N N . MET A 1 368 ? -30.75 -5.777 -0.19 1 95.31 368 MET A N 1
ATOM 2741 C CA . MET A 1 368 ? -30.469 -4.988 1.003 1 95.31 368 MET A CA 1
ATOM 2742 C C . MET A 1 368 ? -30.281 -3.516 0.649 1 95.31 368 MET A C 1
ATOM 2744 O O . MET A 1 368 ? -30.891 -2.645 1.268 1 95.31 368 MET A O 1
ATOM 2748 N N . ALA A 1 369 ? -29.484 -3.281 -0.356 1 92.38 369 ALA A N 1
ATOM 2749 C CA . ALA A 1 369 ? -29.188 -1.908 -0.759 1 92.38 369 ALA A CA 1
ATOM 2750 C C . ALA A 1 369 ? -30.453 -1.201 -1.261 1 92.38 369 ALA A C 1
ATOM 2752 O O . ALA A 1 369 ? -30.703 -0.051 -0.897 1 92.38 369 ALA A O 1
ATOM 2753 N N . LEU A 1 370 ? -31.203 -1.843 -2.045 1 92.06 370 LEU A N 1
ATOM 2754 C CA . LEU A 1 370 ? -32.438 -1.269 -2.59 1 92.06 370 LEU A CA 1
ATOM 2755 C C . LEU A 1 370 ? -33.469 -1.048 -1.492 1 92.06 370 LEU A C 1
ATOM 2757 O O . LEU A 1 370 ? -34.188 -0.054 -1.51 1 92.06 370 LEU A O 1
ATOM 2761 N N . GLY A 1 371 ? -33.531 -1.915 -0.586 1 93.44 371 GLY A N 1
ATOM 2762 C CA . GLY A 1 371 ? -34.438 -1.779 0.536 1 93.44 371 GLY A CA 1
ATOM 2763 C C . GLY A 1 371 ? -34.125 -0.602 1.435 1 93.44 371 GLY A C 1
ATOM 2764 O O . GLY A 1 371 ? -35 0.14 1.848 1 93.44 371 GLY A O 1
ATOM 2765 N N . LEU A 1 372 ? -32.875 -0.457 1.721 1 91.62 372 LEU A N 1
ATOM 2766 C CA . LEU A 1 372 ? -32.469 0.638 2.592 1 91.62 372 LEU A CA 1
ATOM 2767 C C . LEU A 1 372 ? -32.688 1.985 1.91 1 91.62 372 LEU A C 1
ATOM 2769 O O . LEU A 1 372 ? -33 2.975 2.572 1 91.62 372 LEU A O 1
ATOM 2773 N N . ARG A 1 373 ? -32.5 1.959 0.682 1 86.56 373 ARG A N 1
ATOM 2774 C CA . ARG A 1 373 ? -32.688 3.178 -0.091 1 86.56 373 ARG A CA 1
ATOM 2775 C C . ARG A 1 373 ? -34.156 3.615 -0.033 1 86.56 373 ARG A C 1
ATOM 2777 O O . ARG A 1 373 ? -34.469 4.809 -0.094 1 86.56 373 ARG A O 1
ATOM 2784 N N . SER A 1 374 ? -34.969 2.703 0.01 1 85.75 374 SER A N 1
ATOM 2785 C CA . SER A 1 374 ? -36.406 3.002 0.054 1 85.75 374 SER A CA 1
ATOM 2786 C C . SER A 1 374 ? -36.781 3.619 1.391 1 85.75 374 SER A C 1
ATOM 2788 O O . SER A 1 374 ? -37.812 4.289 1.492 1 85.75 374 SER A O 1
ATOM 2790 N N . ILE A 1 375 ? -36.031 3.404 2.346 1 85.31 375 ILE A N 1
ATOM 2791 C CA . ILE A 1 375 ? -36.312 3.949 3.672 1 85.31 375 ILE A CA 1
ATOM 2792 C C . ILE A 1 375 ? -35.75 5.371 3.766 1 85.31 375 ILE A C 1
ATOM 2794 O O . ILE A 1 375 ? -36.469 6.297 4.141 1 85.31 375 ILE A O 1
ATOM 2798 N N . GLN A 1 376 ? -34.406 5.508 3.604 1 73.5 376 GLN A N 1
ATOM 2799 C CA . GLN A 1 376 ? -33.719 6.805 3.609 1 73.5 376 GLN A CA 1
ATOM 2800 C C . GLN A 1 376 ? -32.781 6.938 2.432 1 73.5 376 GLN A C 1
ATOM 2802 O O . GLN A 1 376 ? -31.859 6.117 2.27 1 73.5 376 GLN A O 1
ATOM 2807 N N . PRO A 1 377 ? -33.219 7.816 1.583 1 63.5 377 PRO A N 1
ATOM 2808 C CA . PRO A 1 377 ? -32.281 7.992 0.461 1 63.5 377 PRO A CA 1
ATOM 2809 C C . PRO A 1 377 ? -30.859 8.281 0.914 1 63.5 377 PRO A C 1
ATOM 2811 O O . PRO A 1 377 ? -30.656 8.945 1.934 1 63.5 377 PRO A O 1
ATOM 2814 N N . PRO A 1 378 ? -30 7.414 0.429 1 58.31 378 PRO A N 1
ATOM 2815 C CA . PRO A 1 378 ? -28.594 7.559 0.843 1 58.31 378 PRO A CA 1
ATOM 2816 C C . PRO A 1 378 ? -28.125 9.008 0.819 1 58.31 378 PRO A C 1
ATOM 2818 O O . PRO A 1 378 ? -28.547 9.789 -0.042 1 58.31 378 PRO A O 1
ATOM 2821 N N . ARG A 1 379 ? -27.828 9.602 1.976 1 53.06 379 ARG A N 1
ATOM 2822 C CA . ARG A 1 379 ? -27.203 10.922 1.978 1 53.06 379 ARG A CA 1
ATOM 2823 C C . ARG A 1 379 ? -26.125 11.016 0.908 1 53.06 379 ARG A C 1
ATOM 2825 O O . ARG A 1 379 ? -25.406 10.039 0.655 1 53.06 379 ARG A O 1
ATOM 2832 N N . ALA A 1 380 ? -26.312 11.75 -0.107 1 46.16 380 ALA A N 1
ATOM 2833 C CA . ALA A 1 380 ? -25.547 11.883 -1.348 1 46.16 380 ALA A CA 1
ATOM 2834 C C . ALA A 1 380 ? -24.125 11.367 -1.179 1 46.16 380 ALA A C 1
ATOM 2836 O O . ALA A 1 380 ? -23.641 10.578 -1.992 1 46.16 380 ALA A O 1
ATOM 2837 N N . LYS A 1 381 ? -23.109 12.344 -1.021 1 45.5 381 LYS A N 1
ATOM 2838 C CA . LYS A 1 381 ? -21.797 12.477 -1.647 1 45.5 381 LYS A CA 1
ATOM 2839 C C . LYS A 1 381 ? -20.766 11.555 -0.981 1 45.5 381 LYS A C 1
ATOM 2841 O O . LYS A 1 381 ? -20.578 11.617 0.235 1 45.5 381 LYS A O 1
ATOM 2846 N N . GLY A 1 382 ? -20.703 10.406 -1.486 1 46.94 382 GLY A N 1
ATOM 2847 C CA . GLY A 1 382 ? -19.531 9.617 -1.153 1 46.94 382 GLY A CA 1
ATOM 2848 C C . GLY A 1 382 ? -18.375 10.453 -0.661 1 46.94 382 GLY A C 1
ATOM 2849 O O . GLY A 1 382 ? -18.062 11.492 -1.246 1 46.94 382 GLY A O 1
ATOM 2850 N N . GLU A 1 383 ? -18.25 10.539 0.597 1 48.47 383 GLU A N 1
ATOM 2851 C CA . GLU A 1 383 ? -17.125 11.305 1.122 1 48.47 383 GLU A CA 1
ATOM 2852 C C . GLU A 1 383 ? -15.898 11.164 0.225 1 48.47 383 GLU A C 1
ATOM 2854 O O . GLU A 1 383 ? -15.312 10.086 0.129 1 48.47 383 GLU A O 1
ATOM 2859 N N . LYS A 1 384 ? -16.047 11.922 -0.847 1 53.62 384 LYS A N 1
ATOM 2860 C CA . LYS A 1 384 ? -14.789 12 -1.59 1 53.62 384 LYS A CA 1
ATOM 2861 C C . LYS A 1 384 ? -13.602 12.164 -0.647 1 53.62 384 LYS A C 1
ATOM 2863 O O . LYS A 1 384 ? -13.727 12.781 0.414 1 53.62 384 LYS A O 1
ATOM 2868 N N . GLU A 1 385 ? -12.688 11.336 -0.852 1 58.22 385 GLU A N 1
ATOM 2869 C CA . GLU A 1 385 ? -11.461 11.602 -0.109 1 58.22 385 GLU A CA 1
ATOM 2870 C C . GLU A 1 385 ? -11.102 13.086 -0.139 1 58.22 385 GLU A C 1
ATOM 2872 O O . GLU A 1 385 ? -11.242 13.742 -1.173 1 58.22 385 GLU A O 1
ATOM 2877 N N . PRO A 1 386 ? -10.969 13.617 0.986 1 59.34 386 PRO A N 1
ATOM 2878 C CA . PRO A 1 386 ? -10.727 15.055 1.068 1 59.34 386 PRO A CA 1
ATOM 2879 C C . PRO A 1 386 ? -9.734 15.547 0.016 1 59.34 386 PRO A C 1
ATOM 2881 O O . PRO A 1 386 ? -9.883 16.656 -0.515 1 59.34 386 PRO A O 1
ATOM 2884 N N . TRP A 1 387 ? -8.875 14.711 -0.392 1 60.22 387 TRP A N 1
ATOM 2885 C CA . TRP A 1 387 ? -7.848 15.188 -1.316 1 60.22 387 TRP A CA 1
ATOM 2886 C C . TRP A 1 387 ? -8.398 15.289 -2.734 1 60.22 387 TRP A C 1
ATOM 2888 O O . TRP A 1 387 ? -7.82 15.977 -3.582 1 60.22 387 TRP A O 1
ATOM 2898 N N . ARG A 1 388 ? -9.57 14.742 -2.902 1 61.41 388 ARG A N 1
ATOM 2899 C CA . ARG A 1 388 ? -10.148 14.758 -4.242 1 61.41 388 ARG A CA 1
ATOM 2900 C C . ARG A 1 388 ? -11.234 15.82 -4.355 1 61.41 388 ARG A C 1
ATOM 2902 O O . ARG A 1 388 ? -11.828 16 -5.422 1 61.41 388 ARG A O 1
ATOM 2909 N N . MET A 1 389 ? -11.297 16.422 -3.299 1 70.06 389 MET A N 1
ATOM 2910 C CA . MET A 1 389 ? -12.367 17.422 -3.277 1 70.06 389 MET A CA 1
ATOM 2911 C C . MET A 1 389 ? -11.898 18.734 -3.887 1 70.06 389 MET A C 1
ATOM 2913 O O . MET A 1 389 ? -10.695 19 -3.939 1 70.06 389 MET A O 1
ATOM 2917 N N . ARG A 1 390 ? -12.836 19.297 -4.586 1 78.06 390 ARG A N 1
ATOM 2918 C CA . ARG A 1 390 ? -12.586 20.688 -4.965 1 78.06 390 ARG A CA 1
ATOM 2919 C C . ARG A 1 390 ? -12.734 21.625 -3.766 1 78.06 390 ARG A C 1
ATOM 2921 O O . ARG A 1 390 ? -13.445 21.297 -2.809 1 78.06 390 ARG A O 1
ATOM 2928 N N . ILE A 1 391 ? -12.055 22.766 -3.846 1 85.38 391 ILE A N 1
ATOM 2929 C CA . ILE A 1 391 ? -12.047 23.703 -2.738 1 85.38 391 ILE A CA 1
ATOM 2930 C C . ILE A 1 391 ? -13.477 24.141 -2.406 1 85.38 391 ILE A C 1
ATOM 2932 O O . ILE A 1 391 ? -13.828 24.281 -1.233 1 85.38 391 ILE A O 1
ATOM 2936 N N . GLY A 1 392 ? -14.25 24.219 -3.424 1 82.12 392 GLY A N 1
ATOM 2937 C CA . GLY A 1 392 ? -15.633 24.609 -3.201 1 82.12 392 GLY A CA 1
ATOM 2938 C C . GLY A 1 392 ? -16.438 23.578 -2.436 1 82.12 392 GLY A C 1
ATOM 2939 O O . GLY A 1 392 ? -17.469 23.906 -1.834 1 82.12 392 GLY A O 1
ATOM 2940 N N . GLU A 1 393 ? -15.984 22.406 -2.436 1 78 393 GLU A N 1
ATOM 2941 C CA . GLU A 1 393 ? -16.719 21.312 -1.787 1 78 393 GLU A CA 1
ATOM 2942 C C . GLU A 1 393 ? -16.344 21.203 -0.312 1 78 393 GLU A C 1
ATOM 2944 O O . GLU A 1 393 ? -16.969 20.453 0.439 1 78 393 GLU A O 1
ATOM 2949 N N . LEU A 1 394 ? -15.336 22 -0.073 1 79.19 394 LEU A N 1
ATOM 2950 C CA . LEU A 1 394 ? -14.938 22.016 1.332 1 79.19 394 LEU A CA 1
ATOM 2951 C C . LEU A 1 394 ? -15.852 22.938 2.141 1 79.19 394 LEU A C 1
ATOM 2953 O O . LEU A 1 394 ? -16.516 23.812 1.579 1 79.19 394 LEU A O 1
ATOM 2957 N N . GLY A 1 395 ? -16.141 22.656 3.398 1 78.69 395 GLY A N 1
ATOM 2958 C CA . GLY A 1 395 ? -16.828 23.609 4.25 1 78.69 395 GLY A CA 1
ATOM 2959 C C . GLY A 1 395 ? -16.062 24.922 4.406 1 78.69 395 GLY A C 1
ATOM 2960 O O . GLY A 1 395 ? -15.148 25.016 5.227 1 78.69 395 GLY A O 1
ATOM 2961 N N . LEU A 1 396 ? -16.438 25.953 3.539 1 85.88 396 LEU A N 1
ATOM 2962 C CA . LEU A 1 396 ? -15.75 27.234 3.553 1 85.88 396 LEU A CA 1
ATOM 2963 C C . LEU A 1 396 ? -16.25 28.109 4.699 1 85.88 396 LEU A C 1
ATOM 2965 O O . LEU A 1 396 ? -17.422 28.031 5.074 1 85.88 396 LEU A O 1
ATOM 2969 N N . GLY A 1 397 ? -15.289 28.781 5.316 1 86.44 397 GLY A N 1
ATOM 2970 C CA . GLY A 1 397 ? -15.656 29.828 6.246 1 86.44 397 GLY A CA 1
ATOM 2971 C C . GLY A 1 397 ? -15.93 31.156 5.562 1 86.44 397 GLY A C 1
ATOM 2972 O O . GLY A 1 397 ? -15.977 31.234 4.336 1 86.44 397 GLY A O 1
ATOM 2973 N N . TYR A 1 398 ? -16.297 32.094 6.316 1 90.31 398 TYR A N 1
ATOM 2974 C CA . TYR A 1 398 ? -16.5 33.438 5.805 1 90.31 398 TYR A CA 1
ATOM 2975 C C . TYR A 1 398 ? -15.953 34.469 6.77 1 90.31 398 TYR A C 1
ATOM 2977 O O . TYR A 1 398 ? -16.703 35.281 7.297 1 90.31 398 TYR A O 1
ATOM 2985 N N . ASP A 1 399 ? -14.711 34.406 6.953 1 93.56 399 ASP A N 1
ATOM 2986 C CA . ASP A 1 399 ? -14.008 35.406 7.773 1 93.56 399 ASP A CA 1
ATOM 2987 C C . ASP A 1 399 ? -13.555 36.594 6.93 1 93.56 399 ASP A C 1
ATOM 2989 O O . ASP A 1 399 ? -12.398 36.625 6.504 1 93.56 399 ASP A O 1
ATOM 2993 N N . VAL A 1 400 ? -14.531 37.469 6.762 1 94.56 400 VAL A N 1
ATOM 2994 C CA . VAL A 1 400 ? -14.305 38.562 5.816 1 94.56 400 VAL A CA 1
ATOM 2995 C C . VAL A 1 400 ? -14.711 39.875 6.449 1 94.56 400 VAL A C 1
ATOM 2997 O O . VAL A 1 400 ? -15.641 39.938 7.258 1 94.56 400 VAL A O 1
ATOM 3000 N N . VAL A 1 401 ? -13.945 40.938 6.109 1 95.69 401 VAL A N 1
ATOM 3001 C CA . VAL A 1 401 ? -14.281 42.312 6.473 1 95.69 401 VAL A CA 1
ATOM 3002 C C . VAL A 1 401 ? -14.141 43.219 5.25 1 95.69 401 VAL A C 1
ATOM 3004 O O . VAL A 1 401 ? -13.492 42.844 4.27 1 95.69 401 VAL A O 1
ATOM 3007 N N . ARG A 1 402 ? -14.797 44.281 5.316 1 95.38 402 ARG A N 1
ATOM 3008 C CA . ARG A 1 402 ? -14.695 45.25 4.223 1 95.38 402 ARG A CA 1
ATOM 3009 C C . ARG A 1 402 ? -13.516 46.219 4.434 1 95.38 402 ARG A C 1
ATOM 3011 O O . ARG A 1 402 ? -13.125 46.469 5.574 1 95.38 402 ARG A O 1
ATOM 3018 N N . ARG A 1 403 ? -13.016 46.75 3.352 1 95.38 403 ARG A N 1
ATOM 3019 C CA . ARG A 1 403 ? -11.852 47.625 3.426 1 95.38 403 ARG A CA 1
ATOM 3020 C C . ARG A 1 403 ? -12.164 48.875 4.242 1 95.38 403 ARG A C 1
ATOM 3022 O O . ARG A 1 403 ? -11.273 49.469 4.848 1 95.38 403 ARG A O 1
ATOM 3029 N N . THR A 1 404 ? -13.484 49.219 4.363 1 94.75 404 THR A N 1
ATOM 3030 C CA . THR A 1 404 ? -13.875 50.469 5.02 1 94.75 404 THR A CA 1
ATOM 3031 C C . THR A 1 404 ? -14.219 50.219 6.484 1 94.75 404 THR A C 1
ATOM 3033 O O . THR A 1 404 ? -14.453 51.156 7.242 1 94.75 404 THR A O 1
ATOM 3036 N N . ASP A 1 405 ? -14.211 49 6.855 1 95.31 405 ASP A N 1
ATOM 3037 C CA . ASP A 1 405 ? -14.531 48.719 8.25 1 95.31 405 ASP A CA 1
ATOM 3038 C C . ASP A 1 405 ? -13.461 49.281 9.188 1 95.31 405 ASP A C 1
ATOM 3040 O O . ASP A 1 405 ? -12.273 49.25 8.859 1 95.31 405 ASP A O 1
ATOM 3044 N N . ASN A 1 406 ? -13.922 49.719 10.312 1 94.12 406 ASN A N 1
ATOM 3045 C CA . ASN A 1 406 ? -12.938 50.188 11.281 1 94.12 406 ASN A CA 1
ATOM 3046 C C . ASN A 1 406 ? -12.273 49 12 1 94.12 406 ASN A C 1
ATOM 3048 O O . ASN A 1 406 ? -12.805 47.906 12.016 1 94.12 406 ASN A O 1
ATOM 3052 N N . LEU A 1 407 ? -11.195 49.281 12.594 1 94.12 407 LEU A N 1
ATOM 3053 C CA . LEU A 1 407 ? -10.352 48.219 13.148 1 94.12 407 LEU A CA 1
ATOM 3054 C C . LEU A 1 407 ? -10.992 47.594 14.383 1 94.12 407 LEU A C 1
ATOM 3056 O O . LEU A 1 407 ? -10.656 46.469 14.758 1 94.12 407 LEU A O 1
ATOM 3060 N N . LEU A 1 408 ? -11.836 48.344 15.039 1 91.75 408 LEU A N 1
ATOM 3061 C CA . LEU A 1 408 ? -12.547 47.75 16.156 1 91.75 408 LEU A CA 1
ATOM 3062 C C . LEU A 1 408 ? -13.438 46.594 15.688 1 91.75 408 LEU A C 1
ATOM 3064 O O . LEU A 1 408 ? -13.438 45.531 16.297 1 91.75 408 LEU A O 1
ATOM 3068 N N . THR A 1 409 ? -14.086 46.906 14.656 1 92.06 409 THR A N 1
ATOM 3069 C CA . THR A 1 409 ? -14.914 45.875 14.055 1 92.06 409 THR A CA 1
ATOM 3070 C C . THR A 1 409 ? -14.055 44.719 13.547 1 92.06 409 THR A C 1
ATOM 3072 O O . THR A 1 409 ? -14.391 43.562 13.758 1 92.06 409 THR A O 1
ATOM 3075 N N . VAL A 1 410 ? -12.969 45.062 12.953 1 94.06 410 VAL A N 1
ATOM 3076 C CA . VAL A 1 410 ? -12.047 44.062 12.414 1 94.06 410 VAL A CA 1
ATOM 3077 C C . VAL A 1 410 ? -11.523 43.188 13.539 1 94.06 410 VAL A C 1
ATOM 3079 O O . VAL A 1 410 ? -11.422 41.969 13.383 1 94.06 410 VAL A O 1
ATOM 3082 N N . SER A 1 411 ? -11.18 43.781 14.609 1 91.44 411 SER A N 1
ATOM 3083 C CA . SER A 1 411 ? -10.617 43.062 15.742 1 91.44 411 SER A CA 1
ATOM 3084 C C . SER A 1 411 ? -11.617 42.031 16.281 1 91.44 411 SER A C 1
ATOM 3086 O O . SER A 1 411 ? -11.227 40.938 16.688 1 91.44 411 SER A O 1
ATOM 3088 N N . MET A 1 412 ? -12.875 42.312 16.25 1 89.75 412 MET A N 1
ATOM 3089 C CA . MET A 1 412 ? -13.914 41.406 16.719 1 89.75 412 MET A CA 1
ATOM 3090 C C . MET A 1 412 ? -14 40.188 15.797 1 89.75 412 MET A C 1
ATOM 3092 O O . MET A 1 412 ? -14.141 39.062 16.266 1 89.75 412 MET A O 1
ATOM 3096 N N . PHE A 1 413 ? -13.805 40.438 14.602 1 91.12 413 PHE A N 1
ATOM 3097 C CA . PHE A 1 413 ? -13.891 39.375 13.633 1 91.12 413 PHE A CA 1
ATOM 3098 C C . PHE A 1 413 ? -12.641 38.5 13.688 1 91.12 413 PHE A C 1
ATOM 3100 O O . PHE A 1 413 ? -12.719 37.281 13.547 1 91.12 413 PHE A O 1
ATOM 3107 N N . VAL A 1 414 ? -11.531 39.125 13.836 1 90.5 414 VAL A N 1
ATOM 3108 C CA . VAL A 1 414 ? -10.273 38.375 13.945 1 90.5 414 VAL A CA 1
ATOM 3109 C C . VAL A 1 414 ? -10.312 37.469 15.18 1 90.5 414 VAL A C 1
ATOM 3111 O O . VAL A 1 414 ? -9.891 36.312 15.125 1 90.5 414 VAL A O 1
ATOM 3114 N N . SER A 1 415 ? -10.852 38.031 16.234 1 82.62 415 SER A N 1
ATOM 3115 C CA . SER A 1 415 ? -10.922 37.281 17.484 1 82.62 415 SER A CA 1
ATOM 3116 C C . SER A 1 415 ? -11.898 36.125 17.391 1 82.62 415 SER A C 1
ATOM 3118 O O . SER A 1 415 ? -11.711 35.062 18.016 1 82.62 415 SER A O 1
ATOM 3120 N N . ALA A 1 416 ? -12.852 36.312 16.578 1 81.19 416 ALA A N 1
ATOM 3121 C CA . ALA A 1 416 ? -13.891 35.312 16.438 1 81.19 416 ALA A CA 1
ATOM 3122 C C . ALA A 1 416 ? -13.484 34.25 15.406 1 81.19 416 ALA A C 1
ATOM 3124 O O . ALA A 1 416 ? -14.031 33.156 15.391 1 81.19 416 ALA A O 1
ATOM 3125 N N . SER A 1 417 ? -12.523 34.562 14.664 1 81.12 417 SER A N 1
ATOM 3126 C CA . SER A 1 417 ? -12.125 33.656 13.602 1 81.12 417 SER A CA 1
ATOM 3127 C C . SER A 1 417 ? -11.328 32.469 14.156 1 81.12 417 SER A C 1
ATOM 3129 O O . SER A 1 417 ? -10.68 32.594 15.195 1 81.12 417 SER A O 1
ATOM 3131 N N . GLN A 1 418 ? -11.43 31.375 13.547 1 70.19 418 GLN A N 1
ATOM 3132 C CA . GLN A 1 418 ? -10.727 30.172 13.992 1 70.19 418 GLN A CA 1
ATOM 3133 C C . GLN A 1 418 ? -9.227 30.281 13.727 1 70.19 418 GLN A C 1
ATOM 3135 O O . GLN A 1 418 ? -8.422 29.75 14.5 1 70.19 418 GLN A O 1
ATOM 3140 N N . GLY A 1 419 ? -8.742 31.016 12.82 1 74.75 419 GLY A N 1
ATOM 3141 C CA . GLY A 1 419 ? -7.332 31.125 12.477 1 74.75 419 GLY A CA 1
ATOM 3142 C C . GLY A 1 419 ? -6.73 32.469 12.852 1 74.75 419 GLY A C 1
ATOM 3143 O O . GLY A 1 419 ? -5.551 32.719 12.594 1 74.75 419 GLY A O 1
ATOM 3144 N N . GLY A 1 420 ? -7.461 33.25 13.539 1 83.56 420 GLY A N 1
ATOM 3145 C CA . GLY A 1 420 ? -6.977 34.562 13.961 1 83.56 420 GLY A CA 1
ATOM 3146 C C . GLY A 1 420 ? -6.68 35.5 12.805 1 83.56 420 GLY A C 1
ATOM 3147 O O . GLY A 1 420 ? -5.738 36.281 12.859 1 83.56 420 GLY A O 1
ATOM 3148 N N . ALA A 1 421 ? -7.348 35.188 11.695 1 90.88 421 ALA A N 1
ATOM 3149 C CA . ALA A 1 421 ? -7.133 36.031 10.516 1 90.88 421 ALA A CA 1
ATOM 3150 C C . ALA A 1 421 ? -8.438 36.25 9.758 1 90.88 421 ALA A C 1
ATOM 3152 O O . ALA A 1 421 ? -9.375 35.469 9.875 1 90.88 421 ALA A O 1
ATOM 3153 N N . VAL A 1 422 ? -8.508 37.438 9.078 1 94.56 422 VAL A N 1
ATOM 3154 C CA . VAL A 1 422 ? -9.672 37.75 8.25 1 94.56 422 VAL A CA 1
ATOM 3155 C C . VAL A 1 422 ? -9.219 38.281 6.898 1 94.56 422 VAL A C 1
ATOM 3157 O O . VAL A 1 422 ? -8.148 38.906 6.789 1 94.56 422 VAL A O 1
ATOM 3160 N N . VAL A 1 423 ? -10.062 38.031 5.934 1 96.31 423 VAL A N 1
ATOM 3161 C CA . VAL A 1 423 ? -9.797 38.531 4.594 1 96.31 423 VAL A CA 1
ATOM 3162 C C . VAL A 1 423 ? -10.469 39.875 4.414 1 96.31 423 VAL A C 1
ATOM 3164 O O . VAL A 1 423 ? -11.594 40.094 4.871 1 96.31 423 VAL A O 1
ATOM 3167 N N . VAL A 1 424 ? -9.734 40.812 3.738 1 97.12 424 VAL A N 1
ATOM 3168 C CA . VAL A 1 424 ? -10.273 42.156 3.451 1 97.12 424 VAL A CA 1
ATOM 3169 C C . VAL A 1 424 ? -10.75 42.219 2 1 97.12 424 VAL A C 1
ATOM 3171 O O . VAL A 1 424 ? -10.008 41.844 1.082 1 97.12 424 VAL A O 1
ATOM 3174 N N . ILE A 1 425 ? -12 42.656 1.82 1 96.19 425 ILE A N 1
ATOM 3175 C CA . ILE A 1 425 ? -12.531 42.719 0.466 1 96.19 425 ILE A CA 1
ATOM 3176 C C . ILE A 1 425 ? -12.859 44.188 0.103 1 96.19 425 ILE A C 1
ATOM 3178 O O . ILE A 1 425 ? -13.055 45 0.985 1 96.19 425 ILE A O 1
ATOM 3182 N N . ASP A 1 426 ? -12.867 44.469 -1.26 1 94.81 426 ASP A N 1
ATOM 3183 C CA . ASP A 1 426 ? -13.258 45.812 -1.747 1 94.81 426 ASP A CA 1
ATOM 3184 C C . ASP A 1 426 ? -14.758 45.875 -2.012 1 94.81 426 ASP A C 1
ATOM 3186 O O . ASP A 1 426 ? -15.508 44.969 -1.607 1 94.81 426 ASP A O 1
ATOM 3190 N N . GLU A 1 427 ? -15.172 47 -2.605 1 92.06 427 GLU A N 1
ATOM 3191 C CA . GLU A 1 427 ? -16.594 47.219 -2.85 1 92.06 427 GLU A CA 1
ATOM 3192 C C . GLU A 1 427 ? -17.156 46.219 -3.863 1 92.06 427 GLU A C 1
ATOM 3194 O O . GLU A 1 427 ? -18.344 45.906 -3.834 1 92.06 427 GLU A O 1
ATOM 3199 N N . ASP A 1 428 ? -16.297 45.625 -4.594 1 92.31 428 ASP A N 1
ATOM 3200 C CA . ASP A 1 428 ? -16.734 44.656 -5.613 1 92.31 428 ASP A CA 1
ATOM 3201 C C . ASP A 1 428 ? -16.688 43.25 -5.086 1 92.31 428 ASP A C 1
ATOM 3203 O O . ASP A 1 428 ? -16.984 42.281 -5.816 1 92.31 428 ASP A O 1
ATOM 3207 N N . GLY A 1 429 ? -16.266 43.156 -3.891 1 92.88 429 GLY A N 1
ATOM 3208 C CA . GLY A 1 429 ? -16.203 41.844 -3.293 1 92.88 429 GLY A CA 1
ATOM 3209 C C . GLY A 1 429 ? -14.938 41.062 -3.646 1 92.88 429 GLY A C 1
ATOM 3210 O O . GLY A 1 429 ? -14.914 39.844 -3.586 1 92.88 429 GLY A O 1
ATOM 3211 N N . ARG A 1 430 ? -13.922 41.75 -4.059 1 95.44 430 ARG A N 1
ATOM 3212 C CA . ARG A 1 430 ? -12.648 41.125 -4.398 1 95.44 430 ARG A CA 1
ATOM 3213 C C . ARG A 1 430 ? -11.68 41.188 -3.225 1 95.44 430 ARG A C 1
ATOM 3215 O O . ARG A 1 430 ? -11.578 42.188 -2.549 1 95.44 430 ARG A O 1
ATOM 3222 N N . PRO A 1 431 ? -11.055 40.062 -2.979 1 96.25 431 PRO A N 1
ATOM 3223 C CA . PRO A 1 431 ? -10.07 40.094 -1.893 1 96.25 431 PRO A CA 1
ATOM 3224 C C . PRO A 1 431 ? -8.859 40.938 -2.219 1 96.25 431 PRO A C 1
ATOM 3226 O O . PRO A 1 431 ? -8.258 40.812 -3.285 1 96.25 431 PRO A O 1
ATOM 3229 N N . ILE A 1 432 ? -8.492 41.844 -1.281 1 94.81 432 ILE A N 1
ATOM 3230 C CA . ILE A 1 432 ? -7.395 42.781 -1.551 1 94.81 432 ILE A CA 1
ATOM 3231 C C . ILE A 1 432 ? -6.309 42.594 -0.491 1 94.81 432 ILE A C 1
ATOM 3233 O O . ILE A 1 432 ? -5.184 43.062 -0.661 1 94.81 432 ILE A O 1
ATOM 3237 N N . GLY A 1 433 ? -6.621 41.938 0.557 1 95.75 433 GLY A N 1
ATOM 3238 C CA . GLY A 1 433 ? -5.652 41.75 1.624 1 95.75 433 GLY A CA 1
ATOM 3239 C C . GLY A 1 433 ? -6.191 40.906 2.762 1 95.75 433 GLY A C 1
ATOM 3240 O O . GLY A 1 433 ? -7.227 40.25 2.619 1 95.75 433 GLY A O 1
ATOM 3241 N N . TYR A 1 434 ? -5.379 40.812 3.879 1 94.94 434 TYR A N 1
ATOM 3242 C CA . TYR A 1 434 ? -5.824 40.094 5.07 1 94.94 434 TYR A CA 1
ATOM 3243 C C . TYR A 1 434 ? -5.199 40.688 6.328 1 94.94 434 TYR A C 1
ATOM 3245 O O . TYR A 1 434 ? -4.254 41.469 6.246 1 94.94 434 TYR A O 1
ATOM 3253 N N . ILE A 1 435 ? -5.812 40.5 7.445 1 94.06 435 ILE A N 1
ATOM 3254 C CA . ILE A 1 435 ? -5.367 41 8.742 1 94.06 435 ILE A CA 1
ATOM 3255 C C . ILE A 1 435 ? -5.312 39.844 9.742 1 94.06 435 ILE A C 1
ATOM 3257 O O . ILE A 1 435 ? -6.223 39 9.797 1 94.06 435 ILE A O 1
ATOM 3261 N N . THR A 1 436 ? -4.23 39.812 10.461 1 91 436 THR A N 1
ATOM 3262 C CA . THR A 1 436 ? -4.09 38.812 11.523 1 91 436 THR A CA 1
ATOM 3263 C C . THR A 1 436 ? -4.129 39.5 12.891 1 91 436 THR A C 1
ATOM 3265 O O . THR A 1 436 ? -4.043 40.719 12.984 1 91 436 THR A O 1
ATOM 3268 N N . ALA A 1 437 ? -4.242 38.688 13.883 1 89 437 ALA A N 1
ATOM 3269 C CA . ALA A 1 437 ? -4.242 39.219 15.242 1 89 437 ALA A CA 1
ATOM 3270 C C . ALA A 1 437 ? -2.943 39.969 15.547 1 89 437 ALA A C 1
ATOM 3272 O O . ALA A 1 437 ? -2.951 40.969 16.234 1 89 437 ALA A O 1
ATOM 3273 N N . ALA A 1 438 ? -1.921 39.469 14.992 1 87.31 438 ALA A N 1
ATOM 3274 C CA . ALA A 1 438 ? -0.615 40.094 15.227 1 87.31 438 ALA A CA 1
ATOM 3275 C C . ALA A 1 438 ? -0.567 41.5 14.688 1 87.31 438 ALA A C 1
ATOM 3277 O O . ALA A 1 438 ? 0.129 42.375 15.234 1 87.31 438 ALA A O 1
ATOM 3278 N N . ASP A 1 439 ? -1.29 41.781 13.695 1 89.25 439 ASP A N 1
ATOM 3279 C CA . ASP A 1 439 ? -1.291 43.094 13.062 1 89.25 439 ASP A CA 1
ATOM 3280 C C . ASP A 1 439 ? -2.025 44.125 13.922 1 89.25 439 ASP A C 1
ATOM 3282 O O . ASP A 1 439 ? -1.887 45.312 13.719 1 89.25 439 ASP A O 1
ATOM 3286 N N . LEU A 1 440 ? -2.709 43.625 14.844 1 89.75 440 LEU A N 1
ATOM 3287 C CA . LEU A 1 440 ? -3.559 44.531 15.633 1 89.75 440 LEU A CA 1
ATOM 3288 C C . LEU A 1 440 ? -2.936 44.812 17 1 89.75 440 LEU A C 1
ATOM 3290 O O . LEU A 1 440 ? -3.484 45.562 17.797 1 89.75 440 LEU A O 1
ATOM 3294 N N . ILE A 1 441 ? -1.777 44.25 17.016 1 85.12 441 ILE A N 1
ATOM 3295 C CA . ILE A 1 441 ? -1.085 44.438 18.281 1 85.12 441 ILE A CA 1
ATOM 3296 C C . ILE A 1 441 ? -0.539 45.844 18.375 1 85.12 441 ILE A C 1
ATOM 3298 O O . ILE A 1 441 ? -0.112 46.406 17.359 1 85.12 441 ILE A O 1
ATOM 3302 N N . TYR A 1 442 ? -0.621 46.562 19.328 1 82.62 442 TYR A N 1
ATOM 3303 C CA . TYR A 1 442 ? -0.025 47.875 19.656 1 82.62 442 TYR A CA 1
ATOM 3304 C C . TYR A 1 442 ? -0.92 49 19.188 1 82.62 442 TYR A C 1
ATOM 3306 O O . TYR A 1 442 ? -0.486 50.156 19.141 1 82.62 442 TYR A O 1
ATOM 3314 N N . ILE A 1 443 ? -2.061 48.656 18.625 1 87.25 443 ILE A N 1
ATOM 3315 C CA . ILE A 1 443 ? -3.008 49.688 18.25 1 87.25 443 ILE A CA 1
ATOM 3316 C C . ILE A 1 443 ? -3.994 49.938 19.391 1 87.25 443 ILE A C 1
ATOM 3318 O O . ILE A 1 443 ? -4.746 49.031 19.766 1 87.25 443 ILE A O 1
ATOM 3322 N N . ALA A 1 444 ? -3.965 51.125 19.844 1 83.94 444 ALA A N 1
ATOM 3323 C CA . ALA A 1 444 ? -4.848 51.469 20.953 1 83.94 444 ALA A CA 1
ATOM 3324 C C . ALA A 1 444 ? -6.309 51.438 20.531 1 83.94 444 ALA A C 1
ATOM 3326 O O . ALA A 1 444 ? -6.629 51.719 19.375 1 83.94 444 ALA A O 1
ATOM 3327 N N . PRO A 1 445 ? -7.168 51.062 21.484 1 83.94 445 PRO A N 1
ATOM 3328 C CA . PRO A 1 445 ? -8.594 51 21.156 1 83.94 445 PRO A CA 1
ATOM 3329 C C . PRO A 1 445 ? -9.125 52.312 20.562 1 83.94 445 PRO A C 1
ATOM 3331 O O . PRO A 1 445 ? -9.977 52.281 19.672 1 83.94 445 PRO A O 1
ATOM 3334 N N . SER A 1 446 ? -8.609 53.375 21.016 1 84.75 446 SER A N 1
ATOM 3335 C CA . SER A 1 446 ? -9.047 54.656 20.5 1 84.75 446 SER A CA 1
ATOM 3336 C C . SER A 1 446 ? -8.641 54.844 19.047 1 84.75 446 SER A C 1
ATOM 3338 O O . SER A 1 446 ? -9.406 55.406 18.25 1 84.75 446 SER A O 1
ATOM 3340 N N . GLU A 1 447 ? -7.523 54.344 18.766 1 89.31 447 GLU A N 1
ATOM 3341 C CA . GLU A 1 447 ? -7.031 54.438 17.391 1 89.31 447 GLU A CA 1
ATOM 3342 C C . GLU A 1 447 ? -7.742 53.438 16.484 1 89.31 447 GLU A C 1
ATOM 3344 O O . GLU A 1 447 ? -7.914 53.688 15.289 1 89.31 447 GLU A O 1
ATOM 3349 N N . MET A 1 448 ? -8.258 52.438 17.062 1 90.75 448 MET A N 1
ATOM 3350 C CA . MET A 1 448 ? -8.945 51.375 16.312 1 90.75 448 MET A CA 1
ATOM 3351 C C . MET A 1 448 ? -10.266 51.906 15.75 1 90.75 448 MET A C 1
ATOM 3353 O O . MET A 1 448 ? -10.711 51.469 14.688 1 90.75 448 MET A O 1
ATOM 3357 N N . ARG A 1 449 ? -10.781 52.812 16.422 1 89.69 449 ARG A N 1
ATOM 3358 C CA . ARG A 1 449 ? -12.055 53.375 15.969 1 89.69 449 ARG A CA 1
ATOM 3359 C C . ARG A 1 449 ? -11.844 54.281 14.766 1 89.69 449 ARG A C 1
ATOM 3361 O O . ARG A 1 449 ? -12.734 54.438 13.93 1 89.69 449 ARG A O 1
ATOM 3368 N N . ARG A 1 450 ? -10.617 54.812 14.633 1 91.88 450 ARG A N 1
ATOM 3369 C CA . ARG A 1 450 ? -10.328 55.781 13.594 1 91.88 450 ARG A CA 1
ATOM 3370 C C . ARG A 1 450 ? -9.758 55.125 12.352 1 91.88 450 ARG A C 1
ATOM 3372 O O . ARG A 1 450 ? -10.102 55.469 11.227 1 91.88 450 ARG A O 1
ATOM 3379 N N . LEU A 1 451 ? -8.977 54.094 12.547 1 94.12 451 LEU A N 1
ATOM 3380 C CA . LEU A 1 451 ? -8.289 53.438 11.445 1 94.12 451 LEU A CA 1
ATOM 3381 C C . LEU A 1 451 ? -9.203 52.438 10.758 1 94.12 451 LEU A C 1
ATOM 3383 O O . LEU A 1 451 ? -10.086 51.875 11.398 1 94.12 451 LEU A O 1
ATOM 3387 N N . THR A 1 452 ? -8.961 52.281 9.438 1 95.31 452 THR A N 1
ATOM 3388 C CA . THR A 1 452 ? -9.75 51.312 8.672 1 95.31 452 THR A CA 1
ATOM 3389 C C . THR A 1 452 ? -8.922 50.094 8.328 1 95.31 452 THR A C 1
ATOM 3391 O O . THR A 1 452 ? -7.699 50.094 8.484 1 95.31 452 THR A O 1
ATOM 3394 N N . ALA A 1 453 ? -9.586 49.031 7.93 1 96.5 453 ALA A N 1
ATOM 3395 C CA . ALA A 1 453 ? -8.945 47.781 7.547 1 96.5 453 ALA A CA 1
ATOM 3396 C C . ALA A 1 453 ? -7.922 48 6.438 1 96.5 453 ALA A C 1
ATOM 3398 O O . ALA A 1 453 ? -6.84 47.406 6.453 1 96.5 453 ALA A O 1
ATOM 3399 N N . GLU A 1 454 ? -8.219 48.781 5.531 1 94.94 454 GLU A N 1
ATOM 3400 C CA . GLU A 1 454 ? -7.355 49.031 4.375 1 94.94 454 GLU A CA 1
ATOM 3401 C C . GLU A 1 454 ? -6.016 49.625 4.805 1 94.94 454 GLU A C 1
ATOM 3403 O O . GLU A 1 454 ? -4.984 49.375 4.184 1 94.94 454 GLU A O 1
ATOM 3408 N N . GLU A 1 455 ? -5.996 50.344 5.879 1 94.06 455 GLU A N 1
ATOM 3409 C CA . GLU A 1 455 ? -4.805 51.062 6.332 1 94.06 455 GLU A CA 1
ATOM 3410 C C . GLU A 1 455 ? -3.832 50.094 7.039 1 94.06 455 GLU A C 1
ATOM 3412 O O . GLU A 1 455 ? -2.643 50.406 7.156 1 94.06 455 GLU A O 1
ATOM 3417 N N . VAL A 1 456 ? -4.344 48.938 7.438 1 93.44 456 VAL A N 1
ATOM 3418 C CA . VAL A 1 456 ? -3.498 48.094 8.266 1 93.44 456 VAL A CA 1
ATOM 3419 C C . VAL A 1 456 ? -3.322 46.75 7.598 1 93.44 456 VAL A C 1
ATOM 3421 O O . VAL A 1 456 ? -2.428 45.969 7.961 1 93.44 456 VAL A O 1
ATOM 3424 N N . MET A 1 457 ? -4.055 46.438 6.656 1 93.44 457 MET A N 1
ATOM 3425 C CA . MET A 1 457 ? -4.09 45.094 6.062 1 93.44 457 MET A CA 1
ATOM 3426 C C . MET A 1 457 ? -2.77 44.781 5.375 1 93.44 457 MET A C 1
ATOM 3428 O O . MET A 1 457 ? -2.049 45.688 4.945 1 93.44 457 MET A O 1
ATOM 3432 N N . ARG A 1 458 ? -2.471 43.469 5.477 1 93.12 458 ARG A N 1
ATOM 3433 C CA . ARG A 1 458 ? -1.393 42.938 4.641 1 93.12 458 ARG A CA 1
ATOM 3434 C C . ARG A 1 458 ? -1.848 42.812 3.191 1 93.12 458 ARG A C 1
ATOM 3436 O O . ARG A 1 458 ? -2.975 42.375 2.93 1 93.12 458 ARG A O 1
ATOM 3443 N N . GLU A 1 459 ? -0.862 43.125 2.334 1 89.12 459 GLU A N 1
ATOM 3444 C CA . GLU A 1 459 ? -1.207 43.031 0.92 1 89.12 459 GLU A CA 1
ATOM 3445 C C . GLU A 1 459 ? -0.972 41.594 0.407 1 89.12 459 GLU A C 1
ATOM 3447 O O . GLU A 1 459 ? -0.271 40.812 1.045 1 89.12 459 GLU A O 1
ATOM 3452 N N . ASN A 1 460 ? -1.712 41.188 -0.622 1 85.19 460 ASN A N 1
ATOM 3453 C CA . ASN A 1 460 ? -1.519 39.938 -1.368 1 85.19 460 ASN A CA 1
ATOM 3454 C C . ASN A 1 460 ? -1.999 38.719 -0.576 1 85.19 460 ASN A C 1
ATOM 3456 O O . ASN A 1 460 ? -1.234 37.781 -0.344 1 85.19 460 ASN A O 1
ATOM 3460 N N . VAL A 1 461 ? -3.236 38.75 -0.2 1 90.38 461 VAL A N 1
ATOM 3461 C CA . VAL A 1 461 ? -3.83 37.594 0.421 1 90.38 461 VAL A CA 1
ATOM 3462 C C . VAL A 1 461 ? -3.744 36.406 -0.536 1 90.38 461 VAL A C 1
ATOM 3464 O O . VAL A 1 461 ? -3.939 36.562 -1.744 1 90.38 461 VAL A O 1
ATOM 3467 N N . PRO A 1 462 ? -3.303 35.25 -0.023 1 90.88 462 PRO A N 1
ATOM 3468 C CA . PRO A 1 462 ? -3.324 34.094 -0.898 1 90.88 462 PRO A CA 1
ATOM 3469 C C . PRO A 1 462 ? -4.727 33.75 -1.407 1 90.88 462 PRO A C 1
ATOM 3471 O O . PRO A 1 462 ? -5.688 33.781 -0.636 1 90.88 462 PRO A O 1
ATOM 3474 N N . ILE A 1 463 ? -4.828 33.562 -2.732 1 92.88 463 ILE A N 1
ATOM 3475 C CA . ILE A 1 463 ? -6.129 33.312 -3.35 1 92.88 463 ILE A CA 1
ATOM 3476 C C . ILE A 1 463 ? -6.133 31.969 -4.062 1 92.88 463 ILE A C 1
ATOM 3478 O O . ILE A 1 463 ? -5.141 31.594 -4.691 1 92.88 463 ILE A O 1
ATOM 3482 N N . VAL A 1 464 ? -7.211 31.234 -3.801 1 91 464 VAL A N 1
ATOM 3483 C CA . VAL A 1 464 ? -7.461 30.016 -4.57 1 91 464 VAL A CA 1
ATOM 3484 C C . VAL A 1 464 ? -8.859 30.078 -5.18 1 91 464 VAL A C 1
ATOM 3486 O O . VAL A 1 464 ? -9.734 30.797 -4.688 1 91 464 VAL A O 1
ATOM 3489 N N . LYS A 1 465 ? -9.016 29.344 -6.34 1 90.88 465 LYS A N 1
ATOM 3490 C CA . LYS A 1 465 ? -10.32 29.312 -6.988 1 90.88 465 LYS A CA 1
ATOM 3491 C C . LYS A 1 465 ? -11.188 28.188 -6.43 1 90.88 465 LYS A C 1
ATOM 3493 O O . LYS A 1 465 ? -10.664 27.172 -5.957 1 90.88 465 LYS A O 1
ATOM 3498 N N . VAL A 1 466 ? -12.461 28.453 -6.488 1 89.5 466 VAL A N 1
ATOM 3499 C CA . VAL A 1 466 ? -13.422 27.484 -5.977 1 89.5 466 VAL A CA 1
ATOM 3500 C C . VAL A 1 466 ? -13.305 26.188 -6.75 1 89.5 466 VAL A C 1
ATOM 3502 O O . VAL A 1 466 ? -13.578 25.109 -6.211 1 89.5 466 VAL A O 1
ATOM 3505 N N . THR A 1 467 ? -12.75 26.266 -7.926 1 82.56 467 THR A N 1
ATOM 3506 C CA . THR A 1 467 ? -12.68 25.094 -8.789 1 82.56 467 THR A CA 1
ATOM 3507 C C . THR A 1 467 ? -11.352 24.375 -8.617 1 82.56 467 THR A C 1
ATOM 3509 O O . THR A 1 467 ? -11.156 23.281 -9.141 1 82.56 467 THR A O 1
ATOM 3512 N N . ASP A 1 468 ? -10.516 25.062 -7.809 1 83.12 468 ASP A N 1
ATOM 3513 C CA . ASP A 1 468 ? -9.219 24.422 -7.602 1 83.12 468 ASP A CA 1
ATOM 3514 C C . ASP A 1 468 ? -9.352 23.156 -6.762 1 83.12 468 ASP A C 1
ATOM 3516 O O . ASP A 1 468 ? -10.328 23 -6.02 1 83.12 468 ASP A O 1
ATOM 3520 N N . ARG A 1 469 ? -8.484 22.312 -6.93 1 74.38 469 ARG A N 1
ATOM 3521 C CA . ARG A 1 469 ? -8.453 21.094 -6.113 1 74.38 469 ARG A CA 1
ATOM 3522 C C . ARG A 1 469 ? -7.773 21.359 -4.773 1 74.38 469 ARG A C 1
ATOM 3524 O O . ARG A 1 469 ? -6.953 22.281 -4.656 1 74.38 469 ARG A O 1
ATOM 3531 N N . VAL A 1 470 ? -8.086 20.562 -3.779 1 79.38 470 VAL A N 1
ATOM 3532 C CA . VAL A 1 470 ? -7.539 20.672 -2.432 1 79.38 470 VAL A CA 1
ATOM 3533 C C . VAL A 1 470 ? -6.02 20.531 -2.471 1 79.38 470 VAL A C 1
ATOM 3535 O O . VAL A 1 470 ? -5.309 21.125 -1.66 1 79.38 470 VAL A O 1
ATOM 3538 N N . THR A 1 471 ? -5.609 19.891 -3.498 1 71.12 471 THR A N 1
ATOM 3539 C CA . THR A 1 471 ? -4.172 19.672 -3.615 1 71.12 471 THR A CA 1
ATOM 3540 C C . THR A 1 471 ? -3.438 21 -3.805 1 71.12 471 THR A C 1
ATOM 3542 O O . THR A 1 471 ? -2.27 21.125 -3.432 1 71.12 471 THR A O 1
ATOM 3545 N N . GLU A 1 472 ? -4.148 21.938 -4.418 1 72.69 472 GLU A N 1
ATOM 3546 C CA . GLU A 1 472 ? -3.564 23.25 -4.613 1 72.69 472 GLU A CA 1
ATOM 3547 C C . GLU A 1 472 ? -3.262 23.922 -3.275 1 72.69 472 GLU A C 1
ATOM 3549 O O . GLU A 1 472 ? -2.307 24.703 -3.166 1 72.69 472 GLU A O 1
ATOM 3554 N N . LEU A 1 473 ? -4.039 23.547 -2.297 1 74.94 473 LEU A N 1
ATOM 3555 C CA . LEU A 1 473 ? -3.875 24.141 -0.976 1 74.94 473 LEU A CA 1
ATOM 3556 C C . LEU A 1 473 ? -2.674 23.531 -0.254 1 74.94 473 LEU A C 1
ATOM 3558 O O . LEU A 1 473 ? -2.148 24.125 0.689 1 74.94 473 LEU A O 1
ATOM 3562 N N . LEU A 1 474 ? -2.295 22.391 -0.751 1 66.69 474 LEU A N 1
ATOM 3563 C CA . LEU A 1 474 ? -1.215 21.688 -0.068 1 66.69 474 LEU A CA 1
ATOM 3564 C C . LEU A 1 474 ? 0.145 22.234 -0.5 1 66.69 474 LEU A C 1
ATOM 3566 O O . LEU A 1 474 ? 1.176 21.844 0.056 1 66.69 474 LEU A O 1
ATOM 3570 N N . ARG A 1 475 ? -0.012 23.203 -1.4 1 63.69 475 ARG A N 1
ATOM 3571 C CA . ARG A 1 475 ? 1.238 23.875 -1.76 1 63.69 475 ARG A CA 1
ATOM 3572 C C . ARG A 1 475 ? 1.841 24.594 -0.56 1 63.69 475 ARG A C 1
ATOM 3574 O O . ARG A 1 475 ? 1.117 25.188 0.241 1 63.69 475 ARG A O 1
ATOM 3581 N N . GLU A 1 476 ? 3.096 24.422 -0.308 1 57.84 476 GLU A N 1
ATOM 3582 C CA . GLU A 1 476 ? 3.822 24.922 0.853 1 57.84 476 GLU A CA 1
ATOM 3583 C C . GLU A 1 476 ? 3.477 26.391 1.13 1 57.84 476 GLU A C 1
ATOM 3585 O O . GLU A 1 476 ? 3.244 26.766 2.279 1 57.84 476 GLU A O 1
ATOM 3590 N N . HIS A 1 477 ? 3.307 27.172 0.082 1 65.5 477 HIS A N 1
ATOM 3591 C CA . HIS A 1 477 ? 3.105 28.609 0.289 1 65.5 477 HIS A CA 1
ATOM 3592 C C . HIS A 1 477 ? 1.696 28.891 0.797 1 65.5 477 HIS A C 1
ATOM 3594 O O . HIS A 1 477 ? 1.483 29.859 1.536 1 65.5 477 HIS A O 1
ATOM 3600 N N . LEU A 1 478 ? 0.812 27.969 0.631 1 76.19 478 LEU A N 1
ATOM 3601 C CA . LEU A 1 478 ? -0.568 28.203 1.041 1 76.19 478 LEU A CA 1
ATOM 3602 C C . LEU A 1 478 ? -0.845 27.578 2.402 1 76.19 478 LEU A C 1
ATOM 3604 O O . LEU A 1 478 ? -1.602 28.125 3.205 1 76.19 478 LEU A O 1
ATOM 3608 N N . VAL A 1 479 ? -0.081 26.531 2.648 1 74.12 479 VAL A N 1
ATOM 3609 C CA . VAL A 1 479 ? -0.336 25.797 3.883 1 74.12 479 VAL A CA 1
ATOM 3610 C C . VAL A 1 479 ? 0.189 26.594 5.074 1 74.12 479 VAL A C 1
ATOM 3612 O O . VAL A 1 479 ? -0.33 26.484 6.188 1 74.12 479 VAL A O 1
ATOM 3615 N N . ALA A 1 480 ? 1.163 27.406 4.773 1 72.81 480 ALA A N 1
ATOM 3616 C CA . ALA A 1 480 ? 1.783 28.188 5.844 1 72.81 480 ALA A CA 1
ATOM 3617 C C . ALA A 1 480 ? 0.964 29.438 6.164 1 72.81 480 ALA A C 1
ATOM 3619 O O . ALA A 1 480 ? 1.151 30.062 7.211 1 72.81 480 ALA A O 1
ATOM 3620 N N . GLU A 1 481 ? 0.005 29.719 5.336 1 80.88 481 GLU A N 1
ATOM 3621 C CA . GLU A 1 481 ? -0.767 30.938 5.508 1 80.88 481 GLU A CA 1
ATOM 3622 C C . GLU A 1 481 ? -1.896 30.734 6.52 1 80.88 481 GLU A C 1
ATOM 3624 O O . GLU A 1 481 ? -2.484 29.656 6.598 1 80.88 481 GLU A O 1
ATOM 3629 N N . PRO A 1 482 ? -2.139 31.781 7.332 1 82.75 482 PRO A N 1
ATOM 3630 C CA . PRO A 1 482 ? -3.203 31.672 8.328 1 82.75 482 PRO A CA 1
ATOM 3631 C C . PRO A 1 482 ? -4.594 31.609 7.707 1 82.75 482 PRO A C 1
ATOM 3633 O O . PRO A 1 482 ? -5.543 31.141 8.336 1 82.75 482 PRO A O 1
ATOM 3636 N N . ILE A 1 483 ? -4.684 32.188 6.527 1 90 483 ILE A N 1
ATOM 3637 C CA . ILE A 1 483 ? -5.984 32.25 5.867 1 90 483 ILE A CA 1
ATOM 3638 C C . ILE A 1 483 ? -5.793 32.312 4.355 1 90 483 ILE A C 1
ATOM 3640 O O . ILE A 1 483 ? -4.785 32.844 3.875 1 90 483 ILE A O 1
ATOM 3644 N N . VAL A 1 484 ? -6.73 31.672 3.646 1 92.25 484 VAL A N 1
ATOM 3645 C CA . VAL A 1 484 ? -6.734 31.703 2.188 1 92.25 484 VAL A CA 1
ATOM 3646 C C . VAL A 1 484 ? -8.109 32.125 1.681 1 92.25 484 VAL A C 1
ATOM 3648 O O . VAL A 1 484 ? -9.133 31.703 2.205 1 92.25 484 VAL A O 1
ATOM 3651 N N . ALA A 1 485 ? -8.078 33.125 0.754 1 95 485 ALA A N 1
ATOM 3652 C CA . ALA A 1 485 ? -9.328 33.594 0.145 1 95 485 ALA A CA 1
ATOM 3653 C C . ALA A 1 485 ? -9.734 32.656 -1.005 1 95 485 ALA A C 1
ATOM 3655 O O . ALA A 1 485 ? -8.906 32.281 -1.833 1 95 485 ALA A O 1
ATOM 3656 N N . VAL A 1 486 ? -10.969 32.219 -0.979 1 94.38 486 VAL A N 1
ATOM 3657 C CA . VAL A 1 486 ? -11.523 31.406 -2.057 1 94.38 486 VAL A CA 1
ATOM 3658 C C . VAL A 1 486 ? -12.398 32.281 -2.961 1 94.38 486 VAL A C 1
ATOM 3660 O O . VAL A 1 486 ? -13.344 32.906 -2.496 1 94.38 486 VAL A O 1
ATOM 3663 N N . VAL A 1 487 ? -12.062 32.281 -4.336 1 94.44 487 VAL A N 1
ATOM 3664 C CA . VAL A 1 487 ? -12.773 33.188 -5.238 1 94.44 487 VAL A CA 1
ATOM 3665 C C . VAL A 1 487 ? -13.445 32.375 -6.352 1 94.44 487 VAL A C 1
ATOM 3667 O O . VAL A 1 487 ? -13.086 31.234 -6.586 1 94.44 487 VAL A O 1
ATOM 3670 N N . ASP A 1 488 ? -14.477 32.969 -6.91 1 92 488 ASP A N 1
ATOM 3671 C CA . ASP A 1 488 ? -15.117 32.375 -8.07 1 92 488 ASP A CA 1
ATOM 3672 C C . ASP A 1 488 ? -14.375 32.719 -9.359 1 92 488 ASP A C 1
ATOM 3674 O O . ASP A 1 488 ? -13.266 33.25 -9.312 1 92 488 ASP A O 1
ATOM 3678 N N . GLU A 1 489 ? -14.914 32.344 -10.57 1 87.88 489 GLU A N 1
ATOM 3679 C CA . GLU A 1 489 ? -14.273 32.531 -11.867 1 87.88 489 GLU A CA 1
ATOM 3680 C C . GLU A 1 489 ? -14.117 34.031 -12.188 1 87.88 489 GLU A C 1
ATOM 3682 O O . GLU A 1 489 ? -13.172 34.406 -12.867 1 87.88 489 GLU A O 1
ATOM 3687 N N . ASP A 1 490 ? -14.945 34.844 -11.57 1 88.25 490 ASP A N 1
ATOM 3688 C CA . ASP A 1 490 ? -14.914 36.281 -11.844 1 88.25 490 ASP A CA 1
ATOM 3689 C C . ASP A 1 490 ? -14.031 37.031 -10.836 1 88.25 490 ASP A C 1
ATOM 3691 O O . ASP A 1 490 ? -13.891 38.25 -10.891 1 88.25 490 ASP A O 1
ATOM 3695 N N . GLY A 1 491 ? -13.484 36.312 -9.891 1 90.62 491 GLY A N 1
ATOM 3696 C CA . GLY A 1 491 ? -12.578 36.906 -8.922 1 90.62 491 GLY A CA 1
ATOM 3697 C C . GLY A 1 491 ? -13.273 37.406 -7.672 1 90.62 491 GLY A C 1
ATOM 3698 O O . GLY A 1 491 ? -12.664 38.062 -6.84 1 90.62 491 GLY A O 1
ATOM 3699 N N . HIS A 1 492 ? -14.57 37.094 -7.551 1 92.81 492 HIS A N 1
ATOM 3700 C CA . HIS A 1 492 ? -15.305 37.5 -6.352 1 92.81 492 HIS A CA 1
ATOM 3701 C C . HIS A 1 492 ? -15.117 36.469 -5.234 1 92.81 492 HIS A C 1
ATOM 3703 O O . HIS A 1 492 ? -15.07 35.281 -5.488 1 92.81 492 HIS A O 1
ATOM 3709 N N . LEU A 1 493 ? -15.062 37 -3.98 1 94.31 493 LEU A N 1
ATOM 3710 C CA . LEU A 1 493 ? -14.844 36.125 -2.836 1 94.31 493 LEU A CA 1
ATOM 3711 C C . LEU A 1 493 ? -16.078 35.281 -2.555 1 94.31 493 LEU A C 1
ATOM 3713 O O . LEU A 1 493 ? -17.188 35.812 -2.473 1 94.31 493 LEU A O 1
ATOM 3717 N N . VAL A 1 494 ? -15.867 34 -2.41 1 92.25 494 VAL A N 1
ATOM 3718 C CA . VAL A 1 494 ? -16.953 33.094 -2.111 1 92.25 494 VAL A CA 1
ATOM 3719 C C . VAL A 1 494 ? -16.828 32.562 -0.676 1 92.25 494 VAL A C 1
ATOM 3721 O O . VAL A 1 494 ? -17.797 32.125 -0.073 1 92.25 494 VAL A O 1
ATOM 3724 N N . GLY A 1 495 ? -15.617 32.625 -0.214 1 93 495 GLY A N 1
ATOM 3725 C CA . GLY A 1 495 ? -15.375 32.125 1.137 1 93 495 GLY A CA 1
ATOM 3726 C C . GLY A 1 495 ? -13.906 32.188 1.529 1 93 495 GLY A C 1
ATOM 3727 O O . GLY A 1 495 ? -13.086 32.75 0.821 1 93 495 GLY A O 1
ATOM 3728 N N . THR A 1 496 ? -13.641 31.766 2.738 1 93.06 496 THR A N 1
ATOM 3729 C CA . THR A 1 496 ? -12.273 31.703 3.248 1 93.06 496 THR A CA 1
ATOM 3730 C C . THR A 1 496 ? -11.953 30.297 3.766 1 93.06 496 THR A C 1
ATOM 3732 O O . THR A 1 496 ? -12.859 29.5 4.012 1 93.06 496 THR A O 1
ATOM 3735 N N . LEU A 1 497 ? -10.703 29.984 3.744 1 89 497 LEU A N 1
ATOM 3736 C CA . LEU A 1 497 ? -10.242 28.703 4.262 1 89 497 LEU A CA 1
ATOM 3737 C C . LEU A 1 497 ? -9.031 28.891 5.168 1 89 497 LEU A C 1
ATOM 3739 O O . LEU A 1 497 ? -8.242 29.812 4.973 1 89 497 LEU A O 1
ATOM 3743 N N . ASN A 1 498 ? -9 28.062 6.176 1 84.62 498 ASN A N 1
ATOM 3744 C CA . ASN A 1 498 ? -7.785 27.875 6.969 1 84.62 498 ASN A CA 1
ATOM 3745 C C . ASN A 1 498 ? -7.051 26.594 6.562 1 84.62 498 ASN A C 1
ATOM 3747 O O . ASN A 1 498 ? -7.527 25.5 6.82 1 84.62 498 ASN A O 1
ATOM 3751 N N . PRO A 1 499 ? -5.938 26.75 5.883 1 77.31 499 PRO A N 1
ATOM 3752 C CA . PRO A 1 499 ? -5.238 25.578 5.359 1 77.31 499 PRO A CA 1
ATOM 3753 C C . PRO A 1 499 ? -4.949 24.531 6.43 1 77.31 499 PRO A C 1
ATOM 3755 O O . PRO A 1 499 ? -4.984 23.328 6.152 1 77.31 499 PRO A O 1
ATOM 3758 N N . HIS A 1 500 ? -4.809 24.969 7.598 1 73.06 500 HIS A N 1
ATOM 3759 C CA . HIS A 1 500 ? -4.512 24.031 8.672 1 73.06 500 HIS A CA 1
ATOM 3760 C C . HIS A 1 500 ? -5.703 23.125 8.961 1 73.06 500 HIS A C 1
ATOM 3762 O O . HIS A 1 500 ? -5.535 21.922 9.211 1 73.06 500 HIS A O 1
ATOM 3768 N N . ARG A 1 501 ? -6.785 23.672 8.883 1 73.38 501 ARG A N 1
ATOM 3769 C CA . ARG A 1 501 ? -7.996 22.891 9.133 1 73.38 501 ARG A CA 1
ATOM 3770 C C . ARG A 1 501 ? -8.258 21.891 8.008 1 73.38 501 ARG A C 1
ATOM 3772 O O . ARG A 1 501 ? -8.75 20.797 8.25 1 73.38 501 ARG A O 1
ATOM 3779 N N . VAL A 1 502 ? -7.914 22.375 6.934 1 75.44 502 VAL A N 1
ATOM 3780 C CA . VAL A 1 502 ? -8.094 21.5 5.777 1 75.44 502 VAL A CA 1
ATOM 3781 C C . VAL A 1 502 ? -7.168 20.281 5.895 1 75.44 502 VAL A C 1
ATOM 3783 O O . VAL A 1 502 ? -7.574 19.156 5.617 1 75.44 502 VAL A O 1
ATOM 3786 N N . LEU A 1 503 ? -5.992 20.562 6.293 1 71.25 503 LEU A N 1
ATOM 3787 C CA . LEU A 1 503 ? -5.023 19.484 6.465 1 71.25 503 LEU A CA 1
ATOM 3788 C C . LEU A 1 503 ? -5.496 18.484 7.516 1 71.25 503 LEU A C 1
ATOM 3790 O O . LEU A 1 503 ? -5.328 17.281 7.348 1 71.25 503 LEU A O 1
ATOM 3794 N N . GLN A 1 504 ? -6.105 19.031 8.547 1 69.81 504 GLN A N 1
ATOM 3795 C CA . GLN A 1 504 ? -6.629 18.172 9.602 1 69.81 504 GLN A CA 1
ATOM 3796 C C . GLN A 1 504 ? -7.73 17.25 9.062 1 69.81 504 GLN A C 1
ATOM 3798 O O . GLN A 1 504 ? -7.789 16.078 9.406 1 69.81 504 GLN A O 1
ATOM 3803 N N . LYS A 1 505 ? -8.469 17.797 8.25 1 66.38 505 LYS A N 1
ATOM 3804 C CA . LYS A 1 505 ? -9.562 17.031 7.656 1 66.38 505 LYS A CA 1
ATOM 3805 C C . LYS A 1 505 ? -9.031 15.969 6.699 1 66.38 505 LYS A C 1
ATOM 3807 O O . LYS A 1 505 ? -9.523 14.844 6.688 1 66.38 505 LYS A O 1
ATOM 3812 N N . ILE A 1 506 ? -8.062 16.391 5.969 1 65.38 506 ILE A N 1
ATOM 3813 C CA . ILE A 1 506 ? -7.492 15.508 4.957 1 65.38 506 ILE A CA 1
ATOM 3814 C C . ILE A 1 506 ? -6.816 14.312 5.633 1 65.38 506 ILE A C 1
ATOM 3816 O O . ILE A 1 506 ? -6.941 13.18 5.168 1 65.38 506 ILE A O 1
ATOM 3820 N N . TYR A 1 507 ? -6.191 14.617 6.68 1 60.09 507 TYR A N 1
ATOM 3821 C CA . TYR A 1 507 ? -5.406 13.547 7.293 1 60.09 507 TYR A CA 1
ATOM 3822 C C . TYR A 1 507 ? -6.18 12.883 8.43 1 60.09 507 TYR A C 1
ATOM 3824 O O . TYR A 1 507 ? -5.613 12.117 9.203 1 60.09 507 TYR A O 1
ATOM 3832 N N . GLY A 1 508 ? -7.613 13.219 8.461 1 56.03 508 GLY A N 1
ATOM 3833 C CA . GLY A 1 508 ? -8.531 12.57 9.391 1 56.03 508 GLY A CA 1
ATOM 3834 C C . GLY A 1 508 ? -8.227 12.875 10.844 1 56.03 508 GLY A C 1
ATOM 3835 O O . GLY A 1 508 ? -8.438 12.031 11.719 1 56.03 508 GLY A O 1
ATOM 3836 N N . ILE A 1 509 ? -7.594 13.828 11.18 1 49.47 509 ILE A N 1
ATOM 3837 C CA . ILE A 1 509 ? -7.336 14.195 12.57 1 49.47 509 ILE A CA 1
ATOM 3838 C C . ILE A 1 509 ? -8.578 14.828 13.18 1 49.47 509 ILE A C 1
ATOM 3840 O O . ILE A 1 509 ? -9.07 15.844 12.688 1 49.47 509 ILE A O 1
ATOM 3844 N N . SER A 1 510 ? -9.711 14.008 13.484 1 46.28 510 SER A N 1
ATOM 3845 C CA . SER A 1 510 ? -10.984 14.461 14.047 1 46.28 510 SER A CA 1
ATOM 3846 C C . SER A 1 510 ? -10.773 15.18 15.375 1 46.28 510 SER A C 1
ATOM 3848 O O . SER A 1 510 ? -9.984 14.734 16.203 1 46.28 510 SER A O 1
ATOM 3850 N N . GLY A 1 511 ? -10.891 16.453 15.516 1 37.88 511 GLY A N 1
ATOM 3851 C CA . GLY A 1 511 ? -11 17.156 16.781 1 37.88 511 GLY A CA 1
ATOM 3852 C C . GLY A 1 511 ? -12.289 16.844 17.531 1 37.88 511 GLY A C 1
ATOM 3853 O O . GLY A 1 511 ? -13.375 16.922 16.953 1 37.88 511 GLY A O 1
ATOM 3854 N N . LYS A 1 512 ? -12.414 15.828 18.438 1 36.91 512 LYS A N 1
ATOM 3855 C CA . LYS A 1 512 ? -13.547 15.664 19.344 1 36.91 512 LYS A CA 1
ATOM 3856 C C . LYS A 1 512 ? -13.867 16.969 20.062 1 36.91 512 LYS A C 1
ATOM 3858 O O . LYS A 1 512 ? -13.141 17.391 20.969 1 36.91 512 LYS A O 1
ATOM 3863 N N . ARG A 1 513 ? -14.312 18 19.656 1 33.31 513 ARG A N 1
ATOM 3864 C CA . ARG A 1 513 ? -14.961 18.812 20.672 1 33.31 513 ARG A CA 1
ATOM 3865 C C . ARG A 1 513 ? -16.062 18.031 21.375 1 33.31 513 ARG A C 1
ATOM 3867 O O . ARG A 1 513 ? -17.031 17.609 20.734 1 33.31 513 ARG A O 1
ATOM 3874 N N . GLU A 1 514 ? -15.719 17.016 22.141 1 27.16 514 GLU A N 1
ATOM 3875 C CA . GLU A 1 514 ? -16.734 16.906 23.188 1 27.16 514 GLU A CA 1
ATOM 3876 C C . GLU A 1 514 ? -17.094 18.281 23.75 1 27.16 514 GLU A C 1
ATOM 3878 O O . GLU A 1 514 ? -16.25 18.953 24.344 1 27.16 514 GLU A O 1
ATOM 3883 N N . HIS A 1 515 ? -17.672 19.188 23.109 1 22.39 515 HIS A N 1
ATOM 3884 C CA . HIS A 1 515 ? -18.531 19.875 24.078 1 22.39 515 HIS A CA 1
ATOM 3885 C C . HIS A 1 515 ? -19.578 18.938 24.656 1 22.39 515 HIS A C 1
ATOM 3887 O O . HIS A 1 515 ? -20.094 18.078 23.953 1 22.39 515 HIS A O 1
ATOM 3893 N N . MET B 1 1 ? -3.648 -24.922 -7.793 1 42.56 1 MET B N 1
ATOM 3894 C CA . MET B 1 1 ? -2.953 -25.234 -6.547 1 42.56 1 MET B CA 1
ATOM 3895 C C . MET B 1 1 ? -3.947 -25.547 -5.434 1 42.56 1 MET B C 1
ATOM 3897 O O . MET B 1 1 ? -4.977 -24.891 -5.305 1 42.56 1 MET B O 1
ATOM 3901 N N . ALA B 1 2 ? -3.734 -26.656 -4.84 1 55.75 2 ALA B N 1
ATOM 3902 C CA . ALA B 1 2 ? -4.59 -27.078 -3.732 1 55.75 2 ALA B CA 1
ATOM 3903 C C . ALA B 1 2 ? -4.559 -26.062 -2.602 1 55.75 2 ALA B C 1
ATOM 3905 O O . ALA B 1 2 ? -3.586 -25.312 -2.451 1 55.75 2 ALA B O 1
ATOM 3906 N N . GLY B 1 3 ? -5.629 -25.781 -1.938 1 60.84 3 GLY B N 1
ATOM 3907 C CA . GLY B 1 3 ? -5.777 -24.891 -0.805 1 60.84 3 GLY B CA 1
ATOM 3908 C C . GLY B 1 3 ? -4.613 -24.953 0.166 1 60.84 3 GLY B C 1
ATOM 3909 O O . GLY B 1 3 ? -4.098 -23.922 0.596 1 60.84 3 GLY B O 1
ATOM 3910 N N . SER B 1 4 ? -4.109 -26.094 0.339 1 67.44 4 SER B N 1
ATOM 3911 C CA . SER B 1 4 ? -3.018 -26.281 1.287 1 67.44 4 SER B CA 1
ATOM 3912 C C . SER B 1 4 ? -1.705 -25.734 0.741 1 67.44 4 SER B C 1
ATOM 3914 O O . SER B 1 4 ? -0.906 -25.156 1.489 1 67.44 4 SER B O 1
ATOM 3916 N N . GLU B 1 5 ? -1.52 -25.875 -0.527 1 79.44 5 GLU B N 1
ATOM 3917 C CA . GLU B 1 5 ? -0.298 -25.359 -1.14 1 79.44 5 GLU B CA 1
ATOM 3918 C C . GLU B 1 5 ? -0.265 -23.844 -1.114 1 79.44 5 GLU B C 1
ATOM 3920 O O . GLU B 1 5 ? 0.783 -23.234 -0.871 1 79.44 5 GLU B O 1
ATOM 3925 N N . ILE B 1 6 ? -1.38 -23.297 -1.272 1 84.81 6 ILE B N 1
ATOM 3926 C CA . ILE B 1 6 ? -1.47 -21.844 -1.262 1 84.81 6 ILE B CA 1
ATOM 3927 C C . ILE B 1 6 ? -1.189 -21.312 0.144 1 84.81 6 ILE B C 1
ATOM 3929 O O . ILE B 1 6 ? -0.54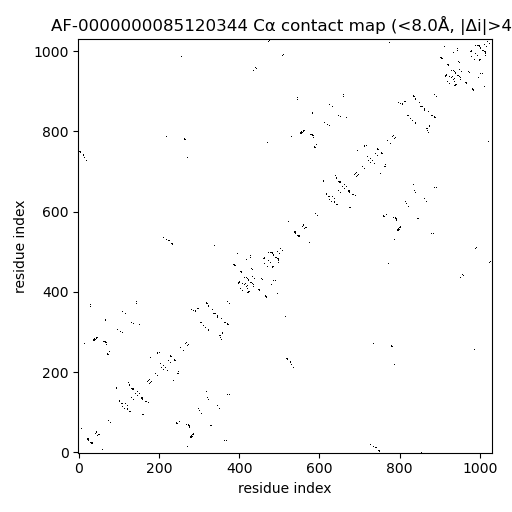4 -20.281 0.31 1 84.81 6 ILE B O 1
ATOM 3933 N N . ALA B 1 7 ? -1.672 -22.078 1.122 1 86.88 7 ALA B N 1
ATOM 3934 C CA . ALA B 1 7 ? -1.448 -21.672 2.512 1 86.88 7 ALA B CA 1
ATOM 3935 C C . ALA B 1 7 ? 0.04 -21.672 2.848 1 86.88 7 ALA B C 1
ATOM 3937 O O . ALA B 1 7 ? 0.539 -20.734 3.473 1 86.88 7 ALA B O 1
ATOM 3938 N N . LEU B 1 8 ? 0.674 -22.688 2.426 1 90.69 8 LEU B N 1
ATOM 3939 C CA . LEU B 1 8 ? 2.105 -22.781 2.695 1 90.69 8 LEU B CA 1
ATOM 3940 C C . LEU B 1 8 ? 2.871 -21.672 1.973 1 90.69 8 LEU B C 1
ATOM 3942 O O . LEU B 1 8 ? 3.797 -21.094 2.535 1 90.69 8 LEU B O 1
ATOM 3946 N N . VAL B 1 9 ? 2.516 -21.422 0.766 1 93 9 VAL B N 1
ATOM 3947 C CA . VAL B 1 9 ? 3.178 -20.391 -0.013 1 93 9 VAL B CA 1
ATOM 3948 C C . VAL B 1 9 ? 2.953 -19.031 0.645 1 93 9 VAL B C 1
ATOM 3950 O O . VAL B 1 9 ? 3.861 -18.188 0.693 1 93 9 VAL B O 1
ATOM 3953 N N . ALA B 1 10 ? 1.765 -18.844 1.143 1 94 10 ALA B N 1
ATOM 3954 C CA . ALA B 1 10 ? 1.46 -17.594 1.833 1 94 10 ALA B CA 1
ATOM 3955 C C . ALA B 1 10 ? 2.332 -17.422 3.074 1 94 10 ALA B C 1
ATOM 3957 O O . ALA B 1 10 ? 2.824 -16.328 3.352 1 94 10 ALA B O 1
ATOM 3958 N N . VAL B 1 11 ? 2.529 -18.469 3.779 1 93.88 11 VAL B N 1
ATOM 3959 C CA . VAL B 1 11 ? 3.396 -18.453 4.949 1 93.88 11 VAL B CA 1
ATOM 3960 C C . VAL B 1 11 ? 4.82 -18.078 4.535 1 93.88 11 VAL B C 1
ATOM 3962 O O . VAL B 1 11 ? 5.473 -17.266 5.188 1 93.88 11 VAL B O 1
ATOM 3965 N N . TYR B 1 12 ? 5.254 -18.672 3.479 1 95.62 12 TYR B N 1
ATOM 3966 C CA . TYR B 1 12 ? 6.609 -18.422 3.002 1 95.62 12 TYR B CA 1
ATOM 3967 C C . TYR B 1 12 ? 6.766 -16.969 2.562 1 95.62 12 TYR B C 1
ATOM 3969 O O . TYR B 1 12 ? 7.812 -16.359 2.783 1 95.62 12 TYR B O 1
ATOM 3977 N N . VAL B 1 13 ? 5.766 -16.406 1.896 1 95.94 13 VAL B N 1
ATOM 3978 C CA . VAL B 1 13 ? 5.82 -15.008 1.492 1 95.94 13 VAL B CA 1
ATOM 3979 C C . VAL B 1 13 ? 5.98 -14.125 2.725 1 95.94 13 VAL B C 1
ATOM 3981 O O . VAL B 1 13 ? 6.812 -13.211 2.738 1 95.94 13 VAL B O 1
ATOM 3984 N N . GLY B 1 14 ? 5.141 -14.414 3.742 1 95.75 14 GLY B N 1
ATOM 3985 C CA . GLY B 1 14 ? 5.254 -13.672 4.984 1 95.75 14 GLY B CA 1
ATOM 3986 C C . GLY B 1 14 ? 6.605 -13.828 5.652 1 95.75 14 GLY B C 1
ATOM 3987 O O . GLY B 1 14 ? 7.184 -12.852 6.141 1 95.75 14 GLY B O 1
ATOM 3988 N N . LEU B 1 15 ? 7.113 -14.992 5.652 1 95.31 15 LEU B N 1
ATOM 3989 C CA . LEU B 1 15 ? 8.406 -15.289 6.27 1 95.31 15 LEU B CA 1
ATOM 3990 C C . LEU B 1 15 ? 9.531 -14.57 5.535 1 95.31 15 LEU B C 1
ATOM 3992 O O . LEU B 1 15 ? 10.422 -13.992 6.164 1 95.31 15 LEU B O 1
ATOM 3996 N N . VAL B 1 16 ? 9.508 -14.672 4.238 1 96.94 16 VAL B N 1
ATOM 3997 C CA . VAL B 1 16 ? 10.523 -14.008 3.434 1 96.94 16 VAL B CA 1
ATOM 3998 C C . VAL B 1 16 ? 10.508 -12.508 3.711 1 96.94 16 VAL B C 1
ATOM 4000 O O . VAL B 1 16 ? 11.562 -11.883 3.865 1 96.94 16 VAL B O 1
ATOM 4003 N N . LEU B 1 17 ? 9.359 -11.961 3.756 1 95.69 17 LEU B N 1
ATOM 4004 C CA . LEU B 1 17 ? 9.219 -10.531 4.023 1 95.69 17 LEU B CA 1
ATOM 4005 C C . LEU B 1 17 ? 9.781 -10.18 5.395 1 95.69 17 LEU B C 1
ATOM 4007 O O . LEU B 1 17 ? 10.5 -9.188 5.543 1 95.69 17 LEU B O 1
ATOM 4011 N N . LEU B 1 18 ? 9.469 -10.969 6.398 1 93.44 18 LEU B N 1
ATOM 4012 C CA . LEU B 1 18 ? 9.93 -10.734 7.762 1 93.44 18 LEU B CA 1
ATOM 4013 C C . LEU B 1 18 ? 11.453 -10.812 7.848 1 93.44 18 LEU B C 1
ATOM 4015 O O . LEU B 1 18 ? 12.094 -9.922 8.398 1 93.44 18 LEU B O 1
ATOM 4019 N N . VAL B 1 19 ? 11.992 -11.828 7.289 1 95.38 19 VAL B N 1
ATOM 4020 C CA . VAL B 1 19 ? 13.43 -12.055 7.371 1 95.38 19 VAL B CA 1
ATOM 4021 C C . VAL B 1 19 ? 14.164 -11.016 6.523 1 95.38 19 VAL B C 1
ATOM 4023 O O . VAL B 1 19 ? 15.227 -10.523 6.914 1 95.38 19 VAL B O 1
ATOM 4026 N N . ALA B 1 20 ? 13.633 -10.742 5.367 1 95.75 20 ALA B N 1
ATOM 4027 C CA . ALA B 1 20 ? 14.242 -9.719 4.516 1 95.75 20 ALA B CA 1
ATOM 4028 C C . ALA B 1 20 ? 14.336 -8.383 5.242 1 95.75 20 ALA B C 1
ATOM 4030 O O . ALA B 1 20 ? 15.375 -7.719 5.195 1 95.75 20 ALA B O 1
ATOM 4031 N N . LYS B 1 21 ? 13.273 -7.996 5.914 1 92.62 21 LYS B N 1
ATOM 4032 C CA . LYS B 1 21 ? 13.266 -6.711 6.609 1 92.62 21 LYS B CA 1
ATOM 4033 C C . LYS B 1 21 ? 14.211 -6.73 7.809 1 92.62 21 LYS B C 1
ATOM 4035 O O . LYS B 1 21 ? 14.836 -5.715 8.125 1 92.62 21 LYS B O 1
ATOM 4040 N N . LEU B 1 22 ? 14.273 -7.809 8.484 1 91.94 22 LEU B N 1
ATOM 4041 C CA . LEU B 1 22 ? 15.203 -7.949 9.602 1 91.94 22 LEU B CA 1
ATOM 4042 C C . LEU B 1 22 ? 16.641 -7.816 9.125 1 91.94 22 LEU B C 1
ATOM 4044 O O . LEU B 1 22 ? 17.438 -7.105 9.742 1 91.94 22 LEU B O 1
ATOM 4048 N N . PHE B 1 23 ? 16.953 -8.461 8.07 1 95.06 23 PHE B N 1
ATOM 4049 C CA . PHE B 1 23 ? 18.312 -8.406 7.539 1 95.06 23 PHE B CA 1
ATOM 4050 C C . PHE B 1 23 ? 18.594 -7.031 6.945 1 95.06 23 PHE B C 1
ATOM 4052 O O . PHE B 1 23 ? 19.734 -6.551 7 1 95.06 23 PHE B O 1
ATOM 4059 N N . GLU B 1 24 ? 17.609 -6.484 6.258 1 93.06 24 GLU B N 1
ATOM 4060 C CA . GLU B 1 24 ? 17.766 -5.105 5.797 1 93.06 24 GLU B CA 1
ATOM 4061 C C . GLU B 1 24 ? 18.172 -4.184 6.949 1 93.06 24 GLU B C 1
ATOM 4063 O O . GLU B 1 24 ? 19.031 -3.33 6.793 1 93.06 24 GLU B O 1
ATOM 4068 N N . ASP B 1 25 ? 17.547 -4.391 8.078 1 89.44 25 ASP B N 1
ATOM 4069 C CA . ASP B 1 25 ? 17.828 -3.568 9.25 1 89.44 25 ASP B CA 1
ATOM 4070 C C . ASP B 1 25 ? 19.25 -3.805 9.742 1 89.44 25 ASP B C 1
ATOM 4072 O O . ASP B 1 25 ? 19.969 -2.854 10.07 1 89.44 25 ASP B O 1
ATOM 4076 N N . ILE B 1 26 ? 19.656 -4.992 9.812 1 92.31 26 ILE B N 1
ATOM 4077 C CA . ILE B 1 26 ? 20.984 -5.359 10.281 1 92.31 26 ILE B CA 1
ATOM 4078 C C . ILE B 1 26 ? 22.047 -4.719 9.391 1 92.31 26 ILE B C 1
ATOM 4080 O O . ILE B 1 26 ? 23.016 -4.141 9.883 1 92.31 26 ILE B O 1
ATOM 4084 N N . VAL B 1 27 ? 21.844 -4.773 8.133 1 92.12 27 VAL B N 1
ATOM 4085 C CA . VAL B 1 27 ? 22.797 -4.258 7.168 1 92.12 27 VAL B CA 1
ATOM 4086 C C . VAL B 1 27 ? 22.812 -2.732 7.211 1 92.12 27 VAL B C 1
ATOM 4088 O O . VAL B 1 27 ? 23.859 -2.107 7.082 1 92.12 27 VAL B O 1
ATOM 4091 N N . ARG B 1 28 ? 21.672 -2.201 7.348 1 86.25 28 ARG B N 1
ATOM 4092 C CA . ARG B 1 28 ? 21.578 -0.747 7.426 1 86.25 28 ARG B CA 1
ATOM 4093 C C . ARG B 1 28 ? 22.312 -0.223 8.664 1 86.25 28 ARG B C 1
ATOM 4095 O O . ARG B 1 28 ? 22.891 0.865 8.633 1 86.25 28 ARG B O 1
ATOM 4102 N N . ARG B 1 29 ? 22.234 -0.924 9.719 1 83.88 29 ARG B N 1
ATOM 4103 C CA . ARG B 1 29 ? 22.953 -0.553 10.93 1 83.88 29 ARG B CA 1
ATOM 4104 C C . ARG B 1 29 ? 24.453 -0.527 10.688 1 83.88 29 ARG B C 1
ATOM 4106 O O . ARG B 1 29 ? 25.172 0.234 11.336 1 83.88 29 ARG B O 1
ATOM 4113 N N . ALA B 1 30 ? 24.812 -1.331 9.773 1 87.19 30 ALA B N 1
ATOM 4114 C CA . ALA B 1 30 ? 26.219 -1.321 9.375 1 87.19 30 ALA B CA 1
ATOM 4115 C C . ALA B 1 30 ? 26.484 -0.245 8.328 1 87.19 30 ALA B C 1
ATOM 4117 O O . ALA B 1 30 ? 27.578 -0.197 7.742 1 87.19 30 ALA B O 1
ATOM 4118 N N . ARG B 1 31 ? 25.453 0.457 8.016 1 83.69 31 ARG B N 1
ATOM 4119 C CA . ARG B 1 31 ? 25.516 1.581 7.09 1 83.69 31 ARG B CA 1
ATOM 4120 C C . ARG B 1 31 ? 25.781 1.101 5.664 1 83.69 31 ARG B C 1
ATOM 4122 O O . ARG B 1 31 ? 26.547 1.716 4.926 1 83.69 31 ARG B O 1
ATOM 4129 N N . LEU B 1 32 ? 25.312 0.024 5.406 1 90.5 32 LEU B N 1
ATOM 4130 C CA . LEU B 1 32 ? 25.328 -0.536 4.059 1 90.5 32 LEU B CA 1
ATOM 4131 C C . LEU B 1 32 ? 23.969 -0.416 3.396 1 90.5 32 LEU B C 1
ATOM 4133 O O . LEU B 1 32 ? 22.953 -0.2 4.078 1 90.5 32 LEU B O 1
ATOM 4137 N N . PRO B 1 33 ? 23.953 -0.42 2.064 1 89.44 33 PRO B N 1
ATOM 4138 C CA . PRO B 1 33 ? 22.641 -0.392 1.398 1 89.44 33 PRO B CA 1
ATOM 4139 C C . PRO B 1 33 ? 21.734 -1.543 1.828 1 89.44 33 PRO B C 1
ATOM 4141 O O . PRO B 1 33 ? 22.172 -2.699 1.838 1 89.44 33 PRO B O 1
ATOM 4144 N N . GLY B 1 34 ? 20.531 -1.264 2.105 1 89.12 34 GLY B N 1
ATOM 4145 C CA . GLY B 1 34 ? 19.594 -2.186 2.713 1 89.12 34 GLY B CA 1
ATOM 4146 C C . GLY B 1 34 ? 19.297 -3.395 1.847 1 89.12 34 GLY B C 1
ATOM 4147 O O . GLY B 1 34 ? 19.078 -4.496 2.359 1 89.12 34 GLY B O 1
ATOM 4148 N N . PHE B 1 35 ? 19.281 -3.242 0.485 1 91.62 35 PHE B N 1
ATOM 4149 C CA . PHE B 1 35 ? 18.906 -4.336 -0.396 1 91.62 35 PHE B CA 1
ATOM 4150 C C . PHE B 1 35 ? 19.875 -5.504 -0.27 1 91.62 35 PHE B C 1
ATOM 4152 O O . PHE B 1 35 ? 19.516 -6.648 -0.561 1 91.62 35 PHE B O 1
ATOM 4159 N N . ILE B 1 36 ? 21.109 -5.219 0.182 1 95.19 36 ILE B N 1
ATOM 4160 C CA . ILE B 1 36 ? 22.078 -6.27 0.432 1 95.19 36 ILE B CA 1
ATOM 4161 C C . ILE B 1 36 ? 21.516 -7.277 1.431 1 95.19 36 ILE B C 1
ATOM 4163 O O . ILE B 1 36 ? 21.641 -8.492 1.233 1 95.19 36 ILE B O 1
ATOM 4167 N N . GLY B 1 37 ? 20.969 -6.703 2.475 1 95.81 37 GLY B N 1
ATOM 4168 C CA . GLY B 1 37 ? 20.375 -7.559 3.492 1 95.81 37 GLY B CA 1
ATOM 4169 C C . GLY B 1 37 ? 19.266 -8.43 2.961 1 95.81 37 GLY B C 1
ATOM 4170 O O . GLY B 1 37 ? 19.172 -9.617 3.295 1 95.81 37 GLY B O 1
ATOM 4171 N N . ALA B 1 38 ? 18.375 -7.934 2.17 1 95.62 38 ALA B N 1
ATOM 4172 C CA . ALA B 1 38 ? 17.25 -8.688 1.605 1 95.62 38 ALA B CA 1
ATOM 4173 C C . ALA B 1 38 ? 17.75 -9.82 0.716 1 95.62 38 ALA B C 1
ATOM 4175 O O . ALA B 1 38 ? 17.188 -10.922 0.737 1 95.62 38 ALA B O 1
ATOM 4176 N N . ILE B 1 39 ? 18.766 -9.578 -0.092 1 96.62 39 ILE B N 1
ATOM 4177 C CA . ILE B 1 39 ? 19.328 -10.609 -0.964 1 96.62 39 ILE B CA 1
ATOM 4178 C C . ILE B 1 39 ? 19.953 -11.719 -0.12 1 96.62 39 ILE B C 1
ATOM 4180 O O . ILE B 1 39 ? 19.75 -12.898 -0.394 1 96.62 39 ILE B O 1
ATOM 4184 N N . ILE B 1 40 ? 20.672 -11.336 0.895 1 97.19 40 ILE B N 1
ATOM 4185 C CA . ILE B 1 40 ? 21.297 -12.312 1.782 1 97.19 40 ILE B CA 1
ATOM 4186 C C . ILE B 1 40 ? 20.219 -13.148 2.467 1 97.19 40 ILE B C 1
ATOM 4188 O O . ILE B 1 40 ? 20.375 -14.367 2.596 1 97.19 40 ILE B O 1
ATOM 4192 N N . ALA B 1 41 ? 19.188 -12.492 2.975 1 97.38 41 ALA B N 1
ATOM 4193 C CA . ALA B 1 41 ? 18.078 -13.211 3.58 1 97.38 41 ALA B CA 1
ATOM 4194 C C . ALA B 1 41 ? 17.5 -14.25 2.623 1 97.38 41 ALA B C 1
ATOM 4196 O O . ALA B 1 41 ? 17.266 -15.398 3.018 1 97.38 41 ALA B O 1
ATOM 4197 N N . GLY B 1 42 ? 17.25 -13.867 1.374 1 97.44 42 GLY B N 1
ATOM 4198 C CA . GLY B 1 42 ? 16.766 -14.805 0.369 1 97.44 42 GLY B CA 1
ATOM 4199 C C . GLY B 1 42 ? 17.703 -15.977 0.154 1 97.44 42 GLY B C 1
ATOM 4200 O O . GLY B 1 42 ? 17.266 -17.125 0.097 1 97.44 42 GLY B O 1
ATOM 4201 N N . TYR B 1 43 ? 19 -15.625 0.085 1 97.25 43 TYR B N 1
ATOM 4202 C CA . TYR B 1 43 ? 20 -16.672 -0.12 1 97.25 43 TYR B CA 1
ATOM 4203 C C . TYR B 1 43 ? 19.969 -17.672 1.022 1 97.25 43 TYR B C 1
ATOM 4205 O O . TYR B 1 43 ? 19.984 -18.891 0.79 1 97.25 43 TYR B O 1
ATOM 4213 N N . ILE B 1 44 ? 19.922 -17.219 2.24 1 97.31 44 ILE B N 1
ATOM 4214 C CA . ILE B 1 44 ? 19.938 -18.062 3.424 1 97.31 44 ILE B CA 1
ATOM 4215 C C . ILE B 1 44 ? 18.703 -18.969 3.445 1 97.31 44 ILE B C 1
ATOM 4217 O O . ILE B 1 44 ? 18.797 -20.156 3.75 1 97.31 44 ILE B O 1
ATOM 4221 N N . LEU B 1 45 ? 17.531 -18.484 3.074 1 97.5 45 LEU B N 1
ATOM 4222 C CA . LEU B 1 45 ? 16.266 -19.203 3.141 1 97.5 45 LEU B CA 1
ATOM 4223 C C . LEU B 1 45 ? 16.125 -20.156 1.96 1 97.5 45 LEU B C 1
ATOM 4225 O O . LEU B 1 45 ? 15.352 -21.125 2.018 1 97.5 45 LEU B O 1
ATOM 4229 N N . GLY B 1 46 ? 16.859 -19.875 0.891 1 96.62 46 GLY B N 1
ATOM 4230 C CA . GLY B 1 46 ? 16.656 -20.594 -0.363 1 96.62 46 GLY B CA 1
ATOM 4231 C C . GLY B 1 46 ? 17.531 -21.828 -0.482 1 96.62 46 GLY B C 1
ATOM 4232 O O . GLY B 1 46 ? 18.188 -22.234 0.479 1 96.62 46 GLY B O 1
ATOM 4233 N N . PRO B 1 47 ? 17.516 -22.453 -1.61 1 93.56 47 PRO B N 1
ATOM 4234 C CA . PRO B 1 47 ? 18.25 -23.703 -1.837 1 93.56 47 PRO B CA 1
ATOM 4235 C C . PRO B 1 47 ? 19.766 -23.516 -1.712 1 93.56 47 PRO B C 1
ATOM 4237 O O . PRO B 1 47 ? 20.484 -24.469 -1.386 1 93.56 47 PRO B O 1
ATOM 4240 N N . GLY B 1 48 ? 20.312 -22.391 -1.911 1 93 48 GLY B N 1
ATOM 4241 C CA . GLY B 1 48 ? 21.734 -22.125 -1.785 1 93 48 GLY B CA 1
ATOM 4242 C C . GLY B 1 48 ? 22.203 -22.078 -0.344 1 93 48 GLY B C 1
ATOM 4243 O O . GLY B 1 48 ? 23.391 -22.25 -0.068 1 93 48 GLY B O 1
ATOM 4244 N N . GLY B 1 49 ? 21.266 -21.781 0.564 1 95.31 49 GLY B N 1
ATOM 4245 C CA . GLY B 1 49 ? 21.578 -21.688 1.981 1 95.31 49 GLY B CA 1
ATOM 4246 C C . GLY B 1 49 ? 20.984 -22.812 2.801 1 95.31 49 GLY B C 1
ATOM 4247 O O . GLY B 1 49 ? 21.281 -23.984 2.566 1 95.31 49 GLY B O 1
ATOM 4248 N N . LEU B 1 50 ? 20.016 -22.516 3.629 1 95.62 50 LEU B N 1
ATOM 4249 C CA . LEU B 1 50 ? 19.438 -23.484 4.555 1 95.62 50 LEU B CA 1
ATOM 4250 C C . LEU B 1 50 ? 18.344 -24.297 3.869 1 95.62 50 LEU B C 1
ATOM 4252 O O . LEU B 1 50 ? 17.875 -25.312 4.41 1 95.62 50 LEU B O 1
ATOM 4256 N N . ASN B 1 51 ? 17.906 -23.938 2.709 1 95.31 51 ASN B N 1
ATOM 4257 C CA . ASN B 1 51 ? 16.891 -24.625 1.915 1 95.31 51 ASN B CA 1
ATOM 4258 C C . ASN B 1 51 ? 15.586 -24.781 2.686 1 95.31 51 ASN B C 1
ATOM 4260 O O . ASN B 1 51 ? 14.969 -25.859 2.666 1 95.31 51 ASN B O 1
ATOM 4264 N N . ILE B 1 52 ? 15.242 -23.828 3.424 1 95.69 52 ILE B N 1
ATOM 4265 C CA . ILE B 1 52 ? 13.961 -23.781 4.125 1 95.69 52 ILE B CA 1
ATOM 4266 C C . ILE B 1 52 ? 12.828 -23.672 3.111 1 95.69 52 ILE B C 1
ATOM 4268 O O . ILE B 1 52 ? 11.773 -24.297 3.283 1 95.69 52 ILE B O 1
ATOM 4272 N N . ILE B 1 53 ? 13.016 -22.844 2.115 1 96.12 53 ILE B N 1
ATOM 4273 C CA . ILE B 1 53 ? 12.07 -22.703 1.018 1 96.12 53 ILE B CA 1
ATOM 4274 C C . ILE B 1 53 ? 12.586 -23.438 -0.214 1 96.12 53 ILE B C 1
ATOM 4276 O O . ILE B 1 53 ? 13.578 -23.031 -0.822 1 96.12 53 ILE B O 1
ATOM 4280 N N . HIS B 1 54 ? 11.906 -24.391 -0.575 1 94.25 54 HIS B N 1
ATOM 4281 C CA . HIS B 1 54 ? 12.328 -25.234 -1.688 1 94.25 54 HIS B CA 1
ATOM 4282 C C . HIS B 1 54 ? 12.039 -24.562 -3.027 1 94.25 54 HIS B C 1
ATOM 4284 O O . HIS B 1 54 ? 11.266 -23.609 -3.092 1 94.25 54 HIS B O 1
ATOM 4290 N N . LYS B 1 55 ? 12.641 -25.094 -4.027 1 91.06 55 LYS B N 1
ATOM 4291 C CA . LYS B 1 55 ? 12.586 -24.516 -5.367 1 91.06 55 LYS B CA 1
ATOM 4292 C C . LYS B 1 55 ? 11.148 -24.391 -5.863 1 91.06 55 LYS B C 1
ATOM 4294 O O . LYS B 1 55 ? 10.781 -23.406 -6.496 1 91.06 55 LYS B O 1
ATOM 4299 N N . GLU B 1 56 ? 10.344 -25.359 -5.574 1 89.81 56 GLU B N 1
ATOM 4300 C CA . GLU B 1 56 ? 8.953 -25.375 -6.031 1 89.81 56 GLU B CA 1
ATOM 4301 C C . GLU B 1 56 ? 8.164 -24.219 -5.434 1 89.81 56 GLU B C 1
ATOM 4303 O O . GLU B 1 56 ? 7.312 -23.625 -6.105 1 89.81 56 GLU B O 1
ATOM 4308 N N . HIS B 1 57 ? 8.461 -23.953 -4.172 1 91.56 57 HIS B N 1
ATOM 4309 C CA . HIS B 1 57 ? 7.742 -22.875 -3.49 1 91.56 57 HIS B CA 1
ATOM 4310 C C . HIS B 1 57 ? 8.234 -21.516 -3.943 1 91.56 57 HIS B C 1
ATOM 4312 O O . HIS B 1 57 ? 7.465 -20.547 -3.977 1 91.56 57 HIS B O 1
ATOM 4318 N N . VAL B 1 58 ? 9.523 -21.453 -4.324 1 91.31 58 VAL B N 1
ATOM 4319 C CA . VAL B 1 58 ? 10.062 -20.219 -4.883 1 91.31 58 VAL B CA 1
ATOM 4320 C C . VAL B 1 58 ? 9.352 -19.891 -6.195 1 91.31 58 VAL B C 1
ATOM 4322 O O . VAL B 1 58 ? 8.984 -18.734 -6.441 1 91.31 58 VAL B O 1
ATOM 4325 N N . GLU B 1 59 ? 9.141 -20.875 -6.957 1 86.94 59 GLU B N 1
ATOM 4326 C CA . GLU B 1 59 ? 8.469 -20.703 -8.242 1 86.94 59 GLU B CA 1
ATOM 4327 C C . GLU B 1 59 ? 7.023 -20.266 -8.055 1 86.94 59 GLU B C 1
ATOM 4329 O O . GLU B 1 59 ? 6.496 -19.484 -8.844 1 86.94 59 GLU B O 1
ATOM 4334 N N . ALA B 1 60 ? 6.422 -20.812 -6.965 1 87.12 60 ALA B N 1
ATOM 4335 C CA . ALA B 1 60 ? 5.031 -20.484 -6.684 1 87.12 60 ALA B CA 1
ATOM 4336 C C . ALA B 1 60 ? 4.887 -19.016 -6.293 1 87.12 60 ALA B C 1
ATOM 4338 O O . ALA B 1 60 ? 3.83 -18.406 -6.488 1 87.12 60 ALA B O 1
ATOM 4339 N N . MET B 1 61 ? 5.98 -18.422 -5.828 1 90.88 61 MET B N 1
ATOM 4340 C CA . MET B 1 61 ? 5.984 -17.016 -5.434 1 90.88 61 MET B CA 1
ATOM 4341 C C . MET B 1 61 ? 6.496 -16.141 -6.57 1 90.88 61 MET B C 1
ATOM 4343 O O . MET B 1 61 ? 6.68 -14.938 -6.395 1 90.88 61 MET B O 1
ATOM 4347 N N . GLY B 1 62 ? 6.695 -16.703 -7.672 1 87.62 62 GLY B N 1
ATOM 4348 C CA . GLY B 1 62 ? 7.43 -16.078 -8.758 1 87.62 62 GLY B CA 1
ATOM 4349 C C . GLY B 1 62 ? 6.871 -14.727 -9.172 1 87.62 62 GLY B C 1
ATOM 4350 O O . GLY B 1 62 ? 7.621 -13.773 -9.375 1 87.62 62 GLY B O 1
ATOM 4351 N N . LEU B 1 63 ? 5.578 -14.602 -9.273 1 87.69 63 LEU B N 1
ATOM 4352 C CA . LEU B 1 63 ? 4.949 -13.359 -9.703 1 87.69 63 LEU B CA 1
ATOM 4353 C C . LEU B 1 63 ? 5.305 -12.219 -8.758 1 87.69 63 LEU B C 1
ATOM 4355 O O . LEU B 1 63 ? 5.719 -11.141 -9.203 1 87.69 63 LEU B O 1
ATOM 4359 N N . LEU B 1 64 ? 5.18 -12.469 -7.445 1 90.5 64 LEU B N 1
ATOM 4360 C CA . LEU B 1 64 ? 5.434 -11.445 -6.438 1 90.5 64 LEU B CA 1
ATOM 4361 C C . LEU B 1 64 ? 6.91 -11.062 -6.41 1 90.5 64 LEU B C 1
ATOM 4363 O O . LEU B 1 64 ? 7.25 -9.906 -6.156 1 90.5 64 LEU B O 1
ATOM 4367 N N . LEU B 1 65 ? 7.742 -12.023 -6.703 1 89.06 65 LEU B N 1
ATOM 4368 C CA . LEU B 1 65 ? 9.18 -11.805 -6.637 1 89.06 65 LEU B CA 1
ATOM 4369 C C . LEU B 1 65 ? 9.664 -10.984 -7.828 1 89.06 65 LEU B C 1
ATOM 4371 O O . LEU B 1 65 ? 10.68 -10.289 -7.738 1 89.06 65 LEU B O 1
ATOM 4375 N N . VAL B 1 66 ? 8.906 -11.008 -8.906 1 85.62 66 VAL B N 1
ATOM 4376 C CA . VAL B 1 66 ? 9.43 -10.414 -10.125 1 85.62 66 VAL B CA 1
ATOM 4377 C C . VAL B 1 66 ? 8.812 -9.031 -10.328 1 85.62 66 VAL B C 1
ATOM 4379 O O . VAL B 1 66 ? 9.469 -8.117 -10.828 1 85.62 66 VAL B O 1
ATOM 4382 N N . VAL B 1 67 ? 7.602 -8.859 -9.898 1 91.31 67 VAL B N 1
ATOM 4383 C CA . VAL B 1 67 ? 6.895 -7.621 -10.203 1 91.31 67 VAL B CA 1
ATOM 4384 C C . VAL B 1 67 ? 7.461 -6.484 -9.359 1 91.31 67 VAL B C 1
ATOM 4386 O O . VAL B 1 67 ? 7.293 -5.309 -9.695 1 91.31 67 VAL B O 1
ATOM 4389 N N . GLY B 1 68 ? 8.148 -6.797 -8.266 1 90.19 68 GLY B N 1
ATOM 4390 C CA . GLY B 1 68 ? 8.695 -5.789 -7.367 1 90.19 68 GLY B CA 1
ATOM 4391 C C . GLY B 1 68 ? 9.617 -4.809 -8.062 1 90.19 68 GLY B C 1
ATOM 4392 O O . GLY B 1 68 ? 9.617 -3.617 -7.742 1 90.19 68 GLY B O 1
ATOM 4393 N N . ILE B 1 69 ? 10.273 -5.199 -9.031 1 85.38 69 ILE B N 1
ATOM 4394 C CA . ILE B 1 69 ? 11.242 -4.352 -9.719 1 85.38 69 ILE B CA 1
ATOM 4395 C C . ILE B 1 69 ? 10.508 -3.258 -10.492 1 85.38 69 ILE B C 1
ATOM 4397 O O . ILE B 1 69 ? 11 -2.133 -10.617 1 85.38 69 ILE B O 1
ATOM 4401 N N . ASP B 1 70 ? 9.422 -3.646 -11.062 1 89 70 ASP B N 1
ATOM 4402 C CA . ASP B 1 70 ? 8.664 -2.68 -11.852 1 89 70 ASP B CA 1
ATOM 4403 C C . ASP B 1 70 ? 8.219 -1.497 -10.992 1 89 70 ASP B C 1
ATOM 4405 O O . ASP B 1 70 ? 8.289 -0.346 -11.43 1 89 70 ASP B O 1
ATOM 4409 N N . PHE B 1 71 ? 7.875 -1.789 -9.82 1 91.75 71 PHE B N 1
ATOM 4410 C CA . PHE B 1 71 ? 7.375 -0.725 -8.953 1 91.75 71 PHE B CA 1
ATOM 4411 C C . PHE B 1 71 ? 8.531 0.074 -8.359 1 91.75 71 PHE B C 1
ATOM 4413 O O . PHE B 1 71 ? 8.406 1.28 -8.141 1 91.75 71 PHE B O 1
ATOM 4420 N N . LEU B 1 72 ? 9.594 -0.602 -8.086 1 84.12 72 LEU B N 1
ATOM 4421 C CA . LEU B 1 72 ? 10.797 0.098 -7.656 1 84.12 72 LEU B CA 1
ATOM 4422 C C . LEU B 1 72 ? 11.234 1.12 -8.703 1 84.12 72 LEU B C 1
ATOM 4424 O O . LEU B 1 72 ? 11.516 2.273 -8.367 1 84.12 72 LEU B O 1
ATOM 4428 N N . LEU B 1 73 ? 11.219 0.696 -9.875 1 80.75 73 LEU B N 1
ATOM 4429 C CA . LEU B 1 73 ? 11.695 1.568 -10.945 1 80.75 73 LEU B CA 1
ATOM 4430 C C . LEU B 1 73 ? 10.648 2.627 -11.281 1 80.75 73 LEU B C 1
ATOM 4432 O O . LEU B 1 73 ? 11 3.746 -11.672 1 80.75 73 LEU B O 1
ATOM 4436 N N . PHE B 1 74 ? 9.406 2.314 -11.211 1 87.62 74 PHE B N 1
ATOM 4437 C CA . PHE B 1 74 ? 8.352 3.311 -11.383 1 87.62 74 PHE B CA 1
ATOM 4438 C C . PHE B 1 74 ? 8.555 4.484 -10.43 1 87.62 74 PHE B C 1
ATOM 4440 O O . PHE B 1 74 ? 8.484 5.641 -10.844 1 87.62 74 PHE B O 1
ATOM 4447 N N . LEU B 1 75 ? 8.836 4.172 -9.148 1 84.62 75 LEU B N 1
ATOM 4448 C CA . LEU B 1 75 ? 9.039 5.223 -8.156 1 84.62 75 LEU B CA 1
ATOM 4449 C C . LEU B 1 75 ? 10.328 5.984 -8.438 1 84.62 75 LEU B C 1
ATOM 4451 O O . LEU B 1 75 ? 10.398 7.199 -8.234 1 84.62 75 LEU B O 1
ATOM 4455 N N . ALA B 1 76 ? 11.336 5.281 -8.812 1 75.56 76 ALA B N 1
ATOM 4456 C CA . ALA B 1 76 ? 12.594 5.93 -9.195 1 75.56 76 ALA B CA 1
ATOM 4457 C C . ALA B 1 76 ? 12.375 6.934 -10.32 1 75.56 76 ALA B C 1
ATOM 4459 O O . ALA B 1 76 ? 12.969 8.016 -10.32 1 75.56 76 ALA B O 1
ATOM 4460 N N . GLY B 1 77 ? 11.617 6.543 -11.312 1 77.19 77 GLY B N 1
ATOM 4461 C CA . GLY B 1 77 ? 11.273 7.441 -12.406 1 77.19 77 GLY B CA 1
ATOM 4462 C C . GLY B 1 77 ? 10.461 8.641 -11.961 1 77.19 77 GLY B C 1
ATOM 4463 O O . GLY B 1 77 ? 10.703 9.766 -12.414 1 77.19 77 GLY B O 1
ATOM 4464 N N . ALA B 1 78 ? 9.594 8.406 -11.07 1 82.25 78 ALA B N 1
ATOM 4465 C CA . ALA B 1 78 ? 8.68 9.453 -10.625 1 82.25 78 ALA B CA 1
ATOM 4466 C C . ALA B 1 78 ? 9.391 10.461 -9.719 1 82.25 78 ALA B C 1
ATOM 4468 O O . ALA B 1 78 ? 9.039 11.641 -9.703 1 82.25 78 ALA B O 1
ATOM 4469 N N . GLU B 1 79 ? 10.328 10.062 -9 1 73.5 79 GLU B N 1
ATOM 4470 C CA . GLU B 1 79 ? 10.945 10.93 -7.996 1 73.5 79 GLU B CA 1
ATOM 4471 C C . GLU B 1 79 ? 12.336 11.383 -8.438 1 73.5 79 GLU B C 1
ATOM 4473 O O . GLU B 1 79 ? 12.703 12.539 -8.242 1 73.5 79 GLU B O 1
ATOM 4478 N N . GLU B 1 80 ? 13.117 10.422 -8.898 1 62.91 80 GLU B N 1
ATOM 4479 C CA . GLU B 1 80 ? 14.539 10.688 -9.117 1 62.91 80 GLU B CA 1
ATOM 4480 C C . GLU B 1 80 ? 14.781 11.281 -10.5 1 62.91 80 GLU B C 1
ATOM 4482 O O . GLU B 1 80 ? 15.484 12.289 -10.633 1 62.91 80 GLU B O 1
ATOM 4487 N N . LEU B 1 81 ? 14.266 10.719 -11.406 1 61.12 81 LEU B N 1
ATOM 4488 C CA . LEU B 1 81 ? 14.555 11.133 -12.773 1 61.12 81 LEU B CA 1
ATOM 4489 C C . LEU B 1 81 ? 13.914 12.477 -13.078 1 61.12 81 LEU B C 1
ATOM 4491 O O . LEU B 1 81 ? 14.469 13.281 -13.828 1 61.12 81 LEU B O 1
ATOM 4495 N N . SER B 1 82 ? 12.891 12.711 -12.453 1 60.72 82 SER B N 1
ATOM 4496 C CA . SER B 1 82 ? 12.172 13.945 -12.75 1 60.72 82 SER B CA 1
ATOM 4497 C C . SER B 1 82 ? 12.914 15.164 -12.219 1 60.72 82 SER B C 1
ATOM 4499 O O . SER B 1 82 ? 12.742 16.266 -12.727 1 60.72 82 SER B O 1
ATOM 4501 N N . ARG B 1 83 ? 13.672 14.938 -11.305 1 58.25 83 ARG B N 1
ATOM 4502 C CA . ARG B 1 83 ? 14.383 16.047 -10.68 1 58.25 83 ARG B CA 1
ATOM 4503 C C . ARG B 1 83 ? 15.656 16.391 -11.438 1 58.25 83 ARG B C 1
ATOM 4505 O O . ARG B 1 83 ? 16.25 17.453 -11.242 1 58.25 83 ARG B O 1
ATOM 4512 N N . MET B 1 84 ? 16.125 15.5 -12.133 1 52.53 84 MET B N 1
ATOM 4513 C CA . MET B 1 84 ? 17.391 15.719 -12.828 1 52.53 84 MET B CA 1
ATOM 4514 C C . MET B 1 84 ? 17.203 16.656 -14.016 1 52.53 84 MET B C 1
ATOM 4516 O O . MET B 1 84 ? 17.016 16.219 -15.148 1 52.53 84 MET B O 1
ATOM 4520 N N . ARG B 1 85 ? 16.578 17.812 -13.852 1 52.5 85 ARG B N 1
ATOM 4521 C CA . ARG B 1 85 ? 16.281 18.828 -14.852 1 52.5 85 ARG B CA 1
ATOM 4522 C C . ARG B 1 85 ? 17.562 19.375 -15.469 1 52.5 85 ARG B C 1
ATOM 4524 O O . ARG B 1 85 ? 17.516 20.203 -16.391 1 52.5 85 ARG B O 1
ATOM 4531 N N . GLY B 1 86 ? 18.719 18.969 -15.086 1 56.03 86 GLY B N 1
ATOM 4532 C CA . GLY B 1 86 ? 19.828 19.688 -15.711 1 56.03 86 GLY B CA 1
ATOM 4533 C C . GLY B 1 86 ? 20.312 19.031 -16.984 1 56.03 86 GLY B C 1
ATOM 4534 O O . GLY B 1 86 ? 20.016 17.859 -17.25 1 56.03 86 GLY B O 1
ATOM 4535 N N . GLY B 1 87 ? 20.609 19.75 -18.125 1 59.28 87 GLY B N 1
ATOM 4536 C CA . GLY B 1 87 ? 21.125 19.344 -19.438 1 59.28 87 GLY B CA 1
ATOM 4537 C C . GLY B 1 87 ? 22.328 18.422 -19.344 1 59.28 87 GLY B C 1
ATOM 4538 O O . GLY B 1 87 ? 23.016 18.406 -18.328 1 59.28 87 GLY B O 1
ATOM 4539 N N . LEU B 1 88 ? 22.422 17.328 -20.141 1 64.88 88 LEU B N 1
ATOM 4540 C CA . LEU B 1 88 ? 23.547 16.422 -20.281 1 64.88 88 LEU B CA 1
ATOM 4541 C C . LEU B 1 88 ? 24.797 17.156 -20.734 1 64.88 88 LEU B C 1
ATOM 4543 O O . LEU B 1 88 ? 24.75 17.922 -21.703 1 64.88 88 LEU B O 1
ATOM 4547 N N . ARG B 1 89 ? 25.875 17.156 -19.906 1 81.69 89 ARG B N 1
ATOM 4548 C CA . ARG B 1 89 ? 27.156 17.734 -20.312 1 81.69 89 ARG B CA 1
ATOM 4549 C C . ARG B 1 89 ? 27.984 16.734 -21.094 1 81.69 89 ARG B C 1
ATOM 4551 O O . ARG B 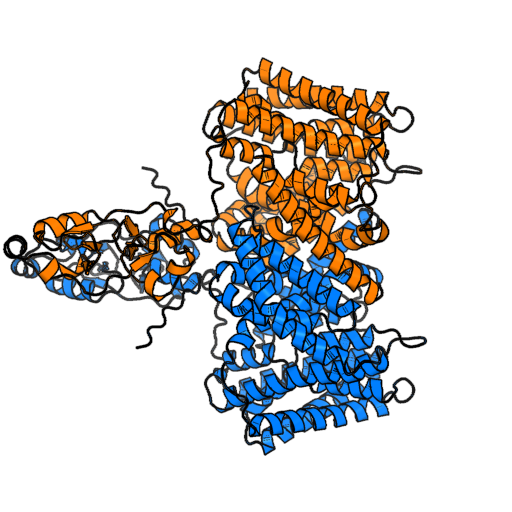1 89 ? 28.047 15.555 -20.734 1 81.69 89 ARG B O 1
ATOM 4558 N N . PRO B 1 90 ? 28.641 17.172 -22.188 1 88.12 90 PRO B N 1
ATOM 4559 C CA . PRO B 1 90 ? 29.406 16.266 -23.031 1 88.12 90 PRO B CA 1
ATOM 4560 C C . PRO B 1 90 ? 30.484 15.516 -22.266 1 88.12 90 PRO B C 1
ATOM 4562 O O . PRO B 1 90 ? 30.766 14.352 -22.547 1 88.12 90 PRO B O 1
ATOM 4565 N N . ARG B 1 91 ? 31.109 16.156 -21.375 1 90.19 91 ARG B N 1
ATOM 4566 C CA . ARG B 1 91 ? 32.156 15.516 -20.578 1 90.19 91 ARG B CA 1
ATOM 4567 C C . ARG B 1 91 ? 31.578 14.352 -19.781 1 90.19 91 ARG B C 1
ATOM 4569 O O . ARG B 1 91 ? 32.188 13.297 -19.688 1 90.19 91 ARG B O 1
ATOM 4576 N N . GLU B 1 92 ? 30.484 14.539 -19.234 1 92.19 92 GLU B N 1
ATOM 4577 C CA . GLU B 1 92 ? 29.844 13.492 -18.438 1 92.19 92 GLU B CA 1
ATOM 4578 C C . GLU B 1 92 ? 29.438 12.312 -19.312 1 92.19 92 GLU B C 1
ATOM 4580 O O . GLU B 1 92 ? 29.531 11.156 -18.891 1 92.19 92 GLU B O 1
ATOM 4585 N N . LEU B 1 93 ? 29.047 12.633 -20.516 1 93.31 93 LEU B N 1
ATOM 4586 C CA . LEU B 1 93 ? 28.703 11.586 -21.469 1 93.31 93 LEU B CA 1
ATOM 4587 C C . LEU B 1 93 ? 29.938 10.758 -21.844 1 93.31 93 LEU B C 1
ATOM 4589 O O . LEU B 1 93 ? 29.859 9.531 -21.938 1 93.31 93 LEU B O 1
ATOM 4593 N N . SER B 1 94 ? 31 11.469 -22.078 1 95.56 94 SER B N 1
ATOM 4594 C CA . SER B 1 94 ? 32.219 10.773 -22.438 1 95.56 94 SER B CA 1
ATOM 4595 C C . SER B 1 94 ? 32.719 9.883 -21.297 1 95.56 94 SER B C 1
ATOM 4597 O O . SER B 1 94 ? 33.125 8.75 -21.531 1 95.56 94 SER B O 1
ATOM 4599 N N . VAL B 1 95 ? 32.688 10.359 -20.125 1 96.44 95 VAL B N 1
ATOM 4600 C CA . VAL B 1 95 ? 33.125 9.594 -18.969 1 96.44 95 VAL B CA 1
ATOM 4601 C C . VAL B 1 95 ? 32.219 8.367 -18.781 1 96.44 95 VAL B C 1
ATOM 4603 O O . VAL B 1 95 ? 32.719 7.262 -18.562 1 96.44 95 VAL B O 1
ATOM 4606 N N . ALA B 1 96 ? 30.938 8.555 -18.906 1 96.5 96 ALA B N 1
ATOM 4607 C CA . ALA B 1 96 ? 29.984 7.457 -18.75 1 96.5 96 ALA B CA 1
ATOM 4608 C C . ALA B 1 96 ? 30.203 6.395 -19.828 1 96.5 96 ALA B C 1
ATOM 4610 O O . ALA B 1 96 ? 30.109 5.195 -19.547 1 96.5 96 ALA B O 1
ATOM 4611 N N . THR B 1 97 ? 30.469 6.855 -21.016 1 96.44 97 THR B N 1
ATOM 4612 C CA . THR B 1 97 ? 30.672 5.934 -22.141 1 96.44 97 THR B CA 1
ATOM 4613 C C . THR B 1 97 ? 31.938 5.105 -21.922 1 96.44 97 THR B C 1
ATOM 4615 O O . THR B 1 97 ? 31.938 3.891 -22.125 1 96.44 97 THR B O 1
ATOM 4618 N N . VAL B 1 98 ? 33 5.781 -21.547 1 97.5 98 VAL B N 1
ATOM 4619 C CA . VAL B 1 98 ? 34.25 5.078 -21.312 1 97.5 98 VAL B CA 1
ATOM 4620 C C . VAL B 1 98 ? 34.062 4.094 -20.156 1 97.5 98 VAL B C 1
ATOM 4622 O O . VAL B 1 98 ? 34.562 2.963 -20.219 1 97.5 98 VAL B O 1
ATOM 4625 N N . LEU B 1 99 ? 33.438 4.527 -19.125 1 98 99 LEU B N 1
ATOM 4626 C CA . LEU B 1 99 ? 33.156 3.688 -17.969 1 98 99 LEU B CA 1
ATOM 4627 C C . LEU B 1 99 ? 32.375 2.443 -18.359 1 98 99 LEU B C 1
ATOM 4629 O O . LEU B 1 99 ? 32.75 1.327 -17.984 1 98 99 LEU B O 1
ATOM 4633 N N . MET B 1 100 ? 31.375 2.631 -19.156 1 97.75 100 MET B N 1
ATOM 4634 C CA . MET B 1 100 ? 30.5 1.54 -19.578 1 97.75 100 MET B CA 1
ATOM 4635 C C . MET B 1 100 ? 31.234 0.57 -20.484 1 97.75 100 MET B C 1
ATOM 4637 O O . MET B 1 100 ? 31.156 -0.646 -20.297 1 97.75 100 MET B O 1
ATOM 4641 N N . LEU B 1 101 ? 31.938 1.123 -21.453 1 98 101 LEU B N 1
ATOM 4642 C CA . LEU B 1 101 ? 32.625 0.284 -22.438 1 98 101 LEU B CA 1
ATOM 4643 C C . LEU B 1 101 ? 33.75 -0.489 -21.797 1 98 101 LEU B C 1
ATOM 4645 O O . LEU B 1 101 ? 33.938 -1.683 -22.047 1 98 101 LEU B O 1
ATOM 4649 N N . SER B 1 102 ? 34.562 0.192 -21.016 1 98.44 102 SER B N 1
ATOM 4650 C CA . SER B 1 102 ? 35.688 -0.456 -20.391 1 98.44 102 SER B CA 1
ATOM 4651 C C . SER B 1 102 ? 35.25 -1.537 -19.406 1 98.44 102 SER B C 1
ATOM 4653 O O . SER B 1 102 ? 35.844 -2.629 -19.375 1 98.44 102 SER B O 1
ATOM 4655 N N . THR B 1 103 ? 34.25 -1.256 -18.578 1 98.5 103 THR B N 1
ATOM 4656 C CA . THR B 1 103 ? 33.781 -2.225 -17.609 1 98.5 103 THR B CA 1
ATOM 4657 C C . THR B 1 103 ? 33.125 -3.414 -18.312 1 98.5 103 THR B C 1
ATOM 4659 O O . THR B 1 103 ? 33.312 -4.562 -17.906 1 98.5 103 THR B O 1
ATOM 4662 N N . THR B 1 104 ? 32.281 -3.109 -19.344 1 98.38 104 THR B N 1
ATOM 4663 C CA . THR B 1 104 ? 31.656 -4.176 -20.109 1 98.38 104 THR B CA 1
ATOM 4664 C C . THR B 1 104 ? 32.719 -5.098 -20.734 1 98.38 104 THR B C 1
ATOM 4666 O O . THR B 1 104 ? 32.594 -6.32 -20.641 1 98.38 104 THR B O 1
ATOM 4669 N N . ALA B 1 105 ? 33.656 -4.492 -21.344 1 98.12 105 ALA B N 1
ATOM 4670 C CA . ALA B 1 105 ? 34.719 -5.273 -22 1 98.12 105 ALA B CA 1
ATOM 4671 C C . ALA B 1 105 ? 35.438 -6.148 -20.984 1 98.12 105 ALA B C 1
ATOM 4673 O O . ALA B 1 105 ? 35.656 -7.344 -21.219 1 98.12 105 ALA B O 1
ATOM 4674 N N . ALA B 1 106 ? 35.844 -5.609 -19.906 1 98.56 106 ALA B N 1
ATOM 4675 C CA . ALA B 1 106 ? 36.625 -6.336 -18.891 1 98.56 106 ALA B CA 1
ATOM 4676 C C . ALA B 1 106 ? 35.812 -7.496 -18.328 1 98.56 106 ALA B C 1
ATOM 4678 O O . ALA B 1 106 ? 36.312 -8.617 -18.219 1 98.56 106 ALA B O 1
ATOM 4679 N N . THR B 1 107 ? 34.562 -7.254 -17.938 1 98.5 107 THR B N 1
ATOM 4680 C CA . THR B 1 107 ? 33.75 -8.273 -17.297 1 98.5 107 THR B CA 1
ATOM 4681 C C . THR B 1 107 ? 33.281 -9.32 -18.297 1 98.5 107 THR B C 1
ATOM 4683 O O . THR B 1 107 ? 33.156 -10.5 -17.984 1 98.5 107 THR B O 1
ATOM 4686 N N . ALA B 1 108 ? 33 -8.844 -19.547 1 97.56 108 ALA B N 1
ATOM 4687 C CA . ALA B 1 108 ? 32.625 -9.789 -20.594 1 97.56 108 ALA B CA 1
ATOM 4688 C C . ALA B 1 108 ? 33.75 -10.758 -20.891 1 97.56 108 ALA B C 1
ATOM 4690 O O . ALA B 1 108 ? 33.531 -11.961 -21.078 1 97.56 108 ALA B O 1
ATOM 4691 N N . VAL B 1 109 ? 34.938 -10.273 -20.984 1 97.69 109 VAL B N 1
ATOM 4692 C CA . VAL B 1 109 ? 36.094 -11.094 -21.281 1 97.69 109 VAL B CA 1
ATOM 4693 C C . VAL B 1 109 ? 36.344 -12.086 -20.156 1 97.69 109 VAL B C 1
ATOM 4695 O O . VAL B 1 109 ? 36.594 -13.273 -20.406 1 97.69 109 VAL B O 1
ATOM 4698 N N . VAL B 1 110 ? 36.281 -11.633 -18.938 1 97.75 110 VAL B N 1
ATOM 4699 C CA . VAL B 1 110 ? 36.469 -12.508 -17.781 1 97.75 110 VAL B CA 1
ATOM 4700 C C . VAL B 1 110 ? 35.406 -13.609 -17.766 1 97.75 110 VAL B C 1
ATOM 4702 O O . VAL B 1 110 ? 35.719 -14.789 -17.578 1 97.75 110 VAL B O 1
ATOM 4705 N N . ALA B 1 111 ? 34.156 -13.227 -17.938 1 97.06 111 ALA B N 1
ATOM 4706 C CA . ALA B 1 111 ? 33.062 -14.203 -17.938 1 97.06 111 ALA B CA 1
ATOM 4707 C C . ALA B 1 111 ? 33.25 -15.219 -19.062 1 97.06 111 ALA B C 1
ATOM 4709 O O . ALA B 1 111 ? 33.031 -16.422 -18.859 1 97.06 111 ALA B O 1
ATOM 4710 N N . HIS B 1 112 ? 33.656 -14.672 -20.25 1 95.69 112 HIS B N 1
ATOM 4711 C CA . HIS B 1 112 ? 33.812 -15.547 -21.406 1 95.69 112 HIS B CA 1
ATOM 4712 C C . HIS B 1 112 ? 34.969 -16.516 -21.203 1 95.69 112 HIS B C 1
ATOM 4714 O O . HIS B 1 112 ? 34.875 -17.688 -21.609 1 95.69 112 HIS B O 1
ATOM 4720 N N . LEU B 1 113 ? 36 -16.094 -20.625 1 95.88 113 LEU B N 1
ATOM 4721 C CA . LEU B 1 113 ? 37.188 -16.938 -20.406 1 95.88 113 LEU B CA 1
ATOM 4722 C C . LEU B 1 113 ? 36.906 -18 -19.344 1 95.88 113 LEU B C 1
ATOM 4724 O O . LEU B 1 113 ? 37.344 -19.141 -19.469 1 95.88 113 LEU B O 1
ATOM 4728 N N . LEU B 1 114 ? 36.188 -17.672 -18.344 1 95.12 114 LEU B N 1
ATOM 4729 C CA . LEU B 1 114 ? 35.875 -18.594 -17.25 1 95.12 114 LEU B CA 1
ATOM 4730 C C . LEU B 1 114 ? 34.875 -19.656 -17.703 1 95.12 114 LEU B C 1
ATOM 4732 O O . LEU B 1 114 ? 34.938 -20.797 -17.25 1 95.12 114 LEU B O 1
ATOM 4736 N N . TYR B 1 115 ? 33.969 -19.281 -18.547 1 93.69 115 TYR B N 1
ATOM 4737 C CA . TYR B 1 115 ? 32.875 -20.188 -18.906 1 93.69 115 TYR B CA 1
ATOM 4738 C C . TYR B 1 115 ? 32.75 -20.297 -20.422 1 93.69 115 TYR B C 1
ATOM 4740 O O . TYR B 1 115 ? 31.656 -20.266 -20.969 1 93.69 115 TYR B O 1
ATOM 4748 N N . ARG B 1 116 ? 33.781 -20.484 -21.062 1 89.06 116 ARG B N 1
ATOM 4749 C CA . ARG B 1 116 ? 33.906 -20.484 -22.516 1 89.06 116 ARG B CA 1
ATOM 4750 C C . ARG B 1 116 ? 33.031 -21.547 -23.156 1 89.06 116 ARG B C 1
ATOM 4752 O O . ARG B 1 116 ? 32.469 -21.344 -24.25 1 89.06 116 ARG B O 1
ATOM 4759 N N . GLU B 1 117 ? 32.781 -22.609 -22.531 1 86.38 117 GLU B N 1
ATOM 4760 C CA . GLU B 1 117 ? 32.031 -23.719 -23.094 1 86.38 117 GLU B CA 1
ATOM 4761 C C . GLU B 1 117 ? 30.516 -23.453 -23.016 1 86.38 117 GLU B C 1
ATOM 4763 O O . GLU B 1 117 ? 29.734 -24.016 -23.781 1 86.38 117 GLU B O 1
ATOM 4768 N N . HIS B 1 118 ? 30.219 -22.578 -22.188 1 86.19 118 HIS B N 1
ATOM 4769 C CA . HIS B 1 118 ? 28.797 -22.406 -21.938 1 86.19 118 HIS B CA 1
ATOM 4770 C C . HIS B 1 118 ? 28.297 -21.078 -22.516 1 86.19 118 HIS B C 1
ATOM 4772 O O . HIS B 1 118 ? 27.094 -20.922 -22.75 1 86.19 118 HIS B O 1
ATOM 4778 N N . LEU B 1 119 ? 29.234 -20.172 -22.703 1 90.69 119 LEU B N 1
ATOM 4779 C CA . LEU B 1 119 ? 28.781 -18.828 -23.047 1 90.69 119 LEU B CA 1
ATOM 4780 C C . LEU B 1 119 ? 29.172 -18.469 -24.469 1 90.69 119 LEU B C 1
ATOM 4782 O O . LEU B 1 119 ? 30.297 -18.703 -24.891 1 90.69 119 LEU B O 1
ATOM 4786 N N . ASP B 1 120 ? 28.172 -17.969 -25.203 1 90.38 120 ASP B N 1
ATOM 4787 C CA . ASP B 1 120 ? 28.516 -17.266 -26.453 1 90.38 120 ASP B CA 1
ATOM 4788 C C . ASP B 1 120 ? 28.875 -15.812 -26.188 1 90.38 120 ASP B C 1
ATOM 4790 O O . ASP B 1 120 ? 28.656 -15.305 -25.078 1 90.38 120 ASP B O 1
ATOM 4794 N N . TRP B 1 121 ? 29.469 -15.164 -27.125 1 90.5 121 TRP B N 1
ATOM 4795 C CA . TRP B 1 121 ? 29.969 -13.805 -26.938 1 90.5 121 TRP B CA 1
ATOM 4796 C C . TRP B 1 121 ? 28.828 -12.828 -26.688 1 90.5 121 TRP B C 1
ATOM 4798 O O . TRP B 1 121 ? 28.969 -11.859 -25.953 1 90.5 121 TRP B O 1
ATOM 4808 N N . SER B 1 122 ? 27.688 -13.016 -27.312 1 90.25 122 SER B N 1
ATOM 4809 C CA . SER B 1 122 ? 26.547 -12.141 -27.094 1 90.25 122 SER B CA 1
ATOM 4810 C C . SER B 1 122 ? 26.094 -12.18 -25.641 1 90.25 122 SER B C 1
ATOM 4812 O O . SER B 1 122 ? 25.75 -11.141 -25.062 1 90.25 122 SER B O 1
ATOM 4814 N N . THR B 1 123 ? 26.078 -13.422 -25.078 1 92.56 123 THR B N 1
ATOM 4815 C CA . THR B 1 123 ? 25.672 -13.578 -23.688 1 92.56 123 THR B CA 1
ATOM 4816 C C . THR B 1 123 ? 26.719 -12.961 -22.75 1 92.56 123 THR B C 1
ATOM 4818 O O . THR B 1 123 ? 26.359 -12.328 -21.75 1 92.56 123 THR B O 1
ATOM 4821 N N . SER B 1 124 ? 27.984 -13.141 -23.109 1 95.25 124 SER B N 1
ATOM 4822 C CA . SER B 1 124 ? 29.047 -12.547 -22.312 1 95.25 124 SER B CA 1
ATOM 4823 C C . SER B 1 124 ? 28.969 -11.023 -22.328 1 95.25 124 SER B C 1
ATOM 4825 O O . SER B 1 124 ? 29.219 -10.375 -21.297 1 95.25 124 SER B O 1
ATOM 4827 N N . LEU B 1 125 ? 28.688 -10.523 -23.5 1 94.75 125 LEU B N 1
ATOM 4828 C CA . LEU B 1 125 ? 28.547 -9.078 -23.641 1 94.75 125 LEU B CA 1
ATOM 4829 C C . LEU B 1 125 ? 27.359 -8.57 -22.812 1 94.75 125 LEU B C 1
ATOM 4831 O O . LEU B 1 125 ? 27.453 -7.523 -22.172 1 94.75 125 LEU B O 1
ATOM 4835 N N . ALA B 1 126 ? 26.281 -9.305 -22.875 1 92.75 126 ALA B N 1
ATOM 4836 C CA . ALA B 1 126 ? 25.125 -8.93 -22.078 1 92.75 126 ALA B CA 1
ATOM 4837 C C . ALA B 1 126 ? 25.438 -8.922 -20.594 1 92.75 126 ALA B C 1
ATOM 4839 O O . ALA B 1 126 ? 25.047 -8.008 -19.875 1 92.75 126 ALA B O 1
ATOM 4840 N N . PHE B 1 127 ? 26.125 -9.922 -20.188 1 95.88 127 PHE B N 1
ATOM 4841 C CA . PHE B 1 127 ? 26.562 -10.008 -18.797 1 95.88 127 PHE B CA 1
ATOM 4842 C C . PHE B 1 127 ? 27.438 -8.82 -18.422 1 95.88 127 PHE B C 1
ATOM 4844 O O . PHE B 1 127 ? 27.281 -8.219 -17.359 1 95.88 127 PHE B O 1
ATOM 4851 N N . GLY B 1 128 ? 28.391 -8.516 -19.312 1 97.81 128 GLY B N 1
ATOM 4852 C CA . GLY B 1 128 ? 29.281 -7.391 -19.078 1 97.81 128 GLY B CA 1
ATOM 4853 C C . GLY B 1 128 ? 28.547 -6.066 -18.953 1 97.81 128 GLY B C 1
ATOM 4854 O O . GLY B 1 128 ? 28.922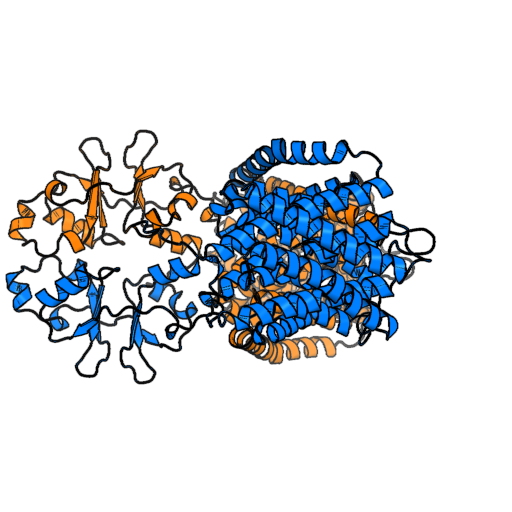 -5.223 -18.141 1 97.81 128 GLY B O 1
ATOM 4855 N N . ILE B 1 129 ? 27.562 -5.867 -19.75 1 95.5 129 ILE B N 1
ATOM 4856 C CA . ILE B 1 129 ? 26.766 -4.652 -19.688 1 95.5 129 ILE B CA 1
ATOM 4857 C C . ILE B 1 129 ? 26.078 -4.547 -18.328 1 95.5 129 ILE B C 1
ATOM 4859 O O . ILE B 1 129 ? 26.062 -3.471 -17.719 1 95.5 129 ILE B O 1
ATOM 4863 N N . VAL B 1 130 ? 25.531 -5.672 -17.812 1 95.06 130 VAL B N 1
ATOM 4864 C CA . VAL B 1 130 ? 24.859 -5.703 -16.531 1 95.06 130 VAL B CA 1
ATOM 4865 C C . VAL B 1 130 ? 25.828 -5.27 -15.43 1 95.06 130 VAL B C 1
ATOM 4867 O O . VAL B 1 130 ? 25.469 -4.477 -14.547 1 95.06 130 VAL B O 1
ATOM 4870 N N . MET B 1 131 ? 27.047 -5.715 -15.547 1 97.38 131 MET B N 1
ATOM 4871 C CA . MET B 1 131 ? 28.047 -5.402 -14.523 1 97.38 131 MET B CA 1
ATOM 4872 C C . MET B 1 131 ? 28.531 -3.959 -14.656 1 97.38 131 MET B C 1
ATOM 4874 O O . MET B 1 131 ? 29.016 -3.375 -13.695 1 97.38 131 MET B O 1
ATOM 4878 N N . ALA B 1 132 ? 28.344 -3.373 -15.805 1 97.88 132 ALA B N 1
ATOM 4879 C CA . ALA B 1 132 ? 28.828 -2.02 -16.078 1 97.88 132 ALA B CA 1
ATOM 4880 C C . ALA B 1 132 ? 27.812 -0.978 -15.625 1 97.88 132 ALA B C 1
ATOM 4882 O O . ALA B 1 132 ? 28.172 0.166 -15.336 1 97.88 132 ALA B O 1
ATOM 4883 N N . ILE B 1 133 ? 26.594 -1.355 -15.57 1 93.81 133 ILE B N 1
ATOM 4884 C CA . ILE B 1 133 ? 25.516 -0.44 -15.195 1 93.81 133 ILE B CA 1
ATOM 4885 C C . ILE B 1 133 ? 25.766 0.097 -13.789 1 93.81 133 ILE B C 1
ATOM 4887 O O . ILE B 1 133 ? 26.297 -0.608 -12.93 1 93.81 133 ILE B O 1
ATOM 4891 N N . VAL B 1 134 ? 25.469 1.386 -13.617 1 93.94 134 VAL B N 1
ATOM 4892 C CA . VAL B 1 134 ? 25.5 2.043 -12.312 1 93.94 134 VAL B CA 1
ATOM 4893 C C . VAL B 1 134 ? 24.078 2.336 -11.852 1 93.94 134 VAL B C 1
ATOM 4895 O O . VAL B 1 134 ? 23.312 2.99 -12.562 1 93.94 134 VAL B O 1
ATOM 4898 N N . SER B 1 135 ? 23.781 1.783 -10.719 1 88.88 135 SER B N 1
ATOM 4899 C CA . SER B 1 135 ? 22.422 1.983 -10.227 1 88.88 135 SER B CA 1
ATOM 4900 C C . SER B 1 135 ? 22.266 3.348 -9.562 1 88.88 135 SER B C 1
ATOM 4902 O O . SER B 1 135 ? 22.906 3.627 -8.547 1 88.88 135 SER B O 1
ATOM 4904 N N . LEU B 1 136 ? 21.422 4.121 -10.055 1 79.56 136 LEU B N 1
ATOM 4905 C CA . LEU B 1 136 ? 21.266 5.504 -9.609 1 79.56 136 LEU B CA 1
ATOM 4906 C C . LEU B 1 136 ? 20.656 5.566 -8.211 1 79.56 136 LEU B C 1
ATOM 4908 O O . LEU B 1 136 ? 21.031 6.418 -7.406 1 79.56 136 LEU B O 1
ATOM 4912 N N . GLY B 1 137 ? 19.672 4.742 -7.941 1 76.44 137 GLY B N 1
ATOM 4913 C CA . GLY B 1 137 ? 19.031 4.754 -6.641 1 76.44 137 GLY B CA 1
ATOM 4914 C C . GLY B 1 137 ? 20 4.633 -5.484 1 76.44 137 GLY B C 1
ATOM 4915 O O . GLY B 1 137 ? 20.156 5.57 -4.699 1 76.44 137 GLY B O 1
ATOM 4916 N N . PRO B 1 138 ? 20.641 3.518 -5.426 1 84.31 138 PRO B N 1
ATOM 4917 C CA . PRO B 1 138 ? 21.625 3.326 -4.363 1 84.31 138 PRO B CA 1
ATOM 4918 C C . PRO B 1 138 ? 22.734 4.371 -4.398 1 84.31 138 PRO B C 1
ATOM 4920 O O . PRO B 1 138 ? 23.219 4.793 -3.348 1 84.31 138 PRO B O 1
ATOM 4923 N N . LEU B 1 139 ? 23.125 4.809 -5.535 1 88.69 139 LEU B N 1
ATOM 4924 C CA . LEU B 1 139 ? 24.156 5.836 -5.672 1 88.69 139 LEU B CA 1
ATOM 4925 C C . LEU B 1 139 ? 23.703 7.145 -5.031 1 88.69 139 LEU B C 1
ATOM 4927 O O . LEU B 1 139 ? 24.422 7.719 -4.211 1 88.69 139 LEU B O 1
ATOM 4931 N N . THR B 1 140 ? 22.562 7.582 -5.391 1 79.19 140 THR B N 1
ATOM 4932 C CA . THR B 1 140 ? 22.031 8.844 -4.883 1 79.19 140 THR B CA 1
ATOM 4933 C C . THR B 1 140 ? 21.828 8.781 -3.375 1 79.19 140 THR B C 1
ATOM 4935 O O . THR B 1 140 ? 22.125 9.734 -2.656 1 79.19 140 THR B O 1
ATOM 4938 N N . ARG B 1 141 ? 21.328 7.648 -3.023 1 75.38 141 ARG B N 1
ATOM 4939 C CA . ARG B 1 141 ? 21.094 7.48 -1.592 1 75.38 141 ARG B CA 1
ATOM 4940 C C . ARG B 1 141 ? 22.391 7.531 -0.813 1 75.38 141 ARG B C 1
ATOM 4942 O O . ARG B 1 141 ? 22.469 8.148 0.252 1 75.38 141 ARG B O 1
ATOM 4949 N N . ALA B 1 142 ? 23.344 6.934 -1.291 1 83.56 142 ALA B N 1
ATOM 4950 C CA . ALA B 1 142 ? 24.641 6.914 -0.631 1 83.56 142 ALA B CA 1
ATOM 4951 C C . ALA B 1 142 ? 25.25 8.312 -0.576 1 83.56 142 ALA B C 1
ATOM 4953 O O . ALA B 1 142 ? 25.859 8.695 0.426 1 83.56 142 ALA B O 1
ATOM 4954 N N . LEU B 1 143 ? 25.047 9.062 -1.582 1 82.81 143 LEU B N 1
ATOM 4955 C CA . LEU B 1 143 ? 25.578 10.422 -1.631 1 82.81 143 LEU B CA 1
ATOM 4956 C C . LEU B 1 143 ? 24.812 11.336 -0.677 1 82.81 143 LEU B C 1
ATOM 4958 O O . LEU B 1 143 ? 25.406 12.219 -0.053 1 82.81 143 LEU B O 1
ATOM 4962 N N . ILE B 1 144 ? 23.562 11.086 -0.632 1 73.25 144 ILE B N 1
ATOM 4963 C CA . ILE B 1 144 ? 22.75 11.852 0.301 1 73.25 144 ILE B CA 1
ATOM 4964 C C . ILE B 1 144 ? 23.172 11.547 1.734 1 73.25 144 ILE B C 1
ATOM 4966 O O . ILE B 1 144 ? 23.406 12.461 2.531 1 73.25 144 ILE B O 1
ATOM 4970 N N . ASP B 1 145 ? 23.328 10.312 2.014 1 72.81 145 ASP B N 1
ATOM 4971 C CA . ASP B 1 145 ? 23.703 9.875 3.357 1 72.81 145 ASP B CA 1
ATOM 4972 C C . ASP B 1 145 ? 25.078 10.414 3.75 1 72.81 145 ASP B C 1
ATOM 4974 O O . ASP B 1 145 ? 25.328 10.688 4.926 1 72.81 145 ASP B O 1
ATOM 4978 N N . SER B 1 146 ? 25.859 10.609 2.75 1 79.38 146 SER B N 1
ATOM 4979 C CA . SER B 1 146 ? 27.219 11.086 3.025 1 79.38 146 SER B CA 1
ATOM 4980 C C . SER B 1 146 ? 27.297 12.609 2.951 1 79.38 146 SER B C 1
ATOM 4982 O O . SER B 1 146 ? 28.328 13.203 3.248 1 79.38 146 SER B O 1
ATOM 4984 N N . GLY B 1 147 ? 26.188 13.203 2.51 1 73.62 147 GLY B N 1
ATOM 4985 C CA . GLY B 1 147 ? 26.156 14.648 2.369 1 73.62 147 GLY B CA 1
ATOM 4986 C C . GLY B 1 147 ? 26.875 15.141 1.123 1 73.62 147 GLY B C 1
ATOM 4987 O O . GLY B 1 147 ? 26.984 16.359 0.905 1 73.62 147 GLY B O 1
ATOM 4988 N N . LEU B 1 148 ? 27.312 14.312 0.339 1 81.12 148 LEU B N 1
ATOM 4989 C CA . LEU B 1 148 ? 28.125 14.68 -0.816 1 81.12 148 LEU B CA 1
ATOM 4990 C C . LEU B 1 148 ? 27.25 15.039 -2.01 1 81.12 148 LEU B C 1
ATOM 4992 O O . LEU B 1 148 ? 27.734 15.578 -3.006 1 81.12 148 LEU B O 1
ATOM 4996 N N . ILE B 1 149 ? 25.953 14.766 -1.859 1 77.06 149 ILE B N 1
ATOM 4997 C CA . ILE B 1 149 ? 25.031 14.953 -2.975 1 77.06 149 ILE B CA 1
ATOM 4998 C C . ILE B 1 149 ? 25 16.422 -3.379 1 77.06 149 ILE B C 1
ATOM 5000 O O . ILE B 1 149 ? 24.719 16.75 -4.535 1 77.06 149 ILE B O 1
ATOM 5004 N N . ALA B 1 150 ? 25.359 17.266 -2.436 1 71.06 150 ALA B N 1
ATOM 5005 C CA . ALA B 1 150 ? 25.266 18.703 -2.68 1 71.06 150 ALA B CA 1
ATOM 5006 C C . ALA B 1 150 ? 26.562 19.25 -3.287 1 71.06 150 ALA B C 1
ATOM 5008 O O . ALA B 1 150 ? 26.609 20.391 -3.752 1 71.06 150 ALA B O 1
ATOM 5009 N N . THR B 1 151 ? 27.531 18.5 -3.393 1 80.25 151 THR B N 1
ATOM 5010 C CA . THR B 1 151 ? 28.812 18.922 -3.936 1 80.25 151 THR B CA 1
ATOM 5011 C C . THR B 1 151 ? 28.828 18.797 -5.457 1 80.25 151 THR B C 1
ATOM 5013 O O . THR B 1 151 ? 28.016 18.078 -6.031 1 80.25 151 THR B O 1
ATOM 5016 N N . ASN B 1 152 ? 29.734 19.5 -6.086 1 81.75 152 ASN B N 1
ATOM 5017 C CA . ASN B 1 152 ? 29.875 19.406 -7.535 1 81.75 152 ASN B CA 1
ATOM 5018 C C . ASN B 1 152 ? 30.25 18 -7.973 1 81.75 152 ASN B C 1
ATOM 5020 O O . ASN B 1 152 ? 29.766 17.516 -8.992 1 81.75 152 ASN B O 1
ATOM 5024 N N . ALA B 1 153 ? 31.109 17.422 -7.238 1 88.06 153 ALA B N 1
ATOM 5025 C CA . ALA B 1 153 ? 31.516 16.047 -7.547 1 88.06 153 ALA B CA 1
ATOM 5026 C C . ALA B 1 153 ? 30.344 15.094 -7.43 1 88.06 153 ALA B C 1
ATOM 5028 O O . ALA B 1 153 ? 30.172 14.203 -8.266 1 88.06 153 ALA B O 1
ATOM 5029 N N . GLY B 1 154 ? 29.594 15.281 -6.352 1 87.12 154 GLY B N 1
ATOM 5030 C CA . GLY B 1 154 ? 28.406 14.445 -6.148 1 87.12 154 GLY B CA 1
ATOM 5031 C C . GLY B 1 154 ? 27.406 14.57 -7.273 1 87.12 154 GLY B C 1
ATOM 5032 O O . GLY B 1 154 ? 26.859 13.562 -7.738 1 87.12 154 GLY B O 1
ATOM 5033 N N . LEU B 1 155 ? 27.219 15.75 -7.727 1 80.81 155 LEU B N 1
ATOM 5034 C CA . LEU B 1 155 ? 26.281 16 -8.812 1 80.81 155 LEU B CA 1
ATOM 5035 C C . LEU B 1 155 ? 26.781 15.406 -10.117 1 80.81 155 LEU B C 1
ATOM 5037 O O . LEU B 1 155 ? 26 14.828 -10.891 1 80.81 155 LEU B O 1
ATOM 5041 N N . THR B 1 156 ? 28.031 15.594 -10.336 1 86.75 156 THR B N 1
ATOM 5042 C CA . THR B 1 156 ? 28.641 15.055 -11.555 1 86.75 156 THR B CA 1
ATOM 5043 C C . THR B 1 156 ? 28.547 13.531 -11.578 1 86.75 156 THR B C 1
ATOM 5045 O O . THR B 1 156 ? 28.172 12.945 -12.594 1 86.75 156 THR B O 1
ATOM 5048 N N . VAL B 1 157 ? 28.828 12.93 -10.484 1 92 157 VAL B N 1
ATOM 5049 C CA . VAL B 1 157 ? 28.781 11.477 -10.367 1 92 157 VAL B CA 1
ATOM 5050 C C . VAL B 1 157 ? 27.359 10.984 -10.562 1 92 157 VAL B C 1
ATOM 5052 O O . VAL B 1 157 ? 27.125 9.938 -11.18 1 92 157 VAL B O 1
ATOM 5055 N N . THR B 1 158 ? 26.438 11.711 -10.031 1 84.81 158 THR B N 1
ATOM 5056 C CA . THR B 1 158 ? 25.031 11.352 -10.18 1 84.81 158 THR B CA 1
ATOM 5057 C C . THR B 1 158 ? 24.625 11.391 -11.648 1 84.81 158 THR B C 1
ATOM 5059 O O . THR B 1 158 ? 23.922 10.492 -12.117 1 84.81 158 THR B O 1
ATOM 5062 N N . ARG B 1 159 ? 25.062 12.367 -12.336 1 83.81 159 ARG B N 1
ATOM 5063 C CA . ARG B 1 159 ? 24.719 12.484 -13.75 1 83.81 159 ARG B CA 1
ATOM 5064 C C . ARG B 1 159 ? 25.375 11.375 -14.562 1 83.81 159 ARG B C 1
ATOM 5066 O O . ARG B 1 159 ? 24.766 10.82 -15.469 1 83.81 159 ARG B O 1
ATOM 5073 N N . ILE B 1 160 ? 26.578 11.094 -14.281 1 91.06 160 ILE B N 1
ATOM 5074 C CA . ILE B 1 160 ? 27.281 10 -14.945 1 91.06 160 ILE B CA 1
ATOM 5075 C C . ILE B 1 160 ? 26.562 8.68 -14.68 1 91.06 160 ILE B C 1
ATOM 5077 O O . ILE B 1 160 ? 26.391 7.863 -15.586 1 91.06 160 ILE B O 1
ATOM 5081 N N . GLY B 1 161 ? 26.172 8.461 -13.43 1 89.69 161 GLY B N 1
ATOM 5082 C CA . GLY B 1 161 ? 25.406 7.277 -13.078 1 89.69 161 GLY B CA 1
ATOM 5083 C C . GLY B 1 161 ? 24.125 7.145 -13.875 1 89.69 161 GLY B C 1
ATOM 5084 O O . GLY B 1 161 ? 23.766 6.051 -14.312 1 89.69 161 GLY B O 1
ATOM 5085 N N . LEU B 1 162 ? 23.484 8.227 -14.055 1 80 162 LEU B N 1
ATOM 5086 C CA . LEU B 1 162 ? 22.25 8.242 -14.812 1 80 162 LEU B CA 1
ATOM 5087 C C . LEU B 1 162 ? 22.484 7.816 -16.266 1 80 162 LEU B C 1
ATOM 5089 O O . LEU B 1 162 ? 21.75 6.988 -16.797 1 80 162 LEU B O 1
ATOM 5093 N N . ILE B 1 163 ? 23.438 8.414 -16.859 1 84.44 163 ILE B N 1
ATOM 5094 C CA . ILE B 1 163 ? 23.781 8.094 -18.234 1 84.44 163 ILE B CA 1
ATOM 5095 C C . ILE B 1 163 ? 24.156 6.617 -18.359 1 84.44 163 ILE B C 1
ATOM 5097 O O . ILE B 1 163 ? 23.719 5.93 -19.281 1 84.44 163 ILE B O 1
ATOM 5101 N N . ALA B 1 164 ? 24.906 6.168 -17.438 1 90.94 164 ALA B N 1
ATOM 5102 C CA . ALA B 1 164 ? 25.359 4.777 -17.438 1 90.94 164 ALA B CA 1
ATOM 5103 C C . ALA B 1 164 ? 24.188 3.82 -17.266 1 90.94 164 ALA B C 1
ATOM 5105 O O . ALA B 1 164 ? 24.156 2.748 -17.875 1 90.94 164 ALA B O 1
ATOM 5106 N N . GLU B 1 165 ? 23.266 4.152 -16.375 1 85.25 165 GLU B N 1
ATOM 5107 C CA . GLU B 1 165 ? 22.125 3.289 -16.141 1 85.25 165 GLU B CA 1
ATOM 5108 C C . GLU B 1 165 ? 21.203 3.24 -17.359 1 85.25 165 GLU B C 1
ATOM 5110 O O . GLU B 1 165 ? 20.859 2.16 -17.844 1 85.25 165 GLU B O 1
ATOM 5115 N N . VAL B 1 166 ? 20.844 4.355 -17.875 1 76.19 166 VAL B N 1
ATOM 5116 C CA . VAL B 1 166 ? 19.953 4.422 -19.031 1 76.19 166 VAL B CA 1
ATOM 5117 C C . VAL B 1 166 ? 20.641 3.807 -20.25 1 76.19 166 VAL B C 1
ATOM 5119 O O . VAL B 1 166 ? 20.031 3.006 -20.969 1 76.19 166 VAL B O 1
ATOM 5122 N N . GLY B 1 167 ? 21.812 4.25 -20.469 1 82.88 167 GLY B N 1
ATOM 5123 C CA . GLY B 1 167 ? 22.578 3.689 -21.578 1 82.88 167 GLY B CA 1
ATOM 5124 C C . GLY B 1 167 ? 22.766 2.188 -21.469 1 82.88 167 GLY B C 1
ATOM 5125 O O . GLY B 1 167 ? 22.703 1.479 -22.469 1 82.88 167 GLY B O 1
ATOM 5126 N N . GLY B 1 168 ? 23.047 1.719 -20.25 1 87.31 168 GLY B N 1
ATOM 5127 C CA . GLY B 1 168 ? 23.219 0.293 -20.016 1 87.31 168 GLY B CA 1
ATOM 5128 C C . GLY B 1 168 ? 21.969 -0.513 -20.312 1 87.31 168 GLY B C 1
ATOM 5129 O O . GLY B 1 168 ? 22.031 -1.587 -20.922 1 87.31 168 GLY B O 1
ATOM 5130 N N . ILE B 1 169 ? 20.844 -0.017 -19.875 1 79.06 169 ILE B N 1
ATOM 5131 C CA . ILE B 1 169 ? 19.562 -0.688 -20.109 1 79.06 169 ILE B CA 1
ATOM 5132 C C . ILE B 1 169 ? 19.312 -0.794 -21.609 1 79.06 169 ILE B C 1
ATOM 5134 O O . ILE B 1 169 ? 18.922 -1.852 -22.109 1 79.06 169 ILE B O 1
ATOM 5138 N N . LEU B 1 170 ? 19.547 0.294 -22.328 1 76.88 170 LEU B N 1
ATOM 5139 C CA . LEU B 1 170 ? 19.359 0.311 -23.766 1 76.88 170 LEU B CA 1
ATOM 5140 C C . LEU B 1 170 ? 20.328 -0.644 -24.453 1 76.88 170 LEU B C 1
ATOM 5142 O O . LEU B 1 170 ? 19.938 -1.378 -25.375 1 76.88 170 LEU B O 1
ATOM 5146 N N . ALA B 1 171 ? 21.531 -0.607 -24.047 1 85.38 171 ALA B N 1
ATOM 5147 C CA . ALA B 1 171 ? 22.547 -1.487 -24.625 1 85.38 171 ALA B CA 1
ATOM 5148 C C . ALA B 1 171 ? 22.219 -2.953 -24.359 1 85.38 171 ALA B C 1
ATOM 5150 O O . ALA B 1 171 ? 22.391 -3.803 -25.234 1 85.38 171 ALA B O 1
ATOM 5151 N N . PHE B 1 172 ? 21.781 -3.229 -23.141 1 84.75 172 PHE B N 1
ATOM 5152 C CA . PHE B 1 172 ? 21.406 -4.586 -22.781 1 84.75 172 PHE B CA 1
ATOM 5153 C C . PHE B 1 172 ? 20.281 -5.09 -23.688 1 84.75 172 PHE B C 1
ATOM 5155 O O . PHE B 1 172 ? 20.344 -6.211 -24.188 1 84.75 172 PHE B O 1
ATOM 5162 N N . ASN B 1 173 ? 19.297 -4.254 -23.828 1 75.75 173 ASN B N 1
ATOM 5163 C CA . ASN B 1 173 ? 18.156 -4.637 -24.641 1 75.75 173 ASN B CA 1
ATOM 5164 C C . ASN B 1 173 ? 18.562 -4.898 -26.094 1 75.75 173 ASN B C 1
ATOM 5166 O O . ASN B 1 173 ? 18.016 -5.793 -26.734 1 75.75 173 ASN B O 1
ATOM 5170 N N . ALA B 1 174 ? 19.406 -4.094 -26.594 1 77 174 ALA B N 1
ATOM 5171 C CA . ALA B 1 174 ? 19.891 -4.254 -27.953 1 77 174 ALA B CA 1
ATOM 5172 C C . ALA B 1 174 ? 20.625 -5.582 -28.141 1 77 174 ALA B C 1
ATOM 5174 O O . ALA B 1 174 ? 20.438 -6.27 -29.141 1 77 174 ALA B O 1
ATOM 5175 N N . VAL B 1 175 ? 21.422 -5.953 -27.188 1 80.88 175 VAL B N 1
ATOM 5176 C CA . VAL B 1 175 ? 22.219 -7.18 -27.266 1 80.88 175 VAL B CA 1
ATOM 5177 C C . VAL B 1 175 ? 21.312 -8.383 -26.984 1 80.88 175 VAL B C 1
ATOM 5179 O O . VAL B 1 175 ? 21.422 -9.406 -27.672 1 80.88 175 VAL B O 1
ATOM 5182 N N . TYR B 1 176 ? 20.469 -8.195 -25.969 1 75.12 176 TYR B N 1
ATOM 5183 C CA . TYR B 1 176 ? 19.562 -9.273 -25.562 1 75.12 176 TYR B CA 1
ATOM 5184 C C . TYR B 1 176 ? 18.562 -9.57 -26.672 1 75.12 176 TYR B C 1
ATOM 5186 O O . TYR B 1 176 ? 18.281 -10.734 -26.969 1 75.12 176 TYR B O 1
ATOM 5194 N N . ALA B 1 177 ? 17.891 -8.469 -27.125 1 63.25 177 ALA B N 1
ATOM 5195 C CA . ALA B 1 177 ? 16.906 -8.609 -28.203 1 63.25 177 ALA B CA 1
ATOM 5196 C C . ALA B 1 177 ? 17.547 -9.242 -29.438 1 63.25 177 ALA B C 1
ATOM 5198 O O . ALA B 1 177 ? 16.922 -10.031 -30.125 1 63.25 177 ALA B O 1
ATOM 5199 N N . GLY B 1 178 ? 18.688 -8.656 -29.797 1 59.53 178 GLY B N 1
ATOM 5200 C CA . GLY B 1 178 ? 19.391 -9.234 -30.938 1 59.53 178 GLY B CA 1
ATOM 5201 C C . GLY B 1 178 ? 19.531 -10.742 -30.844 1 59.53 178 GLY B C 1
ATOM 5202 O O . GLY B 1 178 ? 19.562 -11.43 -31.859 1 59.53 178 GLY B O 1
ATOM 5203 N N . LYS B 1 179 ? 19.656 -11.07 -29.703 1 56.5 179 LYS B N 1
ATOM 5204 C CA . LYS B 1 179 ? 19.734 -12.516 -29.5 1 56.5 179 LYS B CA 1
ATOM 5205 C C . LYS B 1 179 ? 18.359 -13.164 -29.625 1 56.5 179 LYS B C 1
ATOM 5207 O O . LYS B 1 179 ? 18.234 -14.289 -30.109 1 56.5 179 LYS B O 1
ATOM 5212 N N . ILE B 1 180 ? 17.359 -12.438 -29 1 52.56 180 ILE B N 1
ATOM 5213 C CA . ILE B 1 180 ? 16.047 -13.047 -28.953 1 52.56 180 ILE B CA 1
ATOM 5214 C C . ILE B 1 180 ? 15.164 -12.453 -30.047 1 52.56 180 ILE B C 1
ATOM 5216 O O . ILE B 1 180 ? 14.406 -13.18 -30.703 1 52.56 180 ILE B O 1
ATOM 5220 N N . PHE B 1 181 ? 15.031 -11.023 -30.078 1 53.19 181 PHE B N 1
ATOM 5221 C CA . PHE B 1 181 ? 14.125 -10.391 -31.016 1 53.19 181 PHE B CA 1
ATOM 5222 C C . PHE B 1 181 ? 14.891 -9.562 -32.031 1 53.19 181 PHE B C 1
ATOM 5224 O O . PHE B 1 181 ? 15.812 -8.828 -31.688 1 53.19 181 PHE B O 1
ATOM 5231 N N . PRO B 1 182 ? 15.016 -9.898 -33.188 1 46.19 182 PRO B N 1
ATOM 5232 C CA . PRO B 1 182 ? 15.781 -9.258 -34.281 1 46.19 182 PRO B CA 1
ATOM 5233 C C . PRO B 1 182 ? 15.594 -7.742 -34.312 1 46.19 182 PRO B C 1
ATOM 5235 O O . PRO B 1 182 ? 16.297 -7.047 -35.031 1 46.19 182 PRO B O 1
ATOM 5238 N N . ASN B 1 183 ? 14.508 -6.914 -33.812 1 51.16 183 ASN B N 1
ATOM 5239 C CA . ASN B 1 183 ? 14.273 -5.668 -34.562 1 51.16 183 ASN B CA 1
ATOM 5240 C C . ASN B 1 183 ? 14.82 -4.465 -33.781 1 51.16 183 ASN B C 1
ATOM 5242 O O . ASN B 1 183 ? 14.18 -3.969 -32.875 1 51.16 183 ASN B O 1
ATOM 5246 N N . ALA B 1 184 ? 16.016 -4.164 -33.875 1 55 184 ALA B N 1
ATOM 5247 C CA . ALA B 1 184 ? 16.781 -2.971 -33.5 1 55 184 ALA B CA 1
ATOM 5248 C C . ALA B 1 184 ? 15.938 -1.711 -33.688 1 55 184 ALA B C 1
ATOM 5250 O O . ALA B 1 184 ? 16.094 -0.739 -32.938 1 55 184 ALA B O 1
ATOM 5251 N N . ILE B 1 185 ? 14.992 -1.809 -34.594 1 57.56 185 ILE B N 1
ATOM 5252 C CA . ILE B 1 185 ? 14.234 -0.604 -34.938 1 57.56 185 ILE B CA 1
ATOM 5253 C C . ILE B 1 185 ? 13.031 -0.479 -34 1 57.56 185 ILE B C 1
ATOM 5255 O O . ILE B 1 185 ? 12.594 0.63 -33.688 1 57.56 185 ILE B O 1
ATOM 5259 N N . THR B 1 186 ? 12.602 -1.613 -33.469 1 60.97 186 THR B N 1
ATOM 5260 C CA . THR B 1 186 ? 11.359 -1.59 -32.688 1 60.97 186 THR B CA 1
ATOM 5261 C C . THR B 1 186 ? 11.602 -1.024 -31.312 1 60.97 186 THR B C 1
ATOM 5263 O O 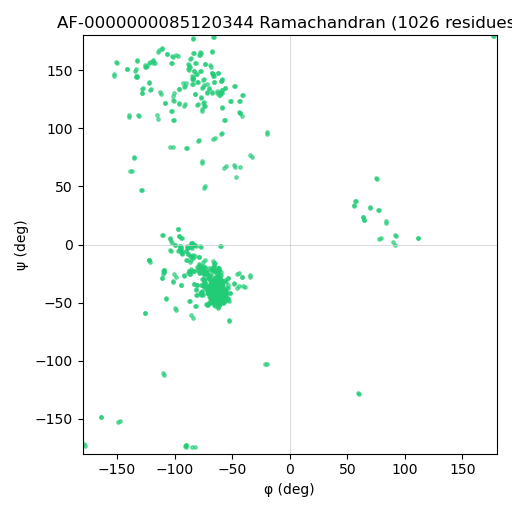. THR B 1 186 ? 10.711 -0.414 -30.719 1 60.97 186 THR B O 1
ATOM 5266 N N . THR B 1 187 ? 12.867 -1.144 -30.875 1 62.47 187 THR B N 1
ATOM 5267 C CA . THR B 1 187 ? 13.141 -0.703 -29.516 1 62.47 187 THR B CA 1
ATOM 5268 C C . THR B 1 187 ? 13.094 0.82 -29.422 1 62.47 187 THR B C 1
ATOM 5270 O O . THR B 1 187 ? 12.367 1.375 -28.594 1 62.47 187 THR B O 1
ATOM 5273 N N . PRO B 1 188 ? 13.859 1.477 -30.328 1 62.06 188 PRO B N 1
ATOM 5274 C CA . PRO B 1 188 ? 13.758 2.936 -30.266 1 62.06 188 PRO B CA 1
ATOM 5275 C C . PRO B 1 188 ? 12.336 3.441 -30.516 1 62.06 188 PRO B C 1
ATOM 5277 O O . PRO B 1 188 ? 11.898 4.41 -29.891 1 62.06 188 PRO B O 1
ATOM 5280 N N . LEU B 1 189 ? 11.656 2.777 -31.391 1 63.97 189 LEU B N 1
ATOM 5281 C CA . LEU B 1 189 ? 10.297 3.189 -31.703 1 63.97 189 LEU B CA 1
ATOM 5282 C C . LEU B 1 189 ? 9.383 3.031 -30.5 1 63.97 189 LEU B C 1
ATOM 5284 O O . LEU B 1 189 ? 8.516 3.873 -30.25 1 63.97 189 LEU B O 1
ATOM 5288 N N . PHE B 1 190 ? 9.656 2.057 -29.75 1 68.06 190 PHE B N 1
ATOM 5289 C CA . PHE B 1 190 ? 8.867 1.826 -28.547 1 68.06 190 PHE B CA 1
ATOM 5290 C C . PHE B 1 190 ? 9.102 2.93 -27.516 1 68.06 190 PHE B C 1
ATOM 5292 O O . PHE B 1 190 ? 8.148 3.465 -26.953 1 68.06 190 PHE B O 1
ATOM 5299 N N . PHE B 1 191 ? 10.328 3.283 -27.453 1 66.44 191 PHE B N 1
ATOM 5300 C CA . PHE B 1 191 ? 10.648 4.305 -26.469 1 66.44 191 PHE B CA 1
ATOM 5301 C C . PHE B 1 191 ? 10.086 5.66 -26.875 1 66.44 191 PHE B C 1
ATOM 5303 O O . PHE B 1 191 ? 9.594 6.414 -26.047 1 66.44 191 PHE B O 1
ATOM 5310 N N . ILE B 1 192 ? 10.172 5.844 -28.188 1 65.75 192 ILE B N 1
ATOM 5311 C CA . ILE B 1 192 ? 9.617 7.086 -28.703 1 65.75 192 ILE B CA 1
ATOM 5312 C C . ILE B 1 192 ? 8.102 7.102 -28.516 1 65.75 192 ILE B C 1
ATOM 5314 O O . ILE B 1 192 ? 7.535 8.109 -28.094 1 65.75 192 ILE B O 1
ATOM 5318 N N . ALA B 1 193 ? 7.496 6.012 -28.719 1 68.62 193 ALA B N 1
ATOM 5319 C CA . ALA B 1 193 ? 6.047 5.902 -28.578 1 68.62 193 ALA B CA 1
ATOM 5320 C C . ALA B 1 193 ? 5.629 6.078 -27.125 1 68.62 193 ALA B C 1
ATOM 5322 O O . ALA B 1 193 ? 4.672 6.793 -26.828 1 68.62 193 ALA B O 1
ATOM 5323 N N . VAL B 1 194 ? 6.379 5.461 -26.328 1 69.56 194 VAL B N 1
ATOM 5324 C CA . VAL B 1 194 ? 6.062 5.551 -24.906 1 69.56 194 VAL B CA 1
ATOM 5325 C C . VAL B 1 194 ? 6.27 6.984 -24.422 1 69.56 194 VAL B C 1
ATOM 5327 O O . VAL B 1 194 ? 5.473 7.5 -23.641 1 69.56 194 VAL B O 1
ATOM 5330 N N . TYR B 1 195 ? 7.344 7.512 -24.969 1 64.25 195 TYR B N 1
ATOM 5331 C CA . TYR B 1 195 ? 7.641 8.883 -24.578 1 64.25 195 TYR B CA 1
ATOM 5332 C C . TYR B 1 195 ? 6.562 9.836 -25.062 1 64.25 195 TYR B C 1
ATOM 5334 O O . TYR B 1 195 ? 6.086 10.695 -24.312 1 64.25 195 TYR B O 1
ATOM 5342 N N . LEU B 1 196 ? 6.191 9.672 -26.312 1 63.97 196 LEU B N 1
ATOM 5343 C CA . LEU B 1 196 ? 5.258 10.602 -26.938 1 63.97 196 LEU B CA 1
ATOM 5344 C C . LEU B 1 196 ? 3.846 10.391 -26.406 1 63.97 196 LEU B C 1
ATOM 5346 O O . LEU B 1 196 ? 3.129 11.359 -26.141 1 63.97 196 LEU B O 1
ATOM 5350 N N . PHE B 1 197 ? 3.545 9.148 -26.156 1 66.25 197 PHE B N 1
ATOM 5351 C CA . PHE B 1 197 ? 2.143 8.875 -25.859 1 66.25 197 PHE B CA 1
ATOM 5352 C C . PHE B 1 197 ? 1.962 8.516 -24.391 1 66.25 197 PHE B C 1
ATOM 5354 O O . PHE B 1 197 ? 0.872 8.672 -23.844 1 66.25 197 PHE B O 1
ATOM 5361 N N . GLY B 1 198 ? 3.014 8.078 -23.922 1 69.19 198 GLY B N 1
ATOM 5362 C CA . GLY B 1 198 ? 2.898 7.562 -22.578 1 69.19 198 GLY B CA 1
ATOM 5363 C C . GLY B 1 198 ? 2.605 8.641 -21.547 1 69.19 198 GLY B C 1
ATOM 5364 O O . GLY B 1 198 ? 1.714 8.484 -20.719 1 69.19 198 GLY B O 1
ATOM 5365 N N . ARG B 1 199 ? 3.238 9.711 -21.828 1 73.69 199 ARG B N 1
ATOM 5366 C CA . ARG B 1 199 ? 3.062 10.797 -20.859 1 73.69 199 ARG B CA 1
ATOM 5367 C C . ARG B 1 199 ? 1.654 11.375 -20.938 1 73.69 199 ARG B C 1
ATOM 5369 O O . ARG B 1 199 ? 0.977 11.523 -19.922 1 73.69 199 ARG B O 1
ATOM 5376 N N . ARG B 1 200 ? 1.259 11.711 -22.141 1 75.94 200 ARG B N 1
ATOM 5377 C CA . ARG B 1 200 ? -0.046 12.336 -22.328 1 75.94 200 ARG B CA 1
ATOM 5378 C C . ARG B 1 200 ? -1.173 11.383 -21.938 1 75.94 200 ARG B C 1
ATOM 5380 O O . ARG B 1 200 ? -2.135 11.789 -21.297 1 75.94 200 ARG B O 1
ATOM 5387 N N . LEU B 1 201 ? -0.99 10.211 -22.375 1 79 201 LEU B N 1
ATOM 5388 C CA . LEU B 1 201 ? -2.043 9.227 -22.125 1 79 201 LEU B CA 1
ATOM 5389 C C . LEU B 1 201 ? -2.15 8.914 -20.641 1 79 201 LEU B C 1
ATOM 5391 O O . LEU B 1 201 ? -3.254 8.844 -20.094 1 79 201 LEU B O 1
ATOM 5395 N N . LEU B 1 202 ? -1.043 8.719 -20.016 1 81.5 202 LEU B N 1
ATOM 5396 C CA . LEU B 1 202 ? -1.041 8.367 -18.609 1 81.5 202 LEU B CA 1
ATOM 5397 C C . LEU B 1 202 ? -1.643 9.492 -17.766 1 81.5 202 LEU B C 1
ATOM 5399 O O . LEU B 1 202 ? -2.486 9.242 -16.906 1 81.5 202 LEU B O 1
ATOM 5403 N N . THR B 1 203 ? -1.244 10.648 -18.078 1 77.31 203 THR B N 1
ATOM 5404 C CA . THR B 1 203 ? -1.742 11.781 -17.312 1 77.31 203 THR B CA 1
ATOM 5405 C C . THR B 1 203 ? -3.24 11.969 -17.531 1 77.31 203 THR B C 1
ATOM 5407 O O . THR B 1 203 ? -3.98 12.258 -16.594 1 77.31 203 THR B O 1
ATOM 5410 N N . ARG B 1 204 ? -3.623 11.828 -18.703 1 79.94 204 ARG B N 1
ATOM 5411 C CA . ARG B 1 204 ? -5.043 11.969 -19.016 1 79.94 204 ARG B CA 1
ATOM 5412 C C . ARG B 1 204 ? -5.871 10.906 -18.297 1 79.94 204 ARG B C 1
ATOM 5414 O O . ARG B 1 204 ? -6.949 11.203 -17.781 1 79.94 204 ARG B O 1
ATOM 5421 N N . ILE B 1 205 ? -5.387 9.711 -18.297 1 83.56 205 ILE B N 1
ATOM 5422 C CA . ILE B 1 205 ? -6.098 8.609 -17.656 1 83.56 205 ILE B CA 1
ATOM 5423 C C . ILE B 1 205 ? -6.199 8.875 -16.156 1 83.56 205 ILE B C 1
ATOM 5425 O O . ILE B 1 205 ? -7.266 8.727 -15.555 1 83.56 205 ILE B O 1
ATOM 5429 N N . LEU B 1 206 ? -5.109 9.273 -15.617 1 81.69 206 LEU B N 1
ATOM 5430 C CA . LEU B 1 206 ? -5.07 9.484 -14.172 1 81.69 206 LEU B CA 1
ATOM 5431 C C . LEU B 1 206 ? -6.004 10.625 -13.773 1 81.69 206 LEU B C 1
ATOM 5433 O O . LEU B 1 206 ? -6.711 10.531 -12.766 1 81.69 206 LEU B O 1
ATOM 5437 N N . TYR B 1 207 ? -6.035 11.633 -14.57 1 74.69 207 TYR B N 1
ATOM 5438 C CA . TYR B 1 207 ? -6.945 12.742 -14.297 1 74.69 207 TYR B CA 1
ATOM 5439 C C . TYR B 1 207 ? -8.398 12.305 -14.469 1 74.69 207 TYR B C 1
ATOM 5441 O O . TYR B 1 207 ? -9.266 12.688 -13.68 1 74.69 207 TYR B O 1
ATOM 5449 N N . LEU B 1 208 ? -8.656 11.531 -15.43 1 77.44 208 LEU B N 1
ATOM 5450 C CA . LEU B 1 208 ? -10.008 11.039 -15.68 1 77.44 208 LEU B CA 1
ATOM 5451 C C . LEU B 1 208 ? -10.492 10.164 -14.523 1 77.44 208 LEU B C 1
ATOM 5453 O O . LEU B 1 208 ? -11.641 10.273 -14.102 1 77.44 208 LEU B O 1
ATOM 5457 N N . VAL B 1 209 ? -9.602 9.352 -14.125 1 78.12 209 VAL B N 1
ATOM 5458 C CA . VAL B 1 209 ? -9.938 8.445 -13.031 1 78.12 209 VAL B CA 1
ATOM 5459 C C . VAL B 1 209 ? -10.266 9.242 -11.773 1 78.12 209 VAL B C 1
ATOM 5461 O O . VAL B 1 209 ? -11.242 8.953 -11.078 1 78.12 209 VAL B O 1
ATOM 5464 N N . GLU B 1 210 ? -9.438 10.156 -11.523 1 70.69 210 GLU B N 1
ATOM 5465 C CA . GLU B 1 210 ? -9.641 10.992 -10.344 1 70.69 210 GLU B CA 1
ATOM 5466 C C . GLU B 1 210 ? -10.961 11.742 -10.414 1 70.69 210 GLU B C 1
ATOM 5468 O O . GLU B 1 210 ? -11.633 11.93 -9.398 1 70.69 210 GLU B O 1
ATOM 5473 N N . ASP B 1 211 ? -11.273 12.086 -11.625 1 67.62 211 ASP B N 1
ATOM 5474 C CA . ASP B 1 211 ? -12.453 12.922 -11.812 1 67.62 211 ASP B CA 1
ATOM 5475 C C . ASP B 1 211 ? -13.727 12.078 -11.836 1 67.62 211 ASP B C 1
ATOM 5477 O O . ASP B 1 211 ? -14.773 12.516 -11.352 1 67.62 211 ASP B O 1
ATOM 5481 N N . VAL B 1 212 ? -13.602 10.898 -12.367 1 70.19 212 VAL B N 1
ATOM 5482 C CA . VAL B 1 212 ? -14.828 10.195 -12.727 1 70.19 212 VAL B CA 1
ATOM 5483 C C . VAL B 1 212 ? -15.039 9 -11.805 1 70.19 212 VAL B C 1
ATOM 5485 O O . VAL B 1 212 ? -16.172 8.625 -11.508 1 70.19 212 VAL B O 1
ATOM 5488 N N . ILE B 1 213 ? -13.977 8.453 -11.32 1 72.75 213 ILE B N 1
ATOM 5489 C CA . ILE B 1 213 ? -14.109 7.18 -10.617 1 72.75 213 ILE B CA 1
ATOM 5490 C C . ILE B 1 213 ? -14.203 7.43 -9.109 1 72.75 213 ILE B C 1
ATOM 5492 O O . ILE B 1 213 ? -13.32 8.07 -8.531 1 72.75 213 ILE B O 1
ATOM 5496 N N . SER B 1 214 ? -15.25 7.008 -8.523 1 68.62 214 SER B N 1
ATOM 5497 C CA . SER B 1 214 ? -15.516 7.246 -7.113 1 68.62 214 SER B CA 1
ATOM 5498 C C . SER B 1 214 ? -15.164 6.027 -6.27 1 68.62 214 SER B C 1
ATOM 5500 O O . SER B 1 214 ? -15.25 6.07 -5.039 1 68.62 214 SER B O 1
ATOM 5502 N N . ALA B 1 215 ? -14.727 5.027 -6.879 1 71.62 215 ALA B N 1
ATOM 5503 C CA . ALA B 1 215 ? -14.375 3.822 -6.129 1 71.62 215 ALA B CA 1
ATOM 5504 C C . ALA B 1 215 ? -13.242 4.098 -5.145 1 71.62 215 ALA B C 1
ATOM 5506 O O . ALA B 1 215 ? -12.375 4.93 -5.406 1 71.62 215 ALA B O 1
ATOM 5507 N N . ARG B 1 216 ? -13.32 3.41 -4.094 1 73.06 216 ARG B N 1
ATOM 5508 C CA . ARG B 1 216 ? -12.336 3.582 -3.033 1 73.06 216 ARG B CA 1
ATOM 5509 C C . ARG B 1 216 ? -10.93 3.26 -3.537 1 73.06 216 ARG B C 1
ATOM 5511 O O . ARG B 1 216 ? -10.719 2.234 -4.188 1 73.06 216 ARG B O 1
ATOM 5518 N N . GLU B 1 217 ? -10 4.121 -3.271 1 79.5 217 GLU B N 1
ATOM 5519 C CA . GLU B 1 217 ? -8.586 3.955 -3.607 1 79.5 217 GLU B CA 1
ATOM 5520 C C . GLU B 1 217 ? -8.398 3.699 -5.098 1 79.5 217 GLU B C 1
ATOM 5522 O O . GLU B 1 217 ? -7.512 2.943 -5.5 1 79.5 217 GLU B O 1
ATOM 5527 N N . ALA B 1 218 ? -9.25 4.305 -5.91 1 83.81 218 ALA B N 1
ATOM 5528 C CA . ALA B 1 218 ? -9.242 4.055 -7.352 1 83.81 218 ALA B CA 1
ATOM 5529 C C . ALA B 1 218 ? -7.957 4.566 -7.988 1 83.81 218 ALA B C 1
ATOM 5531 O O . ALA B 1 218 ? -7.336 3.871 -8.797 1 83.81 218 ALA B O 1
ATOM 5532 N N . PRO B 1 219 ? -7.527 5.766 -7.605 1 82 219 PRO B N 1
ATOM 5533 C CA . PRO B 1 219 ? -6.305 6.246 -8.258 1 82 219 PRO B CA 1
ATOM 5534 C C . PRO B 1 219 ? -5.102 5.344 -7.996 1 82 219 PRO B C 1
ATOM 5536 O O . PRO B 1 219 ? -4.332 5.059 -8.914 1 82 219 PRO B O 1
ATOM 5539 N N . PHE B 1 220 ? -4.938 4.926 -6.789 1 88.69 220 PHE B N 1
ATOM 5540 C CA . PHE B 1 220 ? -3.871 3.992 -6.441 1 88.69 220 PHE B CA 1
ATOM 5541 C C . PHE B 1 220 ? -3.994 2.705 -7.25 1 88.69 220 PHE B C 1
ATOM 5543 O O . PHE B 1 220 ? -3.014 2.24 -7.836 1 88.69 220 PHE B O 1
ATOM 5550 N N . ALA B 1 221 ? -5.16 2.139 -7.258 1 92.5 221 ALA B N 1
ATOM 5551 C CA . ALA B 1 221 ? -5.418 0.88 -7.953 1 92.5 221 ALA B CA 1
ATOM 5552 C C . ALA B 1 221 ? -5.109 1.002 -9.445 1 92.5 221 ALA B C 1
ATOM 5554 O O . ALA B 1 221 ? -4.551 0.081 -10.039 1 92.5 221 ALA B O 1
ATOM 5555 N N . ILE B 1 222 ? -5.438 2.037 -9.977 1 89.75 222 ILE B N 1
ATOM 5556 C CA . ILE B 1 222 ? -5.27 2.242 -11.414 1 89.75 222 ILE B CA 1
ATOM 5557 C C . ILE B 1 222 ? -3.787 2.381 -11.75 1 89.75 222 ILE B C 1
ATOM 5559 O O . ILE B 1 222 ? -3.324 1.867 -12.773 1 89.75 222 ILE B O 1
ATOM 5563 N N . ILE B 1 223 ? -3.062 3.119 -10.914 1 91.44 223 ILE B N 1
ATOM 5564 C CA . ILE B 1 223 ? -1.623 3.23 -11.125 1 91.44 223 ILE B CA 1
ATOM 5565 C C . ILE B 1 223 ? -0.986 1.843 -11.078 1 91.44 223 ILE B C 1
ATOM 5567 O O . ILE B 1 223 ? -0.21 1.482 -11.969 1 91.44 223 ILE B O 1
ATOM 5571 N N . VAL B 1 224 ? -1.335 1.062 -10.062 1 94.69 224 VAL B N 1
ATOM 5572 C CA . VAL B 1 224 ? -0.79 -0.282 -9.914 1 94.69 224 VAL B CA 1
ATOM 5573 C C . VAL B 1 224 ? -1.161 -1.129 -11.133 1 94.69 224 VAL B C 1
ATOM 5575 O O . VAL B 1 224 ? -0.311 -1.822 -11.695 1 94.69 224 VAL B O 1
ATOM 5578 N N . ALA B 1 225 ? -2.383 -1.04 -11.539 1 94.44 225 ALA B N 1
ATOM 5579 C CA . ALA B 1 225 ? -2.873 -1.806 -12.68 1 94.44 225 ALA B CA 1
ATOM 5580 C C . ALA B 1 225 ? -2.137 -1.413 -13.961 1 94.44 225 ALA B C 1
ATOM 5582 O O . ALA B 1 225 ? -1.767 -2.275 -14.758 1 94.44 225 ALA B O 1
ATOM 5583 N N . LEU B 1 226 ? -1.938 -0.174 -14.141 1 91 226 LEU B N 1
ATOM 5584 C CA . LEU B 1 226 ? -1.295 0.321 -15.352 1 91 226 LEU B CA 1
ATOM 5585 C C . LEU B 1 226 ? 0.176 -0.08 -15.391 1 91 226 LEU B C 1
ATOM 5587 O O . LEU B 1 226 ? 0.706 -0.414 -16.453 1 91 226 LEU B O 1
ATOM 5591 N N . VAL B 1 227 ? 0.834 0.03 -14.258 1 92.06 227 VAL B N 1
ATOM 5592 C CA . VAL B 1 227 ? 2.23 -0.388 -14.195 1 92.06 227 VAL B CA 1
ATOM 5593 C C . VAL B 1 227 ? 2.346 -1.863 -14.578 1 92.06 227 VAL B C 1
ATOM 5595 O O . VAL B 1 227 ? 3.189 -2.236 -15.391 1 92.06 227 VAL B O 1
ATOM 5598 N N . LEU B 1 228 ? 1.484 -2.701 -14.047 1 94.25 228 LEU B N 1
ATOM 5599 C CA . LEU B 1 228 ? 1.522 -4.133 -14.328 1 94.25 228 LEU B CA 1
ATOM 5600 C C . LEU B 1 228 ? 1.155 -4.41 -15.781 1 94.25 228 LEU B C 1
ATOM 5602 O O . LEU B 1 228 ? 1.897 -5.09 -16.5 1 94.25 228 LEU B O 1
ATOM 5606 N N . THR B 1 229 ? 0.085 -3.859 -16.281 1 92.44 229 THR B N 1
ATOM 5607 C CA . THR B 1 229 ? -0.418 -4.172 -17.609 1 92.44 229 THR B CA 1
ATOM 5608 C C . THR B 1 229 ? 0.507 -3.607 -18.688 1 92.44 229 THR B C 1
ATOM 5610 O O . THR B 1 229 ? 0.956 -4.336 -19.578 1 92.44 229 THR B O 1
ATOM 5613 N N . ALA B 1 230 ? 0.854 -2.336 -18.578 1 87.69 230 ALA B N 1
ATOM 5614 C CA . ALA B 1 230 ? 1.667 -1.688 -19.594 1 87.69 230 ALA B CA 1
ATOM 5615 C C . ALA B 1 230 ? 3.08 -2.26 -19.625 1 87.69 230 ALA B C 1
ATOM 5617 O O . ALA B 1 230 ? 3.643 -2.504 -20.688 1 87.69 230 ALA B O 1
ATOM 5618 N N . SER B 1 231 ? 3.689 -2.432 -18.453 1 87.31 231 SER B N 1
ATOM 5619 C CA . SER B 1 231 ? 5.062 -2.922 -18.391 1 87.31 231 SER B CA 1
ATOM 5620 C C . SER B 1 231 ? 5.176 -4.332 -18.953 1 87.31 231 SER B C 1
ATOM 5622 O O . SER B 1 231 ? 6.066 -4.617 -19.75 1 87.31 231 SER B O 1
ATOM 5624 N N . TYR B 1 232 ? 4.242 -5.184 -18.609 1 90.44 232 TYR B N 1
ATOM 5625 C CA . TYR B 1 232 ? 4.406 -6.578 -19.016 1 90.44 232 TYR B CA 1
ATOM 5626 C C . TYR B 1 232 ? 3.822 -6.809 -20.406 1 90.44 232 TYR B C 1
ATOM 5628 O O . TYR B 1 232 ? 4.184 -7.773 -21.078 1 90.44 232 TYR B O 1
ATOM 5636 N N . LEU B 1 233 ? 2.898 -5.98 -20.844 1 86.5 233 LEU B N 1
ATOM 5637 C CA . LEU B 1 233 ? 2.559 -5.988 -22.266 1 86.5 233 LEU B CA 1
ATOM 5638 C C . LEU B 1 233 ? 3.768 -5.617 -23.109 1 86.5 233 LEU B C 1
ATOM 5640 O O . LEU B 1 233 ? 3.98 -6.199 -24.188 1 86.5 233 LEU B O 1
ATOM 5644 N N . ALA B 1 234 ? 4.492 -4.594 -22.641 1 80.38 234 ALA B N 1
ATOM 5645 C CA . ALA B 1 234 ? 5.734 -4.219 -23.312 1 80.38 234 ALA B CA 1
ATOM 5646 C C . ALA B 1 234 ? 6.711 -5.391 -23.359 1 80.38 234 ALA B C 1
ATOM 5648 O O . ALA B 1 234 ? 7.387 -5.609 -24.359 1 80.38 234 ALA B O 1
ATOM 5649 N N . GLU B 1 235 ? 6.781 -6.094 -22.25 1 79.12 235 GLU B N 1
ATOM 5650 C CA . GLU B 1 235 ? 7.684 -7.238 -22.188 1 79.12 235 GLU B CA 1
ATOM 5651 C C . GLU B 1 235 ? 7.277 -8.312 -23.203 1 79.12 235 GLU B C 1
ATOM 5653 O O . GLU B 1 235 ? 8.133 -8.945 -23.812 1 79.12 235 GLU B O 1
ATOM 5658 N N . ILE B 1 236 ? 5.996 -8.555 -23.359 1 80.19 236 ILE B N 1
ATOM 5659 C CA . ILE B 1 236 ? 5.473 -9.555 -24.281 1 80.19 236 ILE B CA 1
ATOM 5660 C C . ILE B 1 236 ? 5.844 -9.18 -25.703 1 80.19 236 ILE B C 1
ATOM 5662 O O . ILE B 1 236 ? 6.133 -10.055 -26.531 1 80.19 236 ILE B O 1
ATOM 5666 N N . ILE B 1 237 ? 5.93 -7.895 -25.938 1 75 237 ILE B N 1
ATOM 5667 C CA . ILE B 1 237 ? 6.234 -7.477 -27.297 1 75 237 ILE B CA 1
ATOM 5668 C C . ILE B 1 237 ? 7.738 -7.266 -27.438 1 75 237 ILE B C 1
ATOM 5670 O O . ILE B 1 237 ? 8.195 -6.73 -28.453 1 75 237 ILE B O 1
ATOM 5674 N N . GLY B 1 238 ? 8.477 -7.602 -26.406 1 68.31 238 GLY B N 1
ATOM 5675 C CA . GLY B 1 238 ? 9.922 -7.703 -26.578 1 68.31 238 GLY B CA 1
ATOM 5676 C C . GLY B 1 238 ? 10.688 -6.617 -25.844 1 68.31 238 GLY B C 1
ATOM 5677 O O . GLY B 1 238 ? 11.898 -6.48 -26.031 1 68.31 238 GLY B O 1
ATOM 5678 N N . PHE B 1 239 ? 10.023 -5.82 -25.094 1 69.5 239 PHE B N 1
ATOM 5679 C CA . PHE B 1 239 ? 10.703 -4.777 -24.328 1 69.5 239 PHE B CA 1
ATOM 5680 C C . PHE B 1 239 ? 10.852 -5.18 -22.859 1 69.5 239 PHE B C 1
ATOM 5682 O O . PHE B 1 239 ? 10.234 -6.145 -22.422 1 69.5 239 PHE B O 1
ATOM 5689 N N . ASN B 1 240 ? 11.766 -4.492 -22.203 1 70.5 240 ASN B N 1
ATOM 5690 C CA . ASN B 1 240 ? 11.969 -4.773 -20.781 1 70.5 240 ASN B CA 1
ATOM 5691 C C . ASN B 1 240 ? 10.875 -4.148 -19.922 1 70.5 240 ASN B C 1
ATOM 5693 O O . ASN B 1 240 ? 10.586 -2.955 -20.047 1 70.5 240 ASN B O 1
ATOM 5697 N N . ALA B 1 241 ? 10.266 -4.949 -19.125 1 80.44 241 ALA B N 1
ATOM 5698 C CA . ALA B 1 241 ? 9.164 -4.488 -18.281 1 80.44 241 ALA B CA 1
ATOM 5699 C C . ALA B 1 241 ? 9.641 -3.439 -17.281 1 80.44 241 ALA B C 1
ATOM 5701 O O . ALA B 1 241 ? 8.938 -2.465 -17.016 1 80.44 241 ALA B O 1
ATOM 5702 N N . ALA B 1 242 ? 10.789 -3.615 -16.703 1 76.69 242 ALA B N 1
ATOM 5703 C CA . ALA B 1 242 ? 11.312 -2.713 -15.68 1 76.69 242 ALA B CA 1
ATOM 5704 C C . ALA B 1 242 ? 11.578 -1.326 -16.266 1 76.69 242 ALA B C 1
ATOM 5706 O O . ALA B 1 242 ? 11.266 -0.313 -15.633 1 76.69 242 ALA B O 1
ATOM 5707 N N . VAL B 1 243 ? 12.125 -1.269 -17.391 1 71.56 243 VAL B N 1
ATOM 5708 C CA . VAL B 1 243 ? 12.414 -0.001 -18.062 1 71.56 243 VAL B CA 1
ATOM 5709 C C . VAL B 1 243 ? 11.109 0.713 -18.391 1 71.56 243 VAL B C 1
ATOM 5711 O O . VAL B 1 243 ? 11 1.933 -18.25 1 71.56 243 VAL B O 1
ATOM 5714 N N . THR B 1 244 ? 10.234 -0.053 -18.922 1 78.19 244 THR B N 1
ATOM 5715 C CA . THR B 1 244 ? 8.93 0.518 -19.234 1 78.19 244 THR B CA 1
ATOM 5716 C C . THR B 1 244 ? 8.297 1.123 -17.984 1 78.19 244 THR B C 1
ATOM 5718 O O . THR B 1 244 ? 7.727 2.213 -18.031 1 78.19 244 THR B O 1
ATOM 5721 N N . ALA B 1 245 ? 8.398 0.413 -16.859 1 84.88 245 ALA B N 1
ATOM 5722 C CA . ALA B 1 245 ? 7.871 0.92 -15.594 1 84.88 245 ALA B CA 1
ATOM 5723 C C . ALA B 1 245 ? 8.562 2.219 -15.195 1 84.88 245 ALA B C 1
ATOM 5725 O O . ALA B 1 245 ? 7.922 3.137 -14.672 1 84.88 245 ALA B O 1
ATOM 5726 N N . LEU B 1 246 ? 9.844 2.305 -15.438 1 77.38 246 LEU B N 1
ATOM 5727 C CA . LEU B 1 246 ? 10.617 3.508 -15.148 1 77.38 246 LEU B CA 1
ATOM 5728 C C . LEU B 1 246 ? 10.094 4.695 -15.953 1 77.38 246 LEU B C 1
ATOM 5730 O O . LEU B 1 246 ? 9.93 5.789 -15.414 1 77.38 246 LEU B O 1
ATOM 5734 N N . LEU B 1 247 ? 9.898 4.477 -17.156 1 77.19 247 LEU B N 1
ATOM 5735 C CA . LEU B 1 247 ? 9.391 5.527 -18.031 1 77.19 247 LEU B CA 1
ATOM 5736 C C . LEU B 1 247 ? 8 5.977 -17.609 1 77.19 247 LEU B C 1
ATOM 5738 O O . LEU B 1 247 ? 7.699 7.172 -17.609 1 77.19 247 LEU B O 1
ATOM 5742 N N . LEU B 1 248 ? 7.168 4.996 -17.281 1 85.19 248 LEU B N 1
ATOM 5743 C CA . LEU B 1 248 ? 5.832 5.332 -16.812 1 85.19 248 LEU B CA 1
ATOM 5744 C C . LEU B 1 248 ? 5.902 6.199 -15.555 1 85.19 248 LEU B C 1
ATOM 5746 O O . LEU B 1 248 ? 5.113 7.133 -15.398 1 85.19 248 LEU B O 1
ATOM 5750 N N . GLY B 1 249 ? 6.77 5.812 -14.648 1 85.62 249 GLY B N 1
ATOM 5751 C CA . GLY B 1 249 ? 6.984 6.621 -13.461 1 85.62 249 GLY B CA 1
ATOM 5752 C C . GLY B 1 249 ? 7.402 8.047 -13.773 1 85.62 249 GLY B C 1
ATOM 5753 O O . GLY B 1 249 ? 6.895 9 -13.18 1 85.62 249 GLY B O 1
ATOM 5754 N N . PHE B 1 250 ? 8.32 8.195 -14.695 1 78.62 250 PHE B N 1
ATOM 5755 C CA . PHE B 1 250 ? 8.797 9.508 -15.125 1 78.62 250 PHE B CA 1
ATOM 5756 C C . PHE B 1 250 ? 7.645 10.344 -15.688 1 78.62 250 PHE B C 1
ATOM 5758 O O . PHE B 1 250 ? 7.531 11.531 -15.383 1 78.62 250 PHE B O 1
ATOM 5765 N N . PHE B 1 251 ? 6.832 9.711 -16.438 1 81.94 251 PHE B N 1
ATOM 5766 C CA . PHE B 1 251 ? 5.699 10.406 -17.047 1 81.94 251 PHE B CA 1
ATOM 5767 C C . PHE B 1 251 ? 4.68 10.805 -15.984 1 81.94 251 PHE B C 1
ATOM 5769 O O . PHE B 1 251 ? 4.008 11.828 -16.109 1 81.94 251 PHE B O 1
ATOM 5776 N N . ALA B 1 252 ? 4.598 10.008 -14.977 1 85.31 252 ALA B N 1
ATOM 5777 C CA . ALA B 1 252 ? 3.607 10.258 -13.93 1 85.31 252 ALA B CA 1
ATOM 5778 C C . ALA B 1 252 ? 4.148 11.234 -12.891 1 85.31 252 ALA B C 1
ATOM 5780 O O . ALA B 1 252 ? 3.432 11.617 -11.961 1 85.31 252 ALA B O 1
ATOM 5781 N N . SER B 1 253 ? 5.375 11.672 -13.039 1 81.81 253 SER B N 1
ATOM 5782 C CA . SER B 1 253 ? 6.074 12.445 -12.016 1 81.81 253 SER B CA 1
ATOM 5783 C C . SER B 1 253 ? 5.336 13.742 -11.695 1 81.81 253 SER B C 1
ATOM 5785 O O . SER B 1 253 ? 5.164 14.094 -10.531 1 81.81 253 SER B O 1
ATOM 5787 N N . THR B 1 254 ? 4.891 14.461 -12.664 1 73.12 254 THR B N 1
ATOM 5788 C CA . THR B 1 254 ? 4.207 15.727 -12.453 1 73.12 254 THR B CA 1
ATOM 5789 C C . THR B 1 254 ? 2.889 15.516 -11.711 1 73.12 254 THR B C 1
ATOM 5791 O O . THR B 1 254 ? 2.557 16.266 -10.797 1 73.12 254 THR B O 1
ATOM 5794 N N . TYR B 1 255 ? 2.203 14.469 -12.148 1 76.94 255 TYR B N 1
ATOM 5795 C CA . TYR B 1 255 ? 0.945 14.125 -11.492 1 76.94 255 TYR B CA 1
ATOM 5796 C C . TYR B 1 255 ? 1.176 13.742 -10.039 1 76.94 255 TYR B C 1
ATOM 5798 O O . TYR B 1 255 ? 0.457 14.203 -9.148 1 76.94 255 TYR B O 1
ATOM 5806 N N . LEU B 1 256 ? 2.119 12.977 -9.781 1 81.75 256 LEU B N 1
ATOM 5807 C CA . LEU B 1 256 ? 2.383 12.438 -8.445 1 81.75 256 LEU B CA 1
ATOM 5808 C C . LEU B 1 256 ? 2.986 13.508 -7.543 1 81.75 256 LEU B C 1
ATOM 5810 O O . LEU B 1 256 ? 2.785 13.477 -6.324 1 81.75 256 LEU B O 1
ATOM 5814 N N . GLU B 1 257 ? 3.721 14.422 -8.125 1 73.56 257 GLU B N 1
ATOM 5815 C CA . GLU B 1 257 ? 4.297 15.516 -7.348 1 73.56 257 GLU B CA 1
ATOM 5816 C C . GLU B 1 257 ? 3.209 16.344 -6.664 1 73.56 257 GLU B C 1
ATOM 5818 O O . GLU B 1 257 ? 3.416 16.875 -5.57 1 73.56 257 GLU B O 1
ATOM 5823 N N . GLU B 1 258 ? 2.121 16.391 -7.285 1 67.19 258 GLU B N 1
ATOM 5824 C CA . GLU B 1 258 ? 1.013 17.188 -6.77 1 67.19 258 GLU B CA 1
ATOM 5825 C C . GLU B 1 258 ? 0.15 16.375 -5.809 1 67.19 258 GLU B C 1
ATOM 5827 O O . GLU B 1 258 ? -0.767 16.906 -5.184 1 67.19 258 GLU B O 1
ATOM 5832 N N . ARG B 1 259 ? 0.487 15.18 -5.652 1 75.12 259 ARG B N 1
ATOM 5833 C CA . ARG B 1 259 ? -0.302 14.273 -4.824 1 75.12 259 ARG B CA 1
ATOM 5834 C C . ARG B 1 259 ? 0.594 13.453 -3.908 1 75.12 259 ARG B C 1
ATOM 5836 O O . ARG B 1 259 ? 0.653 12.227 -4.027 1 75.12 259 ARG B O 1
ATOM 5843 N N . PRO B 1 260 ? 1.082 14.039 -2.918 1 71.38 260 PRO B N 1
ATOM 5844 C CA . PRO B 1 260 ? 2.064 13.367 -2.062 1 71.38 260 PRO B CA 1
ATOM 5845 C C . PRO B 1 260 ? 1.48 12.164 -1.323 1 71.38 260 PRO B C 1
ATOM 5847 O O . PRO B 1 260 ? 2.191 11.195 -1.06 1 71.38 260 PRO B O 1
ATOM 5850 N N . ALA B 1 261 ? 0.212 12.242 -1.055 1 71 261 ALA B N 1
ATOM 5851 C CA . ALA B 1 261 ? -0.432 11.125 -0.36 1 71 261 ALA B CA 1
ATOM 5852 C C . ALA B 1 261 ? -0.369 9.852 -1.192 1 71 261 ALA B C 1
ATOM 5854 O O . ALA B 1 261 ? -0.174 8.758 -0.652 1 71 261 ALA B O 1
ATOM 5855 N N . TYR B 1 262 ? -0.525 10.016 -2.508 1 79.62 262 TYR B N 1
ATOM 5856 C CA . TYR B 1 262 ? -0.45 8.859 -3.389 1 79.62 262 TYR B CA 1
ATOM 5857 C C . TYR B 1 262 ? 0.968 8.305 -3.441 1 79.62 262 TYR B C 1
ATOM 5859 O O . TYR B 1 262 ? 1.164 7.086 -3.496 1 79.62 262 TYR B O 1
ATOM 5867 N N . VAL B 1 263 ? 1.877 9.195 -3.408 1 81.81 263 VAL B N 1
ATOM 5868 C CA . VAL B 1 263 ? 3.277 8.781 -3.439 1 81.81 263 VAL B CA 1
ATOM 5869 C C . VAL B 1 263 ? 3.607 7.98 -2.184 1 81.81 263 VAL B C 1
ATOM 5871 O O . VAL B 1 263 ? 4.281 6.953 -2.258 1 81.81 263 VAL B O 1
ATOM 5874 N N . GLU B 1 264 ? 3.084 8.469 -1.111 1 80.44 264 GLU B N 1
ATOM 5875 C CA . GLU B 1 264 ? 3.346 7.789 0.155 1 80.44 264 GLU B CA 1
ATOM 5876 C C . GLU B 1 264 ? 2.729 6.391 0.171 1 80.44 264 GLU B C 1
ATOM 5878 O O . GLU B 1 264 ? 3.314 5.453 0.713 1 80.44 264 GLU B O 1
ATOM 5883 N N . ARG B 1 265 ? 1.586 6.266 -0.408 1 85.81 265 ARG B N 1
ATOM 5884 C CA . ARG B 1 265 ? 0.935 4.961 -0.503 1 85.81 265 ARG B CA 1
ATOM 5885 C C . ARG B 1 265 ? 1.724 4.02 -1.407 1 85.81 265 ARG B C 1
ATOM 5887 O O . ARG B 1 265 ? 1.896 2.844 -1.087 1 85.81 265 ARG B O 1
ATOM 5894 N N . LEU B 1 266 ? 2.186 4.547 -2.469 1 90.5 266 LEU B N 1
ATOM 5895 C CA . LEU B 1 266 ? 2.971 3.754 -3.41 1 90.5 266 LEU B CA 1
ATOM 5896 C C . LEU B 1 266 ? 4.305 3.346 -2.795 1 90.5 266 LEU B C 1
ATOM 5898 O O . LEU B 1 266 ? 4.809 2.254 -3.068 1 90.5 266 LEU B O 1
ATOM 5902 N N . LYS B 1 267 ? 4.848 4.215 -1.972 1 87.38 267 LYS B N 1
ATOM 5903 C CA . LYS B 1 267 ? 6.102 3.898 -1.297 1 87.38 267 LYS B CA 1
ATOM 5904 C C . LYS B 1 267 ? 5.922 2.746 -0.313 1 87.38 267 LYS B C 1
ATOM 5906 O O . LYS B 1 267 ? 6.742 1.828 -0.268 1 87.38 267 LYS B O 1
ATOM 5911 N N . ALA B 1 268 ? 4.871 2.826 0.424 1 88.06 268 ALA B N 1
ATOM 5912 C CA . ALA B 1 268 ? 4.59 1.744 1.365 1 88.06 268 ALA B CA 1
ATOM 5913 C C . ALA B 1 268 ? 4.402 0.418 0.635 1 88.06 268 ALA B C 1
ATOM 5915 O O . ALA B 1 268 ? 4.93 -0.612 1.061 1 88.06 268 ALA B O 1
ATOM 5916 N N . PHE B 1 269 ? 3.668 0.483 -0.42 1 92.81 269 PHE B N 1
ATOM 5917 C CA . PHE B 1 269 ? 3.391 -0.681 -1.253 1 92.81 269 PHE B CA 1
ATOM 5918 C C . PHE B 1 269 ? 4.676 -1.245 -1.842 1 92.81 269 PHE B C 1
ATOM 5920 O O . PHE B 1 269 ? 4.891 -2.459 -1.83 1 92.81 269 PHE B O 1
ATOM 5927 N N . THR B 1 270 ? 5.527 -0.422 -2.309 1 92.38 270 THR B N 1
ATOM 5928 C CA . THR B 1 270 ? 6.742 -0.821 -3.014 1 92.38 270 THR B CA 1
ATOM 5929 C C . THR B 1 270 ? 7.844 -1.196 -2.025 1 92.38 270 THR B C 1
ATOM 5931 O O . THR B 1 270 ? 8.359 -2.316 -2.057 1 92.38 270 THR B O 1
ATOM 5934 N N . TYR B 1 271 ? 8.125 -0.301 -1.092 1 90.12 271 TYR B N 1
ATOM 5935 C CA . TYR B 1 271 ? 9.273 -0.475 -0.207 1 90.12 271 TYR B CA 1
ATOM 5936 C C . TYR B 1 271 ? 8.93 -1.393 0.96 1 90.12 271 TYR B C 1
ATOM 5938 O O . TYR B 1 271 ? 9.812 -1.997 1.567 1 90.12 271 TYR B O 1
ATOM 5946 N N . GLY B 1 272 ? 7.707 -1.498 1.255 1 91.12 272 GLY B N 1
ATOM 5947 C CA . GLY B 1 272 ? 7.285 -2.311 2.385 1 91.12 272 GLY B CA 1
ATOM 5948 C C . GLY B 1 272 ? 6.953 -3.74 2.002 1 91.12 272 GLY B C 1
ATOM 5949 O O . GLY B 1 272 ? 7.066 -4.652 2.822 1 91.12 272 GLY B O 1
ATOM 5950 N N . PHE B 1 273 ? 6.57 -3.887 0.781 1 94 273 PHE B N 1
ATOM 5951 C CA . PHE B 1 273 ? 6.031 -5.191 0.416 1 94 273 PHE B CA 1
ATOM 5952 C C . PHE B 1 273 ? 6.773 -5.766 -0.788 1 94 273 PHE B C 1
ATOM 5954 O O . PHE B 1 273 ? 7.535 -6.727 -0.657 1 94 273 PHE B O 1
ATOM 5961 N N . LEU B 1 274 ? 6.789 -5.102 -1.918 1 94.56 274 LEU B N 1
ATOM 5962 C CA . LEU B 1 274 ? 7.223 -5.688 -3.182 1 94.56 274 LEU B CA 1
ATOM 5963 C C . LEU B 1 274 ? 8.742 -5.68 -3.289 1 94.56 274 LEU B C 1
ATOM 5965 O O . LEU B 1 274 ? 9.344 -6.676 -3.701 1 94.56 274 LEU B O 1
ATOM 5969 N N . GLU B 1 275 ? 9.391 -4.574 -2.914 1 92.62 275 GLU B N 1
ATOM 5970 C CA . GLU B 1 275 ? 10.836 -4.434 -3.061 1 92.62 275 GLU B CA 1
ATOM 5971 C C . GLU B 1 275 ? 11.578 -5.492 -2.25 1 92.62 275 GLU B C 1
ATOM 5973 O O . GLU B 1 275 ? 12.453 -6.184 -2.775 1 92.62 275 GLU B O 1
ATOM 5978 N N . PRO B 1 276 ? 11.242 -5.668 -0.952 1 94.25 276 PRO B N 1
ATOM 5979 C CA . PRO B 1 276 ? 11.945 -6.699 -0.184 1 94.25 276 PRO B CA 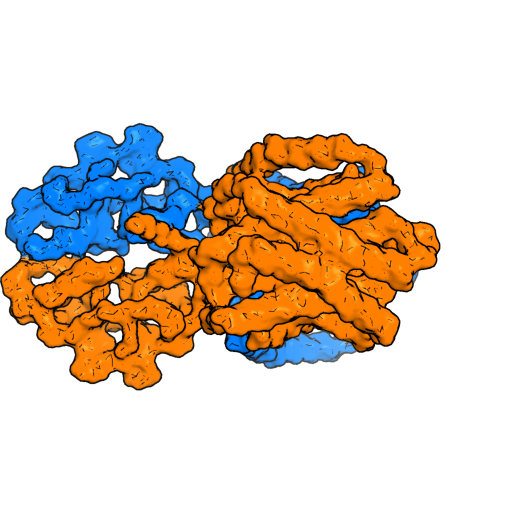1
ATOM 5980 C C . PRO B 1 276 ? 11.75 -8.102 -0.766 1 94.25 276 PRO B C 1
ATOM 5982 O O . PRO B 1 276 ? 12.68 -8.906 -0.75 1 94.25 276 PRO B O 1
ATOM 5985 N N . LEU B 1 277 ? 10.578 -8.375 -1.236 1 95.94 277 LEU B N 1
ATOM 5986 C CA . LEU B 1 277 ? 10.32 -9.672 -1.841 1 95.94 277 LEU B CA 1
ATOM 5987 C C . LEU B 1 277 ? 11.148 -9.859 -3.109 1 95.94 277 LEU B C 1
ATOM 5989 O O . LEU B 1 277 ? 11.664 -10.945 -3.367 1 95.94 277 LEU B O 1
ATOM 5993 N N . PHE B 1 278 ? 11.258 -8.828 -3.885 1 93.69 278 PHE B N 1
ATOM 5994 C CA . PHE B 1 278 ? 12.031 -8.875 -5.117 1 93.69 278 PHE B CA 1
ATOM 5995 C C . PHE B 1 278 ? 13.5 -9.18 -4.824 1 93.69 278 PHE B C 1
ATOM 5997 O O . PHE B 1 278 ? 14.07 -10.102 -5.406 1 93.69 278 PHE B O 1
ATOM 6004 N N . PHE B 1 279 ? 14.086 -8.422 -3.939 1 94.94 279 PHE B N 1
ATOM 6005 C CA . PHE B 1 279 ? 15.5 -8.617 -3.631 1 94.94 279 PHE B CA 1
ATOM 6006 C C . PHE B 1 279 ? 15.727 -9.961 -2.957 1 94.94 279 PHE B C 1
ATOM 6008 O O . PHE B 1 279 ? 16.719 -10.641 -3.23 1 94.94 279 PHE B O 1
ATOM 6015 N N . ALA B 1 280 ? 14.82 -10.297 -2.07 1 96.69 280 ALA B N 1
ATOM 6016 C CA . ALA B 1 280 ? 14.93 -11.633 -1.486 1 96.69 280 ALA B CA 1
ATOM 6017 C C . ALA B 1 280 ? 14.805 -12.711 -2.557 1 96.69 280 ALA B C 1
ATOM 6019 O O . ALA B 1 280 ? 15.43 -13.766 -2.459 1 96.69 280 ALA B O 1
ATOM 6020 N N . GLY B 1 281 ? 13.93 -12.445 -3.541 1 95.62 281 GLY B N 1
ATOM 6021 C CA . GLY B 1 281 ? 13.773 -13.367 -4.656 1 95.62 281 GLY B CA 1
ATOM 6022 C C . GLY B 1 281 ? 15.062 -13.609 -5.418 1 95.62 281 GLY B C 1
ATOM 6023 O O . GLY B 1 281 ? 15.336 -14.734 -5.84 1 95.62 281 GLY B O 1
ATOM 6024 N N . ILE B 1 282 ? 15.797 -12.539 -5.621 1 94.62 282 ILE B N 1
ATOM 6025 C CA . ILE B 1 282 ? 17.109 -12.664 -6.254 1 94.62 282 ILE B CA 1
ATOM 6026 C C . ILE B 1 282 ? 17.969 -13.641 -5.465 1 94.62 282 ILE B C 1
ATOM 6028 O O . ILE B 1 282 ? 18.594 -14.531 -6.047 1 94.62 282 ILE B O 1
ATOM 6032 N N . GLY B 1 283 ? 17.969 -13.523 -4.156 1 96.19 283 GLY B N 1
ATOM 6033 C CA . GLY B 1 283 ? 18.75 -14.398 -3.291 1 96.19 283 GLY B CA 1
ATOM 6034 C C . GLY B 1 283 ? 18.234 -15.82 -3.264 1 96.19 283 GLY B C 1
ATOM 6035 O O . GLY B 1 283 ? 19.016 -16.781 -3.223 1 96.19 283 GLY B O 1
ATOM 6036 N N . LEU B 1 284 ? 16.906 -15.961 -3.262 1 96.5 284 LEU B N 1
ATOM 6037 C CA . LEU B 1 284 ? 16.266 -17.281 -3.209 1 96.5 284 LEU B CA 1
ATOM 6038 C C . LEU B 1 284 ? 16.672 -18.125 -4.414 1 96.5 284 LEU B C 1
ATOM 6040 O O . LEU B 1 284 ? 16.672 -19.344 -4.34 1 96.5 284 LEU B O 1
ATOM 6044 N N . LYS B 1 285 ? 17.031 -17.484 -5.508 1 94.31 285 LYS B N 1
ATOM 6045 C CA . LYS B 1 285 ? 17.281 -18.203 -6.75 1 94.31 285 LYS B CA 1
ATOM 6046 C C . LYS B 1 285 ? 18.781 -18.5 -6.914 1 94.31 285 LYS B C 1
ATOM 6048 O O . LYS B 1 285 ? 19.188 -19.125 -7.887 1 94.31 285 LYS B O 1
ATOM 6053 N N . VAL B 1 286 ? 19.594 -18.016 -5.996 1 95.5 286 VAL B N 1
ATOM 6054 C CA . VAL B 1 286 ? 21.031 -18.219 -6.07 1 95.5 286 VAL B CA 1
ATOM 6055 C C . VAL B 1 286 ? 21.375 -19.656 -5.68 1 95.5 286 VAL B C 1
ATOM 6057 O O . VAL B 1 286 ? 21.031 -20.109 -4.586 1 95.5 286 VAL B O 1
ATOM 6060 N N . PRO B 1 287 ? 22.016 -20.344 -6.582 1 93.69 287 PRO B N 1
ATOM 6061 C CA . PRO B 1 287 ? 22.484 -21.672 -6.203 1 93.69 287 PRO B CA 1
ATOM 6062 C C . PRO B 1 287 ? 23.562 -21.641 -5.121 1 93.69 287 PRO B C 1
ATOM 6064 O O . PRO B 1 287 ? 23.969 -20.562 -4.691 1 93.69 287 PRO B O 1
ATOM 6067 N N . GLN B 1 288 ? 23.969 -22.797 -4.762 1 92.69 288 GLN B N 1
ATOM 6068 C CA . GLN B 1 288 ? 24.938 -22.922 -3.678 1 92.69 288 GLN B CA 1
ATOM 6069 C C . GLN B 1 288 ? 26.281 -22.312 -4.062 1 92.69 288 GLN B C 1
ATOM 6071 O O . GLN B 1 288 ? 26.734 -22.438 -5.203 1 92.69 288 GLN B O 1
ATOM 6076 N N . LEU B 1 289 ? 26.844 -21.656 -3.119 1 91.31 289 LEU B N 1
ATOM 6077 C CA . LEU B 1 289 ? 28.156 -21.047 -3.299 1 91.31 289 LEU B CA 1
ATOM 6078 C C . LEU B 1 289 ? 29.266 -22.109 -3.238 1 91.31 289 LEU B C 1
ATOM 6080 O O . LEU B 1 289 ? 29.391 -22.812 -2.236 1 91.31 289 LEU B O 1
ATOM 6084 N N . ASP B 1 290 ? 29.938 -22.297 -4.336 1 92.69 290 ASP B N 1
ATOM 6085 C CA . ASP B 1 290 ? 31.062 -23.219 -4.402 1 92.69 290 ASP B CA 1
ATOM 6086 C C . ASP B 1 290 ? 32.375 -22.469 -4.637 1 92.69 290 ASP B C 1
ATOM 6088 O O . ASP B 1 290 ? 32.375 -21.281 -4.945 1 92.69 290 ASP B O 1
ATOM 6092 N N . PRO B 1 291 ? 33.469 -23.141 -4.465 1 93.19 291 PRO B N 1
ATOM 6093 C CA . PRO B 1 291 ? 34.781 -22.469 -4.609 1 93.19 291 PRO B CA 1
ATOM 6094 C C . PRO B 1 291 ? 34.969 -21.828 -5.992 1 93.19 291 PRO B C 1
ATOM 6096 O O . PRO B 1 291 ? 35.562 -20.766 -6.109 1 93.19 291 PRO B O 1
ATOM 6099 N N . SER B 1 292 ? 34.5 -22.516 -6.945 1 92.12 292 SER B N 1
ATOM 6100 C CA . SER B 1 292 ? 34.625 -21.984 -8.297 1 92.12 292 SER B CA 1
ATOM 6101 C C . SER B 1 292 ? 33.812 -20.688 -8.453 1 92.12 292 SER B C 1
ATOM 6103 O O . SER B 1 292 ? 34.281 -19.719 -9.062 1 92.12 292 SER B O 1
ATOM 6105 N N . SER B 1 293 ? 32.625 -20.641 -7.934 1 93.62 293 SER B N 1
ATOM 6106 C CA . SER B 1 293 ? 31.812 -19.438 -8 1 93.62 293 SER B CA 1
ATOM 6107 C C . SER B 1 293 ? 32.406 -18.312 -7.152 1 93.62 293 SER B C 1
ATOM 6109 O O . SER B 1 293 ? 32.281 -17.141 -7.5 1 93.62 293 SER B O 1
ATOM 6111 N N . MET B 1 294 ? 33.062 -18.656 -6.125 1 94.81 294 MET B N 1
ATOM 6112 C CA . MET B 1 294 ? 33.688 -17.656 -5.273 1 94.81 294 MET B CA 1
ATOM 6113 C C . MET B 1 294 ? 34.875 -17 -5.992 1 94.81 294 MET B C 1
ATOM 6115 O O . MET B 1 294 ? 35.031 -15.781 -5.902 1 94.81 294 MET B O 1
ATOM 6119 N N . ALA B 1 295 ? 35.625 -17.844 -6.598 1 95.75 295 ALA B N 1
ATOM 6120 C CA . ALA B 1 295 ? 36.75 -17.312 -7.379 1 95.75 295 ALA B CA 1
ATOM 6121 C C . ALA B 1 295 ? 36.25 -16.406 -8.508 1 95.75 295 ALA B C 1
ATOM 6123 O O . ALA B 1 295 ? 36.812 -15.344 -8.766 1 95.75 295 ALA B O 1
ATOM 6124 N N . ALA B 1 296 ? 35.25 -16.875 -9.148 1 96.56 296 ALA B N 1
ATOM 6125 C CA . ALA B 1 296 ? 34.656 -16.078 -10.227 1 96.56 296 ALA B CA 1
ATOM 6126 C C . ALA B 1 296 ? 34.125 -14.75 -9.695 1 96.56 296 ALA B C 1
ATOM 6128 O O . ALA B 1 296 ? 34.25 -13.719 -10.359 1 96.56 296 ALA B O 1
ATOM 6129 N N . MET B 1 297 ? 33.5 -14.797 -8.531 1 96.81 297 MET B N 1
ATOM 6130 C CA . MET B 1 297 ? 32.969 -13.594 -7.895 1 96.81 297 MET B CA 1
ATOM 6131 C C . MET B 1 297 ? 34.062 -12.555 -7.691 1 96.81 297 MET B C 1
ATOM 6133 O O . MET B 1 297 ? 33.875 -11.367 -7.969 1 96.81 297 MET B O 1
ATOM 6137 N N . LEU B 1 298 ? 35.188 -12.969 -7.199 1 97.5 298 LEU B N 1
ATOM 6138 C CA . LEU B 1 298 ? 36.312 -12.055 -6.934 1 97.5 298 LEU B CA 1
ATOM 6139 C C . LEU B 1 298 ? 36.844 -11.469 -8.227 1 97.5 298 LEU B C 1
ATOM 6141 O O . LEU B 1 298 ? 37.125 -10.273 -8.305 1 97.5 298 LEU B O 1
ATOM 6145 N N . LEU B 1 299 ? 37 -12.328 -9.227 1 98 299 LEU B N 1
ATOM 6146 C CA . LEU B 1 299 ? 37.531 -11.875 -10.508 1 98 299 LEU B CA 1
ATOM 6147 C C . LEU B 1 299 ? 36.562 -10.906 -11.18 1 98 299 LEU B C 1
ATOM 6149 O O . LEU B 1 299 ? 37 -9.898 -11.75 1 98 299 LEU B O 1
ATOM 6153 N N . ILE B 1 300 ? 35.312 -11.227 -11.18 1 98.19 300 ILE B N 1
ATOM 6154 C CA . ILE B 1 300 ? 34.281 -10.375 -11.789 1 98.19 300 ILE B CA 1
ATOM 6155 C C . ILE B 1 300 ? 34.219 -9.047 -11.047 1 98.19 300 ILE B C 1
ATOM 6157 O O . ILE B 1 300 ? 34.062 -7.988 -11.664 1 98.19 300 ILE B O 1
ATOM 6161 N N . THR B 1 301 ? 34.281 -9.117 -9.703 1 98.44 301 THR B N 1
ATOM 6162 C CA . THR B 1 301 ? 34.281 -7.895 -8.906 1 98.44 301 THR B CA 1
ATOM 6163 C C . THR B 1 301 ? 35.469 -6.996 -9.289 1 98.44 301 THR B C 1
ATOM 6165 O O . THR B 1 301 ? 35.281 -5.785 -9.461 1 98.44 301 THR B O 1
ATOM 6168 N N . LEU B 1 302 ? 36.562 -7.59 -9.43 1 98.31 302 LEU B N 1
ATOM 6169 C CA . LEU B 1 302 ? 37.75 -6.832 -9.82 1 98.31 302 LEU B CA 1
ATOM 6170 C C . LEU B 1 302 ? 37.594 -6.266 -11.227 1 98.31 302 LEU B C 1
ATOM 6172 O O . LEU B 1 302 ? 37.969 -5.109 -11.477 1 98.31 302 LEU B O 1
ATOM 6176 N N . ALA B 1 303 ? 37.125 -7.082 -12.109 1 98.56 303 ALA B N 1
ATOM 6177 C CA . ALA B 1 303 ? 36.938 -6.672 -13.5 1 98.56 303 ALA B CA 1
ATOM 6178 C C . ALA B 1 303 ? 35.938 -5.543 -13.609 1 98.56 303 ALA B C 1
ATOM 6180 O O . ALA B 1 303 ? 36 -4.715 -14.516 1 98.56 303 ALA B O 1
ATOM 6181 N N . ALA B 1 304 ? 34.938 -5.559 -12.734 1 98.56 304 ALA B N 1
ATOM 6182 C CA . ALA B 1 304 ? 33.906 -4.523 -12.758 1 98.56 304 ALA B CA 1
ATOM 6183 C C . ALA B 1 304 ? 34.406 -3.268 -12.031 1 98.56 304 ALA B C 1
ATOM 6185 O O . ALA B 1 304 ? 34.125 -2.148 -12.477 1 98.56 304 ALA B O 1
ATOM 6186 N N . ALA B 1 305 ? 35.125 -3.41 -10.945 1 98.5 305 ALA B N 1
ATOM 6187 C CA . ALA B 1 305 ? 35.5 -2.293 -10.094 1 98.5 305 ALA B CA 1
ATOM 6188 C C . ALA B 1 305 ? 36.656 -1.514 -10.703 1 98.5 305 ALA B C 1
ATOM 6190 O O . ALA B 1 305 ? 36.688 -0.281 -10.672 1 98.5 305 ALA B O 1
ATOM 6191 N N . ALA B 1 306 ? 37.625 -2.158 -11.234 1 98.25 306 ALA B N 1
ATOM 6192 C CA . ALA B 1 306 ? 38.875 -1.534 -11.664 1 98.25 306 ALA B CA 1
ATOM 6193 C C . ALA B 1 306 ? 38.625 -0.518 -12.773 1 98.25 306 ALA B C 1
ATOM 6195 O O . ALA B 1 306 ? 39.031 0.643 -12.664 1 98.25 306 ALA B O 1
ATOM 6196 N N . PRO B 1 307 ? 37.969 -0.925 -13.852 1 98.31 307 PRO B N 1
ATOM 6197 C CA . PRO B 1 307 ? 37.719 0.07 -14.906 1 98.31 307 PRO B CA 1
ATOM 6198 C C . PRO B 1 307 ? 36.906 1.265 -14.414 1 98.31 307 PRO B C 1
ATOM 6200 O O . PRO B 1 307 ? 37.156 2.398 -14.836 1 98.31 307 PRO B O 1
ATOM 6203 N N . LYS B 1 308 ? 35.906 1.038 -13.555 1 98.06 308 LYS B N 1
ATOM 6204 C CA . LYS B 1 308 ? 35.062 2.127 -13.047 1 98.06 308 LYS B CA 1
ATOM 6205 C C . LYS B 1 308 ? 35.906 3.107 -12.227 1 98.06 308 LYS B C 1
ATOM 6207 O O . LYS B 1 308 ? 35.781 4.324 -12.391 1 98.06 308 LYS B O 1
ATOM 6212 N N . LEU B 1 309 ? 36.75 2.566 -11.383 1 97.75 309 LEU B N 1
ATOM 6213 C CA . LEU B 1 309 ? 37.562 3.406 -10.516 1 97.75 309 LEU B CA 1
ATOM 6214 C C . LEU B 1 309 ? 38.656 4.125 -11.312 1 97.75 309 LEU B C 1
ATOM 6216 O O . LEU B 1 309 ? 38.969 5.281 -11.023 1 97.75 309 LEU B O 1
ATOM 6220 N N . LEU B 1 310 ? 39.219 3.475 -12.25 1 97.88 310 LEU B N 1
ATOM 6221 C CA . LEU B 1 310 ? 40.25 4.094 -13.086 1 97.88 310 LEU B CA 1
ATOM 6222 C C . LEU B 1 310 ? 39.656 5.23 -13.914 1 97.88 310 LEU B C 1
ATOM 6224 O O . LEU B 1 310 ? 40.281 6.285 -14.062 1 97.88 310 LEU B O 1
ATOM 6228 N N . THR B 1 311 ? 38.469 4.957 -14.469 1 97.88 311 THR B N 1
ATOM 6229 C CA . THR B 1 311 ? 37.781 5.992 -15.242 1 97.88 311 THR B CA 1
ATOM 6230 C C . THR B 1 311 ? 37.438 7.184 -14.359 1 97.88 311 THR B C 1
ATOM 6232 O O . THR B 1 311 ? 37.594 8.336 -14.766 1 97.88 311 THR B O 1
ATOM 6235 N N . ALA B 1 312 ? 36.938 6.918 -13.195 1 97.19 312 ALA B N 1
ATOM 6236 C CA . ALA B 1 312 ? 36.625 7.984 -12.25 1 97.19 312 ALA B CA 1
ATOM 6237 C C . ALA B 1 312 ? 37.875 8.773 -11.859 1 97.19 312 ALA B C 1
ATOM 6239 O O . ALA B 1 312 ? 37.844 10 -11.75 1 97.19 312 ALA B O 1
ATOM 6240 N N . SER B 1 313 ? 39 8.094 -11.633 1 96.94 313 SER B N 1
ATOM 6241 C CA . SER B 1 313 ? 40.25 8.742 -11.281 1 96.94 313 SER B CA 1
ATOM 6242 C C . SER B 1 313 ? 40.75 9.617 -12.414 1 96.94 313 SER B C 1
ATOM 6244 O O . SER B 1 313 ? 41.188 10.742 -12.188 1 96.94 313 SER B O 1
ATOM 6246 N N . ALA B 1 314 ? 40.688 9.133 -13.594 1 97.06 314 ALA B N 1
ATOM 6247 C CA . ALA B 1 314 ? 41.125 9.875 -14.758 1 97.06 314 ALA B CA 1
ATOM 6248 C C . ALA B 1 314 ? 40.281 11.125 -14.977 1 97.06 314 ALA B C 1
ATOM 6250 O O . ALA B 1 314 ? 40.75 12.141 -15.477 1 97.06 314 ALA B O 1
ATOM 6251 N N . ALA B 1 315 ? 39.031 11.055 -14.539 1 96.12 315 ALA B N 1
ATOM 6252 C CA . ALA B 1 315 ? 38.125 12.172 -14.711 1 96.12 315 ALA B CA 1
ATOM 6253 C C . ALA B 1 315 ? 38.219 13.141 -13.539 1 96.12 315 ALA B C 1
ATOM 6255 O O . ALA B 1 315 ? 37.5 14.156 -13.508 1 96.12 315 ALA B O 1
ATOM 6256 N N . GLY B 1 316 ? 39.031 12.836 -12.5 1 95.12 316 GLY B N 1
ATOM 6257 C CA . GLY B 1 316 ? 39.188 13.711 -11.359 1 95.12 316 GLY B CA 1
ATOM 6258 C C . GLY B 1 316 ? 38.031 13.68 -10.391 1 95.12 316 GLY B C 1
ATOM 6259 O O . GLY B 1 316 ? 37.75 14.672 -9.711 1 95.12 316 GLY B O 1
ATOM 6260 N N . LEU B 1 317 ? 37.406 12.586 -10.32 1 95.56 317 LEU B N 1
ATOM 6261 C CA . LEU B 1 317 ? 36.188 12.539 -9.531 1 95.56 317 LEU B CA 1
ATOM 6262 C C . LEU B 1 317 ? 36.438 11.836 -8.195 1 95.56 317 LEU B C 1
ATOM 6264 O O . LEU B 1 317 ? 35.531 11.773 -7.352 1 95.56 317 LEU B O 1
ATOM 6268 N N . MET B 1 318 ? 37.719 11.289 -8.023 1 94.31 318 MET B N 1
ATOM 6269 C CA . MET B 1 318 ? 38 10.625 -6.758 1 94.31 318 MET B CA 1
ATOM 6270 C C . MET B 1 318 ? 38.188 11.648 -5.637 1 94.31 318 MET B C 1
ATOM 6272 O O . MET B 1 318 ? 38.656 12.758 -5.867 1 94.31 318 MET B O 1
ATOM 6276 N N . PRO B 1 319 ? 37.625 11.422 -4.449 1 93.19 319 PRO B N 1
ATOM 6277 C CA . PRO B 1 319 ? 37.188 10.109 -3.973 1 93.19 319 PRO B CA 1
ATOM 6278 C C . PRO B 1 319 ? 35.688 9.883 -4.191 1 93.19 319 PRO B C 1
ATOM 6280 O O . PRO B 1 319 ? 35.188 8.758 -4.027 1 93.19 319 PRO B O 1
ATOM 6283 N N . THR B 1 320 ? 34.938 10.859 -4.645 1 93.75 320 THR B N 1
ATOM 6284 C CA . THR B 1 320 ? 33.5 10.758 -4.781 1 93.75 320 THR B CA 1
ATOM 6285 C C . THR B 1 320 ? 33.125 9.742 -5.859 1 93.75 320 THR B C 1
ATOM 6287 O O . THR B 1 320 ? 32.062 9.141 -5.812 1 93.75 320 THR B O 1
ATOM 6290 N N . GLY B 1 321 ? 34.062 9.469 -6.766 1 96.25 321 GLY B N 1
ATOM 6291 C CA . GLY B 1 321 ? 33.875 8.57 -7.887 1 96.25 321 GLY B CA 1
ATOM 6292 C C . GLY B 1 321 ? 33.656 7.125 -7.465 1 96.25 321 GLY B C 1
ATOM 6293 O O . GLY B 1 321 ? 33.188 6.305 -8.25 1 96.25 321 GLY B O 1
ATOM 6294 N N . ILE B 1 322 ? 33.969 6.777 -6.199 1 96.56 322 ILE B N 1
ATOM 6295 C CA . ILE B 1 322 ? 33.75 5.426 -5.695 1 96.56 322 ILE B CA 1
ATOM 6296 C C . ILE B 1 322 ? 32.25 5.094 -5.738 1 96.56 322 ILE B C 1
ATOM 6298 O O . ILE B 1 322 ? 31.875 3.922 -5.793 1 96.56 322 ILE B O 1
ATOM 6302 N N . ALA B 1 323 ? 31.406 6.141 -5.793 1 95.75 323 ALA B N 1
ATOM 6303 C CA . ALA B 1 323 ? 29.953 5.98 -5.832 1 95.75 323 ALA B CA 1
ATOM 6304 C C . ALA B 1 323 ? 29.516 5.305 -7.125 1 95.75 323 ALA B C 1
ATOM 6306 O O . ALA B 1 323 ? 28.406 4.754 -7.203 1 95.75 323 ALA B O 1
ATOM 6307 N N . LEU B 1 324 ? 30.406 5.281 -8.125 1 97.06 324 LEU B N 1
ATOM 6308 C CA . LEU B 1 324 ? 30.078 4.719 -9.43 1 97.06 324 LEU B CA 1
ATOM 6309 C C . LEU B 1 324 ? 30.109 3.193 -9.391 1 97.06 324 LEU B C 1
ATOM 6311 O O . LEU B 1 324 ? 29.734 2.533 -10.359 1 97.06 324 LEU B O 1
ATOM 6315 N N . LEU B 1 325 ? 30.469 2.605 -8.195 1 97.69 325 LEU B N 1
ATOM 6316 C CA . LEU B 1 325 ? 30.422 1.163 -7.98 1 97.69 325 LEU B CA 1
ATOM 6317 C C . LEU B 1 325 ? 29.016 0.719 -7.602 1 97.69 325 LEU B C 1
ATOM 6319 O O . LEU B 1 325 ? 28.734 -0.48 -7.488 1 97.69 325 LEU B O 1
ATOM 6323 N N . ALA B 1 326 ? 28.078 1.614 -7.508 1 94.94 326 ALA B N 1
ATOM 6324 C CA . ALA B 1 326 ? 26.734 1.367 -7 1 94.94 326 ALA B CA 1
ATOM 6325 C C . ALA B 1 326 ? 26.016 0.331 -7.855 1 94.94 326 ALA B C 1
ATOM 6327 O O . ALA B 1 326 ? 26.031 0.41 -9.086 1 94.94 326 ALA B O 1
ATOM 6328 N N . LYS B 1 327 ? 25.469 -0.678 -7.203 1 94.19 327 LYS B N 1
ATOM 6329 C CA . LYS B 1 327 ? 24.594 -1.693 -7.789 1 94.19 327 LYS B CA 1
ATOM 6330 C C . LYS B 1 327 ? 23.219 -1.678 -7.137 1 94.19 327 LYS B C 1
ATOM 6332 O O . LYS B 1 327 ? 23.031 -1.084 -6.07 1 94.19 327 LYS B O 1
ATOM 6337 N N . GLY B 1 328 ? 22.234 -2.184 -7.801 1 87.12 328 GLY B N 1
ATOM 6338 C CA . GLY B 1 328 ? 20.875 -2.143 -7.258 1 87.12 328 GLY B CA 1
ATOM 6339 C C . GLY B 1 328 ? 19.922 -3.096 -7.953 1 87.12 328 GLY B C 1
ATOM 6340 O O . GLY B 1 328 ? 20.312 -4.207 -8.32 1 87.12 328 GLY B O 1
ATOM 6341 N N . GLY B 1 329 ? 18.703 -2.668 -7.988 1 82.19 329 GLY B N 1
ATOM 6342 C CA . GLY B 1 329 ? 17.641 -3.527 -8.477 1 82.19 329 GLY B CA 1
ATOM 6343 C C . GLY B 1 329 ? 17.672 -3.738 -9.977 1 82.19 329 GLY B C 1
ATOM 6344 O O . GLY B 1 329 ? 17.406 -4.84 -10.461 1 82.19 329 GLY B O 1
ATOM 6345 N N . VAL B 1 330 ? 18.047 -2.748 -10.68 1 79.19 330 VAL B N 1
ATOM 6346 C CA . VAL B 1 330 ? 18.031 -2.848 -12.133 1 79.19 330 VAL B CA 1
ATOM 6347 C C . VAL B 1 330 ? 19.047 -3.887 -12.594 1 79.19 330 VAL B C 1
ATOM 6349 O O . VAL B 1 330 ? 18.734 -4.758 -13.406 1 79.19 330 VAL B O 1
ATOM 6352 N N . ASP B 1 331 ? 20.219 -3.75 -12.102 1 88.81 331 ASP B N 1
ATOM 6353 C CA . ASP B 1 331 ? 21.266 -4.688 -12.508 1 88.81 331 ASP B CA 1
ATOM 6354 C C . ASP B 1 331 ? 20.938 -6.105 -12.055 1 88.81 331 ASP B C 1
ATOM 6356 O O . ASP B 1 331 ? 21.141 -7.066 -12.797 1 88.81 331 ASP B O 1
ATOM 6360 N N . ALA B 1 332 ? 20.375 -6.172 -10.852 1 89.06 332 ALA B N 1
ATOM 6361 C CA . ALA B 1 332 ? 20 -7.492 -10.352 1 89.06 332 ALA B CA 1
ATOM 6362 C C . ALA B 1 332 ? 18.906 -8.117 -11.203 1 89.06 332 ALA B C 1
ATOM 6364 O O . ALA B 1 332 ? 18.938 -9.32 -11.477 1 89.06 332 ALA B O 1
ATOM 6365 N N . ALA B 1 333 ? 18 -7.336 -11.602 1 82.62 333 ALA B N 1
ATOM 6366 C CA . ALA B 1 333 ? 16.891 -7.809 -12.43 1 82.62 333 ALA B CA 1
ATOM 6367 C C . ALA B 1 333 ? 17.406 -8.297 -13.789 1 82.62 333 ALA B C 1
ATOM 6369 O O . ALA B 1 333 ? 16.938 -9.312 -14.305 1 82.62 333 ALA B O 1
ATOM 6370 N N . LEU B 1 334 ? 18.266 -7.543 -14.398 1 85.69 334 LEU B N 1
ATOM 6371 C CA . LEU B 1 334 ? 18.797 -7.922 -15.703 1 85.69 334 LEU B CA 1
ATOM 6372 C C . LEU B 1 334 ? 19.641 -9.188 -15.594 1 85.69 334 LEU B C 1
ATOM 6374 O O . LEU B 1 334 ? 19.625 -10.023 -16.5 1 85.69 334 LEU B O 1
ATOM 6378 N N . LEU B 1 335 ? 20.359 -9.258 -14.492 1 91.69 335 LEU B N 1
ATOM 6379 C CA . LEU B 1 335 ? 21.109 -10.484 -14.258 1 91.69 335 LEU B CA 1
ATOM 6380 C C . LEU B 1 335 ? 20.188 -11.688 -14.141 1 91.69 335 LEU B C 1
ATOM 6382 O O . LEU B 1 335 ? 20.469 -12.75 -14.695 1 91.69 335 LEU B O 1
ATOM 6386 N N . LEU B 1 336 ? 19.141 -11.469 -13.422 1 87.19 336 LEU B N 1
ATOM 6387 C CA . LEU B 1 336 ? 18.156 -12.531 -13.258 1 87.19 336 LEU B CA 1
ATOM 6388 C C . LEU B 1 336 ? 17.531 -12.906 -14.594 1 87.19 336 LEU B C 1
ATOM 6390 O O . LEU B 1 336 ? 17.234 -14.078 -14.844 1 87.19 336 LEU B O 1
ATOM 6394 N N . THR B 1 337 ? 17.312 -11.93 -15.391 1 80.38 337 THR B N 1
ATOM 6395 C CA . THR B 1 337 ? 16.781 -12.172 -16.719 1 80.38 337 THR B CA 1
ATOM 6396 C C . THR B 1 337 ? 17.703 -13.078 -17.531 1 80.38 337 THR B C 1
ATOM 6398 O O . THR B 1 337 ? 17.25 -14.008 -18.203 1 80.38 337 THR B O 1
ATOM 6401 N N . LEU B 1 338 ? 18.938 -12.82 -17.5 1 86.81 338 LEU B N 1
ATOM 6402 C CA . LEU B 1 338 ? 19.922 -13.664 -18.188 1 86.81 338 LEU B CA 1
ATOM 6403 C C . LEU B 1 338 ? 19.891 -15.086 -17.641 1 86.81 338 LEU B C 1
ATOM 6405 O O . LEU B 1 338 ? 20.031 -16.047 -18.406 1 86.81 338 LEU B O 1
ATOM 6409 N N . TYR B 1 339 ? 19.688 -15.148 -16.391 1 89.44 339 TYR B N 1
ATOM 6410 C CA . TYR B 1 339 ? 19.719 -16.453 -15.719 1 89.44 339 TYR B CA 1
ATOM 6411 C C . TYR B 1 339 ? 18.469 -17.25 -16.031 1 89.44 339 TYR B C 1
ATOM 6413 O O . TYR B 1 339 ? 18.531 -18.484 -16.172 1 89.44 339 TYR B O 1
ATOM 6421 N N . GLU B 1 340 ? 17.375 -16.641 -16.156 1 82.25 340 GLU B N 1
ATOM 6422 C CA . GLU B 1 340 ? 16.094 -17.328 -16.312 1 82.25 340 GLU B CA 1
ATOM 6423 C C . GLU B 1 340 ? 15.773 -17.594 -17.781 1 82.25 340 GLU B C 1
ATOM 6425 O O . GLU B 1 340 ? 14.859 -18.359 -18.094 1 82.25 340 GLU B O 1
ATOM 6430 N N . THR B 1 341 ? 16.484 -16.969 -18.688 1 79.12 341 THR B N 1
ATOM 6431 C CA . THR B 1 341 ? 16.266 -17.188 -20.109 1 79.12 341 THR B CA 1
ATOM 6432 C C . THR B 1 341 ? 16.812 -18.547 -20.531 1 79.12 341 THR B C 1
ATOM 6434 O O . THR B 1 341 ? 18 -18.828 -20.359 1 79.12 341 THR B O 1
ATOM 6437 N N . PRO B 1 342 ? 15.82 -19.328 -21.031 1 78.19 342 PRO B N 1
ATOM 6438 C CA . PRO B 1 342 ? 16.25 -20.672 -21.438 1 78.19 342 PRO B CA 1
ATOM 6439 C C . PRO B 1 342 ? 17.125 -20.641 -22.688 1 78.19 342 PRO B C 1
ATOM 6441 O O . PRO B 1 342 ? 16.891 -19.828 -23.594 1 78.19 342 PRO B O 1
ATOM 6444 N N . HIS B 1 343 ? 18.172 -21.312 -22.719 1 77.94 343 HIS B N 1
ATOM 6445 C CA . HIS B 1 343 ? 19.062 -21.484 -23.859 1 77.94 343 HIS B CA 1
ATOM 6446 C C . HIS B 1 343 ? 19.562 -22.922 -23.969 1 77.94 343 HIS B C 1
ATOM 6448 O O . HIS B 1 343 ? 20.406 -23.344 -23.188 1 77.94 343 HIS B O 1
ATOM 6454 N N . GLY B 1 344 ? 19.062 -23.5 -25 1 69.5 344 GLY B N 1
ATOM 6455 C CA . GLY B 1 344 ? 19.438 -24.906 -25.156 1 69.5 344 GLY B CA 1
ATOM 6456 C C . GLY B 1 344 ? 19.016 -25.766 -23.984 1 69.5 344 GLY B C 1
ATOM 6457 O O . GLY B 1 344 ? 17.844 -25.797 -23.625 1 69.5 344 GLY B O 1
ATOM 6458 N N . LYS B 1 345 ? 19.891 -26.5 -23.453 1 65.75 345 LYS B N 1
ATOM 6459 C CA . LYS B 1 345 ? 19.594 -27.438 -22.375 1 65.75 345 LYS B CA 1
ATOM 6460 C C . LYS B 1 345 ? 19.656 -26.734 -21.016 1 65.75 345 LYS B C 1
ATOM 6462 O O . LYS B 1 345 ? 19.391 -27.359 -19.984 1 65.75 345 LYS B O 1
ATOM 6467 N N . GLY B 1 346 ? 19.938 -25.469 -21.062 1 77.12 346 GLY B N 1
ATOM 6468 C CA . GLY B 1 346 ? 20.047 -24.734 -19.812 1 77.12 346 GLY B CA 1
ATOM 6469 C C . GLY B 1 346 ? 19.609 -23.297 -19.922 1 77.12 346 GLY B C 1
ATOM 6470 O O . GLY B 1 346 ? 18.672 -22.984 -20.656 1 77.12 346 GLY B O 1
ATOM 6471 N N . ASN B 1 347 ? 20.234 -22.547 -19.047 1 82 347 ASN B N 1
ATOM 6472 C CA . ASN B 1 347 ? 19.953 -21.109 -19.062 1 82 347 ASN B CA 1
ATOM 6473 C C . ASN B 1 347 ? 21.031 -20.344 -19.828 1 82 347 ASN B C 1
ATOM 6475 O O . ASN B 1 347 ? 22.094 -20.891 -20.141 1 82 347 ASN B O 1
ATOM 6479 N N . LEU B 1 348 ? 20.781 -19.203 -20.203 1 87.5 348 LEU B N 1
ATOM 6480 C CA . LEU B 1 348 ? 21.734 -18.375 -20.938 1 87.5 348 LEU B CA 1
ATOM 6481 C C . LEU B 1 348 ? 23.047 -18.25 -20.188 1 87.5 348 LEU B C 1
ATOM 6483 O O . LEU B 1 348 ? 24.109 -18.156 -20.797 1 87.5 348 LEU B O 1
ATOM 6487 N N . ILE B 1 349 ? 22.875 -18.156 -18.844 1 92.31 349 ILE B N 1
ATOM 6488 C CA . ILE B 1 349 ? 24.094 -18.141 -18.031 1 92.31 349 ILE B CA 1
ATOM 6489 C C . ILE B 1 349 ? 24.047 -19.297 -17.031 1 92.31 349 ILE B C 1
ATOM 6491 O O . ILE B 1 349 ? 22.984 -19.641 -16.516 1 92.31 349 ILE B O 1
ATOM 6495 N N . PRO B 1 350 ? 25.219 -19.938 -16.844 1 93.56 350 PRO B N 1
ATOM 6496 C CA . PRO B 1 350 ? 25.266 -21.062 -15.914 1 93.56 350 PRO B CA 1
ATOM 6497 C C . PRO B 1 350 ? 25.062 -20.641 -14.461 1 93.56 350 PRO B C 1
ATOM 6499 O O . PRO B 1 350 ? 25.188 -19.453 -14.141 1 93.56 350 PRO B O 1
ATOM 6502 N N . ASP B 1 351 ? 24.797 -21.609 -13.555 1 93.25 351 ASP B N 1
ATOM 6503 C CA . ASP B 1 351 ? 24.516 -21.391 -12.141 1 93.25 351 ASP B CA 1
ATOM 6504 C C . ASP B 1 351 ? 25.656 -20.641 -11.453 1 93.25 351 ASP B C 1
ATOM 6506 O O . ASP B 1 351 ? 25.422 -19.734 -10.656 1 93.25 351 ASP B O 1
ATOM 6510 N N . GLN B 1 352 ? 26.844 -21 -11.805 1 94.31 352 GLN B N 1
ATOM 6511 C CA . GLN B 1 352 ? 28.016 -20.438 -11.148 1 94.31 352 GLN B CA 1
ATOM 6512 C C . GLN B 1 352 ? 28.172 -18.953 -11.469 1 94.31 352 GLN B C 1
ATOM 6514 O O . GLN B 1 352 ? 28.562 -18.172 -10.609 1 94.31 352 GLN B O 1
ATOM 6519 N N . LEU B 1 353 ? 27.891 -18.656 -12.711 1 95.5 353 LEU B N 1
ATOM 6520 C CA . LEU B 1 353 ? 28.031 -17.266 -13.125 1 95.5 353 LEU B CA 1
ATOM 6521 C C . LEU B 1 353 ? 26.938 -16.391 -12.484 1 95.5 353 LEU B C 1
ATOM 6523 O O . LEU B 1 353 ? 27.188 -15.234 -12.156 1 95.5 353 LEU B O 1
ATOM 6527 N N . TYR B 1 354 ? 25.75 -16.953 -12.367 1 95.88 354 TYR B N 1
ATOM 6528 C CA . TYR B 1 354 ? 24.688 -16.219 -11.672 1 95.88 354 TYR B CA 1
ATOM 6529 C C . TYR B 1 354 ? 25.078 -15.953 -10.219 1 95.88 354 TYR B C 1
ATOM 6531 O O . TYR B 1 354 ? 24.938 -14.836 -9.734 1 95.88 354 TYR B O 1
ATOM 6539 N N . THR B 1 355 ? 25.547 -17 -9.562 1 96.62 355 THR B N 1
ATOM 6540 C CA . THR B 1 355 ? 25.984 -16.875 -8.172 1 96.62 355 THR B CA 1
ATOM 6541 C C . THR B 1 355 ? 27.094 -15.836 -8.039 1 96.62 355 THR B C 1
ATOM 6543 O O . THR B 1 355 ? 27.031 -14.961 -7.176 1 96.62 355 THR B O 1
ATOM 6546 N N . ALA B 1 356 ? 28.047 -15.938 -8.922 1 96.88 356 ALA B N 1
ATOM 6547 C CA . ALA B 1 356 ? 29.172 -15.008 -8.898 1 96.88 356 ALA B CA 1
ATOM 6548 C C . ALA B 1 356 ? 28.703 -13.578 -9.156 1 96.88 356 ALA B C 1
ATOM 6550 O O . ALA B 1 356 ? 29.188 -12.641 -8.531 1 96.88 356 ALA B O 1
ATOM 6551 N N . GLY B 1 357 ? 27.812 -13.438 -10.125 1 97.44 357 GLY B N 1
ATOM 6552 C CA . GLY B 1 357 ? 27.281 -12.117 -10.445 1 97.44 357 GLY B CA 1
ATOM 6553 C C . GLY B 1 357 ? 26.562 -11.453 -9.289 1 97.44 357 GLY B C 1
ATOM 6554 O O . GLY B 1 357 ? 26.812 -10.289 -8.977 1 97.44 357 GLY B O 1
ATOM 6555 N N . VAL B 1 358 ? 25.703 -12.195 -8.617 1 97 358 VAL B N 1
ATOM 6556 C CA . VAL B 1 358 ? 24.906 -11.664 -7.512 1 97 358 VAL B CA 1
ATOM 6557 C C . VAL B 1 358 ? 25.844 -11.227 -6.379 1 97 358 VAL B C 1
ATOM 6559 O O . VAL B 1 358 ? 25.734 -10.109 -5.875 1 97 358 VAL B O 1
ATOM 6562 N N . PHE B 1 359 ? 26.75 -12.023 -6.043 1 96.94 359 PHE B N 1
ATOM 6563 C CA . PHE B 1 359 ? 27.625 -11.727 -4.914 1 96.94 359 PHE B CA 1
ATOM 6564 C C . PHE B 1 359 ? 28.625 -10.625 -5.281 1 96.94 359 PHE B C 1
ATOM 6566 O O . PHE B 1 359 ? 29.031 -9.852 -4.422 1 96.94 359 PHE B O 1
ATOM 6573 N N . SER B 1 360 ? 29.031 -10.594 -6.555 1 97.81 360 SER B N 1
ATOM 6574 C CA . SER B 1 360 ? 29.844 -9.477 -7.004 1 97.81 360 SER B CA 1
ATOM 6575 C C . SER B 1 360 ? 29.125 -8.148 -6.824 1 97.81 360 SER B C 1
ATOM 6577 O O . SER B 1 360 ? 29.719 -7.152 -6.422 1 97.81 360 SER B O 1
ATOM 6579 N N . MET B 1 361 ? 27.859 -8.156 -7.18 1 96.94 361 MET B N 1
ATOM 6580 C CA . MET B 1 361 ? 27.062 -6.941 -7.02 1 96.94 361 MET B CA 1
ATOM 6581 C C . MET B 1 361 ? 26.984 -6.527 -5.555 1 96.94 361 MET B C 1
ATOM 6583 O O . MET B 1 361 ? 27.047 -5.34 -5.238 1 96.94 361 MET B O 1
ATOM 6587 N N . LEU B 1 362 ? 26.859 -7.492 -4.684 1 96.75 362 LEU B N 1
ATOM 6588 C CA . LEU B 1 362 ? 26.828 -7.207 -3.252 1 96.75 362 LEU B CA 1
ATOM 6589 C C . LEU B 1 362 ? 28.172 -6.645 -2.783 1 96.75 362 LEU B C 1
ATOM 6591 O O . LEU B 1 362 ? 28.203 -5.68 -2.014 1 96.75 362 LEU B O 1
ATOM 6595 N N . LEU B 1 363 ? 29.172 -7.195 -3.258 1 97.06 363 LEU B N 1
ATOM 6596 C CA . LEU B 1 363 ? 30.516 -6.754 -2.869 1 97.06 363 LEU B CA 1
ATOM 6597 C C . LEU B 1 363 ? 30.797 -5.352 -3.396 1 97.06 363 LEU B C 1
ATOM 6599 O O . LEU B 1 363 ? 31.375 -4.527 -2.693 1 97.06 363 LEU B O 1
ATOM 6603 N N . LEU B 1 364 ? 30.469 -5.125 -4.617 1 97.62 364 LEU B N 1
ATOM 6604 C CA . LEU B 1 364 ? 30.656 -3.803 -5.207 1 97.62 364 LEU B CA 1
ATOM 6605 C C . LEU B 1 364 ? 29.906 -2.74 -4.414 1 97.62 364 LEU B C 1
ATOM 6607 O O . LEU B 1 364 ? 30.438 -1.669 -4.133 1 97.62 364 LEU B O 1
ATOM 6611 N N . SER B 1 365 ? 28.672 -3.055 -4.094 1 95.56 365 SER B N 1
ATOM 6612 C CA . SER B 1 365 ? 27.859 -2.125 -3.316 1 95.56 365 SER B CA 1
ATOM 6613 C C . SER B 1 365 ? 28.453 -1.897 -1.929 1 95.56 365 SER B C 1
ATOM 6615 O O . SER B 1 365 ? 28.406 -0.782 -1.406 1 95.56 365 SER B O 1
ATOM 6617 N N . THR B 1 366 ? 29 -2.938 -1.345 1 95.31 366 THR B N 1
ATOM 6618 C CA . THR B 1 366 ? 29.641 -2.836 -0.044 1 95.31 366 THR B CA 1
ATOM 6619 C C . THR B 1 366 ? 30.891 -1.966 -0.133 1 95.31 366 THR B C 1
ATOM 6621 O O . THR B 1 366 ? 31.141 -1.119 0.731 1 95.31 366 THR B O 1
ATOM 6624 N N . LEU B 1 367 ? 31.656 -2.158 -1.155 1 95.69 367 LEU B N 1
ATOM 6625 C CA . LEU B 1 367 ? 32.875 -1.367 -1.371 1 95.69 367 LEU B CA 1
ATOM 6626 C C . LEU B 1 367 ? 32.531 0.106 -1.565 1 95.69 367 LEU B C 1
ATOM 6628 O O . LEU B 1 367 ? 33.219 0.983 -1.062 1 95.69 367 LEU B O 1
ATOM 6632 N N . MET B 1 368 ? 31.516 0.344 -2.293 1 95.38 368 MET B N 1
ATOM 6633 C CA . MET B 1 368 ? 31.047 1.715 -2.494 1 95.38 368 MET B CA 1
ATOM 6634 C C . MET B 1 368 ? 30.703 2.367 -1.162 1 95.38 368 MET B C 1
ATOM 6636 O O . MET B 1 368 ? 31.156 3.475 -0.869 1 95.38 368 MET B O 1
ATOM 6640 N N . ALA B 1 369 ? 29.938 1.659 -0.38 1 92.44 369 ALA B N 1
ATOM 6641 C CA . ALA B 1 369 ? 29.484 2.199 0.899 1 92.44 369 ALA B CA 1
ATOM 6642 C C . ALA B 1 369 ? 30.672 2.441 1.84 1 92.44 369 ALA B C 1
ATOM 6644 O O . ALA B 1 369 ? 30.75 3.488 2.486 1 92.44 369 ALA B O 1
ATOM 6645 N N . LEU B 1 370 ? 31.547 1.541 1.913 1 92.19 370 LEU B N 1
ATOM 6646 C CA . LEU B 1 370 ? 32.719 1.662 2.779 1 92.19 370 LEU B CA 1
ATOM 6647 C C . LEU B 1 370 ? 33.656 2.771 2.293 1 92.19 370 LEU B C 1
ATOM 6649 O O . LEU B 1 370 ? 34.219 3.494 3.102 1 92.19 370 LEU B O 1
ATOM 6653 N N . GLY B 1 371 ? 33.781 2.908 1.054 1 93.5 371 GLY B N 1
ATOM 6654 C CA . GLY B 1 371 ? 34.594 3.965 0.481 1 93.5 371 GLY B CA 1
ATOM 6655 C C . GLY B 1 371 ? 34.062 5.355 0.763 1 93.5 371 GLY B C 1
ATOM 6656 O O . GLY B 1 371 ? 34.812 6.262 1.107 1 93.5 371 GLY B O 1
ATOM 6657 N N . LEU B 1 372 ? 32.781 5.496 0.607 1 91.56 372 LEU B N 1
ATOM 6658 C CA . LEU B 1 372 ? 32.188 6.801 0.839 1 91.56 372 LEU B CA 1
ATOM 6659 C C . LEU B 1 372 ? 32.25 7.184 2.314 1 91.56 372 LEU B C 1
ATOM 6661 O O . LEU B 1 372 ? 32.406 8.359 2.648 1 91.56 372 LEU B O 1
ATOM 6665 N N . ARG B 1 373 ? 32.156 6.215 3.09 1 86.69 373 ARG B N 1
ATOM 6666 C CA . ARG B 1 373 ? 32.25 6.445 4.527 1 86.69 373 ARG B CA 1
ATOM 6667 C C . ARG B 1 373 ? 33.625 6.961 4.91 1 86.69 373 ARG B C 1
ATOM 6669 O O . ARG B 1 373 ? 33.75 7.723 5.871 1 86.69 373 ARG B O 1
ATOM 6676 N N . SER B 1 374 ? 34.562 6.52 4.25 1 85.81 374 SER B N 1
ATOM 6677 C CA . SER B 1 374 ? 35.906 6.934 4.539 1 85.81 374 SER B CA 1
ATOM 6678 C C . SER B 1 374 ? 36.156 8.391 4.152 1 85.81 374 SER B C 1
ATOM 6680 O O . SER B 1 374 ? 37.062 9.031 4.66 1 85.81 374 SER B O 1
ATOM 6682 N N . ILE B 1 375 ? 35.375 8.867 3.33 1 85.25 375 ILE B N 1
ATOM 6683 C CA . ILE B 1 375 ? 35.469 10.258 2.889 1 85.25 375 ILE B CA 1
ATOM 6684 C C . ILE B 1 375 ? 34.75 11.172 3.865 1 85.25 375 ILE B C 1
ATOM 6686 O O . ILE B 1 375 ? 35.312 12.148 4.359 1 85.25 375 ILE B O 1
ATOM 6690 N N . GLN B 1 376 ? 33.375 10.969 3.996 1 73.25 376 GLN B N 1
ATOM 6691 C CA . GLN B 1 376 ? 32.562 11.719 4.93 1 73.25 376 GLN B CA 1
ATOM 6692 C C . GLN B 1 376 ? 31.656 10.789 5.738 1 73.25 376 GLN B C 1
ATOM 6694 O O . GLN B 1 376 ? 30.875 10.023 5.172 1 73.25 376 GLN B O 1
ATOM 6699 N N . PRO B 1 377 ? 32.062 10.789 6.98 1 63.38 377 PRO B N 1
ATOM 6700 C CA . PRO B 1 377 ? 31.188 9.938 7.793 1 63.38 377 PRO B CA 1
ATOM 6701 C C . PRO B 1 377 ? 29.703 10.273 7.625 1 63.38 377 PRO B C 1
ATOM 6703 O O . PRO B 1 377 ? 29.344 11.438 7.445 1 63.38 377 PRO B O 1
ATOM 6706 N N . PRO B 1 378 ? 29 9.227 7.25 1 58.28 378 PRO B N 1
ATOM 6707 C CA . PRO B 1 378 ? 27.562 9.445 6.996 1 58.28 378 PRO B CA 1
ATOM 6708 C C . PRO B 1 378 ? 26.906 10.305 8.07 1 58.28 378 PRO B C 1
ATOM 6710 O O . PRO B 1 378 ? 27.266 10.219 9.242 1 58.28 378 PRO B O 1
ATOM 6713 N N . ARG B 1 379 ? 26.453 11.5 7.746 1 52.59 379 ARG B N 1
ATOM 6714 C CA . ARG B 1 379 ? 25.656 12.266 8.695 1 52.59 379 ARG B CA 1
ATOM 6715 C C . ARG B 1 379 ? 24.625 11.375 9.375 1 52.59 379 ARG B C 1
ATOM 6717 O O . ARG B 1 379 ? 24.078 10.461 8.766 1 52.59 379 ARG B O 1
ATOM 6724 N N . ALA B 1 380 ? 24.703 11.117 10.633 1 45.12 380 ALA B N 1
ATOM 6725 C CA . ALA B 1 380 ? 24 10.172 11.484 1 45.12 380 ALA B CA 1
ATOM 6726 C C . ALA B 1 380 ? 22.672 9.758 10.852 1 45.12 380 ALA B C 1
ATOM 6728 O O . ALA B 1 380 ? 22.359 8.57 10.758 1 45.12 380 ALA B O 1
ATOM 6729 N N . LYS B 1 381 ? 21.5 10.375 11.414 1 45.16 381 LYS B N 1
ATOM 6730 C CA . LYS B 1 381 ? 20.219 9.797 11.812 1 45.16 381 LYS B CA 1
ATOM 6731 C C . LYS B 1 381 ? 19.328 9.562 10.609 1 45.16 381 LYS B C 1
ATOM 6733 O O . LYS B 1 381 ? 19.062 10.477 9.828 1 45.16 381 LYS B O 1
ATOM 6738 N N . GLY B 1 382 ? 19.453 8.445 10.07 1 47.03 382 GLY B N 1
ATOM 6739 C CA . GLY B 1 382 ? 18.391 8.008 9.172 1 47.03 382 GLY B CA 1
ATOM 6740 C C . GLY B 1 382 ? 17.094 8.75 9.375 1 47.03 382 GLY B C 1
ATOM 6741 O O . GLY B 1 382 ? 16.656 8.953 10.508 1 47.03 382 GLY B O 1
ATOM 6742 N N . GLU B 1 383 ? 16.906 9.734 8.609 1 48.47 383 GLU B N 1
ATOM 6743 C CA . GLU B 1 383 ? 15.656 10.469 8.742 1 48.47 383 GLU B CA 1
ATOM 6744 C C . GLU B 1 383 ? 14.516 9.539 9.148 1 48.47 383 GLU B C 1
ATOM 6746 O O . GLU B 1 383 ? 14.102 8.68 8.367 1 48.47 383 GLU B O 1
ATOM 6751 N N . LYS B 1 384 ? 14.602 9.219 10.43 1 53.53 384 LYS B N 1
ATOM 6752 C CA . LYS B 1 384 ? 13.391 8.547 10.898 1 53.53 384 LYS B CA 1
ATOM 6753 C C . LYS B 1 384 ? 12.141 9.203 10.32 1 53.53 384 LYS B C 1
ATOM 6755 O O . LYS B 1 384 ? 12.117 10.414 10.102 1 53.53 384 LYS B O 1
ATOM 6760 N N . GLU B 1 385 ? 11.359 8.398 9.781 1 58.31 385 GLU B N 1
ATOM 6761 C CA . GLU B 1 385 ? 10.07 8.969 9.406 1 58.31 385 GLU B CA 1
ATOM 6762 C C . GLU B 1 385 ? 9.516 9.859 10.516 1 58.31 385 GLU B C 1
ATOM 6764 O O . GLU B 1 385 ? 9.594 9.523 11.695 1 58.31 385 GLU B O 1
ATOM 6769 N N . PRO B 1 386 ? 9.273 11.039 10.148 1 59.34 386 PRO B N 1
ATOM 6770 C CA . PRO B 1 386 ? 8.844 12.008 11.156 1 59.34 386 PRO B CA 1
ATOM 6771 C C . PRO B 1 386 ? 7.844 11.422 12.156 1 59.34 386 PRO B C 1
ATOM 6773 O O . PRO B 1 386 ? 7.883 11.75 13.344 1 59.34 386 PRO B O 1
ATOM 6776 N N . TRP B 1 387 ? 7.121 10.477 11.727 1 59.91 387 TRP B N 1
ATOM 6777 C CA . TRP B 1 387 ? 6.09 9.977 12.633 1 59.91 387 TRP B CA 1
ATOM 6778 C C . TRP B 1 387 ? 6.688 9.047 13.68 1 59.91 387 TRP B C 1
ATOM 6780 O O . TRP B 1 387 ? 6.066 8.781 14.711 1 59.91 387 TRP B O 1
ATOM 6790 N N . ARG B 1 388 ? 7.918 8.695 13.453 1 61.47 388 ARG B N 1
ATOM 6791 C CA . ARG B 1 388 ? 8.555 7.77 14.383 1 61.47 388 ARG B CA 1
ATOM 6792 C C . ARG B 1 388 ? 9.492 8.508 15.328 1 61.47 388 ARG B C 1
ATOM 6794 O O . ARG B 1 388 ? 10.109 7.887 16.203 1 61.47 388 ARG B O 1
ATOM 6801 N N . MET B 1 389 ? 9.453 9.695 15.094 1 69.94 389 MET B N 1
ATOM 6802 C CA . MET B 1 389 ? 10.383 10.484 15.891 1 69.94 389 MET B CA 1
ATOM 6803 C C . MET B 1 389 ? 9.781 10.812 17.25 1 69.94 389 MET B C 1
ATOM 6805 O O . MET B 1 389 ? 8.562 10.805 17.422 1 69.94 389 MET B O 1
ATOM 6809 N N . ARG B 1 390 ? 10.68 10.781 18.188 1 77.38 390 ARG B N 1
ATOM 6810 C CA . ARG B 1 390 ? 10.281 11.359 19.469 1 77.38 390 ARG B CA 1
ATOM 6811 C C . ARG B 1 390 ? 10.242 12.883 19.391 1 77.38 390 ARG B C 1
ATOM 6813 O O . ARG B 1 390 ? 10.922 13.484 18.562 1 77.38 390 ARG B O 1
ATOM 6820 N N . ILE B 1 391 ? 9.43 13.453 20.281 1 85.31 391 ILE B N 1
ATOM 6821 C CA . ILE B 1 391 ? 9.219 14.898 20.281 1 85.31 391 ILE B CA 1
ATOM 6822 C C . ILE B 1 391 ? 10.562 15.617 20.469 1 85.31 391 ILE B C 1
ATOM 6824 O O . ILE B 1 391 ? 10.82 16.641 19.828 1 85.31 391 ILE B O 1
ATOM 6828 N N . GLY B 1 392 ? 11.375 15 21.25 1 82.25 392 GLY B N 1
ATOM 6829 C CA . GLY B 1 392 ? 12.672 15.609 21.484 1 82.25 392 GLY B CA 1
ATOM 6830 C C . GLY B 1 392 ? 13.555 15.633 20.25 1 82.25 392 GLY B C 1
ATOM 6831 O O . GLY B 1 392 ? 14.492 16.422 20.172 1 82.25 392 GLY B O 1
ATOM 6832 N N . GLU B 1 393 ? 13.25 14.812 19.344 1 77.88 393 GLU B N 1
ATOM 6833 C CA . GLU B 1 393 ? 14.078 14.695 18.156 1 77.88 393 GLU B CA 1
ATOM 6834 C C . GLU B 1 393 ? 13.633 15.68 17.078 1 77.88 393 GLU B C 1
ATOM 6836 O O . GLU B 1 393 ? 14.305 15.844 16.062 1 77.88 393 GLU B O 1
ATOM 6841 N N . LEU B 1 394 ? 12.523 16.25 17.453 1 79 394 LEU B N 1
ATOM 6842 C CA . LEU B 1 394 ? 12.047 17.266 16.531 1 79 394 LEU B CA 1
ATOM 6843 C C . LEU B 1 394 ? 12.773 18.578 16.75 1 79 394 LEU B C 1
ATOM 6845 O O . LEU B 1 394 ? 13.336 18.812 17.812 1 79 394 LEU B O 1
ATOM 6849 N N . GLY B 1 395 ? 13.023 19.391 15.727 1 78.56 395 GLY B N 1
ATOM 6850 C CA . GLY B 1 395 ? 13.516 20.75 15.93 1 78.56 395 GLY B CA 1
ATOM 6851 C C . GLY B 1 395 ? 12.578 21.594 16.766 1 78.56 395 GLY B C 1
ATOM 6852 O O . GLY B 1 395 ? 11.609 22.156 16.234 1 78.56 395 GLY B O 1
ATOM 6853 N N . LEU B 1 396 ? 12.859 21.672 18.141 1 85.69 396 LEU B N 1
ATOM 6854 C CA . LEU B 1 396 ? 12 22.406 19.047 1 85.69 396 LEU B CA 1
ATOM 6855 C C . LEU B 1 396 ? 12.312 23.906 18.984 1 85.69 396 LEU B C 1
ATOM 6857 O O . LEU B 1 396 ? 13.453 24.297 18.766 1 85.69 396 LEU B O 1
ATOM 6861 N N . GLY B 1 397 ? 11.234 24.672 19.016 1 86.31 397 GLY B N 1
ATOM 6862 C CA . GLY B 1 397 ? 11.398 26.094 19.234 1 86.31 397 GLY B CA 1
ATOM 6863 C C . GLY B 1 397 ? 11.516 26.484 20.703 1 86.31 397 GLY B C 1
ATOM 6864 O O . GLY B 1 397 ? 11.617 25.609 21.562 1 86.31 397 GLY B O 1
ATOM 6865 N N . TYR B 1 398 ? 11.719 27.688 20.922 1 90.31 398 TYR B N 1
ATOM 6866 C CA . TYR B 1 398 ? 11.773 28.203 22.281 1 90.31 398 TYR B CA 1
ATOM 6867 C C . TYR B 1 398 ? 11.023 29.516 22.391 1 90.31 398 TYR B C 1
ATOM 6869 O O . TYR B 1 398 ? 11.625 30.547 22.703 1 90.31 398 TYR B O 1
ATOM 6877 N N . ASP B 1 399 ? 9.781 29.453 22.156 1 93.5 399 ASP B N 1
ATOM 6878 C CA . ASP B 1 399 ? 8.906 30.609 22.312 1 93.5 399 ASP B CA 1
ATOM 6879 C C . ASP B 1 399 ? 8.344 30.672 23.734 1 93.5 399 ASP B C 1
ATOM 6881 O O . ASP B 1 399 ? 7.223 30.234 23.984 1 93.5 399 ASP B O 1
ATOM 6885 N N . VAL B 1 400 ? 9.211 31.25 24.578 1 94.5 400 VAL B N 1
ATOM 6886 C CA . VAL B 1 400 ? 8.891 31.219 26 1 94.5 400 VAL B CA 1
ATOM 6887 C C . VAL B 1 400 ? 9.07 32.594 26.609 1 94.5 400 VAL B C 1
ATOM 6889 O O . VAL B 1 400 ? 9.93 33.375 26.172 1 94.5 400 VAL B O 1
ATOM 6892 N N . VAL B 1 401 ? 8.195 32.906 27.578 1 95.62 401 VAL B N 1
ATOM 6893 C CA . VAL B 1 401 ? 8.32 34.125 28.406 1 95.62 401 VAL B CA 1
ATOM 6894 C C . VAL B 1 401 ? 8.133 33.75 29.875 1 95.62 401 VAL B C 1
ATOM 6896 O O . VAL B 1 401 ? 7.605 32.688 30.203 1 95.62 401 VAL B O 1
ATOM 6899 N N . ARG B 1 402 ? 8.633 34.594 30.703 1 95.38 402 ARG B N 1
ATOM 6900 C CA . ARG B 1 402 ? 8.469 34.375 32.125 1 95.38 402 ARG B CA 1
ATOM 6901 C C . ARG B 1 402 ? 7.164 35 32.625 1 95.38 402 ARG B C 1
ATOM 6903 O O . ARG B 1 402 ? 6.668 35.969 32.062 1 95.38 402 ARG B O 1
ATOM 6910 N N . ARG B 1 403 ? 6.652 34.469 33.719 1 95.44 403 ARG B N 1
ATOM 6911 C CA . ARG B 1 403 ? 5.383 34.938 34.25 1 95.44 403 ARG B CA 1
ATOM 6912 C C . ARG B 1 403 ? 5.473 36.406 34.688 1 95.44 403 ARG B C 1
ATOM 6914 O O . ARG B 1 403 ? 4.469 37.125 34.688 1 95.44 403 ARG B O 1
ATOM 6921 N N . THR B 1 404 ? 6.719 36.906 34.969 1 94.62 404 THR B N 1
ATOM 6922 C CA . THR B 1 404 ? 6.891 38.25 35.469 1 94.62 404 THR B CA 1
ATOM 6923 C C . THR B 1 404 ? 7.176 39.219 34.344 1 94.62 404 THR B C 1
ATOM 6925 O O . THR B 1 404 ? 7.23 40.438 34.594 1 94.62 404 THR B O 1
ATOM 6928 N N . ASP B 1 405 ? 7.309 38.75 33.188 1 95.31 405 ASP B N 1
ATOM 6929 C CA . ASP B 1 405 ? 7.578 39.656 32.094 1 95.31 405 ASP B CA 1
ATOM 6930 C C . ASP B 1 405 ? 6.387 40.562 31.828 1 95.31 405 ASP B C 1
ATOM 6932 O O . ASP B 1 405 ? 5.234 40.156 31.953 1 95.31 405 ASP B O 1
ATOM 6936 N N . ASN B 1 406 ? 6.727 41.75 31.453 1 94 406 ASN B N 1
ATOM 6937 C CA . ASN B 1 406 ? 5.625 42.656 31.109 1 94 406 ASN B CA 1
ATOM 6938 C C . ASN B 1 406 ? 5.078 42.344 29.719 1 94 406 ASN B C 1
ATOM 6940 O O . ASN B 1 406 ? 5.754 41.719 28.891 1 94 406 ASN B O 1
ATOM 6944 N N . LEU B 1 407 ? 3.941 42.812 29.453 1 94.06 407 LEU B N 1
ATOM 6945 C CA . LEU B 1 407 ? 3.211 42.438 28.25 1 94.06 407 LEU B CA 1
ATOM 6946 C C . LEU B 1 407 ? 3.852 43.062 27 1 94.06 407 LEU B C 1
ATOM 6948 O O . LEU B 1 407 ? 3.652 42.562 25.891 1 94.06 407 LEU B O 1
ATOM 6952 N N . LEU B 1 408 ? 4.539 44.156 27.188 1 91.62 408 LEU B N 1
ATOM 6953 C CA . LEU B 1 408 ? 5.25 44.688 26.047 1 91.62 408 LEU B CA 1
ATOM 6954 C C . LEU B 1 408 ? 6.312 43.719 25.547 1 91.62 408 LEU B C 1
ATOM 6956 O O . LEU B 1 408 ? 6.422 43.469 24.344 1 91.62 408 LEU B O 1
ATOM 6960 N N . THR B 1 409 ? 6.98 43.219 26.5 1 92 409 THR B N 1
ATOM 6961 C CA . THR B 1 409 ? 7.977 42.219 26.156 1 92 409 THR B CA 1
ATOM 6962 C C . THR B 1 409 ? 7.312 41 25.562 1 92 409 THR B C 1
ATOM 6964 O O . THR B 1 409 ? 7.789 40.438 24.578 1 92 409 THR B O 1
ATOM 6967 N N . VAL B 1 410 ? 6.234 40.594 26.141 1 94 410 VAL B N 1
ATOM 6968 C CA . VAL B 1 410 ? 5.492 39.438 25.703 1 94 410 VAL B CA 1
ATOM 6969 C C . VAL B 1 410 ? 5.023 39.625 24.25 1 94 410 VAL B C 1
ATOM 6971 O O . VAL B 1 410 ? 5.098 38.719 23.438 1 94 410 VAL B O 1
ATOM 6974 N N . SER B 1 411 ? 4.535 40.781 23.984 1 91.38 411 SER B N 1
ATOM 6975 C CA . SER B 1 411 ? 4.016 41.094 22.656 1 91.38 411 SER B CA 1
ATOM 6976 C C . SER B 1 411 ? 5.102 40.969 21.594 1 91.38 411 SER B C 1
ATOM 6978 O O . SER B 1 411 ? 4.84 40.531 20.484 1 91.38 411 SER B O 1
ATOM 6980 N N . MET B 1 412 ? 6.309 41.344 21.906 1 89.62 412 MET B N 1
ATOM 6981 C CA . MET B 1 412 ? 7.43 41.219 20.984 1 89.62 412 MET B CA 1
ATOM 6982 C C . MET B 1 412 ? 7.738 39.75 20.672 1 89.62 412 MET B C 1
ATOM 6984 O O . MET B 1 412 ? 8 39.406 19.531 1 89.62 412 MET B O 1
ATOM 6988 N N . PHE B 1 413 ? 7.582 39 21.641 1 91 413 PHE B N 1
ATOM 6989 C CA . PHE B 1 413 ? 7.875 37.562 21.469 1 91 413 PHE B CA 1
ATOM 6990 C C . PHE B 1 413 ? 6.754 36.875 20.703 1 91 413 PHE B C 1
ATOM 6992 O O . PHE B 1 413 ? 7.012 36 19.875 1 91 413 PHE B O 1
ATOM 6999 N N . VAL B 1 414 ? 5.566 37.25 21 1 90.44 414 VAL B N 1
ATOM 7000 C CA . VAL B 1 414 ? 4.422 36.688 20.297 1 90.44 414 VAL B CA 1
ATOM 7001 C C . VAL B 1 414 ? 4.5 37.031 18.812 1 90.44 414 VAL B C 1
ATOM 7003 O O . VAL B 1 414 ? 4.246 36.188 17.953 1 90.44 414 VAL B O 1
ATOM 7006 N N . SER B 1 415 ? 4.891 38.25 18.562 1 82.56 415 SER B N 1
ATOM 7007 C CA . SER B 1 415 ? 4.977 38.719 17.188 1 82.56 415 SER B CA 1
ATOM 7008 C C . SER B 1 415 ? 6.113 38.031 16.438 1 82.56 415 SER B C 1
ATOM 7010 O O . SER B 1 415 ? 6.027 37.812 15.219 1 82.56 415 SER B O 1
ATOM 7012 N N . ALA B 1 416 ? 7.078 37.688 17.188 1 81 416 ALA B N 1
ATOM 7013 C CA . ALA B 1 416 ? 8.25 37.062 16.578 1 81 416 ALA B CA 1
ATOM 7014 C C . ALA B 1 416 ? 8.062 35.562 16.438 1 81 416 ALA B C 1
ATOM 7016 O O . ALA B 1 416 ? 8.75 34.906 15.641 1 81 416 ALA B O 1
ATOM 7017 N N . SER B 1 417 ? 7.105 35.062 17.078 1 81.12 417 SER B N 1
ATOM 7018 C CA . SER B 1 417 ? 6.902 33.594 17.062 1 81.12 417 SER B CA 1
ATOM 7019 C C . SER B 1 417 ? 6.242 33.156 15.766 1 81.12 417 SER B C 1
ATOM 7021 O O . SER B 1 417 ? 5.531 33.938 15.125 1 81.12 417 SER B O 1
ATOM 7023 N N . GLN B 1 418 ? 6.535 32 15.352 1 70.06 418 GLN B N 1
ATOM 7024 C CA . GLN B 1 418 ? 5.98 31.484 14.117 1 70.06 418 GLN B CA 1
ATOM 7025 C C . GLN B 1 418 ? 4.5 31.141 14.273 1 70.06 418 GLN B C 1
ATOM 7027 O O . GLN B 1 418 ? 3.725 31.266 13.328 1 70.06 418 GLN B O 1
ATOM 7032 N N . GLY B 1 419 ? 3.977 30.875 15.398 1 74.56 419 GLY B N 1
ATOM 7033 C CA . GLY B 1 419 ? 2.592 30.484 15.617 1 74.56 419 GLY B CA 1
ATOM 7034 C C . GLY B 1 419 ? 1.784 31.547 16.344 1 74.56 419 GLY B C 1
ATOM 7035 O O . GLY B 1 419 ? 0.599 31.359 16.625 1 74.56 419 GLY B O 1
ATOM 7036 N N . GLY B 1 420 ? 2.355 32.688 16.531 1 83.25 420 GLY B N 1
ATOM 7037 C CA . GLY B 1 420 ? 1.669 33.781 17.203 1 83.25 420 GLY B CA 1
ATOM 7038 C C . GLY B 1 420 ? 1.323 33.469 18.656 1 83.25 420 GLY B C 1
ATOM 7039 O O . GLY B 1 420 ? 0.277 33.875 19.156 1 83.25 420 GLY B O 1
ATOM 7040 N N . ALA B 1 421 ? 2.1 32.531 19.188 1 90.88 421 ALA B N 1
ATOM 7041 C CA . ALA B 1 421 ? 1.848 32.156 20.578 1 90.88 421 ALA B CA 1
ATOM 7042 C C . ALA B 1 421 ? 3.154 31.906 21.328 1 90.88 421 ALA B C 1
ATOM 7044 O O . ALA B 1 421 ? 4.184 31.609 20.719 1 90.88 421 ALA B O 1
ATOM 7045 N N . VAL B 1 422 ? 3.115 32.156 22.672 1 94.56 422 VAL B N 1
ATOM 7046 C CA . VAL B 1 422 ? 4.277 31.906 23.516 1 94.56 422 VAL B CA 1
ATOM 7047 C C . VAL B 1 422 ? 3.844 31.172 24.781 1 94.56 422 VAL B C 1
ATOM 7049 O O . VAL B 1 422 ? 2.711 31.328 25.234 1 94.56 422 VAL B O 1
ATOM 7052 N N . VAL B 1 423 ? 4.766 30.375 25.25 1 96.31 423 VAL B N 1
ATOM 7053 C CA . VAL B 1 423 ? 4.523 29.656 26.5 1 96.31 423 VAL B CA 1
ATOM 7054 C C . VAL B 1 423 ? 5.016 30.484 27.688 1 96.31 423 VAL B C 1
ATOM 7056 O O . VAL B 1 423 ? 6.07 31.125 27.609 1 96.31 423 VAL B O 1
ATOM 7059 N N . VAL B 1 424 ? 4.191 30.484 28.797 1 97.19 424 VAL B N 1
ATOM 7060 C CA . VAL B 1 424 ? 4.566 31.203 30.016 1 97.19 424 VAL B CA 1
ATOM 7061 C C . VAL B 1 424 ? 5.121 30.203 31.031 1 97.19 424 VAL B C 1
ATOM 7063 O O . VAL B 1 424 ? 4.492 29.188 31.328 1 97.19 424 VAL B O 1
ATOM 7066 N N . ILE B 1 425 ? 6.305 30.547 31.578 1 96.19 425 ILE B N 1
ATOM 7067 C CA . ILE B 1 425 ? 6.91 29.641 32.562 1 96.19 425 ILE B CA 1
ATOM 7068 C C . ILE B 1 425 ? 7.059 30.344 33.906 1 96.19 425 ILE B C 1
ATOM 7070 O O . ILE B 1 425 ? 7.078 31.578 33.969 1 96.19 425 ILE B O 1
ATOM 7074 N N . ASP B 1 426 ? 7.113 29.516 35 1 94.81 426 ASP B N 1
ATOM 7075 C CA . ASP B 1 426 ? 7.352 30.047 36.344 1 94.81 426 ASP B CA 1
ATOM 7076 C C . ASP B 1 426 ? 8.844 30.094 36.656 1 94.81 426 ASP B C 1
ATOM 7078 O O . ASP B 1 426 ? 9.68 29.922 35.781 1 94.81 426 ASP B O 1
ATOM 7082 N N . GLU B 1 427 ? 9.133 30.422 37.938 1 91.88 427 GLU B N 1
ATOM 7083 C CA . GLU B 1 427 ? 10.516 30.594 38.375 1 91.88 427 GLU B CA 1
ATOM 7084 C C . GLU B 1 427 ? 11.273 29.266 38.312 1 91.88 427 GLU B C 1
ATOM 7086 O O . GLU B 1 427 ? 12.492 29.25 38.125 1 91.88 427 GLU B O 1
ATOM 7091 N N . ASP B 1 428 ? 10.57 28.203 38.281 1 92.25 428 ASP B N 1
ATOM 7092 C CA . ASP B 1 428 ? 11.188 26.875 38.25 1 92.25 428 ASP B CA 1
ATOM 7093 C C . ASP B 1 428 ? 11.305 26.344 36.812 1 92.25 428 ASP B C 1
ATOM 7095 O O . ASP B 1 428 ? 11.781 25.234 36.594 1 92.25 428 ASP B O 1
ATOM 7099 N N . GLY B 1 429 ? 10.82 27.156 35.938 1 92.88 429 GLY B N 1
ATOM 7100 C CA . GLY B 1 429 ? 10.906 26.734 34.562 1 92.88 429 GLY B CA 1
ATOM 7101 C C . GLY B 1 429 ? 9.781 25.812 34.125 1 92.88 429 GLY B C 1
ATOM 7102 O O . GLY B 1 429 ? 9.914 25.062 33.156 1 92.88 429 GLY B O 1
ATOM 7103 N N . ARG B 1 430 ? 8.719 25.797 34.844 1 95.44 430 ARG B N 1
ATOM 7104 C CA . ARG B 1 430 ? 7.566 24.953 34.531 1 95.44 430 ARG B CA 1
ATOM 7105 C C . ARG B 1 430 ? 6.523 25.75 33.75 1 95.44 430 ARG B C 1
ATOM 7107 O O . ARG B 1 430 ? 6.242 26.906 34.062 1 95.44 430 ARG B O 1
ATOM 7114 N N . PRO B 1 431 ? 6.035 25.125 32.688 1 96.25 431 PRO B N 1
ATOM 7115 C CA . PRO B 1 431 ? 4.988 25.828 31.953 1 96.25 431 PRO B CA 1
ATOM 7116 C C . PRO B 1 431 ? 3.691 25.969 32.75 1 96.25 431 PRO B C 1
ATOM 7118 O O . PRO B 1 431 ? 3.182 24.984 33.281 1 96.25 431 PRO B O 1
ATOM 7121 N N . ILE B 1 432 ? 3.156 27.203 32.781 1 94.81 432 ILE B N 1
ATOM 7122 C CA . ILE B 1 432 ? 1.961 27.438 33.594 1 94.81 432 ILE B CA 1
ATOM 7123 C C . ILE B 1 432 ? 0.844 27.984 32.719 1 94.81 432 ILE B C 1
ATOM 7125 O O . ILE B 1 432 ? -0.32 28.016 33.125 1 94.81 432 ILE B O 1
ATOM 7129 N N . GLY B 1 433 ? 1.176 28.391 31.547 1 95.75 433 GLY B N 1
ATOM 7130 C CA . GLY B 1 433 ? 0.181 28.922 30.625 1 95.75 433 GLY B CA 1
ATOM 7131 C C . GLY B 1 433 ? 0.757 29.312 29.281 1 95.75 433 GLY B C 1
ATOM 7132 O O . GLY B 1 433 ? 1.876 28.922 28.938 1 95.75 433 GLY B O 1
ATOM 7133 N N . TYR B 1 434 ? -0.111 30 28.422 1 95 434 TYR B N 1
ATOM 7134 C CA . TYR B 1 434 ? 0.35 30.484 27.141 1 95 434 TYR B CA 1
ATOM 7135 C C . TYR B 1 434 ? -0.427 31.734 26.719 1 95 434 TYR B C 1
ATOM 7137 O O . TYR B 1 434 ? -1.464 32.031 27.297 1 95 434 TYR B O 1
ATOM 7145 N N . ILE B 1 435 ? 0.133 32.531 25.875 1 94.12 435 ILE B N 1
ATOM 7146 C CA . ILE B 1 435 ? -0.456 33.781 25.375 1 94.12 435 ILE B CA 1
ATOM 7147 C C . ILE B 1 435 ? -0.417 33.781 23.859 1 94.12 435 ILE B C 1
ATOM 7149 O O . ILE B 1 435 ? 0.588 33.406 23.25 1 94.12 435 ILE B O 1
ATOM 7153 N N . THR B 1 436 ? -1.534 34.156 23.297 1 91 436 THR B N 1
ATOM 7154 C CA . THR B 1 436 ? -1.608 34.312 21.844 1 91 436 THR B CA 1
ATOM 7155 C C . THR B 1 436 ? -1.75 35.781 21.453 1 91 436 THR B C 1
ATOM 7157 O O . THR B 1 436 ? -2.004 36.625 22.312 1 91 436 THR B O 1
ATOM 7160 N N . ALA B 1 437 ? -1.589 36 20.203 1 89 437 ALA B N 1
ATOM 7161 C CA . ALA B 1 437 ? -1.747 37.375 19.719 1 89 437 ALA B CA 1
ATOM 7162 C C . ALA B 1 437 ? -3.152 37.906 20 1 89 437 ALA B C 1
ATOM 7164 O O . ALA B 1 437 ? -3.326 39.094 20.312 1 89 437 ALA B O 1
ATOM 7165 N N . ALA B 1 438 ? -4.062 37.031 19.938 1 87.38 438 ALA B N 1
ATOM 7166 C CA . ALA B 1 438 ? -5.453 37.406 20.156 1 87.38 438 ALA B CA 1
ATOM 7167 C C . ALA B 1 438 ? -5.66 37.906 21.578 1 87.38 438 ALA B C 1
ATOM 7169 O O . ALA B 1 438 ? -6.5 38.781 21.828 1 87.38 438 ALA B O 1
ATOM 7170 N N . ASP B 1 439 ? -4.922 37.469 22.469 1 89.25 439 ASP B N 1
ATOM 7171 C CA . ASP B 1 439 ? -5.055 37.812 23.875 1 89.25 439 ASP B CA 1
ATOM 7172 C C . ASP B 1 439 ? -4.527 39.25 24.125 1 89.25 439 ASP B C 1
ATOM 7174 O O . ASP B 1 439 ? -4.82 39.844 25.172 1 89.25 439 ASP B O 1
ATOM 7178 N N . LEU B 1 440 ? -3.84 39.719 23.203 1 89.81 440 LEU B N 1
ATOM 7179 C CA . LEU B 1 440 ? -3.172 41 23.406 1 89.81 440 LEU B CA 1
ATOM 7180 C C . LEU B 1 440 ? -3.914 42.125 22.672 1 89.81 440 LEU B C 1
ATOM 7182 O O . LEU B 1 440 ? -3.529 43.281 22.766 1 89.81 440 LEU B O 1
ATOM 7186 N N . ILE B 1 441 ? -4.988 41.594 22.172 1 85.19 441 ILE B N 1
ATOM 7187 C CA . ILE B 1 441 ? -5.781 42.594 21.438 1 85.19 441 ILE B CA 1
ATOM 7188 C C . ILE B 1 441 ? -6.516 43.5 22.422 1 85.19 441 ILE B C 1
ATOM 7190 O O . ILE B 1 441 ? -6.949 43.062 23.484 1 85.19 441 ILE B O 1
ATOM 7194 N N . TYR B 1 442 ? -6.59 44.688 22.344 1 82.62 442 TYR B N 1
ATOM 7195 C CA . TYR B 1 442 ? -7.371 45.688 23.078 1 82.62 442 TYR B CA 1
ATOM 7196 C C . TYR B 1 442 ? -6.609 46.219 24.281 1 82.62 442 TYR B C 1
ATOM 7198 O O . TYR B 1 442 ? -7.188 46.844 25.156 1 82.62 442 TYR B O 1
ATOM 7206 N N . ILE B 1 443 ? -5.398 45.688 24.453 1 87.38 443 ILE B N 1
ATOM 7207 C CA . ILE B 1 443 ? -4.578 46.219 25.547 1 87.38 443 ILE B CA 1
ATOM 7208 C C . ILE B 1 443 ? -3.709 47.375 25.031 1 87.38 443 ILE B C 1
ATOM 7210 O O . ILE B 1 443 ? -2.865 47.156 24.156 1 87.38 443 ILE B O 1
ATOM 7214 N N . ALA B 1 444 ? -3.93 48.469 25.641 1 83.81 444 ALA B N 1
ATOM 7215 C CA . ALA B 1 444 ? -3.176 49.656 25.219 1 83.81 444 ALA B CA 1
ATOM 7216 C C . ALA B 1 444 ? -1.698 49.5 25.562 1 83.81 444 ALA B C 1
ATOM 7218 O O . ALA B 1 444 ? -1.349 48.875 26.562 1 83.81 444 ALA B O 1
ATOM 7219 N N . PRO B 1 445 ? -0.858 50.094 24.719 1 83.81 445 PRO B N 1
ATOM 7220 C CA . PRO B 1 445 ? 0.582 50 24.969 1 83.81 445 PRO B CA 1
ATOM 7221 C C . PRO B 1 445 ? 0.967 50.5 26.359 1 83.81 445 PRO B C 1
ATOM 7223 O O . PRO B 1 445 ? 1.87 49.938 26.984 1 83.81 445 PRO B O 1
ATOM 7226 N N . SER B 1 446 ? 0.275 51.438 26.844 1 84.69 446 SER B N 1
ATOM 7227 C CA . SER B 1 446 ? 0.565 51.969 28.172 1 84.69 446 SER B CA 1
ATOM 7228 C C . SER B 1 446 ? 0.239 50.938 29.25 1 84.69 446 SER B C 1
ATOM 7230 O O . SER B 1 446 ? 0.964 50.812 30.234 1 84.69 446 SER B O 1
ATOM 7232 N N . GLU B 1 447 ? -0.775 50.219 28.984 1 89.12 447 GLU B N 1
ATOM 7233 C CA . GLU B 1 447 ? -1.187 49.188 29.922 1 89.12 447 GLU B CA 1
ATOM 7234 C C . GLU B 1 447 ? -0.288 47.969 29.828 1 89.12 447 GLU B C 1
ATOM 7236 O O . GLU B 1 447 ? -0.091 47.25 30.812 1 89.12 447 GLU B O 1
ATOM 7241 N N . MET B 1 448 ? 0.326 47.812 28.719 1 90.69 448 MET B N 1
ATOM 7242 C CA . MET B 1 448 ? 1.191 46.656 28.469 1 90.69 448 MET B CA 1
ATOM 7243 C C . MET B 1 448 ? 2.461 46.75 29.312 1 90.69 448 MET B C 1
ATOM 7245 O O . MET B 1 448 ? 3.029 45.719 29.703 1 90.69 448 MET B O 1
ATOM 7249 N N . ARG B 1 449 ? 2.803 47.938 29.594 1 89.69 449 ARG B N 1
ATOM 7250 C CA . ARG B 1 449 ? 4.008 48.125 30.391 1 89.69 449 ARG B CA 1
ATOM 7251 C C . ARG B 1 449 ? 3.744 47.781 31.859 1 89.69 449 ARG B C 1
ATOM 7253 O O . ARG B 1 449 ? 4.656 47.344 32.562 1 89.69 449 ARG B O 1
ATOM 7260 N N . ARG B 1 450 ? 2.48 47.844 32.25 1 91.75 450 ARG B N 1
ATOM 7261 C CA . ARG B 1 450 ? 2.123 47.625 33.656 1 91.75 450 ARG B CA 1
ATOM 7262 C C . ARG B 1 450 ? 1.728 46.188 33.938 1 91.75 450 ARG B C 1
ATOM 7264 O O . ARG B 1 450 ? 2.086 45.625 34.969 1 91.75 450 ARG B O 1
ATOM 7271 N N . LEU B 1 451 ? 1.088 45.594 32.969 1 94.12 451 LEU B N 1
ATOM 7272 C CA . LEU B 1 451 ? 0.565 44.219 33.156 1 94.12 451 LEU B CA 1
ATOM 7273 C C . LEU B 1 451 ? 1.647 43.188 32.906 1 94.12 451 LEU B C 1
ATOM 7275 O O . LEU B 1 451 ? 2.562 43.438 32.125 1 94.12 451 LEU B O 1
ATOM 7279 N N . THR B 1 452 ? 1.521 42.062 33.625 1 95.31 452 THR B N 1
ATOM 7280 C CA . THR B 1 452 ? 2.482 40.969 33.469 1 95.31 452 THR B CA 1
ATOM 7281 C C . THR B 1 452 ? 1.854 39.812 32.719 1 95.31 452 THR B C 1
ATOM 7283 O O . THR B 1 452 ? 0.634 39.75 32.531 1 95.31 452 THR B O 1
ATOM 7286 N N . ALA B 1 453 ? 2.67 38.906 32.219 1 96.5 453 ALA B N 1
ATOM 7287 C CA . ALA B 1 453 ? 2.229 37.719 31.5 1 96.5 453 ALA B CA 1
ATOM 7288 C C . ALA B 1 453 ? 1.256 36.906 32.344 1 96.5 453 ALA B C 1
ATOM 7290 O O . ALA B 1 453 ? 0.26 36.406 31.812 1 96.5 453 ALA B O 1
ATOM 7291 N N . GLU B 1 454 ? 1.502 36.781 33.531 1 95 454 GLU B N 1
ATOM 7292 C CA . GLU B 1 454 ? 0.69 35.938 34.438 1 95 454 GLU B CA 1
ATOM 7293 C C . GLU B 1 454 ? -0.741 36.469 34.5 1 95 454 GLU B C 1
ATOM 7295 O O . GLU B 1 454 ? -1.686 35.688 34.656 1 95 454 GLU B O 1
ATOM 7300 N N . GLU B 1 455 ? -0.915 37.719 34.344 1 94.06 455 GLU B N 1
ATOM 7301 C CA . GLU B 1 455 ? -2.217 38.344 34.5 1 94.06 455 GLU B CA 1
ATOM 7302 C C . GLU B 1 455 ? -3.096 38.156 33.281 1 94.06 455 GLU B C 1
ATOM 7304 O O . GLU B 1 455 ? -4.32 38.281 33.344 1 94.06 455 GLU B O 1
ATOM 7309 N N . VAL B 1 456 ? -2.467 37.781 32.188 1 93.44 456 VAL B N 1
ATOM 7310 C CA . VAL B 1 456 ? -3.238 37.75 30.938 1 93.44 456 VAL B CA 1
ATOM 7311 C C . VAL B 1 456 ? -3.186 36.344 30.344 1 93.44 456 VAL B C 1
ATOM 7313 O O . VAL B 1 456 ? -3.994 36 29.469 1 93.44 456 VAL B O 1
ATOM 7316 N N . MET B 1 457 ? -2.357 35.531 30.781 1 93.44 457 MET B N 1
ATOM 7317 C CA . MET B 1 457 ? -2.104 34.25 30.156 1 93.44 457 MET B CA 1
ATOM 7318 C C . MET B 1 457 ? -3.32 33.344 30.281 1 93.44 457 MET B C 1
ATOM 7320 O O . MET B 1 457 ? -4.129 33.5 31.203 1 93.44 457 MET B O 1
ATOM 7324 N N . ARG B 1 458 ? -3.445 32.531 29.219 1 93.12 458 ARG B N 1
ATOM 7325 C CA . ARG B 1 458 ? -4.387 31.406 29.312 1 93.12 458 ARG B CA 1
ATOM 7326 C C . ARG B 1 458 ? -3.82 30.281 30.172 1 93.12 458 ARG B C 1
ATOM 7328 O O . ARG B 1 458 ? -2.633 29.969 30.094 1 93.12 458 ARG B O 1
ATOM 7335 N N . GLU B 1 459 ? -4.789 29.719 30.922 1 89.19 459 GLU B N 1
ATOM 7336 C CA . GLU B 1 459 ? -4.34 28.625 31.781 1 89.19 459 GLU B CA 1
ATOM 7337 C C . GLU B 1 459 ? -4.352 27.297 31.031 1 89.19 459 GLU B C 1
ATOM 7339 O O . GLU B 1 459 ? -4.969 27.172 29.969 1 89.19 459 GLU B O 1
ATOM 7344 N N . ASN B 1 460 ? -3.496 26.344 31.438 1 85.38 460 ASN B N 1
ATOM 7345 C CA . ASN B 1 460 ? -3.477 24.953 30.969 1 85.38 460 ASN B CA 1
ATOM 7346 C C . ASN B 1 460 ? -2.883 24.844 29.578 1 85.38 460 ASN B C 1
ATOM 7348 O O . ASN B 1 460 ? -3.523 24.312 28.656 1 85.38 460 ASN B O 1
ATOM 7352 N N . VAL B 1 461 ? -1.693 25.312 29.422 1 90.5 461 VAL B N 1
ATOM 7353 C CA . VAL B 1 461 ? -0.981 25.094 28.156 1 90.5 461 VAL B CA 1
ATOM 7354 C C . VAL B 1 461 ? -0.844 23.609 27.891 1 90.5 461 VAL B C 1
ATOM 7356 O O . VAL B 1 461 ? -0.6 22.812 28.812 1 90.5 461 VAL B O 1
ATOM 7359 N N . PRO B 1 462 ? -1.154 23.188 26.672 1 90.81 462 PRO B N 1
ATOM 7360 C CA . PRO B 1 462 ? -0.919 21.781 26.359 1 90.81 462 PRO B CA 1
ATOM 7361 C C . PRO B 1 462 ? 0.542 21.375 26.531 1 90.81 462 PRO B C 1
ATOM 7363 O O . PRO B 1 462 ? 1.444 22.094 26.109 1 90.81 462 PRO B O 1
ATOM 7366 N N . ILE B 1 463 ? 0.752 20.266 27.25 1 92.81 463 ILE B N 1
ATOM 7367 C CA . ILE B 1 463 ? 2.107 19.828 27.562 1 92.81 463 ILE B CA 1
ATOM 7368 C C . ILE B 1 463 ? 2.338 18.438 27.016 1 92.81 463 ILE B C 1
ATOM 7370 O O . ILE B 1 463 ? 1.448 17.578 27.078 1 92.81 463 ILE B O 1
ATOM 7374 N N . VAL B 1 464 ? 3.49 18.281 26.344 1 90.75 464 VAL B N 1
ATOM 7375 C CA . VAL B 1 464 ? 3.953 16.953 25.953 1 90.75 464 VAL B CA 1
ATOM 7376 C C . VAL B 1 464 ? 5.367 16.719 26.484 1 90.75 464 VAL B C 1
ATOM 7378 O O . VAL B 1 464 ? 6.102 17.672 26.75 1 90.75 464 VAL B O 1
ATOM 7381 N N . LYS B 1 465 ? 5.68 15.414 26.703 1 90.81 465 LYS B N 1
ATOM 7382 C CA . LYS B 1 465 ? 7.02 15.078 27.172 1 90.81 465 LYS B CA 1
ATOM 7383 C C . LYS B 1 465 ? 7.988 14.898 26.016 1 90.81 465 LYS B C 1
ATOM 7385 O O . LYS B 1 465 ? 7.578 14.531 24.906 1 90.81 465 LYS B O 1
ATOM 7390 N N . VAL B 1 466 ? 9.219 15.203 26.328 1 89.38 466 VAL B N 1
ATOM 7391 C CA . VAL B 1 466 ? 10.266 15.102 25.312 1 89.38 466 VAL B CA 1
ATOM 7392 C C . VAL B 1 466 ? 10.383 13.656 24.828 1 89.38 466 VAL B C 1
ATOM 7394 O O . VAL B 1 466 ? 10.766 13.414 23.688 1 89.38 466 VAL B O 1
ATOM 7397 N N . THR B 1 467 ? 9.891 12.75 25.641 1 81.94 467 THR B N 1
ATOM 7398 C CA . THR B 1 467 ? 10.031 11.336 25.328 1 81.94 467 THR B CA 1
ATOM 7399 C C . THR B 1 467 ? 8.805 10.82 24.578 1 81.94 467 THR B C 1
ATOM 7401 O O . THR B 1 467 ? 8.805 9.695 24.078 1 81.94 467 THR B O 1
ATOM 7404 N N . ASP B 1 468 ? 7.824 11.75 24.531 1 82.62 468 ASP B N 1
ATOM 7405 C CA . ASP B 1 468 ? 6.613 11.328 23.828 1 82.62 468 ASP B CA 1
ATOM 7406 C C . ASP B 1 468 ? 6.871 11.164 22.344 1 82.62 468 ASP B C 1
ATOM 7408 O O . ASP B 1 468 ? 7.797 11.758 21.797 1 82.62 468 ASP B O 1
ATOM 7412 N N . ARG B 1 469 ? 6.141 10.359 21.75 1 73.94 469 ARG B N 1
ATOM 7413 C CA . ARG B 1 469 ? 6.211 10.195 20.312 1 73.94 469 ARG B CA 1
ATOM 7414 C C . ARG B 1 469 ? 5.418 11.281 19.594 1 73.94 469 ARG B C 1
ATOM 7416 O O . ARG B 1 469 ? 4.48 11.844 20.156 1 73.94 469 ARG B O 1
ATOM 7423 N N . VAL B 1 470 ? 5.766 11.555 18.344 1 79.19 470 VAL B N 1
ATOM 7424 C CA . VAL B 1 470 ? 5.125 12.578 17.531 1 79.19 470 VAL B CA 1
ATOM 7425 C C . VAL B 1 470 ? 3.646 12.242 17.344 1 79.19 470 VAL B C 1
ATOM 7427 O O . VAL B 1 470 ? 2.812 13.148 17.234 1 79.19 470 VAL B O 1
ATOM 7430 N N . THR B 1 471 ? 3.387 11 17.516 1 70.75 471 THR B N 1
ATOM 7431 C CA . THR B 1 471 ? 2 10.578 17.344 1 70.75 471 THR B CA 1
ATOM 7432 C C . THR B 1 471 ? 1.112 11.188 18.422 1 70.75 471 THR B C 1
ATOM 7434 O O . THR B 1 471 ? -0.084 11.391 18.203 1 70.75 471 THR B O 1
ATOM 7437 N N . GLU B 1 472 ? 1.738 11.414 19.562 1 72.12 472 GLU B N 1
ATOM 7438 C CA . GLU B 1 472 ? 0.996 12.039 20.656 1 72.12 472 GLU B CA 1
ATOM 7439 C C . GLU B 1 472 ? 0.525 13.438 20.266 1 72.12 472 GLU B C 1
ATOM 7441 O O . GLU B 1 472 ? -0.53 13.891 20.719 1 72.12 472 GLU B O 1
ATOM 7446 N N . LEU B 1 473 ? 1.291 14.039 19.391 1 74.75 473 LEU B N 1
ATOM 7447 C CA . LEU B 1 473 ? 0.963 15.391 18.969 1 74.75 473 LEU B CA 1
ATOM 7448 C C . LEU B 1 473 ? -0.191 15.383 17.969 1 74.75 473 LEU B C 1
ATOM 7450 O O . LEU B 1 473 ? -0.863 16.406 17.781 1 74.75 473 LEU B O 1
ATOM 7454 N N . LEU B 1 474 ? -0.354 14.242 17.391 1 66.38 474 LEU B N 1
ATOM 7455 C CA . LEU B 1 474 ? -1.371 14.156 16.344 1 66.38 474 LEU B CA 1
ATOM 7456 C C . LEU B 1 474 ? -2.76 13.984 16.953 1 66.38 474 LEU B C 1
ATOM 7458 O O . LEU B 1 474 ? -3.764 14.039 16.25 1 66.38 474 LEU B O 1
ATOM 7462 N N . ARG B 1 475 ? -2.668 13.938 18.281 1 63.28 475 ARG B N 1
ATOM 7463 C CA . ARG B 1 475 ? -3.969 13.906 18.938 1 63.28 475 ARG B CA 1
ATOM 7464 C C . ARG B 1 475 ? -4.75 15.188 18.656 1 63.28 475 ARG B C 1
ATOM 7466 O O . ARG B 1 475 ? -4.176 16.281 18.625 1 63.28 475 ARG B O 1
ATOM 7473 N N . GLU B 1 476 ? -5.977 15.07 18.25 1 58.25 476 GLU B N 1
ATOM 7474 C CA . GLU B 1 476 ? -6.855 16.156 17.812 1 58.25 476 GLU B CA 1
ATOM 7475 C C . GLU B 1 476 ? -6.75 17.359 18.75 1 58.25 476 GLU B C 1
ATOM 7477 O O . GLU B 1 476 ? -6.664 18.5 18.297 1 58.25 476 GLU B O 1
ATOM 7482 N N . HIS B 1 477 ? -6.582 17.094 20.047 1 65.69 477 HIS B N 1
ATOM 7483 C CA . HIS B 1 477 ? -6.609 18.188 21 1 65.69 477 HIS B CA 1
ATOM 7484 C C . HIS B 1 477 ? -5.301 18.969 20.984 1 65.69 477 HIS B C 1
ATOM 7486 O O . HIS B 1 477 ? -5.293 20.188 21.234 1 65.69 477 HIS B O 1
ATOM 7492 N N . LEU B 1 478 ? -4.281 18.375 20.453 1 76.31 478 LEU B N 1
ATOM 7493 C CA . LEU B 1 478 ? -2.986 19.062 20.469 1 76.31 478 LEU B CA 1
ATOM 7494 C C . LEU B 1 478 ? -2.703 19.703 19.125 1 76.31 478 LEU B C 1
ATOM 7496 O O . LEU B 1 478 ? -2.076 20.766 19.062 1 76.31 478 LEU B O 1
ATOM 7500 N N . VAL B 1 479 ? -3.33 19.125 18.125 1 73.62 479 VAL B N 1
ATOM 7501 C CA . VAL B 1 479 ? -3.047 19.609 16.781 1 73.62 479 VAL B CA 1
ATOM 7502 C C . VAL B 1 479 ? -3.74 20.953 16.562 1 73.62 479 VAL B C 1
ATOM 7504 O O . VAL B 1 479 ? -3.273 21.781 15.773 1 73.62 479 VAL B O 1
ATOM 7507 N N . ALA B 1 480 ? -4.789 21.125 17.312 1 72.69 480 ALA B N 1
ATOM 7508 C CA . ALA B 1 480 ? -5.57 22.344 17.141 1 72.69 480 ALA B CA 1
ATOM 7509 C C . ALA B 1 480 ? -4.961 23.5 17.938 1 72.69 480 ALA B C 1
ATOM 7511 O O . ALA B 1 480 ? -5.301 24.656 17.703 1 72.69 480 ALA B O 1
ATOM 7512 N N . GLU B 1 481 ? -4 23.172 18.75 1 80.94 481 GLU B N 1
ATOM 7513 C CA . GLU B 1 481 ? -3.422 24.203 19.609 1 80.94 481 GLU B CA 1
ATOM 7514 C C . GLU B 1 481 ? -2.348 25 18.875 1 80.94 481 GLU B C 1
ATOM 7516 O O . GLU B 1 481 ? -1.619 24.453 18.047 1 80.94 481 GLU B O 1
ATOM 7521 N N . PRO B 1 482 ? -2.299 26.328 19.156 1 82.75 482 PRO B N 1
ATOM 7522 C CA . PRO B 1 482 ? -1.297 27.156 18.484 1 82.75 482 PRO B CA 1
ATOM 7523 C C . PRO B 1 482 ? 0.128 26.844 18.938 1 82.75 482 PRO B C 1
ATOM 7525 O O . PRO B 1 482 ? 1.087 27.141 18.234 1 82.75 482 PRO B O 1
ATOM 7528 N N . ILE B 1 483 ? 0.216 26.344 20.156 1 90 483 ILE B N 1
ATOM 7529 C CA . ILE B 1 483 ? 1.537 26.047 20.703 1 90 483 ILE B CA 1
ATOM 7530 C C . ILE B 1 483 ? 1.432 24.922 21.734 1 90 483 ILE B C 1
ATOM 7532 O O . ILE B 1 483 ? 0.395 24.766 22.375 1 90 483 ILE B O 1
ATOM 7536 N N . VAL B 1 484 ? 2.492 24.109 21.781 1 92.25 484 VAL B N 1
ATOM 7537 C CA . VAL B 1 484 ? 2.582 23.031 22.75 1 92.25 484 VAL B CA 1
ATOM 7538 C C . VAL B 1 484 ? 3.91 23.125 23.5 1 92.25 484 VAL B C 1
ATOM 7540 O O . VAL B 1 484 ? 4.953 23.375 22.891 1 92.25 484 VAL B O 1
ATOM 7543 N N . ALA B 1 485 ? 3.803 23.062 24.859 1 95 485 ALA B N 1
ATOM 7544 C CA . ALA B 1 485 ? 5.012 23.062 25.672 1 95 485 ALA B CA 1
ATOM 7545 C C . ALA B 1 485 ? 5.617 21.656 25.766 1 95 485 ALA B C 1
ATOM 7547 O O . ALA B 1 485 ? 4.898 20.688 25.984 1 95 485 ALA B O 1
ATOM 7548 N N . VAL B 1 486 ? 6.891 21.562 25.484 1 94.38 486 VAL B N 1
ATOM 7549 C CA . VAL B 1 486 ? 7.613 20.312 25.609 1 94.38 486 VAL B CA 1
ATOM 7550 C C . VAL B 1 486 ? 8.422 20.297 26.906 1 94.38 486 VAL B C 1
ATOM 7552 O O . VAL B 1 486 ? 9.242 21.188 27.141 1 94.38 486 VAL B O 1
ATOM 7555 N N . VAL B 1 487 ? 8.172 19.234 27.797 1 94.38 487 VAL B N 1
ATOM 7556 C CA . VAL B 1 487 ? 8.812 19.234 29.109 1 94.38 487 VAL B CA 1
ATOM 7557 C C . VAL B 1 487 ? 9.648 17.969 29.266 1 94.38 487 VAL B C 1
ATOM 7559 O O . VAL B 1 487 ? 9.477 17 28.531 1 94.38 487 VAL B O 1
ATOM 7562 N N . ASP B 1 488 ? 10.625 18.062 30.156 1 91.88 488 ASP B N 1
ATOM 7563 C CA . ASP B 1 488 ? 11.414 16.891 30.484 1 91.88 488 ASP B CA 1
ATOM 7564 C C . ASP B 1 488 ? 10.719 16.047 31.562 1 91.88 488 ASP B C 1
ATOM 7566 O O . ASP B 1 488 ? 9.547 16.266 31.875 1 91.88 488 ASP B O 1
ATOM 7570 N N . GLU B 1 489 ? 11.375 14.961 32.094 1 87.69 489 GLU B N 1
ATOM 7571 C CA . GLU B 1 489 ? 10.805 14.023 33.062 1 87.69 489 GLU B CA 1
ATOM 7572 C C . GLU B 1 489 ? 10.469 14.719 34.375 1 87.69 489 GLU B C 1
ATOM 7574 O O . GLU B 1 489 ? 9.523 14.328 35.062 1 87.69 489 GLU B O 1
ATOM 7579 N N . ASP B 1 490 ? 11.125 15.836 34.656 1 88.12 490 ASP B N 1
ATOM 7580 C CA . ASP B 1 490 ? 10.922 16.547 35.906 1 88.12 490 ASP B CA 1
ATOM 7581 C C . ASP B 1 490 ? 9.875 17.656 35.75 1 88.12 490 ASP B C 1
ATOM 7583 O O . ASP B 1 490 ? 9.578 18.391 36.688 1 88.12 490 ASP B O 1
ATOM 7587 N N . GLY B 1 491 ? 9.383 17.844 34.562 1 90.56 491 GLY B N 1
ATOM 7588 C CA . GLY B 1 491 ? 8.344 18.828 34.312 1 90.56 491 GLY B CA 1
ATOM 7589 C C . GLY B 1 491 ? 8.891 20.172 33.906 1 90.56 491 GLY B C 1
ATOM 7590 O O . GLY B 1 491 ? 8.141 21.156 33.844 1 90.56 491 GLY B O 1
ATOM 7591 N N . HIS B 1 492 ? 10.195 20.25 33.688 1 92.81 492 HIS B N 1
ATOM 7592 C CA . HIS B 1 492 ? 10.797 21.5 33.25 1 92.81 492 HIS B CA 1
ATOM 7593 C C . HIS B 1 492 ? 10.68 21.672 31.719 1 92.81 492 HIS B C 1
ATOM 7595 O O . HIS B 1 492 ? 10.812 20.688 30.984 1 92.81 492 HIS B O 1
ATOM 7601 N N . LEU B 1 493 ? 10.477 22.938 31.312 1 94.31 493 LEU B N 1
ATOM 7602 C CA . LEU B 1 493 ? 10.312 23.203 29.875 1 94.31 493 LEU B CA 1
ATOM 7603 C C . LEU B 1 493 ? 11.633 23.047 29.141 1 94.31 493 LEU B C 1
ATOM 7605 O O . LEU B 1 493 ? 12.656 23.594 29.547 1 94.31 493 LEU B O 1
ATOM 7609 N N . VAL B 1 494 ? 11.57 22.297 28.062 1 92.19 494 VAL B N 1
ATOM 7610 C CA . VAL B 1 494 ? 12.758 22.078 27.234 1 92.19 494 VAL B CA 1
ATOM 7611 C C . VAL B 1 494 ? 12.602 22.812 25.906 1 92.19 494 VAL B C 1
ATOM 7613 O O . VAL B 1 494 ? 13.602 23.125 25.25 1 92.19 494 VAL B O 1
ATOM 7616 N N . GLY B 1 495 ? 11.383 23.016 25.547 1 93 495 GLY B N 1
ATOM 7617 C CA . GLY B 1 495 ? 11.125 23.703 24.297 1 93 495 GLY B CA 1
ATOM 7618 C C . GLY B 1 495 ? 9.648 23.812 23.969 1 93 495 GLY B C 1
ATOM 7619 O O . GLY B 1 495 ? 8.797 23.547 24.828 1 93 495 GLY B O 1
ATOM 7620 N N . THR B 1 496 ? 9.367 24.438 22.859 1 93.06 496 THR B N 1
ATOM 7621 C CA . THR B 1 496 ? 7.992 24.594 22.391 1 93.06 496 THR B CA 1
ATOM 7622 C C . THR B 1 496 ? 7.832 24.031 20.984 1 93.06 496 THR B C 1
ATOM 7624 O O . THR B 1 496 ? 8.82 23.828 20.281 1 93.06 496 THR B O 1
ATOM 7627 N N . LEU B 1 497 ? 6.645 23.641 20.688 1 89 497 LEU B N 1
ATOM 7628 C CA . LEU B 1 497 ? 6.332 23.141 19.359 1 89 497 LEU B CA 1
ATOM 7629 C C . LEU B 1 497 ? 5.051 23.766 18.828 1 89 497 LEU B C 1
ATOM 7631 O O . LEU B 1 497 ? 4.152 24.109 19.594 1 89 497 LEU B O 1
ATOM 7635 N N . ASN B 1 498 ? 5.074 23.984 17.531 1 84.75 498 ASN B N 1
ATOM 7636 C CA . ASN B 1 498 ? 3.857 24.297 16.797 1 84.75 498 ASN B CA 1
ATOM 7637 C C . ASN B 1 498 ? 3.328 23.062 16.047 1 84.75 498 ASN B C 1
ATOM 7639 O O . ASN B 1 498 ? 3.934 22.609 15.078 1 84.75 498 ASN B O 1
ATOM 7643 N N . PRO B 1 499 ? 2.252 22.516 16.547 1 77.44 499 PRO B N 1
ATOM 7644 C CA . PRO B 1 499 ? 1.752 21.266 15.961 1 77.44 499 PRO B CA 1
ATOM 7645 C C . PRO B 1 499 ? 1.541 21.359 14.453 1 77.44 499 PRO B C 1
ATOM 7647 O O . PRO B 1 499 ? 1.751 20.375 13.734 1 77.44 499 PRO B O 1
ATOM 7650 N N . HIS B 1 500 ? 1.263 22.5 14.016 1 72.94 500 HIS B N 1
ATOM 7651 C CA . HIS B 1 500 ? 1.032 22.656 12.586 1 72.94 500 HIS B CA 1
ATOM 7652 C C . HIS B 1 500 ? 2.318 22.453 11.797 1 72.94 500 HIS B C 1
ATOM 7654 O O . HIS B 1 500 ? 2.297 21.844 10.719 1 72.94 500 HIS B O 1
ATOM 7660 N N . ARG B 1 501 ? 3.32 22.875 12.312 1 73.5 501 ARG B N 1
ATOM 7661 C CA . ARG B 1 501 ? 4.609 22.734 11.648 1 73.5 501 ARG B CA 1
ATOM 7662 C C . ARG B 1 501 ? 5.059 21.266 11.648 1 73.5 501 ARG B C 1
ATOM 7664 O O . ARG B 1 501 ? 5.68 20.797 10.695 1 73.5 501 ARG B O 1
ATOM 7671 N N . VAL B 1 502 ? 4.711 20.719 12.688 1 75.62 502 VAL B N 1
ATOM 7672 C CA . VAL B 1 502 ? 5.07 19.312 12.797 1 75.62 502 VAL B CA 1
ATOM 7673 C C . VAL B 1 502 ? 4.309 18.5 11.75 1 75.62 502 VAL B C 1
ATOM 7675 O O . VAL B 1 502 ? 4.875 17.625 11.109 1 75.62 502 VAL B O 1
ATOM 7678 N N . LEU B 1 503 ? 3.094 18.828 11.625 1 71.25 503 LEU B N 1
ATOM 7679 C CA . LEU B 1 503 ? 2.266 18.141 10.641 1 71.25 503 LEU B CA 1
ATOM 7680 C C . LEU B 1 503 ? 2.814 18.359 9.234 1 71.25 503 LEU B C 1
ATOM 7682 O O . LEU B 1 503 ? 2.814 17.422 8.422 1 71.25 503 LEU B O 1
ATOM 7686 N N . GLN B 1 504 ? 3.291 19.562 9.008 1 69.75 504 GLN B N 1
ATOM 7687 C CA . GLN B 1 504 ? 3.871 19.844 7.703 1 69.75 504 GLN B CA 1
ATOM 7688 C C . GLN B 1 504 ? 5.109 18.984 7.445 1 69.75 504 GLN B C 1
ATOM 7690 O O . GLN B 1 504 ? 5.309 18.5 6.336 1 69.75 504 GLN B O 1
ATOM 7695 N N . LYS B 1 505 ? 5.812 18.828 8.438 1 66.38 505 LYS B N 1
ATOM 7696 C CA . LYS B 1 505 ? 7.027 18.031 8.328 1 66.38 505 LYS B CA 1
ATOM 7697 C C . LYS B 1 505 ? 6.691 16.547 8.109 1 66.38 505 LYS B C 1
ATOM 7699 O O . LYS B 1 505 ? 7.332 15.875 7.305 1 66.38 505 LYS B O 1
ATOM 7704 N N . ILE B 1 506 ? 5.715 16.141 8.836 1 65.38 506 ILE B N 1
ATOM 7705 C CA . ILE B 1 506 ? 5.324 14.742 8.797 1 65.38 506 ILE B CA 1
ATOM 7706 C C . ILE B 1 506 ? 4.777 14.391 7.41 1 65.38 506 ILE B C 1
ATOM 7708 O O . ILE B 1 506 ? 5.078 13.328 6.867 1 65.38 506 ILE B O 1
ATOM 7712 N N . TYR B 1 507 ? 4.066 15.297 6.906 1 59.97 507 TYR B N 1
ATOM 7713 C CA . TYR B 1 507 ? 3.398 14.977 5.652 1 59.97 507 TYR B CA 1
ATOM 7714 C C . TYR B 1 507 ? 4.191 15.5 4.461 1 59.97 507 TYR B C 1
ATOM 7716 O O . TYR B 1 507 ? 3.688 15.523 3.336 1 59.97 507 TYR B O 1
ATOM 7724 N N . GLY B 1 508 ? 5.562 15.914 4.77 1 55.84 508 GLY B N 1
ATOM 7725 C CA . GLY B 1 508 ? 6.508 16.312 3.734 1 55.84 508 GLY B CA 1
ATOM 7726 C C . GLY B 1 508 ? 6.094 17.562 2.99 1 55.84 508 GLY B C 1
ATOM 7727 O O . GLY B 1 508 ? 6.367 17.703 1.797 1 55.84 508 GLY B O 1
ATOM 7728 N N . ILE B 1 509 ? 5.332 18.359 3.432 1 49.41 509 ILE B N 1
ATOM 7729 C CA . ILE B 1 509 ? 4.949 19.609 2.77 1 49.41 509 ILE B CA 1
ATOM 7730 C C . ILE B 1 509 ? 6.074 20.625 2.902 1 49.41 509 ILE B C 1
ATOM 7732 O O . ILE B 1 509 ? 6.469 20.984 4.016 1 49.41 509 ILE B O 1
ATOM 7736 N N . SER B 1 510 ? 7.297 20.422 2.178 1 45.88 510 SER B N 1
ATOM 7737 C CA . SER B 1 510 ? 8.477 21.281 2.203 1 45.88 510 SER B CA 1
ATOM 7738 C C . SER B 1 510 ? 8.117 22.719 1.82 1 45.88 510 SER B C 1
ATOM 7740 O O . SER B 1 510 ? 7.344 22.938 0.887 1 45.88 510 SER B O 1
ATOM 7742 N N . GLY B 1 511 ? 8.078 23.688 2.652 1 37.19 511 GLY B N 1
ATOM 7743 C CA . GLY B 1 511 ? 8.07 25.109 2.328 1 37.19 511 GLY B CA 1
ATOM 7744 C C . GLY B 1 511 ? 9.352 25.578 1.661 1 37.19 511 GLY B C 1
ATOM 7745 O O . GLY B 1 511 ? 10.453 25.266 2.133 1 37.19 511 GLY B O 1
ATOM 7746 N N . LYS B 1 512 ? 9.523 25.609 0.307 1 36.97 512 LYS B N 1
ATOM 7747 C CA . LYS B 1 512 ? 10.617 26.281 -0.387 1 36.97 512 LYS B CA 1
ATOM 7748 C C . LYS B 1 512 ? 10.812 27.703 0.141 1 36.97 512 LYS B C 1
ATOM 7750 O O . LYS B 1 512 ? 10.016 28.594 -0.158 1 36.97 512 LYS B O 1
ATOM 7755 N N . ARG B 1 513 ? 11.18 28.109 1.204 1 33.34 513 ARG B N 1
ATOM 7756 C CA . ARG B 1 513 ? 11.703 29.469 1.165 1 33.34 513 ARG B CA 1
ATOM 7757 C C . ARG B 1 513 ? 12.852 29.578 0.168 1 33.34 513 ARG B C 1
ATOM 7759 O O . ARG B 1 513 ? 13.906 28.984 0.36 1 33.34 513 ARG B O 1
ATOM 7766 N N . GLU B 1 514 ? 12.594 29.406 -1.125 1 27.17 51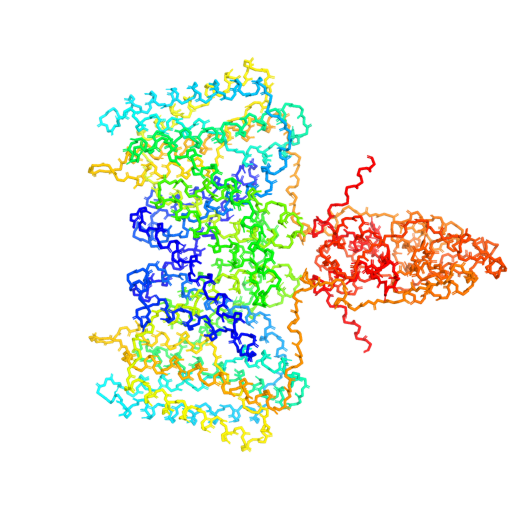4 GLU B N 1
ATOM 7767 C CA . GLU B 1 514 ? 13.57 30.219 -1.852 1 27.17 514 GLU B CA 1
ATOM 7768 C C . GLU B 1 514 ? 13.68 31.609 -1.253 1 27.17 514 GLU B C 1
ATOM 7770 O O . GLU B 1 514 ? 12.727 32.406 -1.308 1 27.17 514 GLU B O 1
ATOM 7775 N N . HIS B 1 515 ? 13.977 31.938 -0.085 1 22.69 515 HIS B N 1
ATOM 7776 C CA . HIS B 1 515 ? 14.672 33.219 -0.213 1 22.69 515 HIS B CA 1
ATOM 7777 C C . HIS B 1 515 ? 15.984 33.062 -0.982 1 22.69 515 HIS B C 1
ATOM 7779 O O . HIS B 1 515 ? 16.656 32.031 -0.861 1 22.69 515 HIS B O 1
#

pLDDT: mean 84.53, std 13.26, range [22.39, 98.56]

Solvent-accessible surface area (backbone atoms only — not comparable to full-atom values): 49694 Å² total; per-residue (Å²): 115,57,68,67,57,45,32,52,45,39,24,48,54,12,47,50,39,42,44,10,48,52,31,16,25,57,30,36,74,69,60,33,66,36,62,53,18,7,22,50,37,16,22,42,39,6,63,30,47,71,40,76,44,45,71,70,52,54,46,72,42,39,60,58,27,55,53,13,49,27,47,50,28,16,50,43,14,28,59,53,55,56,63,61,72,68,81,88,51,69,67,46,51,51,52,24,48,50,26,34,50,48,7,15,51,41,24,14,50,52,50,32,68,75,36,51,91,72,39,53,69,64,52,22,45,38,53,5,30,42,59,31,30,15,27,48,66,53,27,51,51,52,26,52,42,34,59,38,45,80,37,71,57,35,44,50,48,50,52,24,23,46,50,22,30,54,51,26,53,54,51,34,47,53,46,51,26,56,71,73,46,75,58,76,66,52,54,58,50,46,51,49,46,44,58,67,44,40,28,58,49,49,47,50,48,54,52,46,39,63,71,69,46,76,36,69,46,40,62,60,24,45,52,55,15,46,46,34,26,55,11,25,51,39,32,73,76,70,40,61,29,43,58,45,14,20,52,51,16,37,43,40,17,70,66,41,68,60,32,58,69,58,48,52,40,50,44,43,51,25,56,22,48,26,36,39,34,19,35,14,40,58,15,34,68,27,51,61,84,43,71,68,24,50,53,47,16,54,52,43,35,49,29,32,46,50,39,38,48,51,46,24,48,75,69,66,33,61,75,62,26,46,45,61,41,15,40,44,68,67,41,51,50,52,48,47,49,42,41,65,35,76,39,90,96,42,36,48,41,55,62,49,56,53,36,12,48,56,51,19,43,46,48,34,31,46,52,20,39,55,50,47,39,70,73,32,63,50,65,75,74,67,77,57,54,55,67,72,28,35,44,59,74,44,91,62,43,75,48,67,44,47,37,78,37,31,33,53,62,47,50,52,49,18,64,67,29,93,57,32,30,28,36,27,21,49,96,80,37,29,72,59,15,26,43,43,33,61,72,45,49,73,48,32,61,75,51,22,65,72,38,34,35,62,80,66,40,41,75,72,49,50,74,43,45,36,81,33,45,35,44,66,46,56,35,32,79,44,42,73,31,55,49,32,42,27,17,46,97,87,49,34,58,75,28,24,41,41,37,60,58,51,50,31,56,55,72,61,41,65,62,75,72,76,118,114,58,69,66,55,45,32,52,45,40,24,49,53,12,47,49,40,43,44,10,49,51,31,16,27,56,30,36,73,69,61,34,67,38,64,52,18,7,21,50,37,16,22,42,39,7,63,31,45,70,41,74,46,45,70,69,53,52,45,73,42,38,59,59,26,56,52,12,50,28,49,49,30,16,50,43,14,29,59,54,55,58,63,62,73,69,81,89,52,69,67,45,51,51,52,24,49,50,26,33,51,48,7,14,52,42,25,14,50,51,51,32,67,76,37,51,90,70,39,54,68,62,54,20,45,35,51,5,30,41,59,30,30,15,27,46,66,52,28,51,50,51,26,49,45,34,59,37,46,81,37,70,56,34,45,52,47,50,50,23,24,44,50,21,30,56,49,26,53,53,50,32,47,53,47,48,26,57,70,73,45,78,57,76,63,53,54,59,50,46,51,49,46,42,57,68,44,40,30,58,50,48,48,51,48,53,52,46,40,65,72,68,47,76,35,69,47,39,64,62,23,43,52,54,14,45,45,33,26,53,11,24,50,38,31,74,75,68,40,61,30,42,59,44,14,19,51,50,15,37,43,40,18,70,64,41,68,60,32,56,70,58,46,51,39,50,44,43,52,25,55,23,49,26,37,40,33,20,34,14,39,57,16,35,69,28,52,62,84,44,72,69,24,49,52,46,15,54,51,44,34,47,29,31,46,49,38,37,47,51,46,23,48,74,70,65,33,61,75,62,26,45,45,63,42,15,41,44,66,66,41,49,49,52,48,48,48,42,41,64,34,76,38,91,98,41,37,47,40,55,63,48,56,50,36,12,49,54,52,19,42,46,48,34,30,45,49,20,40,54,52,46,39,72,74,32,63,50,64,76,75,69,79,56,56,54,65,72,28,35,44,59,73,43,93,63,44,74,46,68,44,48,36,78,35,30,33,54,62,48,49,55,49,18,64,68,29,93,55,31,28,29,37,26,21,50,98,81,37,29,73,60,16,28,41,42,32,62,73,45,49,73,48,32,61,75,52,21,64,72,38,34,35,62,80,66,41,41,75,73,50,49,73,45,46,36,80,35,46,37,45,66,45,56,35,31,80,45,41,72,33,55,49,34,42,26,19,47,98,87,49,32,58,76,28,23,43,42,37,60,58,50,50,32,56,54,70,62,45,64,63,77,71,76,118